Protein AF-A0A0Q0GCC7-F1 (afdb_monomer)

Sequence (852 aa):
MLTAHDNTPETQAWPDVPVSLITPRKLDSEPFEAEHPNAGFIRANLPGWYSSAPAALRQALHASQQKARRSAQALEPIRNRLLSAKTFAAPVLSKAFFERFKLALDVEDFQLMTWRYDSTWKPAPLEQTLLQAALQNFAASNRSRFDPHSAILRTGGLRYWLIDSTQHRYTVEYHDRQDISLEQFADFCHELDLGSQYQSHLDSVFKPSTPDAAQAVAVAFIDSERDAVEVLAHIARMKGDVTDAAYQMLLSMVKSVDRPEWDGKGVRCCQLHMLDTYVFSGCLLHGALLIQQDIPDPDGGPCIVYMPSEPSHPIKQFASLQAFNASLVEALASDSYRRYFSRFVSLTRSPQFFATLKSRLHPAQDATLDVNADLVLQAQPFSKPPFQLLYDHLLAKTYGDSRAIAVPSAQVDQQARDALLESLESKGMNLLNVAGFFVPVLGEVMAMVALYQLASEAFVAYEDWTHGEVEEAMQHVYEIGENVAQMLLLGTVIGAVNGLKPSMFIESLVQKSVDGSIRLGKPTVDAFADTVRLPDGLSLNALGLYELDGKTWLPLDGKLYRVAADAHHANYRIKHPVDERSYSPRLEHNGAGAWRHEWENPMGWDEVTAFRRLNATCEAFSEAEIRRTLGITGVNEALLRQIHVENLPPPALLKDAVQRVEIERELQSCIDALKAEDLSPVSVSHLEPWMKLLVSSPRWHKTRGLLLIDAEGGLLDSWNAGAHMTLSSHVVGPTRHLTQVLGQLLDGLTPDEITRLTGSGSTDKVVQLRGLKSHLADYAQYHIEQLLDGVHALKARSSDPLVQLIQRDFSRLPDSVALELLDMTSEADKARMTSEKRIPLELAEHAREYQQ

Foldseek 3Di:
DDDDDDDDDDDDDDDDPDDDPDDPPDPDDDDPPDFFPLLVLLLVLFDPLLLPDDLVLLVLLVVLLVQLVVLVVLQVVLLVLFAFLCRVQQVLCQVLVCVPPVDRDRQQQKWWWAWDADPVRATDIDTDRLSQDLLLADAPVCLPDGDPLIFIATVVQWDKDAPDPVVRDMDIGGDRTDPDDSSNSRVSSLVSFSLVVSVVSVCCRCPNPDPVVNVSNLCSQLSLVLSLLSSLLSSCVSVVLDDPQRSVLSVCLSVPPVFRDRPNFTKFKWWKWWDCDPVDNTFTQQLKIKMFGPDPCGQQAKIWIADFPPPPRNIGIDRGVQRVQLVVLVQCVDPVSVVVSCNRGALLCVLVLVVSVCCQQAVDPVDDGPSNRDRVIDTHTDDDSPSSSSSVSLVVRLSRNSCLLRPGSVRNDPVSNVSSQVSQVVVVHGSVNVSNPDRRPPSPSSSVSSLCVRQVSAAAPCVLPDPVLSVLVVVSSSVSSSVSVVCVVPVDPDDDDPRPRRDPSSSQWDWDQDPNHTYTYRLDCVQQFDPDDDDPPFDADQQQWTDDPNWIWHDDPNTIFTKDADPVNQWIWTAHPPDNPGDTWTWDALSRAAIDTPSDDLVPDDQQVLQCRLHVLSVPDDPVLSVVLCVVQVDDSVVSSCCVVVSHRDALSSVLSSVLVSLLVQLLVLLVVLLDLDLPFRFAPFCVLLVQLLCVDPLHDLQEKEFEAEQVRHTPDIDSDDPSHPYYAYFYHRPSGPLVRLLSRVVRDDLVSLCSQQVDSDPDSSSSSSSNSNSSSVSCVVVVVSSSCVVQVVVQDDPDVQLVLLCVVLVPDGNSQSVVLVVVDDPVQVVVCVVVSDHDPVSVVVSVVVVD

Structure (mmCIF, N/CA/C/O backbone):
data_AF-A0A0Q0GCC7-F1
#
_entry.id   AF-A0A0Q0GCC7-F1
#
loop_
_atom_site.group_PDB
_atom_site.id
_atom_site.type_symbol
_atom_site.label_atom_id
_atom_site.label_alt_id
_atom_site.label_comp_id
_atom_site.label_asym_id
_atom_site.label_entity_id
_atom_site.label_seq_id
_atom_site.pdbx_PDB_ins_code
_atom_site.Cartn_x
_atom_site.Cartn_y
_atom_site.Cartn_z
_atom_site.occupancy
_atom_site.B_iso_or_equiv
_atom_site.auth_seq_id
_atom_site.auth_comp_id
_atom_site.auth_asym_id
_atom_site.auth_atom_id
_atom_site.pdbx_PDB_model_num
ATOM 1 N N . MET A 1 1 ? -67.532 -28.963 -43.757 1.00 33.94 1 MET A N 1
ATOM 2 C CA . MET A 1 1 ? -68.050 -30.211 -44.351 1.00 33.94 1 MET A CA 1
ATOM 3 C C . MET A 1 1 ? -67.333 -31.360 -43.659 1.00 33.94 1 MET A C 1
ATOM 5 O O . MET A 1 1 ? -66.115 -31.359 -43.719 1.00 33.94 1 MET A O 1
ATOM 9 N N . LEU A 1 2 ? -68.107 -32.248 -43.015 1.00 30.75 2 LEU A N 1
ATOM 10 C CA . LEU A 1 2 ? -67.771 -33.593 -42.492 1.00 30.75 2 LEU A CA 1
ATOM 11 C C . LEU A 1 2 ? -66.770 -33.643 -41.307 1.00 30.75 2 LEU A C 1
ATOM 13 O O . LEU A 1 2 ? -65.611 -33.297 -41.481 1.00 30.75 2 LEU A O 1
ATOM 17 N N . THR A 1 3 ? -67.161 -33.861 -40.035 1.00 25.31 3 THR A N 1
ATOM 18 C CA . THR A 1 3 ? -67.628 -35.108 -39.345 1.00 25.31 3 THR A CA 1
ATOM 19 C C . THR A 1 3 ? -66.781 -36.339 -39.698 1.00 25.31 3 THR A C 1
ATOM 21 O O . THR A 1 3 ? -66.801 -36.745 -40.851 1.00 25.31 3 THR A O 1
ATOM 24 N N . ALA A 1 4 ? -65.894 -36.833 -38.822 1.00 29.12 4 ALA A N 1
ATOM 25 C CA . ALA A 1 4 ? -66.107 -37.616 -37.582 1.00 29.12 4 ALA A CA 1
ATOM 26 C C . ALA A 1 4 ? -66.330 -39.129 -37.820 1.00 29.12 4 ALA A C 1
ATOM 28 O O . ALA A 1 4 ? -66.997 -39.489 -38.784 1.00 29.12 4 ALA A O 1
ATOM 29 N N . HIS A 1 5 ? -65.827 -39.930 -36.858 1.00 30.61 5 HIS A N 1
ATOM 30 C CA . HIS A 1 5 ? -65.964 -41.392 -36.617 1.00 30.61 5 HIS A CA 1
ATOM 31 C C . HIS A 1 5 ? -64.829 -42.277 -37.156 1.00 30.61 5 HIS A C 1
ATOM 33 O O . HIS A 1 5 ? -64.335 -42.036 -38.249 1.00 30.61 5 HIS A O 1
ATOM 39 N N . ASP A 1 6 ? -64.343 -43.318 -36.470 1.00 28.52 6 ASP A N 1
ATOM 40 C CA . ASP A 1 6 ? -64.647 -43.985 -35.182 1.00 28.52 6 ASP A CA 1
ATOM 41 C C . ASP A 1 6 ? -63.408 -44.874 -34.854 1.00 28.52 6 ASP A C 1
ATOM 43 O O . ASP A 1 6 ? -62.732 -45.314 -35.782 1.00 28.52 6 ASP A O 1
ATOM 47 N N . ASN A 1 7 ? -62.926 -44.969 -33.601 1.00 26.70 7 ASN A N 1
ATOM 48 C CA . ASN A 1 7 ? -63.046 -46.127 -32.674 1.00 26.70 7 ASN A CA 1
ATOM 49 C C . ASN A 1 7 ? -62.892 -47.518 -33.343 1.00 26.70 7 ASN A C 1
ATOM 51 O O . ASN A 1 7 ? -63.640 -47.804 -34.267 1.00 26.70 7 ASN A O 1
ATOM 55 N N . THR A 1 8 ? -62.027 -48.479 -32.969 1.00 27.14 8 THR A N 1
ATOM 56 C CA . THR A 1 8 ? -61.393 -48.971 -31.705 1.00 27.14 8 THR A CA 1
ATOM 57 C C . THR A 1 8 ? -60.520 -50.226 -32.092 1.00 27.14 8 THR A C 1
ATOM 59 O O . THR A 1 8 ? -60.475 -50.537 -33.281 1.00 27.14 8 THR A O 1
ATOM 62 N N . PRO A 1 9 ? -59.976 -51.094 -31.197 1.00 45.28 9 PRO A N 1
ATOM 63 C CA . PRO A 1 9 ? -58.943 -50.942 -30.150 1.00 45.28 9 PRO A CA 1
ATOM 64 C C . PRO A 1 9 ? -57.836 -52.061 -30.198 1.00 45.28 9 PRO A C 1
ATOM 66 O O . PRO A 1 9 ? -57.790 -52.846 -31.136 1.00 45.28 9 PRO A O 1
ATOM 69 N N . GLU A 1 10 ? -57.030 -52.167 -29.120 1.00 26.81 10 GLU A N 1
ATOM 70 C CA . GLU A 1 10 ? -56.025 -53.211 -28.750 1.00 26.81 10 GLU A CA 1
ATOM 71 C C . GLU A 1 10 ? -54.616 -53.041 -29.373 1.00 26.81 10 GLU A C 1
ATOM 73 O O . GLU A 1 10 ? -54.491 -52.754 -30.551 1.00 26.81 10 GLU A O 1
ATOM 78 N N . THR A 1 11 ? -53.475 -53.161 -28.677 1.00 29.52 11 THR A N 1
ATOM 79 C CA . THR A 1 11 ? -53.112 -53.824 -27.408 1.00 29.52 11 THR A CA 1
ATOM 80 C C . THR A 1 11 ? -51.807 -53.201 -26.848 1.00 29.52 11 THR A C 1
ATOM 82 O O . THR A 1 11 ? -51.039 -52.576 -27.573 1.00 29.52 11 THR A O 1
ATOM 85 N N . GLN A 1 12 ? -51.574 -53.352 -25.540 1.00 27.61 12 GLN A N 1
ATOM 86 C CA . GLN A 1 12 ? -50.478 -52.781 -24.734 1.00 27.61 12 GLN A CA 1
ATOM 87 C C . GLN A 1 12 ? -49.041 -53.238 -25.089 1.00 27.61 12 GLN A C 1
ATOM 89 O O . GLN A 1 12 ? -48.851 -54.385 -25.480 1.00 27.61 12 GLN A O 1
ATOM 94 N N . ALA A 1 13 ? -48.079 -52.369 -24.698 1.00 27.75 13 ALA A N 1
ATOM 95 C CA . ALA A 1 13 ? -46.769 -52.622 -24.042 1.00 27.75 13 ALA A CA 1
ATOM 96 C C . ALA A 1 13 ? -45.474 -52.547 -24.898 1.00 27.75 13 ALA A C 1
ATOM 98 O O . ALA A 1 13 ? -45.378 -53.285 -25.865 1.00 27.75 13 ALA A O 1
ATOM 99 N N . TRP A 1 14 ? -44.396 -51.772 -24.627 1.00 26.58 14 TRP A N 1
ATOM 100 C CA . TRP A 1 14 ? -43.856 -50.911 -23.530 1.00 26.58 14 TRP A CA 1
ATOM 101 C C . TRP A 1 14 ? -42.873 -49.846 -24.143 1.00 26.58 14 TRP A C 1
ATOM 103 O O . TRP A 1 14 ? -42.606 -49.912 -25.338 1.00 26.58 14 TRP A O 1
ATOM 113 N N . PRO A 1 15 ? -42.200 -48.983 -23.346 1.00 31.45 15 PRO A N 1
ATOM 114 C CA . PRO A 1 15 ? -42.553 -47.615 -22.966 1.00 31.45 15 PRO A CA 1
ATOM 115 C C . PRO A 1 15 ? -41.877 -46.525 -23.835 1.00 31.45 15 PRO A C 1
ATOM 117 O O . PRO A 1 15 ? -40.658 -46.513 -24.006 1.00 31.45 15 PRO A O 1
ATOM 120 N N . ASP A 1 16 ? -42.652 -45.536 -24.282 1.00 27.19 16 ASP A N 1
ATOM 121 C CA . ASP A 1 16 ? -42.110 -44.271 -24.788 1.00 27.19 16 ASP A CA 1
ATOM 122 C C . ASP A 1 16 ? -41.550 -43.435 -23.630 1.00 27.19 16 ASP A C 1
ATOM 124 O O . ASP A 1 16 ? -42.241 -43.161 -22.647 1.00 27.19 16 ASP A O 1
ATOM 128 N N . VAL A 1 17 ? -40.304 -42.989 -23.773 1.00 31.27 17 VAL A N 1
ATOM 129 C CA . VAL A 1 17 ? -39.782 -41.805 -23.082 1.00 31.27 17 VAL A CA 1
ATOM 130 C C . VAL A 1 17 ? -40.356 -40.589 -23.817 1.00 31.27 17 VAL A C 1
ATOM 132 O O . VAL A 1 17 ? -39.968 -40.364 -24.965 1.00 31.27 17 VAL A O 1
ATOM 135 N N . PRO A 1 18 ? -41.256 -39.777 -23.228 1.00 29.98 18 PRO A N 1
ATOM 136 C CA . PRO A 1 18 ? -41.711 -38.574 -23.895 1.00 29.98 18 PRO A CA 1
ATOM 137 C C . PRO A 1 18 ? -40.680 -37.473 -23.673 1.00 29.98 18 PRO A C 1
ATOM 139 O O . PRO A 1 18 ? -40.386 -37.068 -22.548 1.00 29.98 18 PRO A O 1
ATOM 142 N N . VAL A 1 19 ? -40.167 -36.979 -24.793 1.00 36.94 19 VAL A N 1
ATOM 143 C CA . VAL A 1 19 ? -39.561 -35.661 -24.947 1.00 36.94 19 VAL A CA 1
ATOM 144 C C . VAL A 1 19 ? -40.473 -34.625 -24.283 1.00 36.94 19 VAL A C 1
ATOM 146 O O . VAL A 1 19 ? -41.527 -34.271 -24.814 1.00 36.94 19 VAL A O 1
ATOM 149 N N . SER A 1 20 ? -40.075 -34.131 -23.112 1.00 28.67 20 SER A N 1
ATOM 150 C CA . SER A 1 20 ? -40.673 -32.935 -22.526 1.00 28.67 20 SER A CA 1
ATOM 151 C C . SER A 1 20 ? -40.226 -31.739 -23.356 1.00 28.67 20 SER A C 1
ATOM 153 O O . SER A 1 20 ? -39.095 -31.267 -23.243 1.00 28.67 20 SER A O 1
ATOM 155 N N . LEU A 1 21 ? -41.131 -31.280 -24.218 1.00 30.03 21 LEU A N 1
ATOM 156 C CA . LEU A 1 21 ? -41.087 -29.984 -24.880 1.00 30.03 21 LEU A CA 1
ATOM 157 C C . LEU A 1 21 ? -40.759 -28.902 -23.845 1.00 30.03 21 LEU A C 1
ATOM 159 O O . LEU A 1 21 ? -41.562 -28.600 -22.962 1.00 30.03 21 LEU A O 1
ATOM 163 N N . ILE A 1 22 ? -39.565 -28.326 -23.965 1.00 30.80 22 ILE A N 1
ATOM 164 C CA . ILE A 1 22 ? -39.173 -27.120 -23.247 1.00 30.80 22 ILE A CA 1
ATOM 165 C C . ILE A 1 22 ? -40.079 -26.002 -23.763 1.00 30.80 22 ILE A C 1
ATOM 167 O O . ILE A 1 22 ? -39.886 -25.470 -24.855 1.00 30.80 22 ILE A O 1
ATOM 171 N N . THR A 1 23 ? -41.106 -25.663 -22.989 1.00 27.84 23 THR A N 1
ATOM 172 C CA . THR A 1 23 ? -41.850 -24.416 -23.167 1.00 27.84 23 THR A CA 1
ATOM 173 C C . THR A 1 23 ? -40.875 -23.243 -23.053 1.00 27.84 23 THR A C 1
ATOM 175 O O . THR A 1 23 ? -40.148 -23.174 -22.056 1.00 27.84 23 THR A O 1
ATOM 178 N N . PRO A 1 24 ? -40.846 -22.308 -24.020 1.00 31.64 24 PRO A N 1
ATOM 179 C CA . PRO A 1 24 ? -40.004 -21.128 -23.921 1.00 31.64 24 PRO A CA 1
ATOM 180 C C . PRO A 1 24 ? -40.441 -20.314 -22.702 1.00 31.64 24 PRO A C 1
ATOM 182 O O . PRO A 1 24 ? -41.612 -19.954 -22.550 1.00 31.64 24 PRO A O 1
ATOM 185 N N . ARG A 1 25 ? -39.488 -20.066 -21.802 1.00 31.42 25 ARG A N 1
ATOM 186 C CA . ARG A 1 25 ? -39.658 -19.209 -20.630 1.00 31.42 25 ARG A CA 1
ATOM 187 C C . ARG A 1 25 ? -39.992 -17.808 -21.151 1.00 31.42 25 ARG A C 1
ATOM 189 O O . ARG A 1 25 ? -39.140 -17.160 -21.749 1.00 31.42 25 ARG A O 1
ATOM 196 N N . LYS A 1 26 ? -41.238 -17.368 -20.959 1.00 30.39 26 LYS A N 1
ATOM 197 C CA . LYS A 1 26 ? -41.651 -15.969 -21.119 1.00 30.39 26 LYS A CA 1
ATOM 198 C C . LYS A 1 26 ? -40.785 -15.111 -20.188 1.00 30.39 26 LYS A C 1
ATOM 200 O O . LYS A 1 26 ? -41.072 -15.024 -18.999 1.00 30.39 26 LYS A O 1
ATOM 205 N N . LEU A 1 27 ? -39.713 -14.524 -20.713 1.00 39.59 27 LEU A N 1
ATOM 206 C CA . LEU A 1 27 ? -39.225 -13.242 -20.223 1.00 39.59 27 LEU A CA 1
ATOM 207 C C . LEU A 1 27 ? -40.093 -12.200 -20.917 1.00 39.59 27 LEU A C 1
ATOM 209 O O . LEU A 1 27 ? -39.814 -11.862 -22.055 1.00 39.59 27 LEU A O 1
ATOM 213 N N . ASP A 1 28 ? -41.167 -11.760 -20.272 1.00 36.03 28 ASP A N 1
ATOM 214 C CA . ASP A 1 28 ? -41.826 -10.512 -20.648 1.00 36.03 28 ASP A CA 1
ATOM 215 C C . ASP A 1 28 ? -42.509 -9.910 -19.419 1.00 36.03 28 ASP A C 1
ATOM 217 O O . ASP A 1 28 ? -43.471 -10.459 -18.877 1.00 36.03 28 ASP A O 1
ATOM 221 N N . SER A 1 29 ? -41.960 -8.759 -19.021 1.00 41.28 29 SER A N 1
ATOM 222 C CA . SER A 1 29 ? -42.531 -7.718 -18.161 1.00 41.28 29 SER A CA 1
ATOM 223 C C . SER A 1 29 ? -43.063 -8.152 -16.790 1.00 41.28 29 SER A C 1
ATOM 225 O O . SER A 1 29 ? -44.272 -8.286 -16.595 1.00 41.28 29 SER A O 1
ATOM 227 N N . GLU A 1 30 ? -42.171 -8.246 -15.800 1.00 31.84 30 GLU A N 1
ATOM 228 C CA . GLU A 1 30 ? -42.563 -7.858 -14.441 1.00 31.84 30 GLU A CA 1
ATOM 229 C C . GLU A 1 30 ? -42.780 -6.331 -14.396 1.00 31.84 30 GLU A C 1
ATOM 231 O O . GLU A 1 30 ? -42.112 -5.594 -15.132 1.00 31.84 30 GLU A O 1
ATOM 236 N N . PRO A 1 31 ? -43.741 -5.829 -13.603 1.00 35.31 31 PRO A N 1
ATOM 237 C CA . PRO A 1 31 ? -43.999 -4.397 -13.505 1.00 35.31 31 PRO A CA 1
ATOM 238 C C . PRO A 1 31 ? -42.760 -3.652 -12.983 1.00 35.31 31 PRO A C 1
ATOM 240 O O . PRO A 1 31 ? -41.998 -4.179 -12.177 1.00 35.31 31 PRO A O 1
ATOM 243 N N . PHE A 1 32 ? -42.609 -2.389 -13.394 1.00 39.03 32 PHE A N 1
ATOM 244 C CA . PHE A 1 32 ? -41.586 -1.408 -12.975 1.00 39.03 32 PHE A CA 1
ATOM 245 C C . PHE A 1 32 ? -41.545 -1.101 -11.449 1.00 39.03 32 PHE A C 1
ATOM 247 O O . PHE A 1 32 ? -40.992 -0.084 -11.036 1.00 39.03 32 PHE A O 1
ATOM 254 N N . GLU A 1 33 ? -42.133 -1.956 -10.608 1.00 45.69 33 GLU A N 1
ATOM 255 C CA . GLU A 1 33 ? -42.143 -1.875 -9.142 1.00 45.69 33 GLU A CA 1
ATOM 256 C C . GLU A 1 33 ? -41.185 -2.877 -8.467 1.00 45.69 33 GLU A C 1
ATOM 258 O O . GLU A 1 33 ? -41.073 -2.881 -7.242 1.00 45.69 33 GLU A O 1
ATOM 263 N N . ALA A 1 34 ? -40.476 -3.718 -9.231 1.00 54.50 34 ALA A N 1
ATOM 264 C CA . ALA A 1 34 ? -39.451 -4.601 -8.680 1.00 54.50 34 ALA A CA 1
ATOM 265 C C . ALA A 1 34 ? -38.207 -3.797 -8.262 1.00 54.50 34 ALA A C 1
ATOM 267 O O . ALA A 1 34 ? -37.652 -3.016 -9.035 1.00 54.50 34 ALA A O 1
ATOM 268 N N . GLU A 1 35 ? -37.768 -3.984 -7.020 1.00 65.69 35 GLU A N 1
ATOM 269 C CA . GLU A 1 35 ? -36.515 -3.424 -6.525 1.00 65.69 35 GLU A CA 1
ATOM 270 C C . GLU A 1 35 ? -35.325 -3.910 -7.364 1.00 65.69 35 GLU A C 1
ATOM 272 O O . GLU A 1 35 ? -35.251 -5.081 -7.738 1.00 65.69 35 GLU A O 1
ATOM 277 N N . HIS A 1 36 ? -34.370 -3.016 -7.633 1.00 76.12 36 HIS A N 1
ATOM 278 C CA . HIS A 1 36 ? -33.167 -3.358 -8.383 1.00 76.12 36 HIS A CA 1
ATOM 279 C C . HIS A 1 36 ? -32.414 -4.540 -7.729 1.00 76.12 36 HIS A C 1
ATOM 281 O O . HIS A 1 36 ? -32.239 -4.533 -6.503 1.00 76.12 36 HIS A O 1
ATOM 287 N N . PRO A 1 37 ? -31.889 -5.514 -8.503 1.00 79.19 37 PRO A N 1
ATOM 288 C CA . PRO A 1 37 ? -31.241 -6.714 -7.967 1.00 79.19 37 PRO A CA 1
ATOM 289 C C . PRO A 1 37 ? -30.158 -6.435 -6.921 1.00 79.19 37 PRO A C 1
ATOM 291 O O . PRO A 1 37 ? -30.069 -7.149 -5.926 1.00 79.19 37 PRO A O 1
ATOM 294 N N . ASN A 1 38 ? -29.369 -5.371 -7.103 1.00 83.31 38 ASN A N 1
ATOM 295 C CA . ASN A 1 38 ? -28.310 -5.005 -6.157 1.00 83.31 38 ASN A CA 1
ATOM 296 C C . ASN A 1 38 ? -28.855 -4.448 -4.831 1.00 83.31 38 ASN A C 1
ATOM 298 O O . ASN A 1 38 ? -28.285 -4.736 -3.785 1.00 83.31 38 ASN A O 1
ATOM 302 N N . ALA A 1 39 ? -29.980 -3.725 -4.836 1.00 78.88 39 ALA A N 1
ATOM 303 C CA . ALA A 1 39 ? -30.610 -3.252 -3.601 1.00 78.88 39 ALA A CA 1
ATOM 304 C C . ALA A 1 39 ? -31.241 -4.421 -2.818 1.00 78.88 39 ALA A C 1
ATOM 306 O O . ALA A 1 39 ? -31.006 -4.565 -1.614 1.00 78.88 39 ALA A O 1
ATOM 307 N N . GLY A 1 40 ? -31.917 -5.340 -3.521 1.00 77.38 40 GLY A N 1
ATOM 308 C CA . GLY A 1 40 ? -32.401 -6.592 -2.932 1.00 77.38 40 GLY A CA 1
ATOM 309 C C . GLY A 1 40 ? -31.264 -7.462 -2.379 1.00 77.38 40 GLY A C 1
ATOM 310 O O . GLY A 1 40 ? -31.384 -8.024 -1.288 1.00 77.38 40 GLY A O 1
ATOM 311 N N . PHE A 1 41 ? -30.132 -7.516 -3.087 1.00 83.19 41 PHE A N 1
ATOM 312 C CA . PHE A 1 41 ? -28.926 -8.215 -2.649 1.00 83.19 41 PHE A CA 1
ATOM 313 C C . PHE A 1 41 ? -28.327 -7.604 -1.376 1.00 83.19 41 PHE A C 1
ATOM 315 O O . PHE A 1 41 ? -28.076 -8.337 -0.420 1.00 83.19 41 PHE A O 1
ATOM 322 N N . ILE A 1 42 ? -28.141 -6.278 -1.327 1.00 81.94 42 ILE A N 1
ATOM 323 C CA . ILE A 1 42 ? -27.634 -5.586 -0.132 1.00 81.94 42 ILE A CA 1
ATOM 324 C C . ILE A 1 42 ? -28.545 -5.883 1.059 1.00 81.94 42 ILE A C 1
ATOM 326 O O . ILE A 1 42 ? -28.053 -6.260 2.118 1.00 81.94 42 ILE A O 1
ATOM 330 N N . ARG A 1 43 ? -29.873 -5.805 0.882 1.00 80.81 43 ARG A N 1
ATOM 331 C CA . ARG A 1 43 ? -30.836 -6.110 1.950 1.00 80.81 43 ARG A CA 1
ATOM 332 C C . ARG A 1 43 ? -30.655 -7.512 2.526 1.00 80.81 43 ARG A C 1
ATOM 334 O O . ARG A 1 43 ? -30.679 -7.672 3.744 1.00 80.81 43 ARG A O 1
ATOM 341 N N . ALA A 1 44 ? -30.508 -8.514 1.661 1.00 79.62 44 ALA A N 1
ATOM 342 C CA . ALA A 1 44 ? -30.376 -9.909 2.070 1.00 79.62 44 ALA A CA 1
ATOM 343 C C . ALA A 1 44 ? -29.046 -10.210 2.784 1.00 79.62 44 ALA A C 1
ATOM 345 O O . ALA A 1 44 ? -28.984 -11.169 3.549 1.00 79.62 44 ALA A O 1
ATOM 346 N N . ASN A 1 45 ? -28.013 -9.391 2.560 1.00 78.88 45 ASN A N 1
ATOM 347 C CA . ASN A 1 45 ? -26.657 -9.602 3.074 1.00 78.88 45 ASN A CA 1
ATOM 348 C C . ASN A 1 45 ? -26.235 -8.565 4.132 1.00 78.88 45 ASN A C 1
ATOM 350 O O . ASN A 1 45 ? -25.059 -8.480 4.476 1.00 78.88 45 ASN A O 1
ATOM 354 N N . LEU A 1 46 ? -27.169 -7.776 4.684 1.00 80.19 46 LEU A N 1
ATOM 355 C CA . LEU A 1 46 ? -26.857 -6.920 5.832 1.00 80.19 46 LEU A CA 1
ATOM 356 C C . LEU A 1 46 ? -26.440 -7.776 7.041 1.00 80.19 46 LEU A C 1
ATOM 358 O O . LEU A 1 46 ? -27.145 -8.740 7.364 1.00 80.19 46 LEU A O 1
ATOM 362 N N . PRO A 1 47 ? -25.381 -7.400 7.786 1.00 79.81 47 PRO A N 1
ATOM 363 C CA . PRO A 1 47 ? -24.958 -8.165 8.950 1.00 79.81 47 PRO A CA 1
ATOM 364 C C . PRO A 1 47 ? -26.081 -8.338 9.976 1.00 79.81 47 PRO A C 1
ATOM 366 O O . PRO A 1 47 ? -26.826 -7.398 10.277 1.00 79.81 47 PRO A O 1
ATOM 369 N N . GLY A 1 48 ? -26.175 -9.533 10.566 1.00 81.69 48 GLY A N 1
ATOM 370 C CA . GLY A 1 48 ? -27.234 -9.875 11.522 1.00 81.69 48 GLY A CA 1
ATOM 371 C C . GLY A 1 48 ? -27.329 -8.893 12.693 1.00 81.69 48 GLY A C 1
ATOM 372 O O . GLY A 1 48 ? -28.423 -8.455 13.040 1.00 81.69 48 GLY A O 1
ATOM 373 N N . TRP A 1 49 ? -26.188 -8.479 13.254 1.00 85.81 49 TRP A N 1
ATOM 374 C CA . TRP A 1 49 ? -26.125 -7.514 14.360 1.00 85.81 49 TRP A CA 1
ATOM 375 C C . TRP A 1 49 ? -26.678 -6.130 13.987 1.00 85.81 49 TRP A C 1
ATOM 377 O O . TRP A 1 49 ? -27.207 -5.435 14.848 1.00 85.81 49 TRP A O 1
ATOM 387 N N . TYR A 1 50 ? -26.594 -5.728 12.714 1.00 86.44 50 TYR A N 1
ATOM 388 C CA . TYR A 1 50 ? -27.122 -4.450 12.240 1.00 86.44 50 TYR A CA 1
ATOM 389 C C . TYR A 1 50 ? -28.611 -4.549 11.907 1.00 86.44 50 TYR A C 1
ATOM 391 O O . TYR A 1 50 ? -29.398 -3.704 12.326 1.00 86.44 50 TYR A O 1
ATOM 399 N N . SER A 1 51 ? -29.023 -5.594 11.184 1.00 82.44 51 SER A N 1
ATOM 400 C CA . SER A 1 51 ? -30.421 -5.774 10.769 1.00 82.44 51 SER A CA 1
ATOM 401 C C . SER A 1 51 ? -31.369 -5.994 11.952 1.00 82.44 51 SER A C 1
ATOM 403 O O . SER A 1 51 ? -32.496 -5.500 11.924 1.00 82.44 51 SER A O 1
ATOM 405 N N . SER A 1 52 ? -30.900 -6.661 13.012 1.00 84.38 52 SER A N 1
ATOM 406 C CA . SER A 1 52 ? -31.670 -6.906 14.240 1.00 84.38 52 SER A CA 1
ATOM 407 C C . SER A 1 52 ? -31.571 -5.788 15.292 1.00 84.38 52 SER A C 1
ATOM 409 O O . SER A 1 52 ? -32.288 -5.826 16.294 1.00 84.38 52 SER A O 1
ATOM 411 N N . ALA A 1 53 ? -30.740 -4.762 15.074 1.00 88.12 53 ALA A N 1
ATOM 412 C CA . ALA A 1 53 ? -30.622 -3.636 15.997 1.00 88.12 53 ALA A CA 1
ATOM 413 C C . ALA A 1 53 ? -31.879 -2.736 15.995 1.00 88.12 53 ALA A C 1
ATOM 415 O O . ALA A 1 53 ? -32.492 -2.519 14.943 1.00 88.12 53 ALA A O 1
ATOM 416 N N . PRO A 1 54 ? -32.244 -2.119 17.141 1.00 89.69 54 PRO A N 1
ATOM 417 C CA . PRO A 1 54 ? -33.347 -1.162 17.201 1.00 89.69 54 PRO A CA 1
ATOM 418 C C . PRO A 1 54 ? -33.165 0.007 16.225 1.00 89.69 54 PRO A C 1
ATOM 420 O O . PRO A 1 54 ? -32.058 0.524 16.060 1.00 89.69 54 PRO A O 1
ATOM 423 N N . ALA A 1 55 ? -34.267 0.495 15.645 1.00 84.81 55 ALA A N 1
ATOM 424 C CA . ALA A 1 55 ? -34.241 1.594 14.674 1.00 84.81 55 ALA A CA 1
ATOM 425 C C . ALA A 1 55 ? -33.490 2.835 15.190 1.00 84.81 55 ALA A C 1
ATOM 427 O O . ALA A 1 55 ? -32.633 3.363 14.487 1.00 84.81 55 ALA A O 1
ATOM 428 N N . ALA A 1 56 ? -33.726 3.224 16.446 1.00 88.88 56 ALA A N 1
ATOM 429 C CA . ALA A 1 56 ? -33.042 4.352 17.076 1.00 88.88 56 ALA A CA 1
ATOM 430 C C . ALA A 1 56 ? -31.514 4.164 17.162 1.00 88.88 56 ALA A C 1
ATOM 432 O O . ALA A 1 56 ? -30.769 5.128 17.010 1.00 88.88 56 ALA A O 1
ATOM 433 N N . LEU A 1 57 ? -31.032 2.932 17.373 1.00 90.88 57 LEU A N 1
ATOM 434 C CA . LEU A 1 57 ? -29.597 2.643 17.448 1.00 90.88 57 LEU A CA 1
ATOM 435 C C . LEU A 1 57 ? -28.942 2.713 16.060 1.00 90.88 57 LEU A C 1
ATOM 437 O O . LEU A 1 57 ? -27.822 3.197 15.938 1.00 90.88 57 LEU A O 1
ATOM 441 N N . ARG A 1 58 ? -29.655 2.295 15.006 1.00 88.81 58 ARG A N 1
ATOM 442 C CA . ARG A 1 58 ? -29.191 2.404 13.609 1.00 88.81 58 ARG A CA 1
ATOM 443 C C . ARG A 1 58 ? -29.151 3.852 13.125 1.00 88.81 58 ARG A C 1
ATOM 445 O O . ARG A 1 58 ? -28.170 4.245 12.506 1.00 88.81 58 ARG A O 1
ATOM 452 N N . GLN A 1 59 ? -30.154 4.650 13.487 1.00 89.06 59 GLN A N 1
ATOM 453 C CA . GLN A 1 59 ? -30.171 6.095 13.232 1.00 89.06 59 GLN A CA 1
ATOM 454 C C . GLN A 1 59 ? -29.040 6.816 13.971 1.00 89.06 59 GLN A C 1
ATOM 456 O O . GLN A 1 59 ? -28.363 7.663 13.394 1.00 89.06 59 GLN A O 1
ATOM 461 N N . ALA A 1 60 ? -28.790 6.454 15.234 1.00 91.94 60 ALA A N 1
ATOM 462 C CA . ALA A 1 60 ? -27.671 7.002 15.996 1.00 91.94 60 ALA A CA 1
ATOM 463 C C . ALA A 1 60 ? -26.312 6.627 15.377 1.00 91.94 60 ALA A C 1
ATOM 465 O O . ALA A 1 60 ? -25.436 7.484 15.267 1.00 91.94 60 ALA A O 1
ATOM 466 N N . LEU A 1 61 ? -26.152 5.386 14.899 1.00 89.81 61 LEU A N 1
ATOM 467 C CA . LEU A 1 61 ? -24.961 4.965 14.157 1.00 89.81 61 LEU A CA 1
ATOM 468 C C . LEU A 1 61 ? -24.767 5.787 12.873 1.00 89.81 61 LEU A C 1
ATOM 470 O O . LEU A 1 61 ? -23.673 6.287 12.632 1.00 89.81 61 LEU A O 1
ATOM 474 N N . HIS A 1 62 ? -25.815 5.981 12.071 1.00 87.06 62 HIS A N 1
ATOM 475 C CA . HIS A 1 62 ? -25.724 6.788 10.847 1.00 87.06 62 HIS A CA 1
ATOM 476 C C . HIS A 1 62 ? -25.352 8.248 11.149 1.00 87.06 62 HIS A C 1
ATOM 478 O O . HIS A 1 62 ? -24.421 8.790 10.553 1.00 87.06 62 HIS A O 1
ATOM 484 N N . ALA A 1 63 ? -26.010 8.869 12.132 1.00 90.06 63 ALA A N 1
ATOM 485 C CA . ALA A 1 63 ? -25.743 10.253 12.521 1.00 90.06 63 ALA A CA 1
ATOM 486 C C . ALA A 1 63 ? -24.327 10.452 13.097 1.00 90.06 63 ALA A C 1
ATOM 488 O O . ALA A 1 63 ? -23.627 11.397 12.720 1.00 90.06 63 ALA A O 1
ATOM 489 N N . SER A 1 64 ? -23.887 9.561 13.991 1.00 90.69 64 SER A N 1
ATOM 490 C CA . SER A 1 64 ? -22.535 9.603 14.569 1.00 90.69 64 SER A CA 1
ATOM 491 C C . SER A 1 64 ? -21.458 9.381 13.508 1.00 90.69 64 SER A C 1
ATOM 493 O O . SER A 1 64 ? -20.422 10.040 13.549 1.00 90.69 64 SER A O 1
ATOM 495 N N . GLN A 1 65 ? -21.710 8.550 12.495 1.00 85.06 65 GLN A N 1
ATOM 496 C CA . GLN A 1 65 ? -20.781 8.395 11.380 1.00 85.06 65 GLN A CA 1
ATOM 497 C C . GLN A 1 65 ? -20.671 9.642 10.508 1.00 85.06 65 GLN A C 1
ATOM 499 O O . GLN A 1 65 ? -19.561 10.041 10.163 1.00 85.06 65 GLN A O 1
ATOM 504 N N . GLN A 1 66 ? -21.788 10.299 10.179 1.00 84.38 66 GLN A N 1
ATOM 505 C CA . GLN A 1 66 ? -21.738 11.574 9.453 1.00 84.38 66 GLN A CA 1
ATOM 506 C C . GLN A 1 66 ? -20.935 12.626 10.229 1.00 84.38 66 GLN A C 1
ATOM 508 O O . GLN A 1 66 ? -20.203 13.417 9.635 1.00 84.38 66 GLN A O 1
ATOM 513 N N . LYS A 1 67 ? -21.052 12.631 11.560 1.00 88.19 67 LYS A N 1
ATOM 514 C CA . LYS A 1 67 ? -20.264 13.495 12.443 1.00 88.19 67 LYS A CA 1
ATOM 515 C C . LYS A 1 67 ? -18.775 13.129 12.414 1.00 88.19 67 LYS A C 1
ATOM 517 O O . LYS A 1 67 ? -17.964 14.004 12.122 1.00 88.19 67 LYS A O 1
ATOM 522 N N . ALA A 1 68 ? -18.431 11.855 12.605 1.00 85.50 68 ALA A N 1
ATOM 523 C CA . ALA A 1 68 ? -17.050 11.370 12.569 1.00 85.50 68 ALA A CA 1
ATOM 524 C C . ALA A 1 68 ? -16.364 11.610 11.214 1.00 85.50 68 ALA A C 1
ATOM 526 O O . ALA A 1 68 ? -15.172 11.896 11.144 1.00 85.50 68 ALA A O 1
ATOM 527 N N . ARG A 1 69 ? -17.128 11.566 10.119 1.00 79.94 69 ARG A N 1
ATOM 528 C CA . ARG A 1 69 ? -16.645 11.946 8.789 1.00 79.94 69 ARG A CA 1
ATOM 529 C C . ARG A 1 69 ? -16.243 13.420 8.724 1.00 79.94 69 ARG A C 1
ATOM 531 O O . ARG A 1 69 ? -15.204 13.742 8.159 1.00 79.94 69 ARG A O 1
ATOM 538 N N . ARG A 1 70 ? -17.044 14.327 9.288 1.00 85.69 70 ARG A N 1
ATOM 539 C CA . ARG A 1 70 ? -16.729 15.767 9.279 1.00 85.69 70 ARG A CA 1
ATOM 540 C C . ARG A 1 70 ? -15.465 16.066 10.081 1.00 85.69 70 ARG A C 1
ATOM 542 O O . ARG A 1 70 ? -14.644 16.856 9.623 1.00 85.69 70 ARG A O 1
ATOM 549 N N . SER A 1 71 ? -15.286 15.432 11.241 1.00 87.62 71 SER A N 1
ATOM 550 C CA . SER A 1 71 ? -14.056 15.585 12.029 1.00 87.62 71 SER A CA 1
ATOM 551 C C . SER A 1 71 ? -12.842 14.971 11.324 1.00 87.62 71 SER A C 1
ATOM 553 O O . SER A 1 71 ? -11.780 15.590 11.302 1.00 87.62 71 SER A O 1
ATOM 555 N N . ALA A 1 72 ? -13.009 13.842 10.633 1.00 80.25 72 ALA A N 1
ATOM 556 C CA . ALA A 1 72 ? -11.976 13.268 9.772 1.00 80.25 72 ALA A CA 1
ATOM 557 C C . ALA A 1 72 ? -11.558 14.193 8.616 1.00 80.25 72 ALA A C 1
ATOM 559 O O . ALA A 1 72 ? -10.368 14.425 8.417 1.00 80.25 72 ALA A O 1
ATOM 560 N N . GLN A 1 73 ? -12.524 14.770 7.895 1.00 81.06 73 GLN A N 1
ATOM 561 C CA . GLN A 1 73 ? -12.275 15.733 6.814 1.00 81.06 73 GLN A CA 1
ATOM 562 C C . GLN A 1 73 ? -11.578 17.000 7.326 1.00 81.06 73 GLN A C 1
ATOM 564 O O . GLN A 1 73 ? -10.689 17.531 6.667 1.00 81.06 73 GLN A O 1
ATOM 569 N N . ALA A 1 74 ? -11.932 17.472 8.524 1.00 85.69 74 ALA A N 1
ATOM 570 C CA . ALA A 1 74 ? -11.241 18.594 9.158 1.00 85.69 74 ALA A CA 1
ATOM 571 C C . ALA A 1 74 ? -9.773 18.267 9.498 1.00 85.69 74 ALA A C 1
ATOM 573 O O . ALA A 1 74 ? -8.932 19.167 9.541 1.00 85.69 74 ALA A O 1
ATOM 574 N N . LEU A 1 75 ? -9.456 16.988 9.713 1.00 85.38 75 LEU A N 1
ATOM 575 C CA . LEU A 1 75 ? -8.117 16.509 10.034 1.00 85.38 75 LEU A CA 1
ATOM 576 C C . LEU A 1 75 ? -7.242 16.265 8.790 1.00 85.38 75 LEU A C 1
ATOM 578 O O . LEU A 1 75 ? -6.015 16.349 8.881 1.00 85.38 75 LEU A O 1
ATOM 582 N N . GLU A 1 76 ? -7.840 15.995 7.625 1.00 83.00 76 GLU A N 1
ATOM 583 C CA . GLU A 1 76 ? -7.117 15.687 6.380 1.00 83.00 76 GLU A CA 1
ATOM 584 C C . GLU A 1 76 ? -6.047 16.725 5.997 1.00 83.00 76 GLU A C 1
ATOM 586 O O . GLU A 1 76 ? -4.910 16.318 5.747 1.00 83.00 76 GLU A O 1
ATOM 591 N N . PRO A 1 77 ? -6.303 18.051 6.015 1.00 86.81 77 PRO A N 1
ATOM 592 C CA . PRO A 1 77 ? -5.277 19.038 5.672 1.00 86.81 77 PRO A CA 1
ATOM 593 C C . PRO A 1 77 ? -4.064 19.007 6.611 1.00 86.81 77 PRO A C 1
ATOM 595 O O . PRO A 1 77 ? -2.950 19.327 6.196 1.00 86.81 77 PRO A O 1
ATOM 598 N N . ILE A 1 78 ? -4.267 18.626 7.877 1.00 87.50 78 ILE A N 1
ATOM 599 C CA . ILE A 1 78 ? -3.192 18.474 8.864 1.00 87.50 78 ILE A CA 1
ATOM 600 C C . ILE A 1 78 ? -2.400 17.199 8.552 1.00 87.50 78 ILE A C 1
ATOM 602 O O . ILE A 1 78 ? -1.171 17.242 8.496 1.00 87.50 78 ILE A O 1
ATOM 606 N N . ARG A 1 79 ? -3.090 16.083 8.274 1.00 83.00 79 ARG A N 1
ATOM 607 C CA . ARG A 1 79 ? -2.462 14.797 7.922 1.00 83.00 79 ARG A CA 1
ATOM 608 C C . ARG A 1 79 ? -1.667 14.866 6.623 1.00 83.00 79 ARG A C 1
ATOM 610 O O . ARG A 1 79 ? -0.553 14.361 6.585 1.00 83.00 79 ARG A O 1
ATOM 617 N N . ASN A 1 80 ? -2.161 15.573 5.609 1.00 84.31 80 ASN A N 1
ATOM 618 C CA . ASN A 1 80 ? -1.475 15.737 4.320 1.00 84.31 80 ASN A CA 1
ATOM 619 C C . ASN A 1 80 ? -0.129 16.472 4.435 1.00 84.31 80 ASN A C 1
ATOM 621 O O . ASN A 1 80 ? 0.701 16.393 3.533 1.00 84.31 80 ASN A O 1
ATOM 625 N N . ARG A 1 81 ? 0.109 17.183 5.544 1.00 89.75 81 ARG A N 1
ATOM 626 C CA . ARG A 1 81 ? 1.394 17.832 5.839 1.00 89.75 81 ARG A CA 1
ATOM 627 C C . ARG A 1 81 ? 2.377 16.910 6.570 1.00 89.75 81 ARG A C 1
ATOM 629 O O . ARG A 1 81 ? 3.555 17.247 6.665 1.00 89.75 81 ARG A O 1
ATOM 636 N N . LEU A 1 82 ? 1.934 15.766 7.094 1.00 87.00 82 LEU A N 1
ATOM 637 C CA . LEU A 1 82 ? 2.783 14.797 7.792 1.00 87.00 82 LEU A CA 1
ATOM 638 C C . LEU A 1 82 ? 3.496 13.898 6.777 1.00 87.00 82 LEU A C 1
ATOM 640 O O . LEU A 1 82 ? 3.001 12.852 6.376 1.00 87.00 82 LEU A O 1
ATOM 644 N N . LEU A 1 83 ? 4.687 14.319 6.360 1.00 88.94 83 LEU A N 1
ATOM 645 C CA . LEU A 1 83 ? 5.592 13.496 5.559 1.00 88.94 83 LEU A CA 1
ATOM 646 C C . LEU A 1 83 ? 6.217 12.374 6.396 1.00 88.94 83 LEU A C 1
ATOM 648 O O . LEU A 1 83 ? 6.524 12.581 7.570 1.00 88.94 83 LEU A O 1
ATOM 652 N N . SER A 1 84 ? 6.465 11.221 5.769 1.00 87.81 84 SER A N 1
ATOM 653 C CA . SER A 1 84 ? 7.326 10.185 6.349 1.00 87.81 84 SER A CA 1
ATOM 654 C C . SER A 1 84 ? 8.766 10.696 6.489 1.00 87.81 84 SER A C 1
ATOM 656 O O . SER A 1 84 ? 9.189 11.605 5.763 1.00 87.81 84 SER A O 1
ATOM 658 N N . ALA A 1 85 ? 9.550 10.084 7.381 1.00 90.00 85 ALA A N 1
ATOM 659 C CA . ALA A 1 85 ? 10.957 10.451 7.555 1.00 90.00 85 ALA A CA 1
ATOM 660 C C . ALA A 1 85 ? 11.745 10.271 6.249 1.00 90.00 85 ALA A C 1
ATOM 662 O O . ALA A 1 85 ? 12.571 11.115 5.910 1.00 90.00 85 ALA A O 1
ATOM 663 N N . LYS A 1 86 ? 11.434 9.217 5.482 1.00 88.88 86 LYS A N 1
ATOM 664 C CA . LYS A 1 86 ? 12.027 8.963 4.164 1.00 88.88 86 LYS A CA 1
ATOM 665 C C . LYS A 1 86 ? 11.693 10.082 3.170 1.00 88.88 86 LYS A C 1
ATOM 667 O O . LYS A 1 86 ? 12.603 10.691 2.615 1.00 88.88 86 LYS A O 1
ATOM 672 N N . THR A 1 87 ? 10.404 10.379 2.976 1.00 89.69 87 THR A N 1
ATOM 673 C CA . THR A 1 87 ? 9.924 11.383 2.005 1.00 89.69 87 THR A CA 1
ATOM 674 C C . THR A 1 87 ? 10.431 12.786 2.335 1.00 89.69 87 THR A C 1
ATOM 676 O O . THR A 1 87 ? 10.739 13.557 1.430 1.00 89.69 87 THR A O 1
ATOM 679 N N . PHE A 1 88 ? 10.545 13.115 3.624 1.00 94.88 88 PHE A N 1
ATOM 680 C CA . PHE A 1 88 ? 11.126 14.375 4.074 1.00 94.88 88 PHE A CA 1
ATOM 681 C C . PHE A 1 88 ? 12.641 14.433 3.826 1.00 94.88 88 PHE A C 1
ATOM 683 O O . PHE A 1 88 ? 13.143 15.407 3.266 1.00 94.88 88 PHE A O 1
ATOM 690 N N . ALA A 1 89 ? 13.381 13.402 4.241 1.00 95.62 89 ALA A N 1
ATOM 691 C CA . ALA A 1 89 ? 14.837 13.459 4.307 1.00 95.62 89 ALA A CA 1
ATOM 692 C C . ALA A 1 89 ? 15.541 13.210 2.967 1.00 95.62 89 ALA A C 1
ATOM 694 O O . ALA A 1 89 ? 16.589 13.808 2.736 1.00 95.62 89 ALA A O 1
ATOM 695 N N . ALA A 1 90 ? 14.988 12.380 2.076 1.00 93.12 90 ALA A N 1
ATOM 696 C CA . ALA A 1 90 ? 15.608 12.053 0.788 1.00 93.12 90 ALA A CA 1
ATOM 697 C C . ALA A 1 90 ? 15.975 13.292 -0.065 1.00 93.12 90 ALA A C 1
ATOM 699 O O . ALA A 1 90 ? 17.145 13.416 -0.452 1.00 93.12 90 ALA A O 1
ATOM 700 N N . PRO A 1 91 ? 15.062 14.257 -0.324 1.00 95.50 91 PRO A N 1
ATOM 701 C CA . PRO A 1 91 ? 15.403 15.450 -1.101 1.00 95.50 91 PRO A CA 1
ATOM 702 C C . PRO A 1 91 ? 16.358 16.395 -0.355 1.00 95.50 91 PRO A C 1
ATOM 704 O O . PRO A 1 91 ? 17.233 16.998 -0.980 1.00 95.50 91 PRO A O 1
ATOM 707 N N . VAL A 1 92 ? 16.225 16.509 0.974 1.00 97.06 92 VAL A N 1
ATOM 708 C CA . VAL A 1 92 ? 17.106 17.343 1.812 1.00 97.06 92 VAL A CA 1
ATOM 709 C C . VAL A 1 92 ? 18.539 16.816 1.765 1.00 97.06 92 VAL A C 1
ATOM 711 O O . VAL A 1 92 ? 19.472 17.579 1.507 1.00 97.06 92 VAL A O 1
ATOM 714 N N . LEU A 1 93 ? 18.705 15.505 1.948 1.00 97.19 93 LEU A N 1
ATOM 715 C CA . LEU A 1 93 ? 19.995 14.834 1.897 1.00 97.19 93 LEU A CA 1
ATOM 716 C C . LEU A 1 93 ? 20.621 14.938 0.509 1.00 97.19 93 LEU A C 1
ATOM 718 O O . LEU A 1 93 ? 21.771 15.345 0.411 1.00 97.19 93 LEU A O 1
ATOM 722 N N . SER A 1 94 ? 19.873 14.628 -0.552 1.00 95.56 94 SER A N 1
ATOM 723 C CA . SER A 1 94 ? 20.390 14.646 -1.929 1.00 95.56 94 SER A CA 1
ATOM 724 C C . SER A 1 94 ? 20.938 16.022 -2.312 1.00 95.56 94 SER A C 1
ATOM 726 O O . SER A 1 94 ? 22.043 16.138 -2.846 1.00 95.56 94 SER A O 1
ATOM 728 N N . LYS A 1 95 ? 20.203 17.089 -1.970 1.00 95.62 95 LYS A N 1
ATOM 729 C CA . LYS A 1 95 ? 20.640 18.467 -2.210 1.00 95.62 95 LYS A CA 1
ATOM 730 C C . LYS A 1 95 ? 21.905 18.806 -1.418 1.00 95.62 95 LYS A C 1
ATOM 732 O O . LYS A 1 95 ? 22.881 19.271 -2.004 1.00 95.62 95 LYS A O 1
ATOM 737 N N . ALA A 1 96 ? 21.903 18.556 -0.108 1.00 96.75 96 ALA A N 1
ATOM 738 C CA . ALA A 1 96 ? 23.043 18.862 0.755 1.00 96.75 96 ALA A CA 1
ATOM 739 C C . ALA A 1 96 ? 24.293 18.043 0.377 1.00 96.75 96 ALA A C 1
ATOM 741 O O . ALA A 1 96 ? 25.413 18.554 0.413 1.00 96.75 96 ALA A O 1
ATOM 742 N N . PHE A 1 97 ? 24.103 16.790 -0.041 1.00 95.69 97 PHE A N 1
ATOM 743 C CA . PHE A 1 97 ? 25.170 15.895 -0.474 1.00 95.69 97 PHE A CA 1
ATOM 744 C C . PHE A 1 97 ? 25.824 16.404 -1.760 1.00 95.69 97 PHE A C 1
ATOM 746 O O . PHE A 1 97 ? 27.049 16.526 -1.822 1.00 95.69 97 PHE A O 1
ATOM 753 N N . PHE A 1 98 ? 25.023 16.798 -2.756 1.00 95.06 98 PHE A N 1
ATOM 754 C CA . PHE A 1 98 ? 25.538 17.425 -3.972 1.00 95.06 98 PHE A CA 1
ATOM 755 C C . PHE A 1 98 ? 26.275 18.737 -3.668 1.00 95.06 98 PHE A C 1
ATOM 757 O O . PHE A 1 98 ? 27.360 18.983 -4.196 1.00 95.06 98 PHE A O 1
ATOM 764 N N . GLU A 1 99 ? 25.734 19.578 -2.784 1.00 95.88 99 GLU A N 1
ATOM 765 C CA . GLU A 1 99 ? 26.374 20.835 -2.390 1.00 95.88 99 GLU A CA 1
ATOM 766 C C . GLU A 1 99 ? 27.740 20.611 -1.724 1.00 95.88 99 GLU A C 1
ATOM 768 O O . GLU A 1 99 ? 28.685 21.344 -2.044 1.00 95.88 99 GLU A O 1
ATOM 773 N N . ARG A 1 100 ? 27.865 19.588 -0.866 1.00 95.06 100 ARG A N 1
ATOM 774 C CA . ARG A 1 100 ? 29.089 19.260 -0.119 1.00 95.06 100 ARG A CA 1
ATOM 775 C C . ARG A 1 100 ? 30.132 18.520 -0.955 1.00 95.06 100 ARG A C 1
ATOM 777 O O . ARG A 1 100 ? 31.291 18.925 -0.946 1.00 95.06 100 ARG A O 1
ATOM 784 N N . PHE A 1 101 ? 29.735 17.461 -1.660 1.00 94.31 101 PHE A N 1
ATOM 785 C CA . PHE A 1 101 ? 30.653 16.522 -2.319 1.00 94.31 101 PHE A CA 1
ATOM 786 C C . PHE A 1 101 ? 30.742 16.701 -3.839 1.00 94.31 101 PHE A C 1
ATOM 788 O O . PHE A 1 101 ? 31.609 16.104 -4.465 1.00 94.31 101 PHE A O 1
ATOM 795 N N . LYS A 1 102 ? 29.878 17.531 -4.445 1.00 93.81 102 LYS A N 1
ATOM 796 C CA . LYS A 1 102 ? 29.795 17.750 -5.906 1.00 93.81 102 LYS A CA 1
ATOM 797 C C . LYS A 1 102 ? 29.533 16.471 -6.712 1.00 93.81 102 LYS A C 1
ATOM 799 O O . LYS A 1 102 ? 29.860 16.404 -7.894 1.00 93.81 102 LYS A O 1
ATOM 804 N N . LEU A 1 103 ? 28.899 15.484 -6.079 1.00 89.44 103 LEU A N 1
ATOM 805 C CA . LEU A 1 103 ? 28.514 14.209 -6.674 1.00 89.44 103 LEU A CA 1
ATOM 806 C C . LEU A 1 103 ? 26.990 14.089 -6.677 1.00 89.44 103 LEU A C 1
ATOM 808 O O . LEU A 1 103 ? 26.345 14.248 -5.641 1.00 89.44 103 LEU A O 1
ATOM 812 N N . ALA A 1 104 ? 26.424 13.828 -7.853 1.00 86.81 104 ALA A N 1
ATOM 813 C CA . ALA A 1 104 ? 25.004 13.543 -8.018 1.00 86.81 104 ALA A CA 1
ATOM 814 C C . ALA A 1 104 ? 24.794 12.032 -7.875 1.00 86.81 104 ALA A C 1
ATOM 816 O O . ALA A 1 104 ? 24.860 11.295 -8.856 1.00 86.81 104 ALA A O 1
ATOM 817 N N . LEU A 1 105 ? 24.614 11.581 -6.634 1.00 84.31 105 LEU A N 1
ATOM 818 C CA . LEU A 1 105 ? 24.311 10.191 -6.307 1.00 84.31 105 LEU A CA 1
ATOM 819 C C . LEU A 1 105 ? 22.866 10.080 -5.833 1.00 84.31 105 LEU A C 1
ATOM 821 O O . LEU A 1 105 ? 22.376 10.962 -5.125 1.00 84.31 105 LEU A O 1
ATOM 825 N N . ASP A 1 106 ? 22.214 8.978 -6.188 1.00 87.12 106 ASP A N 1
ATOM 826 C CA . ASP A 1 106 ? 20.959 8.598 -5.554 1.00 87.12 106 ASP A CA 1
ATOM 827 C C . ASP A 1 106 ? 21.266 8.048 -4.151 1.00 87.12 106 ASP A C 1
ATOM 829 O O . ASP A 1 106 ? 22.026 7.092 -3.980 1.00 87.12 106 ASP A O 1
ATOM 833 N N . VAL A 1 107 ? 20.712 8.700 -3.130 1.00 90.19 107 VAL A N 1
ATOM 834 C CA . VAL A 1 107 ? 20.963 8.387 -1.716 1.00 90.19 107 VAL A CA 1
ATOM 835 C C . VAL A 1 107 ? 20.311 7.076 -1.258 1.00 90.19 107 VAL A C 1
ATOM 837 O O . VAL A 1 107 ? 20.578 6.628 -0.139 1.00 90.19 107 VAL A O 1
ATOM 840 N N . GLU A 1 108 ? 19.465 6.472 -2.095 1.00 87.88 108 GLU A N 1
ATOM 841 C CA . GLU A 1 108 ? 18.864 5.153 -1.896 1.00 87.88 108 GLU A CA 1
ATOM 842 C C . GLU A 1 108 ? 19.603 4.047 -2.671 1.00 87.88 108 GLU A C 1
ATOM 844 O O . GLU A 1 108 ? 19.718 2.935 -2.156 1.00 87.88 108 GLU A O 1
ATOM 849 N N . ASP A 1 109 ? 20.180 4.347 -3.842 1.00 86.12 109 ASP A N 1
ATOM 850 C CA . ASP A 1 109 ? 20.955 3.367 -4.632 1.00 86.12 109 ASP A CA 1
ATOM 851 C C . ASP A 1 109 ? 22.418 3.232 -4.188 1.00 86.12 109 ASP A C 1
ATOM 853 O O . ASP A 1 109 ? 23.112 2.290 -4.584 1.00 86.12 109 ASP A O 1
ATOM 857 N N . PHE A 1 110 ? 22.913 4.182 -3.396 1.00 90.56 110 PHE A N 1
ATOM 858 C CA . PHE A 1 110 ? 24.231 4.122 -2.773 1.00 90.56 110 PHE A CA 1
ATOM 859 C C . PHE A 1 110 ? 24.120 3.835 -1.282 1.00 90.56 110 PHE A C 1
ATOM 861 O O . PHE A 1 110 ? 23.187 4.272 -0.604 1.00 90.56 110 PHE A O 1
ATOM 868 N N . GLN A 1 111 ? 25.124 3.138 -0.758 1.00 93.50 111 GLN A N 1
ATOM 869 C CA . GLN A 1 111 ? 25.167 2.684 0.620 1.00 93.50 111 GLN A CA 1
ATOM 870 C C . GLN A 1 111 ? 26.484 3.001 1.316 1.00 93.50 111 GLN A C 1
ATOM 872 O O . GLN A 1 111 ? 27.555 3.001 0.706 1.00 93.50 111 GLN A O 1
ATOM 877 N N . LEU A 1 112 ? 26.387 3.225 2.623 1.00 94.31 112 LEU A N 1
ATOM 878 C CA . LEU A 1 112 ? 27.486 3.076 3.558 1.00 94.31 112 LEU A CA 1
ATOM 879 C C . LEU A 1 112 ? 27.563 1.600 3.961 1.00 94.31 112 LEU A C 1
ATOM 881 O O . LEU A 1 112 ? 26.689 1.092 4.663 1.00 94.31 112 LEU A O 1
ATOM 885 N N . MET A 1 113 ? 28.633 0.931 3.545 1.00 93.25 113 MET A N 1
ATOM 886 C CA . MET A 1 113 ? 28.977 -0.403 4.013 1.00 93.25 113 MET A CA 1
ATOM 887 C C . MET A 1 113 ? 30.008 -0.283 5.135 1.00 93.25 113 MET A C 1
ATOM 889 O O . MET A 1 113 ? 31.124 0.201 4.924 1.00 93.25 113 MET A O 1
ATOM 893 N N . THR A 1 114 ? 29.622 -0.705 6.339 1.00 90.88 114 THR A N 1
ATOM 894 C CA . THR A 1 114 ? 30.512 -0.760 7.504 1.00 90.88 114 THR A CA 1
ATOM 895 C C . THR A 1 114 ? 30.936 -2.198 7.748 1.00 90.88 114 THR A C 1
ATOM 897 O O . THR A 1 114 ? 30.097 -3.055 8.027 1.00 90.88 114 THR A O 1
ATOM 900 N N . TRP A 1 115 ? 32.237 -2.468 7.700 1.00 90.44 115 TRP A N 1
ATOM 901 C CA . TRP A 1 115 ? 32.755 -3.804 7.973 1.00 90.44 115 TRP A CA 1
ATOM 902 C C . TRP A 1 115 ? 32.684 -4.108 9.475 1.00 90.44 115 TRP A C 1
ATOM 904 O O . TRP A 1 115 ? 33.179 -3.339 10.304 1.00 90.44 115 TRP A O 1
ATOM 914 N N . ARG A 1 116 ? 32.029 -5.216 9.837 1.00 87.81 116 ARG A N 1
ATOM 915 C CA . ARG A 1 116 ? 31.848 -5.669 11.225 1.00 87.81 116 ARG A CA 1
ATOM 916 C C . ARG A 1 116 ? 32.055 -7.176 11.318 1.00 87.81 116 ARG A C 1
ATOM 918 O O . ARG A 1 116 ? 32.045 -7.874 10.306 1.00 87.81 116 ARG A O 1
ATOM 925 N N . TYR A 1 117 ? 32.195 -7.662 12.546 1.00 84.31 117 TYR A N 1
ATOM 926 C CA . TYR A 1 117 ? 32.262 -9.084 12.861 1.00 84.31 117 TYR A CA 1
ATOM 927 C C . TYR A 1 117 ? 31.115 -9.468 13.795 1.00 84.31 117 TYR A C 1
ATOM 929 O O . TYR A 1 117 ? 30.753 -8.689 14.680 1.00 84.31 117 TYR A O 1
ATOM 937 N N . ASP A 1 118 ? 30.560 -10.661 13.601 1.00 81.31 118 ASP A N 1
ATOM 938 C CA . ASP A 1 118 ? 29.611 -11.260 14.535 1.00 81.31 118 ASP A CA 1
ATOM 939 C C . ASP A 1 118 ? 30.311 -11.785 15.807 1.00 81.31 118 ASP A C 1
ATOM 941 O O . ASP A 1 118 ? 31.536 -11.725 15.957 1.00 81.31 118 ASP A O 1
ATOM 945 N N . SER A 1 119 ? 29.532 -12.333 16.745 1.00 79.38 119 SER A N 1
ATOM 946 C CA . SER A 1 119 ? 30.053 -12.906 17.997 1.00 79.38 119 SER A CA 1
ATOM 947 C C . SER A 1 119 ? 30.973 -14.120 17.793 1.00 79.38 119 SER A C 1
ATOM 949 O O . SER A 1 119 ? 31.704 -14.497 18.709 1.00 79.38 119 SER A O 1
ATOM 951 N N . THR A 1 120 ? 30.973 -14.712 16.595 1.00 83.06 120 THR A N 1
ATOM 952 C CA . THR A 1 120 ? 31.835 -15.826 16.182 1.00 83.06 120 THR A CA 1
ATOM 953 C C . THR A 1 120 ? 33.032 -15.382 15.337 1.00 83.06 120 THR A C 1
ATOM 955 O O . THR A 1 120 ? 33.717 -16.231 14.769 1.00 83.06 120 THR A O 1
ATOM 958 N N . TRP A 1 121 ? 33.315 -14.073 15.280 1.00 79.62 121 TRP A N 1
ATOM 959 C CA . TRP A 1 121 ? 34.394 -13.471 14.486 1.00 79.62 121 TRP A CA 1
ATOM 960 C C . TRP A 1 121 ? 34.265 -13.679 12.967 1.00 79.62 121 TRP A C 1
ATOM 962 O O . TRP A 1 121 ? 35.253 -13.600 12.231 1.00 79.62 121 TRP A O 1
ATOM 972 N N . LYS A 1 122 ? 33.048 -13.900 12.460 1.00 81.56 122 LYS A N 1
ATOM 973 C CA . LYS A 1 122 ? 32.783 -13.919 11.015 1.00 81.56 122 LYS A CA 1
ATOM 974 C C . LYS A 1 122 ? 32.398 -12.527 10.520 1.00 81.56 122 LYS A C 1
ATOM 976 O O . LYS A 1 122 ? 31.680 -11.828 11.234 1.00 81.56 122 LYS A O 1
ATOM 981 N N . PRO A 1 123 ? 32.833 -12.114 9.314 1.00 83.38 123 PRO A N 1
ATOM 982 C CA . PRO A 1 123 ? 32.383 -10.869 8.715 1.00 83.38 123 PRO A CA 1
ATOM 983 C C . PRO A 1 123 ? 30.864 -10.838 8.579 1.00 83.38 123 PRO A C 1
ATOM 985 O O . PRO A 1 123 ? 30.269 -11.724 7.963 1.00 83.38 123 PRO A O 1
ATOM 988 N N . ALA A 1 124 ? 30.277 -9.794 9.143 1.00 84.38 124 ALA A N 1
ATOM 989 C CA . ALA A 1 124 ? 28.862 -9.473 9.092 1.00 84.38 124 ALA A CA 1
ATOM 990 C C . ALA A 1 124 ? 28.740 -7.982 8.728 1.00 84.38 124 ALA A C 1
ATOM 992 O O . ALA A 1 124 ? 28.472 -7.155 9.604 1.00 84.38 124 ALA A O 1
ATOM 993 N N . PRO A 1 125 ? 29.072 -7.605 7.478 1.00 87.94 125 PRO A N 1
ATOM 994 C CA . PRO A 1 125 ? 29.054 -6.210 7.054 1.00 87.94 125 PRO A CA 1
ATOM 995 C C . PRO A 1 125 ? 27.653 -5.619 7.235 1.00 87.94 125 PRO A C 1
ATOM 997 O O . PRO A 1 125 ? 26.652 -6.232 6.875 1.00 87.94 125 PRO A O 1
ATOM 1000 N N . LEU A 1 126 ? 27.591 -4.414 7.799 1.00 87.31 126 LEU A N 1
ATOM 1001 C CA . LEU A 1 126 ? 26.355 -3.652 7.916 1.00 87.31 126 LEU A CA 1
ATOM 1002 C C . LEU A 1 126 ? 26.213 -2.770 6.675 1.00 87.31 126 LEU A C 1
ATOM 1004 O O . LEU A 1 126 ? 26.979 -1.820 6.501 1.00 87.31 126 LEU A O 1
ATOM 1008 N N . GLU A 1 127 ? 25.226 -3.077 5.842 1.00 87.56 127 GLU A N 1
ATOM 1009 C CA . GLU A 1 127 ? 24.902 -2.334 4.625 1.00 87.56 127 GLU A CA 1
ATOM 1010 C C . GLU A 1 127 ? 23.673 -1.447 4.861 1.00 87.56 127 GLU A C 1
ATOM 1012 O O . GLU A 1 127 ? 22.597 -1.923 5.223 1.00 87.56 127 GLU A O 1
ATOM 1017 N N . GLN A 1 128 ? 23.841 -0.132 4.708 1.00 90.25 128 GLN A N 1
ATOM 1018 C CA . GLN A 1 128 ? 22.768 0.849 4.879 1.00 90.25 128 GLN A CA 1
ATOM 1019 C C . GLN A 1 128 ? 22.810 1.835 3.726 1.00 90.25 128 GLN A C 1
ATOM 1021 O O . GLN A 1 128 ? 23.878 2.373 3.439 1.00 90.25 128 GLN A O 1
ATOM 1026 N N . THR A 1 129 ? 21.666 2.159 3.123 1.00 93.19 129 THR A N 1
ATOM 1027 C CA . THR A 1 129 ? 21.628 3.250 2.138 1.00 93.19 129 THR A CA 1
ATOM 1028 C C . THR A 1 129 ? 22.164 4.545 2.757 1.00 93.19 129 THR A C 1
ATOM 1030 O O . THR A 1 129 ? 22.098 4.735 3.979 1.00 93.19 129 THR A O 1
ATOM 1033 N N . LEU A 1 130 ? 22.690 5.462 1.943 1.00 95.19 130 LEU A N 1
ATOM 1034 C CA . LEU A 1 130 ? 23.176 6.751 2.446 1.00 95.19 130 LEU A CA 1
ATOM 1035 C C . LEU A 1 130 ? 22.071 7.499 3.200 1.00 95.19 130 LEU A C 1
ATOM 1037 O O . LEU A 1 130 ? 22.337 8.099 4.242 1.00 95.19 130 LEU A O 1
ATOM 1041 N N . LEU A 1 131 ? 20.825 7.395 2.730 1.00 95.19 131 LEU A N 1
ATOM 1042 C CA . LEU A 1 131 ? 19.656 7.924 3.425 1.00 95.19 131 LEU A CA 1
ATOM 1043 C C . LEU A 1 131 ? 19.439 7.284 4.798 1.00 95.19 131 LEU A C 1
ATOM 1045 O O . LEU A 1 131 ? 19.238 7.997 5.781 1.00 95.19 131 LEU A O 1
ATOM 1049 N N . GLN A 1 132 ? 19.504 5.956 4.888 1.00 92.50 132 GLN A N 1
ATOM 1050 C CA . GLN A 1 132 ? 19.350 5.246 6.155 1.00 92.50 132 GLN A CA 1
ATOM 1051 C C . GLN A 1 132 ? 20.459 5.623 7.147 1.00 92.50 132 GLN A C 1
ATOM 1053 O O . GLN A 1 132 ? 20.171 5.900 8.312 1.00 92.50 132 GLN A O 1
ATOM 1058 N N . ALA A 1 133 ? 21.713 5.665 6.692 1.00 92.62 133 ALA A N 1
ATOM 1059 C CA . ALA A 1 133 ? 22.851 6.050 7.520 1.00 92.62 133 ALA A CA 1
ATOM 1060 C C . ALA A 1 133 ? 22.723 7.501 8.020 1.00 92.62 133 ALA A C 1
ATOM 1062 O O . ALA A 1 133 ? 22.911 7.766 9.207 1.00 92.62 133 ALA A O 1
ATOM 1063 N N . ALA A 1 134 ? 22.325 8.430 7.147 1.00 95.50 134 ALA A N 1
ATOM 1064 C CA . ALA A 1 134 ? 22.141 9.833 7.507 1.00 95.50 134 ALA A CA 1
ATOM 1065 C C . ALA A 1 134 ? 20.970 10.050 8.483 1.00 95.50 134 ALA A C 1
ATOM 1067 O O . ALA A 1 134 ? 21.093 10.842 9.416 1.00 95.50 134 ALA A O 1
ATOM 1068 N N . LEU A 1 135 ? 19.857 9.322 8.318 1.00 94.75 135 LEU A N 1
ATOM 1069 C CA . LEU A 1 135 ? 18.726 9.337 9.256 1.00 94.75 135 LEU A CA 1
ATOM 1070 C C . LEU A 1 135 ? 19.111 8.811 10.646 1.00 94.75 135 LEU A C 1
ATOM 1072 O O . LEU A 1 135 ? 18.594 9.295 11.649 1.00 94.75 135 LEU A O 1
ATOM 1076 N N . GLN A 1 136 ? 20.019 7.840 10.725 1.00 91.88 136 GLN A N 1
ATOM 1077 C CA . GLN A 1 136 ? 20.489 7.278 11.997 1.00 91.88 136 GLN A CA 1
ATOM 1078 C C . GLN A 1 136 ? 21.598 8.087 12.663 1.00 91.88 136 GLN A C 1
ATOM 1080 O O . GLN A 1 136 ? 21.833 7.920 13.862 1.00 91.88 136 GLN A O 1
ATOM 1085 N N . ASN A 1 137 ? 22.231 8.980 11.901 1.00 92.00 137 ASN A N 1
ATOM 1086 C CA . ASN A 1 137 ? 23.265 9.892 12.362 1.00 92.00 137 ASN A CA 1
ATOM 1087 C C . ASN A 1 137 ? 24.477 9.159 12.996 1.00 92.00 137 ASN A C 1
ATOM 1089 O O . ASN A 1 137 ? 24.555 7.927 13.063 1.00 92.00 137 ASN A O 1
ATOM 1093 N N . PHE A 1 138 ? 25.480 9.920 13.434 1.00 88.38 138 PHE A N 1
ATOM 1094 C CA . PHE A 1 138 ? 26.725 9.396 13.989 1.00 88.38 138 PHE A CA 1
ATOM 1095 C C . PHE A 1 138 ? 27.054 10.083 15.312 1.00 88.38 138 PHE A C 1
ATOM 1097 O O . PHE A 1 138 ? 27.034 11.310 15.423 1.00 88.38 138 PHE A O 1
ATOM 1104 N N . ALA A 1 139 ? 27.396 9.282 16.325 1.00 80.06 139 ALA A N 1
ATOM 1105 C CA . ALA A 1 139 ? 27.854 9.796 17.609 1.00 80.06 139 ALA A CA 1
ATOM 1106 C C . ALA A 1 139 ? 29.228 10.452 17.447 1.00 80.06 139 ALA A C 1
ATOM 1108 O O . ALA A 1 139 ? 30.095 9.907 16.761 1.00 80.06 139 ALA A O 1
ATOM 1109 N N . ALA A 1 140 ? 29.461 11.570 18.140 1.00 75.25 140 ALA A N 1
ATOM 1110 C CA . ALA A 1 140 ? 30.699 12.339 18.019 1.00 75.25 140 ALA A CA 1
ATOM 1111 C C . ALA A 1 140 ? 31.976 11.502 18.248 1.00 75.25 140 ALA A C 1
ATOM 1113 O O . ALA A 1 140 ? 32.989 11.757 17.602 1.00 75.25 140 ALA A O 1
ATOM 1114 N N . SER A 1 141 ? 31.911 10.484 19.114 1.00 69.50 141 SER A N 1
ATOM 1115 C CA . SER A 1 141 ? 33.000 9.553 19.449 1.00 69.50 141 SER A CA 1
ATOM 1116 C C . SER A 1 141 ? 33.322 8.508 18.371 1.00 69.50 141 SER A C 1
ATOM 1118 O O . SER A 1 141 ? 34.388 7.895 18.427 1.00 69.50 141 SER A O 1
ATOM 1120 N N . ASN A 1 142 ? 32.425 8.293 17.406 1.00 67.31 142 ASN A N 1
ATOM 1121 C CA . ASN A 1 142 ? 32.517 7.216 16.414 1.00 67.31 142 ASN A CA 1
ATOM 1122 C C . ASN A 1 142 ? 32.701 7.709 14.980 1.00 67.31 142 ASN A C 1
ATOM 1124 O O . ASN A 1 142 ? 32.840 6.895 14.074 1.00 67.31 142 ASN A O 1
ATOM 1128 N N . ARG A 1 143 ? 32.775 9.028 14.773 1.00 71.38 143 ARG A N 1
ATOM 1129 C CA . ARG A 1 143 ? 33.023 9.641 13.458 1.00 71.38 143 ARG A CA 1
ATOM 1130 C C . ARG A 1 143 ? 34.432 9.386 12.910 1.00 71.38 143 ARG A C 1
ATOM 1132 O O . ARG A 1 143 ? 34.731 9.844 11.822 1.00 71.38 143 ARG A O 1
ATOM 1139 N N . SER A 1 144 ? 35.295 8.674 13.642 1.00 64.75 144 SER A N 1
ATOM 1140 C CA . SER A 1 144 ? 36.692 8.390 13.262 1.00 64.75 144 SER A CA 1
ATOM 1141 C C . SER A 1 144 ? 37.100 6.928 13.498 1.00 64.75 144 SER A C 1
ATOM 1143 O O . SER A 1 144 ? 38.267 6.643 13.756 1.00 64.75 144 SER A O 1
ATOM 1145 N N . ARG A 1 145 ? 36.135 5.997 13.515 1.00 73.12 145 ARG A N 1
ATOM 1146 C CA . ARG A 1 145 ? 36.364 4.578 13.847 1.00 73.12 145 ARG A CA 1
ATOM 1147 C C . ARG A 1 145 ? 35.694 3.643 12.842 1.00 73.12 145 ARG A C 1
ATOM 1149 O O . ARG A 1 145 ? 34.823 2.860 13.212 1.00 73.12 145 ARG A O 1
ATOM 1156 N N . PHE A 1 146 ? 36.107 3.728 11.583 1.00 85.88 146 PHE A N 1
ATOM 1157 C CA . PHE A 1 146 ? 35.702 2.773 10.555 1.00 85.88 146 PHE A CA 1
ATOM 1158 C C . PHE A 1 146 ? 36.802 1.736 10.330 1.00 85.88 146 PHE A C 1
ATOM 1160 O O . PHE A 1 146 ? 37.990 2.059 10.345 1.00 85.88 146 PHE A O 1
ATOM 1167 N N . ASP A 1 147 ? 36.406 0.479 10.140 1.00 89.31 147 ASP A N 1
ATOM 1168 C CA . ASP A 1 147 ? 37.337 -0.560 9.701 1.00 89.31 147 ASP A CA 1
ATOM 1169 C C . ASP A 1 147 ? 37.839 -0.232 8.279 1.00 89.31 147 ASP A C 1
ATOM 1171 O O . ASP A 1 147 ? 37.035 0.251 7.473 1.00 89.31 147 ASP A O 1
ATOM 1175 N N . PRO A 1 148 ? 39.115 -0.501 7.937 1.00 86.44 148 PRO A N 1
ATOM 1176 C CA . PRO A 1 148 ? 39.680 -0.201 6.618 1.00 86.44 148 PRO A CA 1
ATOM 1177 C C . PRO A 1 148 ? 38.941 -0.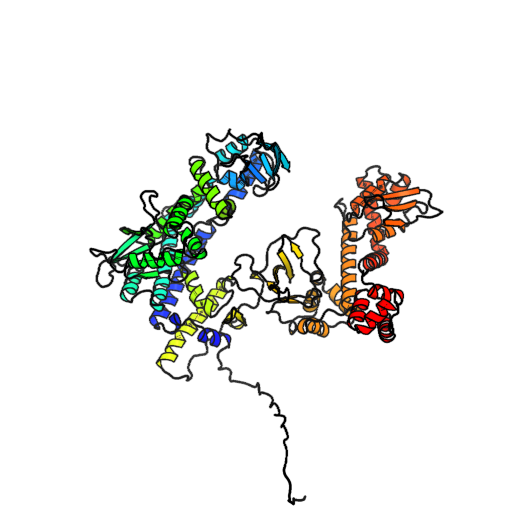813 5.418 1.00 86.44 148 PRO A C 1
ATOM 1179 O O . PRO A 1 148 ? 39.103 -0.317 4.302 1.00 86.44 148 PRO A O 1
ATOM 1182 N N . HIS A 1 149 ? 38.154 -1.875 5.622 1.00 88.69 149 HIS A N 1
ATOM 1183 C CA . HIS A 1 149 ? 37.326 -2.470 4.568 1.00 88.69 149 HIS A CA 1
ATOM 1184 C C . HIS A 1 149 ? 35.965 -1.785 4.397 1.00 88.69 149 HIS A C 1
ATOM 1186 O O . HIS A 1 149 ? 35.214 -2.137 3.497 1.00 88.69 149 HIS A O 1
ATOM 1192 N N . SER A 1 150 ? 35.622 -0.808 5.234 1.00 92.12 150 SER A N 1
ATOM 1193 C CA . SER A 1 150 ? 34.380 -0.044 5.094 1.00 92.12 150 SER A CA 1
ATOM 1194 C C . SER A 1 150 ? 34.466 0.906 3.894 1.00 92.12 150 SER A C 1
ATOM 1196 O O . SER A 1 150 ? 35.534 1.439 3.583 1.00 92.12 150 SER A O 1
ATOM 1198 N N . ALA A 1 151 ? 33.344 1.156 3.217 1.00 94.06 151 ALA A N 1
ATOM 1199 C CA . ALA A 1 151 ? 33.312 1.995 2.020 1.00 94.06 151 ALA A CA 1
ATOM 1200 C C . ALA A 1 151 ? 31.915 2.564 1.729 1.00 94.06 151 ALA A C 1
ATOM 1202 O O . ALA A 1 151 ? 30.904 2.022 2.173 1.00 94.06 151 ALA A O 1
ATOM 1203 N N . ILE A 1 152 ? 31.870 3.631 0.924 1.00 94.56 152 ILE A N 1
ATOM 1204 C CA . ILE A 1 152 ? 30.652 4.065 0.230 1.00 94.56 152 ILE A CA 1
ATOM 1205 C C . ILE A 1 152 ? 30.678 3.482 -1.181 1.00 94.56 152 ILE A C 1
ATOM 1207 O O . ILE A 1 152 ? 31.660 3.655 -1.905 1.00 94.56 152 ILE A O 1
ATOM 1211 N N . LEU A 1 153 ? 29.619 2.777 -1.565 1.00 92.50 153 LEU A N 1
ATOM 1212 C CA . LEU A 1 153 ? 29.517 2.054 -2.836 1.00 92.50 153 LEU A CA 1
ATOM 1213 C C . LEU A 1 153 ? 28.053 1.893 -3.260 1.00 92.50 153 LEU A C 1
ATOM 1215 O O . LEU A 1 153 ? 27.152 2.173 -2.471 1.00 92.50 153 LEU A O 1
ATOM 1219 N N . ARG A 1 154 ? 27.801 1.475 -4.503 1.00 86.75 154 ARG A N 1
ATOM 1220 C CA . ARG A 1 154 ? 26.437 1.164 -4.963 1.00 86.75 154 ARG A CA 1
ATOM 1221 C C . ARG A 1 154 ? 25.889 -0.045 -4.204 1.00 86.75 154 ARG A C 1
ATOM 1223 O O . ARG A 1 154 ? 26.631 -0.993 -3.957 1.00 86.75 154 ARG A O 1
ATOM 1230 N N . THR A 1 155 ? 24.603 -0.038 -3.867 1.00 79.25 155 THR A N 1
ATOM 1231 C CA . THR A 1 155 ? 23.913 -1.176 -3.243 1.00 79.25 155 THR A CA 1
ATOM 1232 C C . THR A 1 155 ? 24.209 -2.485 -3.986 1.00 79.25 155 THR A C 1
ATOM 1234 O O . THR A 1 155 ? 24.161 -2.535 -5.215 1.00 79.25 155 THR A O 1
ATOM 1237 N N . GLY A 1 156 ? 24.577 -3.537 -3.244 1.00 76.88 156 GLY A N 1
ATOM 1238 C CA . GLY A 1 156 ? 25.002 -4.829 -3.806 1.00 76.88 156 GLY A CA 1
ATOM 1239 C C . GLY A 1 156 ? 26.437 -4.864 -4.358 1.00 76.88 156 GLY A C 1
ATOM 1240 O O . GLY A 1 156 ? 26.862 -5.874 -4.916 1.00 76.88 156 GLY A O 1
ATOM 1241 N N . GLY A 1 157 ? 27.207 -3.783 -4.206 1.00 78.12 157 GLY A N 1
ATOM 1242 C CA . GLY A 1 157 ? 28.573 -3.670 -4.714 1.00 78.12 157 GLY A CA 1
ATOM 1243 C C . GLY A 1 157 ? 29.663 -4.282 -3.827 1.00 78.12 157 GLY A C 1
ATOM 1244 O O . GLY A 1 157 ? 30.837 -4.046 -4.102 1.00 78.12 157 GLY A O 1
ATOM 1245 N N . LEU A 1 158 ? 29.324 -5.030 -2.773 1.00 83.75 158 LEU A N 1
ATOM 1246 C CA . LEU A 1 158 ? 30.288 -5.741 -1.927 1.00 83.75 158 LEU A CA 1
ATOM 1247 C C . LEU A 1 158 ? 30.417 -7.206 -2.363 1.00 83.75 158 LEU A C 1
ATOM 1249 O O . LEU A 1 158 ? 29.427 -7.931 -2.444 1.00 83.75 158 LEU A O 1
ATOM 1253 N N . ARG A 1 159 ? 31.649 -7.682 -2.563 1.00 80.75 159 ARG A N 1
ATOM 1254 C CA . ARG A 1 159 ? 31.955 -9.117 -2.651 1.00 80.75 159 ARG A CA 1
ATOM 1255 C C . ARG A 1 159 ? 33.096 -9.455 -1.710 1.00 80.75 159 ARG A C 1
ATOM 1257 O O . ARG A 1 159 ? 34.089 -8.738 -1.661 1.00 80.75 159 ARG A O 1
ATOM 1264 N N . TYR A 1 160 ? 32.977 -10.559 -0.983 1.00 80.06 160 TYR A N 1
ATOM 1265 C CA . TYR A 1 160 ? 34.072 -11.063 -0.165 1.00 80.06 160 TYR A CA 1
ATOM 1266 C C . TYR A 1 160 ? 34.057 -12.583 -0.073 1.00 80.06 160 TYR A C 1
ATOM 1268 O O . TYR A 1 160 ? 33.005 -13.219 -0.135 1.00 80.06 160 TYR A O 1
ATOM 1276 N N . TRP A 1 161 ? 35.236 -13.177 0.072 1.00 77.06 161 TRP A N 1
ATOM 1277 C CA . TRP A 1 161 ? 35.382 -14.618 0.259 1.00 77.06 161 TRP A CA 1
ATOM 1278 C C . TRP A 1 161 ? 36.581 -14.933 1.142 1.00 77.06 161 TRP A C 1
ATOM 1280 O O . TRP A 1 161 ? 37.557 -14.183 1.215 1.00 77.06 161 TRP A O 1
ATOM 1290 N N . LEU A 1 162 ? 36.483 -16.059 1.844 1.00 73.00 162 LEU A N 1
ATOM 1291 C CA . LEU A 1 162 ? 37.520 -16.539 2.743 1.00 73.00 162 LEU A CA 1
ATOM 1292 C C . LEU A 1 162 ? 38.702 -17.080 1.933 1.00 73.00 162 LEU A C 1
ATOM 1294 O O . LEU A 1 162 ? 38.532 -17.959 1.090 1.00 73.00 162 LEU A O 1
ATOM 1298 N N . ILE A 1 163 ? 39.900 -16.576 2.217 1.00 72.25 163 ILE A N 1
ATOM 1299 C CA . ILE A 1 163 ? 41.154 -17.058 1.621 1.00 72.25 163 ILE A CA 1
ATOM 1300 C C . ILE A 1 163 ? 41.849 -18.037 2.572 1.00 72.25 163 ILE A C 1
ATOM 1302 O O . ILE A 1 163 ? 42.469 -19.003 2.135 1.00 72.25 163 ILE A O 1
ATOM 1306 N N . ASP A 1 164 ? 41.762 -17.785 3.882 1.00 71.62 164 ASP A N 1
ATOM 1307 C CA . ASP A 1 164 ? 42.434 -18.578 4.913 1.00 71.62 164 ASP A CA 1
ATOM 1308 C C . ASP A 1 164 ? 41.578 -18.654 6.182 1.00 71.62 164 ASP A C 1
ATOM 1310 O O . ASP A 1 164 ? 41.429 -17.669 6.912 1.00 71.62 164 ASP A O 1
ATOM 1314 N N . SER A 1 165 ? 41.030 -19.841 6.454 1.00 65.19 165 SER A N 1
ATOM 1315 C CA . SER A 1 165 ? 40.172 -20.106 7.612 1.00 65.19 165 SER A CA 1
ATOM 1316 C C . SER A 1 165 ? 40.921 -20.106 8.942 1.00 65.19 165 SER A C 1
ATOM 1318 O O . SER A 1 165 ? 40.309 -19.892 9.982 1.00 65.19 165 SER A O 1
ATOM 1320 N N . THR A 1 166 ? 42.235 -20.346 8.939 1.00 69.00 166 THR A N 1
ATOM 1321 C CA . THR A 1 166 ? 43.037 -20.395 10.171 1.00 69.00 166 THR A CA 1
ATOM 1322 C C . THR A 1 166 ? 43.410 -18.997 10.654 1.00 69.00 166 THR A C 1
ATOM 1324 O O . THR A 1 166 ? 43.442 -18.742 11.855 1.00 69.00 166 THR A O 1
ATOM 1327 N N . GLN A 1 167 ? 43.621 -18.070 9.715 1.00 70.94 167 GLN A N 1
ATOM 1328 C CA . GLN A 1 167 ? 43.967 -16.674 9.990 1.00 70.94 167 GLN A CA 1
ATOM 1329 C C . GLN A 1 167 ? 42.788 -15.704 9.832 1.00 70.94 167 GLN A C 1
ATOM 1331 O O . GLN A 1 167 ? 42.982 -14.502 9.986 1.00 70.94 167 GLN A O 1
ATOM 1336 N N . HIS A 1 168 ? 41.587 -16.204 9.514 1.00 67.56 168 HIS A N 1
ATOM 1337 C CA . HIS A 1 168 ? 40.388 -15.394 9.255 1.00 67.56 168 HIS A CA 1
ATOM 1338 C C . HIS A 1 168 ? 40.639 -14.290 8.206 1.00 67.56 168 HIS A C 1
ATOM 1340 O O . HIS A 1 168 ? 40.177 -13.160 8.356 1.00 67.56 168 HIS A O 1
ATOM 1346 N N . ARG A 1 169 ? 41.400 -14.600 7.142 1.00 71.12 169 ARG A N 1
ATOM 1347 C CA . ARG A 1 169 ? 41.704 -13.641 6.063 1.00 71.12 169 ARG A CA 1
ATOM 1348 C C . ARG A 1 169 ? 40.673 -13.730 4.944 1.00 71.12 169 ARG A C 1
ATOM 1350 O O . ARG A 1 169 ? 40.440 -14.813 4.405 1.00 71.12 169 ARG A O 1
ATOM 1357 N N . TYR A 1 170 ? 40.137 -12.577 4.555 1.00 74.00 170 TYR A N 1
ATOM 1358 C CA . TYR A 1 170 ? 39.147 -12.421 3.491 1.00 74.00 170 TYR A CA 1
ATOM 1359 C C . TYR A 1 170 ? 39.701 -11.529 2.373 1.00 74.00 170 TYR A C 1
ATOM 1361 O O . TYR A 1 170 ? 40.418 -10.569 2.656 1.00 74.00 170 TYR A O 1
ATOM 1369 N N . THR A 1 171 ? 39.368 -11.832 1.116 1.00 75.62 171 THR A N 1
ATOM 1370 C CA . THR A 1 171 ? 39.474 -10.847 0.026 1.00 75.62 171 THR A CA 1
ATOM 1371 C C . THR A 1 171 ? 38.197 -10.027 0.035 1.00 75.62 171 THR A C 1
ATOM 1373 O O . THR A 1 171 ? 37.125 -10.609 0.186 1.00 75.62 171 THR A O 1
ATOM 1376 N N . VAL A 1 172 ? 38.305 -8.713 -0.157 1.00 81.94 172 VAL A N 1
ATOM 1377 C CA . VAL A 1 172 ? 37.156 -7.815 -0.306 1.00 81.94 172 VAL A CA 1
ATOM 1378 C C . VAL A 1 172 ? 37.282 -7.059 -1.623 1.00 81.94 172 VAL A C 1
ATOM 1380 O O . VAL A 1 172 ? 38.306 -6.431 -1.889 1.00 81.94 172 VAL A O 1
ATOM 1383 N N . GLU A 1 173 ? 36.238 -7.123 -2.439 1.00 82.12 173 GLU A N 1
ATOM 1384 C CA . GLU A 1 173 ? 36.096 -6.395 -3.694 1.00 82.12 173 GLU A CA 1
ATOM 1385 C C . GLU A 1 173 ? 34.909 -5.436 -3.615 1.00 82.12 173 GLU A C 1
ATOM 1387 O O . GLU A 1 173 ? 33.862 -5.756 -3.044 1.00 82.12 173 GLU A O 1
ATOM 1392 N N . TYR A 1 174 ? 35.080 -4.264 -4.228 1.00 84.12 174 TYR A N 1
ATOM 1393 C CA . TYR A 1 174 ? 34.067 -3.217 -4.281 1.00 84.12 174 TYR A CA 1
ATOM 1394 C C . TYR A 1 174 ? 33.717 -2.892 -5.730 1.00 84.12 174 TYR A C 1
ATOM 1396 O O . TYR A 1 174 ? 34.607 -2.696 -6.558 1.00 84.12 174 TYR A O 1
ATOM 1404 N N . HIS A 1 175 ? 32.428 -2.751 -6.009 1.00 80.12 175 HIS A N 1
ATOM 1405 C CA . HIS A 1 175 ? 31.892 -2.225 -7.257 1.00 80.12 175 HIS A CA 1
ATOM 1406 C C . HIS A 1 175 ? 31.338 -0.812 -7.029 1.00 80.12 175 HIS A C 1
ATOM 1408 O O . HIS A 1 175 ? 30.686 -0.562 -6.017 1.00 80.12 175 HIS A O 1
ATOM 1414 N N . ASP A 1 176 ? 31.597 0.120 -7.953 1.00 82.62 176 ASP A N 1
ATOM 1415 C CA . ASP A 1 176 ? 31.156 1.526 -7.877 1.00 82.62 176 ASP A CA 1
ATOM 1416 C C . ASP A 1 176 ? 31.510 2.246 -6.560 1.00 82.62 176 ASP A C 1
ATOM 1418 O O . ASP A 1 176 ? 30.751 3.082 -6.053 1.00 82.62 176 ASP A O 1
ATOM 1422 N N . ARG A 1 177 ? 32.679 1.934 -5.989 1.00 90.62 177 ARG A N 1
ATOM 1423 C CA . ARG A 1 177 ? 33.192 2.608 -4.790 1.00 90.62 177 ARG A CA 1
ATOM 1424 C C . ARG A 1 177 ? 33.393 4.102 -5.049 1.00 90.62 177 ARG A C 1
ATOM 1426 O O . ARG A 1 177 ? 34.019 4.490 -6.031 1.00 90.62 177 ARG A O 1
ATOM 1433 N N . GLN A 1 178 ? 32.919 4.921 -4.118 1.00 92.81 178 GLN A N 1
ATOM 1434 C CA . GLN A 1 178 ? 33.079 6.370 -4.140 1.00 92.81 178 GLN A CA 1
ATOM 1435 C C . GLN A 1 178 ? 34.311 6.794 -3.340 1.00 92.81 178 GLN A C 1
ATOM 1437 O O . GLN A 1 178 ? 34.597 6.244 -2.273 1.00 92.81 178 GLN A O 1
ATOM 1442 N N . ASP A 1 179 ? 35.029 7.795 -3.846 1.00 90.81 179 ASP A N 1
ATOM 1443 C CA . ASP A 1 179 ? 36.210 8.364 -3.191 1.00 90.81 179 ASP A CA 1
ATOM 1444 C C . ASP A 1 179 ? 35.805 9.459 -2.188 1.00 90.81 179 ASP A C 1
ATOM 1446 O O . ASP A 1 179 ? 36.059 10.648 -2.371 1.00 90.81 179 ASP A O 1
ATOM 1450 N N . ILE A 1 180 ? 35.072 9.048 -1.150 1.00 90.62 180 ILE A N 1
ATOM 1451 C CA . ILE A 1 180 ? 34.612 9.905 -0.051 1.00 90.62 180 ILE A CA 1
ATOM 1452 C C . ILE A 1 180 ? 35.105 9.288 1.258 1.00 90.62 180 ILE A C 1
ATOM 1454 O O . ILE A 1 180 ? 34.874 8.104 1.513 1.00 90.62 180 ILE A O 1
ATOM 1458 N N . SER A 1 181 ? 35.765 10.081 2.108 1.00 91.12 181 SER A N 1
ATOM 1459 C CA . SER A 1 181 ? 36.140 9.620 3.451 1.00 91.12 181 SER A CA 1
ATOM 1460 C C . SER A 1 181 ? 34.883 9.372 4.287 1.00 91.12 181 SER A C 1
ATOM 1462 O O . SER A 1 181 ? 33.957 10.186 4.317 1.00 91.12 181 SER A O 1
ATOM 1464 N N . LEU A 1 182 ? 34.853 8.242 4.993 1.00 92.44 182 LEU A N 1
ATOM 1465 C CA . LEU A 1 182 ? 33.710 7.871 5.828 1.00 92.44 182 LEU A CA 1
ATOM 1466 C C . LEU A 1 182 ? 33.555 8.812 7.021 1.00 92.44 182 LEU A C 1
ATOM 1468 O O . LEU A 1 182 ? 32.439 9.108 7.435 1.00 92.44 182 LEU A O 1
ATOM 1472 N N . GLU A 1 183 ? 34.668 9.340 7.526 1.00 91.69 183 GLU A N 1
ATOM 1473 C CA . GLU A 1 183 ? 34.697 10.385 8.542 1.00 91.69 183 GLU A CA 1
ATOM 1474 C C . GLU A 1 183 ? 34.058 11.674 8.019 1.00 91.69 183 GLU A C 1
ATOM 1476 O O . GLU A 1 183 ? 33.199 12.246 8.686 1.00 91.69 183 GLU A O 1
ATOM 1481 N N . GLN A 1 184 ? 34.389 12.085 6.787 1.00 92.62 184 GLN A N 1
ATOM 1482 C CA . GLN A 1 184 ? 33.762 13.246 6.147 1.00 92.62 184 GLN A CA 1
ATOM 1483 C C . GLN A 1 184 ? 32.258 13.050 5.940 1.00 92.62 184 GLN A C 1
ATOM 1485 O O . GLN A 1 184 ? 31.488 13.992 6.130 1.00 92.62 184 GLN A O 1
ATOM 1490 N N . PHE A 1 185 ? 31.829 11.846 5.552 1.00 93.88 185 PHE A N 1
ATOM 1491 C CA . PHE A 1 185 ? 30.409 11.522 5.428 1.00 93.88 185 PHE A CA 1
ATOM 1492 C C . PHE A 1 185 ? 29.697 11.538 6.789 1.00 93.88 185 PHE A C 1
ATOM 1494 O O . PHE A 1 185 ? 28.601 12.090 6.904 1.00 93.88 185 PHE A O 1
ATOM 1501 N N . ALA A 1 186 ? 30.324 10.988 7.830 1.00 93.38 186 ALA A N 1
ATOM 1502 C CA . ALA A 1 186 ? 29.779 10.981 9.182 1.00 93.38 186 ALA A CA 1
ATOM 1503 C C . ALA A 1 186 ? 29.660 12.399 9.766 1.00 93.38 186 ALA A C 1
ATOM 1505 O O . ALA A 1 186 ? 28.624 12.737 10.341 1.00 93.38 186 ALA A O 1
ATOM 1506 N N . ASP A 1 187 ? 30.680 13.242 9.576 1.00 92.62 187 ASP A N 1
ATOM 1507 C CA . ASP A 1 187 ? 30.653 14.663 9.940 1.00 92.62 187 ASP A CA 1
ATOM 1508 C C . ASP A 1 187 ? 29.555 15.411 9.187 1.00 92.62 187 ASP A C 1
ATOM 1510 O O . ASP A 1 187 ? 28.780 16.139 9.800 1.00 92.62 187 ASP A O 1
ATOM 1514 N N . PHE A 1 188 ? 29.429 15.173 7.881 1.00 94.94 188 PHE A N 1
ATOM 1515 C CA . PHE A 1 188 ? 28.367 15.753 7.065 1.00 94.94 188 PHE A CA 1
ATOM 1516 C C . PHE A 1 188 ? 26.968 15.388 7.582 1.00 94.94 188 PHE A C 1
ATOM 1518 O O . PHE A 1 188 ? 26.122 16.268 7.721 1.00 94.94 188 PHE A O 1
ATOM 1525 N N . CYS A 1 189 ? 26.717 14.118 7.913 1.00 95.06 189 CYS A N 1
ATOM 1526 C CA . CYS A 1 189 ? 25.426 13.696 8.463 1.00 95.06 189 CYS A CA 1
ATOM 1527 C C . CYS A 1 189 ? 25.147 14.332 9.833 1.00 95.06 189 CYS A C 1
ATOM 1529 O O . CYS A 1 189 ? 24.014 14.725 10.114 1.00 95.06 189 CYS A O 1
ATOM 1531 N N . HIS A 1 190 ? 26.182 14.459 10.668 1.00 93.50 190 HIS A N 1
ATOM 1532 C CA . HIS A 1 190 ? 26.083 15.086 11.983 1.00 93.50 190 HIS A CA 1
ATOM 1533 C C . HIS A 1 190 ? 25.788 16.589 11.887 1.00 93.50 190 HIS A C 1
ATOM 1535 O O . HIS A 1 190 ? 24.931 17.080 12.614 1.00 93.50 190 HIS A O 1
ATOM 1541 N N . GLU A 1 191 ? 26.451 17.301 10.973 1.00 94.06 191 GLU A N 1
ATOM 1542 C CA . GLU A 1 191 ? 26.221 18.726 10.694 1.00 94.06 191 GLU A CA 1
ATOM 1543 C C . GLU A 1 191 ? 24.850 18.982 10.057 1.00 94.06 191 GLU A C 1
ATOM 1545 O O . GLU A 1 191 ? 24.184 19.958 10.403 1.00 94.06 191 GLU A O 1
ATOM 1550 N N . LEU A 1 192 ? 24.420 18.114 9.133 1.00 96.62 192 LEU A N 1
ATOM 1551 C CA . LEU A 1 192 ? 23.114 18.221 8.486 1.00 96.62 192 LEU A CA 1
ATOM 1552 C C . LEU A 1 192 ? 21.978 17.973 9.486 1.00 96.62 192 LEU A C 1
ATOM 1554 O O . LEU A 1 192 ? 20.954 18.642 9.415 1.00 96.62 192 LEU A O 1
ATOM 1558 N N . ASP A 1 193 ? 22.149 17.021 10.404 1.00 96.69 193 ASP A N 1
ATOM 1559 C CA . ASP A 1 193 ? 21.199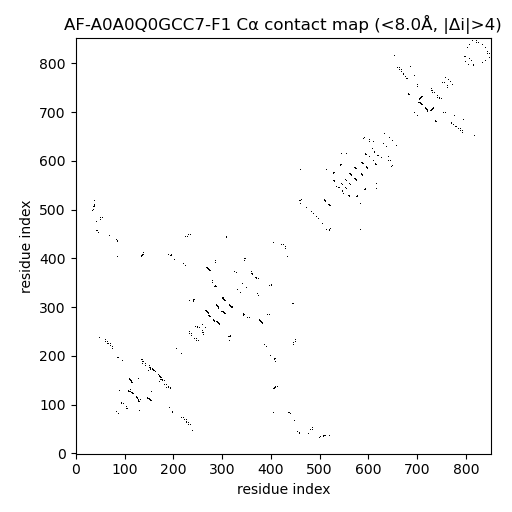 16.688 11.469 1.00 96.69 193 ASP A CA 1
ATOM 1560 C C . ASP A 1 193 ? 19.745 16.526 10.983 1.00 96.69 193 ASP A C 1
ATOM 1562 O O . ASP A 1 193 ? 18.813 17.219 11.411 1.00 96.69 193 ASP A O 1
ATOM 1566 N N . LEU A 1 194 ? 19.545 15.572 10.069 1.00 96.94 194 LEU A N 1
ATOM 1567 C CA . LEU A 1 194 ? 18.219 15.229 9.541 1.00 96.94 194 LEU A CA 1
ATOM 1568 C C . LEU A 1 194 ? 17.217 14.880 10.649 1.00 96.94 194 LEU A C 1
ATOM 1570 O O . LEU A 1 194 ? 16.026 15.143 10.493 1.00 96.94 194 LEU A O 1
ATOM 1574 N N . GLY A 1 195 ? 17.690 14.334 11.774 1.00 95.69 195 GLY A N 1
ATOM 1575 C CA . GLY A 1 195 ? 16.871 14.067 12.949 1.00 95.69 195 GLY A CA 1
ATOM 1576 C C . GLY A 1 195 ? 16.253 15.337 13.524 1.00 95.69 195 GLY A C 1
ATOM 1577 O O . GLY A 1 195 ? 15.029 15.440 13.591 1.00 95.69 195 GLY A O 1
ATOM 1578 N N . SER A 1 196 ? 17.063 16.340 13.874 1.00 97.12 196 SER A N 1
ATOM 1579 C CA . SER A 1 196 ? 16.553 17.626 14.382 1.00 97.12 196 SER A CA 1
ATOM 1580 C C . SER A 1 196 ? 15.688 18.371 13.357 1.00 97.12 196 SER A C 1
ATOM 1582 O O . SER A 1 196 ? 14.673 18.977 13.721 1.00 97.12 196 SER A O 1
ATOM 1584 N N . GLN A 1 197 ? 16.036 18.295 12.068 1.00 97.94 197 GLN A N 1
ATOM 1585 C CA . GLN A 1 197 ? 15.212 18.873 11.002 1.00 97.94 197 GLN A CA 1
ATOM 1586 C C . GLN A 1 197 ? 13.839 18.194 10.911 1.00 97.94 197 GLN A C 1
ATOM 1588 O O . GLN A 1 197 ? 12.821 18.879 10.815 1.00 97.94 197 GLN A O 1
ATOM 1593 N N . TYR A 1 198 ? 13.781 16.864 11.015 1.00 96.31 198 TYR A N 1
ATOM 1594 C CA . TYR A 1 198 ? 12.515 16.135 10.999 1.00 96.31 198 TYR A CA 1
ATOM 1595 C C . TYR A 1 198 ? 11.675 16.408 12.255 1.00 96.31 198 TYR A C 1
ATOM 1597 O O . TYR A 1 198 ? 10.462 16.575 12.159 1.00 96.31 198 TYR A O 1
ATOM 1605 N N . GLN A 1 199 ? 12.295 16.554 13.431 1.00 96.12 199 GLN A N 1
ATOM 1606 C CA . GLN A 1 199 ? 11.582 17.006 14.636 1.00 96.12 199 GLN A CA 1
ATOM 1607 C C . GLN A 1 199 ? 10.962 18.400 14.442 1.00 96.12 199 GLN A C 1
ATOM 1609 O O . GLN A 1 199 ? 9.812 18.617 14.820 1.00 96.12 199 GLN A O 1
ATOM 1614 N N . SER A 1 200 ? 11.689 19.314 13.793 1.00 95.88 200 SER A N 1
ATOM 1615 C CA . SER A 1 200 ? 11.192 20.656 13.461 1.00 95.88 200 SER A CA 1
ATOM 1616 C C . SER A 1 200 ? 10.030 20.609 12.462 1.00 95.88 200 SER A C 1
ATOM 1618 O O . SER A 1 200 ? 9.070 21.371 12.585 1.00 95.88 200 SER A O 1
ATOM 1620 N N . HIS A 1 201 ? 10.071 19.678 11.501 1.00 95.25 201 HIS A N 1
ATOM 1621 C CA . HIS A 1 201 ? 8.949 19.406 10.599 1.00 95.25 201 HIS A CA 1
ATOM 1622 C C . HIS A 1 201 ? 7.701 18.960 11.372 1.00 95.25 201 HIS A C 1
ATOM 1624 O O . HIS A 1 201 ? 6.633 19.542 11.177 1.00 95.25 201 HIS A O 1
ATOM 1630 N N . LEU A 1 202 ? 7.832 18.011 12.309 1.00 94.00 202 LEU A N 1
ATOM 1631 C CA . LEU A 1 202 ? 6.716 17.583 13.164 1.00 94.00 202 LEU A CA 1
ATOM 1632 C C . LEU A 1 202 ? 6.164 18.736 14.011 1.00 94.00 202 LEU A C 1
ATOM 1634 O O . LEU A 1 202 ? 4.948 18.910 14.081 1.00 94.00 202 LEU A O 1
ATOM 1638 N N . ASP A 1 203 ? 7.034 19.555 14.608 1.00 94.69 203 ASP A N 1
ATOM 1639 C CA . ASP A 1 203 ? 6.613 20.746 15.353 1.00 94.69 203 ASP A CA 1
ATOM 1640 C C . ASP A 1 203 ? 5.849 21.734 14.458 1.00 94.69 203 ASP A C 1
ATOM 1642 O O . ASP A 1 203 ? 4.827 22.264 14.883 1.00 94.69 203 ASP A O 1
ATOM 1646 N N . SER A 1 204 ? 6.239 21.916 13.193 1.00 93.94 204 SER A N 1
ATOM 1647 C CA . SER A 1 204 ? 5.505 22.788 12.260 1.00 93.94 204 SER A CA 1
ATOM 1648 C C . SER A 1 204 ? 4.053 22.345 12.008 1.00 93.94 204 SER A C 1
ATOM 1650 O O . SER A 1 204 ? 3.212 23.166 11.618 1.00 93.94 204 SER A O 1
ATOM 1652 N N . VAL A 1 205 ? 3.754 21.057 12.222 1.00 92.00 205 VAL A N 1
ATOM 1653 C CA . VAL A 1 205 ? 2.420 20.470 12.045 1.00 92.00 205 VAL A CA 1
ATOM 1654 C C . VAL A 1 205 ? 1.654 20.407 13.366 1.00 92.00 205 VAL A C 1
ATOM 1656 O O . VAL A 1 205 ? 0.534 20.906 13.427 1.00 92.00 205 VAL A O 1
ATOM 1659 N N . PHE A 1 206 ? 2.240 19.836 14.423 1.00 91.25 206 PHE A N 1
ATOM 1660 C CA . PHE A 1 206 ? 1.560 19.629 15.712 1.00 91.25 206 PHE A CA 1
ATOM 1661 C C . PHE A 1 206 ? 1.588 20.847 16.639 1.00 91.25 206 PHE A C 1
ATOM 1663 O O . PHE A 1 206 ? 0.730 20.980 17.510 1.00 91.25 206 PHE A O 1
ATOM 1670 N N . LYS A 1 207 ? 2.585 21.722 16.483 1.00 92.06 207 LYS A N 1
ATOM 1671 C CA . LYS A 1 207 ? 2.812 22.909 17.319 1.00 92.06 207 LYS A CA 1
ATOM 1672 C C . LYS A 1 207 ? 3.076 24.142 16.442 1.00 92.06 207 LYS A C 1
ATOM 1674 O O . LYS A 1 207 ? 4.140 24.758 16.548 1.00 92.06 207 LYS A O 1
ATOM 1679 N N . PRO A 1 208 ? 2.134 24.510 15.553 1.00 90.06 208 PRO A N 1
ATOM 1680 C CA . PRO A 1 208 ? 2.270 25.715 14.745 1.00 90.06 208 PRO A CA 1
ATOM 1681 C C . PRO A 1 208 ? 2.468 26.949 15.639 1.00 90.06 208 PRO A C 1
ATOM 1683 O O . PRO A 1 208 ? 2.043 26.983 16.791 1.00 90.06 208 PRO A O 1
ATOM 1686 N N . SER A 1 209 ? 3.120 27.979 15.100 1.00 86.56 209 SER A N 1
ATOM 1687 C CA . SER A 1 209 ? 3.667 29.089 15.893 1.00 86.56 209 SER A CA 1
ATOM 1688 C C . SER A 1 209 ? 2.634 29.929 16.656 1.00 86.56 209 SER A C 1
ATOM 1690 O O . SER A 1 209 ? 3.016 30.655 17.571 1.00 86.56 209 SER A O 1
ATOM 1692 N N . THR A 1 210 ? 1.348 29.869 16.295 1.00 89.81 210 THR A N 1
ATOM 1693 C CA . THR A 1 210 ? 0.279 30.581 17.008 1.00 89.81 210 THR A CA 1
ATOM 1694 C C . THR A 1 210 ? -0.458 29.637 17.971 1.00 89.81 210 THR A C 1
ATOM 1696 O O . THR A 1 210 ? -0.834 28.533 17.566 1.00 89.81 210 THR A O 1
ATOM 1699 N N . PRO A 1 211 ? -0.723 30.055 19.228 1.00 89.50 211 PRO A N 1
ATOM 1700 C CA . PRO A 1 211 ? -1.439 29.225 20.202 1.00 89.50 211 PRO A CA 1
ATOM 1701 C C . PRO A 1 211 ? -2.800 28.728 19.701 1.00 89.50 211 PRO A C 1
ATOM 1703 O O . PRO A 1 211 ? -3.128 27.559 19.883 1.00 89.50 211 PRO A O 1
ATOM 1706 N N . ASP A 1 212 ? -3.551 29.583 19.003 1.00 91.56 212 ASP A N 1
ATOM 1707 C CA . ASP A 1 212 ? -4.866 29.231 18.458 1.00 91.56 212 ASP A CA 1
ATOM 1708 C C . ASP A 1 212 ? -4.777 28.138 17.385 1.00 91.56 212 ASP A C 1
ATOM 1710 O O . ASP A 1 212 ? -5.604 27.229 17.359 1.00 91.56 212 ASP A O 1
ATOM 1714 N N . ALA A 1 213 ? -3.751 28.174 16.525 1.00 89.38 213 ALA A N 1
ATOM 1715 C CA . ALA A 1 213 ? -3.553 27.130 15.523 1.00 89.38 213 ALA A CA 1
ATOM 1716 C C . ALA A 1 213 ? -3.129 25.806 16.170 1.00 89.38 213 ALA A C 1
ATOM 1718 O O . ALA A 1 213 ? -3.595 24.749 15.751 1.00 89.38 213 ALA A O 1
ATOM 1719 N N . ALA A 1 214 ? -2.283 25.845 17.205 1.00 90.25 214 ALA A N 1
ATOM 1720 C CA . ALA A 1 214 ? -1.871 24.638 17.921 1.00 90.25 214 ALA A CA 1
ATOM 1721 C C . ALA A 1 214 ? -3.055 24.003 18.660 1.00 90.25 214 ALA A C 1
ATOM 1723 O O . ALA A 1 214 ? -3.235 22.784 18.625 1.00 90.25 214 ALA A O 1
ATOM 1724 N N . GLN A 1 215 ? -3.915 24.835 19.250 1.00 92.94 215 GLN A N 1
ATOM 1725 C CA . GLN A 1 215 ? -5.163 24.387 19.852 1.00 92.94 215 GLN A CA 1
ATOM 1726 C C . GLN A 1 215 ? -6.115 23.796 18.804 1.00 92.94 215 GLN A C 1
ATOM 1728 O O . GLN A 1 215 ? -6.694 22.743 19.054 1.00 92.94 215 GLN A O 1
ATOM 1733 N N . ALA A 1 216 ? -6.256 24.418 17.630 1.00 92.31 216 ALA A N 1
ATOM 1734 C CA . ALA A 1 216 ? -7.098 23.898 16.552 1.00 92.31 216 ALA A CA 1
ATOM 1735 C C . ALA A 1 216 ? -6.628 22.518 16.059 1.00 92.31 216 ALA A C 1
ATOM 1737 O O . ALA A 1 216 ? -7.454 21.634 15.847 1.00 92.31 216 ALA A O 1
ATOM 1738 N N . VAL A 1 217 ? -5.311 22.307 15.944 1.00 92.00 217 VAL A N 1
ATOM 1739 C CA . VAL A 1 217 ? -4.735 20.995 15.605 1.00 92.00 217 VAL A CA 1
ATOM 1740 C C . VAL A 1 217 ? -5.075 19.960 16.676 1.00 92.00 217 VAL A C 1
ATOM 1742 O O . VAL A 1 217 ? -5.580 18.888 16.347 1.00 92.00 217 VAL A O 1
ATOM 1745 N N . ALA A 1 218 ? -4.859 20.285 17.954 1.00 92.31 218 ALA A N 1
ATOM 1746 C CA . ALA A 1 218 ? -5.184 19.382 19.056 1.00 92.31 218 ALA A CA 1
ATOM 1747 C C . ALA A 1 218 ? -6.678 19.020 19.083 1.00 92.31 218 ALA A C 1
ATOM 1749 O O . ALA A 1 218 ? -7.023 17.845 19.190 1.00 92.31 218 ALA A O 1
ATOM 1750 N N . VAL A 1 219 ? -7.559 20.013 18.932 1.00 92.94 219 VAL A N 1
ATOM 1751 C CA . VAL A 1 219 ? -9.014 19.814 18.882 1.00 92.94 219 VAL A CA 1
ATOM 1752 C C . VAL A 1 219 ? -9.408 18.922 17.709 1.00 92.94 219 VAL A C 1
ATOM 1754 O O . VAL A 1 219 ? -10.199 18.011 17.913 1.00 92.94 219 VAL A O 1
ATOM 1757 N N . ALA A 1 220 ? -8.828 19.100 16.519 1.00 91.00 220 ALA A N 1
ATOM 1758 C CA . ALA A 1 220 ? -9.149 18.261 15.364 1.00 91.00 220 ALA A CA 1
ATOM 1759 C C . ALA A 1 220 ? -8.846 16.769 15.612 1.00 91.00 220 ALA A C 1
ATOM 1761 O O . ALA A 1 220 ? -9.675 15.914 15.300 1.00 91.00 220 ALA A O 1
ATOM 1762 N N . PHE A 1 221 ? -7.697 16.444 16.222 1.00 89.94 221 PHE A N 1
ATOM 1763 C CA . PHE A 1 221 ? -7.373 15.059 16.593 1.00 89.94 221 PHE A CA 1
ATOM 1764 C C . PHE A 1 221 ? -8.280 14.529 17.712 1.00 89.94 221 PHE A C 1
ATOM 1766 O O . PHE A 1 221 ? -8.780 13.411 17.614 1.00 89.94 221 PHE A O 1
ATOM 1773 N N . ILE A 1 222 ? -8.512 15.328 18.759 1.00 91.50 222 ILE A N 1
ATOM 1774 C CA . ILE A 1 222 ? -9.373 14.956 19.893 1.00 91.50 222 ILE A CA 1
ATOM 1775 C C . ILE A 1 222 ? -10.805 14.682 19.425 1.00 91.50 222 ILE A C 1
ATOM 1777 O O . ILE A 1 222 ? -11.399 13.679 19.817 1.00 91.50 222 ILE A O 1
ATOM 1781 N N . ASP A 1 223 ? -11.354 15.556 18.584 1.00 91.38 223 ASP A N 1
ATOM 1782 C CA . ASP A 1 223 ? -12.711 15.448 18.062 1.00 91.38 223 ASP A CA 1
ATOM 1783 C C . ASP A 1 223 ? -12.847 14.236 17.136 1.00 91.38 223 ASP A C 1
ATOM 1785 O O . ASP A 1 223 ? -13.803 13.477 17.279 1.00 91.38 223 ASP A O 1
ATOM 1789 N N . SER A 1 224 ? -11.864 14.002 16.258 1.00 88.38 224 SER A N 1
ATOM 1790 C CA . SER A 1 224 ? -11.835 12.819 15.391 1.00 88.38 224 SER A CA 1
ATOM 1791 C C . SER A 1 224 ? -11.835 11.517 16.198 1.00 88.38 224 SER A C 1
ATOM 1793 O O . SER A 1 224 ? -12.579 10.593 15.872 1.00 88.38 224 SER A O 1
ATOM 1795 N N . GLU A 1 225 ? -11.026 11.431 17.257 1.00 87.75 225 GLU A N 1
ATOM 1796 C CA . GLU A 1 225 ? -10.954 10.239 18.110 1.00 87.75 225 GLU A CA 1
ATOM 1797 C C . GLU A 1 225 ? -12.250 10.040 18.909 1.00 87.75 225 GLU A C 1
ATOM 1799 O O . GLU A 1 225 ? -12.798 8.940 18.990 1.00 87.75 225 GLU A O 1
ATOM 1804 N N . ARG A 1 226 ? -12.786 11.129 19.465 1.00 92.00 226 ARG A N 1
ATOM 1805 C CA . ARG A 1 226 ? -14.028 11.128 20.241 1.00 92.00 226 ARG A CA 1
ATOM 1806 C C . ARG A 1 226 ? -15.234 10.707 19.409 1.00 92.00 226 ARG A C 1
ATOM 1808 O O . ARG A 1 226 ? -16.035 9.895 19.871 1.00 92.00 226 ARG A O 1
ATOM 1815 N N . ASP A 1 227 ? -15.364 11.243 18.201 1.00 91.00 227 ASP A N 1
ATOM 1816 C CA . ASP A 1 227 ? -16.468 10.906 17.304 1.00 91.00 227 ASP A CA 1
ATOM 1817 C C . ASP A 1 227 ? -16.354 9.462 16.802 1.00 91.00 227 ASP A C 1
ATOM 1819 O O . ASP A 1 227 ? -17.365 8.778 16.643 1.00 91.00 227 ASP A O 1
ATOM 1823 N N . ALA A 1 228 ? -15.134 8.951 16.619 1.00 87.19 228 ALA A N 1
ATOM 1824 C CA . ALA A 1 228 ? -14.948 7.549 16.285 1.00 87.19 228 ALA A CA 1
ATOM 1825 C C . ALA A 1 228 ? -15.334 6.605 17.434 1.00 87.19 228 ALA A C 1
ATOM 1827 O O . ALA A 1 228 ? -15.980 5.585 17.191 1.00 87.19 228 ALA A O 1
ATOM 1828 N N . VAL A 1 229 ? -15.016 6.953 18.685 1.00 91.25 229 VAL A N 1
ATOM 1829 C CA . VAL A 1 229 ? -15.480 6.195 19.860 1.00 91.25 229 VAL A CA 1
ATOM 1830 C C . VAL A 1 229 ? -17.009 6.197 19.966 1.00 91.25 229 VAL A C 1
ATOM 1832 O O . VAL A 1 229 ? -17.580 5.182 20.358 1.00 91.25 229 VAL A O 1
ATOM 1835 N N . GLU A 1 230 ? -17.690 7.276 19.562 1.00 93.56 230 GLU A N 1
ATOM 1836 C CA . GLU A 1 230 ? -19.161 7.322 19.483 1.00 93.56 230 GLU A CA 1
ATOM 1837 C C . GLU A 1 230 ? -19.707 6.251 18.522 1.00 93.56 230 GLU A C 1
ATOM 1839 O O . GLU A 1 230 ? -20.540 5.428 18.908 1.00 93.56 230 GLU A O 1
ATOM 1844 N N . VAL A 1 231 ? -19.169 6.199 17.297 1.00 91.12 231 VAL A N 1
ATOM 1845 C CA . VAL A 1 231 ? -19.519 5.191 16.279 1.00 91.12 231 VAL A CA 1
ATOM 1846 C C . VAL A 1 231 ? -19.267 3.774 16.798 1.00 91.12 231 VAL A C 1
ATOM 1848 O O . VAL A 1 231 ? -20.138 2.904 16.710 1.00 91.12 231 VAL A O 1
ATOM 1851 N N . LEU A 1 232 ? -18.090 3.541 17.382 1.00 90.56 232 LEU A N 1
ATOM 1852 C CA . LEU A 1 232 ? -17.703 2.235 17.912 1.00 90.56 232 LEU A CA 1
ATOM 1853 C C . LEU A 1 232 ? -18.574 1.804 19.095 1.00 90.56 232 LEU A C 1
ATOM 1855 O O . LEU A 1 232 ? -18.886 0.621 19.209 1.00 90.56 232 LEU A O 1
ATOM 1859 N N . ALA A 1 233 ? -19.025 2.734 19.940 1.00 94.38 233 ALA A N 1
ATOM 1860 C CA . ALA A 1 233 ? -19.932 2.427 21.042 1.00 94.38 233 ALA A CA 1
ATOM 1861 C C . ALA A 1 233 ? -21.298 1.939 20.531 1.00 94.38 233 ALA A C 1
ATOM 1863 O O . ALA A 1 233 ? -21.857 0.993 21.093 1.00 94.38 233 ALA A O 1
ATOM 1864 N N . HIS A 1 234 ? -21.821 2.522 19.444 1.00 94.12 234 HIS A N 1
ATOM 1865 C CA . HIS A 1 234 ? -23.043 2.028 18.800 1.00 94.12 234 HIS A CA 1
ATOM 1866 C C . HIS A 1 234 ? -22.862 0.611 18.254 1.00 94.12 234 HIS A C 1
ATOM 1868 O O . HIS A 1 234 ? -23.695 -0.253 18.526 1.00 94.12 234 HIS A O 1
ATOM 1874 N N . ILE A 1 235 ? -21.767 0.350 17.533 1.00 91.25 235 ILE A N 1
ATOM 1875 C CA . ILE A 1 235 ? -21.479 -0.978 16.969 1.00 91.25 235 ILE A CA 1
ATOM 1876 C C . ILE A 1 235 ? -21.297 -2.010 18.082 1.00 91.25 235 ILE A C 1
ATOM 1878 O O . ILE A 1 235 ? -21.915 -3.072 18.030 1.00 91.25 235 ILE A O 1
ATOM 1882 N N . ALA A 1 236 ? -20.529 -1.688 19.125 1.00 93.44 236 ALA A N 1
ATOM 1883 C CA . ALA A 1 236 ? -20.343 -2.560 20.280 1.00 93.44 236 ALA A CA 1
ATOM 1884 C C . ALA A 1 236 ? -21.685 -2.885 20.957 1.00 93.44 236 ALA A C 1
ATOM 1886 O O . ALA A 1 236 ? -21.935 -4.030 21.335 1.00 93.44 236 ALA A O 1
ATOM 1887 N N . ARG A 1 237 ? -22.600 -1.908 21.056 1.00 96.25 237 ARG A N 1
ATOM 1888 C CA . ARG A 1 237 ? -23.949 -2.139 21.587 1.00 96.25 237 ARG A CA 1
ATOM 1889 C C . ARG A 1 237 ? -24.779 -3.054 20.686 1.00 96.25 237 ARG A C 1
ATOM 1891 O O . ARG A 1 237 ? -25.465 -3.927 21.212 1.00 96.25 237 ARG A O 1
ATOM 1898 N N . MET A 1 238 ? -24.715 -2.874 19.364 1.00 92.75 238 MET A N 1
ATOM 1899 C CA . MET A 1 238 ? -25.419 -3.724 18.391 1.00 92.75 238 MET A CA 1
ATOM 1900 C C . MET A 1 238 ? -24.898 -5.166 18.388 1.00 92.75 238 MET A C 1
ATOM 1902 O O . MET A 1 238 ? -25.685 -6.101 18.285 1.00 92.75 238 MET A O 1
ATOM 1906 N N . LYS A 1 239 ? -23.583 -5.353 18.542 1.00 91.25 239 LYS A N 1
ATOM 1907 C CA . LYS A 1 239 ? -22.941 -6.673 18.627 1.00 91.25 239 LYS A CA 1
ATOM 1908 C C . LYS A 1 239 ? -23.111 -7.361 19.983 1.00 91.25 239 LYS A C 1
ATOM 1910 O O . LYS A 1 239 ? -22.841 -8.551 20.097 1.00 91.25 239 LYS A O 1
ATOM 1915 N N . GLY A 1 240 ? -23.544 -6.624 21.006 1.00 94.81 240 GLY A N 1
ATOM 1916 C CA . GLY A 1 240 ? -23.620 -7.122 22.380 1.00 94.81 240 GLY A CA 1
ATOM 1917 C C . GLY A 1 240 ? -22.272 -7.156 23.109 1.00 94.81 240 GLY A C 1
ATOM 1918 O O . GLY A 1 240 ? -22.186 -7.750 24.179 1.00 94.81 240 GLY A O 1
ATOM 1919 N N . ASP A 1 241 ? -21.241 -6.495 22.574 1.00 96.25 241 ASP A N 1
ATOM 1920 C CA . ASP A 1 241 ? -19.921 -6.362 23.206 1.00 96.25 241 ASP A CA 1
ATOM 1921 C C . ASP A 1 241 ? -19.954 -5.473 24.457 1.00 96.25 241 ASP A C 1
ATOM 1923 O O . ASP A 1 241 ? -19.054 -5.541 25.295 1.00 96.25 241 ASP A O 1
ATOM 1927 N N . VAL A 1 242 ? -20.989 -4.638 24.596 1.00 97.81 242 VAL A N 1
ATOM 1928 C CA . VAL A 1 242 ? -21.252 -3.825 25.788 1.00 97.81 242 VAL A CA 1
ATOM 1929 C C . VAL A 1 242 ? -22.718 -3.916 26.213 1.00 97.81 242 VAL A C 1
ATOM 1931 O O . VAL A 1 242 ? -23.640 -4.004 25.395 1.00 97.81 242 VAL A O 1
ATOM 1934 N N . THR A 1 243 ? -22.939 -3.859 27.526 1.00 97.44 243 THR A N 1
ATOM 1935 C CA . THR A 1 243 ? -24.280 -3.750 28.119 1.00 97.44 243 THR A CA 1
ATOM 1936 C C . THR A 1 243 ? -24.906 -2.374 27.865 1.00 97.44 243 THR A C 1
ATOM 1938 O O . THR A 1 243 ? -24.227 -1.431 27.460 1.00 97.44 243 THR A O 1
ATOM 1941 N N . ASP A 1 244 ? -26.211 -2.230 28.118 1.00 96.19 244 ASP A N 1
ATOM 1942 C CA . ASP A 1 244 ? -26.895 -0.939 27.958 1.00 96.19 244 ASP A CA 1
ATOM 1943 C C . ASP A 1 244 ? -26.317 0.149 28.873 1.00 96.19 244 ASP A C 1
ATOM 1945 O O . ASP A 1 244 ? -26.025 1.250 28.417 1.00 96.19 244 ASP A O 1
ATOM 1949 N N . ALA A 1 245 ? -26.064 -0.186 30.142 1.00 96.69 245 ALA A N 1
ATOM 1950 C CA . ALA A 1 245 ? -25.484 0.742 31.108 1.00 96.69 245 ALA A CA 1
ATOM 1951 C C . ALA A 1 245 ? -24.062 1.173 30.718 1.00 96.69 245 ALA A C 1
ATOM 1953 O O . ALA A 1 245 ? -23.742 2.361 30.762 1.00 96.69 245 ALA A O 1
ATOM 1954 N N . ALA A 1 246 ? -23.231 0.227 30.267 1.00 97.19 246 ALA A N 1
ATOM 1955 C CA . ALA A 1 246 ? -21.905 0.515 29.723 1.00 97.19 246 ALA A CA 1
ATOM 1956 C C . ALA A 1 246 ? -21.979 1.431 28.488 1.00 97.19 246 ALA A C 1
ATOM 1958 O O . ALA A 1 246 ? -21.222 2.392 28.373 1.00 97.19 246 ALA A O 1
ATOM 1959 N N . TYR A 1 247 ? -22.926 1.175 27.585 1.00 97.38 247 TYR A N 1
ATOM 1960 C CA . TYR A 1 247 ? -23.153 1.993 26.398 1.00 97.38 247 TYR A CA 1
ATOM 1961 C C . TYR A 1 247 ? -23.583 3.430 26.740 1.00 97.38 247 TYR A C 1
ATOM 1963 O O . TYR A 1 247 ? -23.011 4.379 26.205 1.00 97.38 247 TYR A O 1
ATOM 1971 N N . GLN A 1 248 ? -24.525 3.623 27.670 1.00 96.00 248 GLN A N 1
ATOM 1972 C CA . GLN A 1 248 ? -24.929 4.968 28.108 1.00 96.00 248 GLN A CA 1
ATOM 1973 C C . GLN A 1 248 ? -23.783 5.724 28.792 1.00 96.00 248 GLN A C 1
ATOM 1975 O O . GLN A 1 248 ? -23.633 6.935 28.596 1.00 96.00 248 GLN A O 1
ATOM 1980 N N . MET A 1 249 ? -22.942 5.017 29.551 1.00 96.31 249 MET A N 1
ATOM 1981 C CA . MET A 1 249 ? -21.730 5.590 30.132 1.00 96.31 249 MET A CA 1
ATOM 1982 C C . MET A 1 249 ? -20.768 6.077 29.041 1.00 96.31 249 MET A C 1
ATOM 1984 O O . MET A 1 249 ? -20.339 7.232 29.087 1.00 96.31 249 MET A O 1
ATOM 1988 N N . LEU A 1 250 ? -20.491 5.255 28.020 1.00 96.25 250 LEU A N 1
ATOM 1989 C CA . LEU A 1 250 ? -19.625 5.634 26.896 1.00 96.25 250 LEU A CA 1
ATOM 1990 C C . LEU A 1 250 ? -20.156 6.875 26.163 1.00 96.25 250 LEU A C 1
ATOM 1992 O O . LEU A 1 250 ? -19.394 7.805 25.899 1.00 96.25 250 LEU A O 1
ATOM 1996 N N . LEU A 1 251 ? -21.467 6.943 25.902 1.00 95.50 251 LEU A N 1
ATOM 1997 C CA . LEU A 1 251 ? -22.085 8.130 25.300 1.00 95.50 251 LEU A CA 1
ATOM 1998 C C . LEU A 1 251 ? -21.982 9.371 26.196 1.00 95.50 251 LEU A C 1
ATOM 2000 O O . LEU A 1 251 ? -21.797 10.479 25.692 1.00 95.50 251 LEU A O 1
ATOM 2004 N N . SER A 1 252 ? -22.092 9.206 27.515 1.00 93.56 252 SER A N 1
ATOM 2005 C CA . SER A 1 252 ? -21.933 10.303 28.479 1.00 93.56 252 SER A CA 1
ATOM 2006 C C . SER A 1 252 ? -20.493 10.824 28.503 1.00 93.56 252 SER A C 1
ATOM 2008 O O . SER A 1 252 ? -20.275 12.036 28.548 1.00 93.56 252 SER A O 1
ATOM 2010 N N . MET A 1 253 ? -19.514 9.923 28.393 1.00 91.94 253 MET A N 1
ATOM 2011 C CA . MET A 1 253 ? -18.093 10.259 28.285 1.00 91.94 253 MET A CA 1
ATOM 2012 C C . MET A 1 253 ? -17.785 11.008 26.980 1.00 91.94 253 MET A C 1
ATOM 2014 O O . MET A 1 253 ? -17.112 12.037 27.008 1.00 91.94 253 MET A O 1
ATOM 2018 N N . VAL A 1 254 ? -18.329 10.555 25.844 1.00 92.12 254 VAL A N 1
ATOM 2019 C CA . VAL A 1 254 ? -18.218 11.247 24.545 1.00 92.12 254 VAL A CA 1
ATOM 2020 C C . VAL A 1 254 ? -18.848 12.643 24.600 1.00 92.12 254 VAL A C 1
ATOM 2022 O O . VAL A 1 254 ? -18.265 13.609 24.114 1.00 92.12 254 VAL A O 1
ATOM 2025 N N . LYS A 1 255 ? -20.007 12.795 25.247 1.00 89.25 255 LYS A N 1
ATOM 2026 C CA . LYS A 1 255 ? -20.686 14.095 25.408 1.00 89.25 255 LYS A CA 1
ATOM 2027 C C . LYS A 1 255 ? -20.049 15.005 26.464 1.00 89.25 255 LYS A C 1
ATOM 2029 O O . LYS A 1 255 ? -20.517 16.126 26.635 1.00 89.25 255 LYS A O 1
ATOM 2034 N N . SER A 1 256 ? -18.980 14.555 27.129 1.00 82.38 256 SER A N 1
ATOM 2035 C CA . SER A 1 256 ? -18.259 15.303 28.168 1.00 82.38 256 SER A CA 1
ATOM 2036 C C . SER A 1 256 ? -19.149 15.715 29.352 1.00 82.38 256 SER A C 1
ATOM 2038 O O . SER A 1 256 ? -19.104 16.852 29.808 1.00 82.38 256 SER A O 1
ATOM 2040 N N . VAL A 1 257 ? -19.974 14.789 29.852 1.00 78.62 257 VAL A N 1
ATOM 2041 C CA . VAL A 1 257 ? -20.720 14.981 31.109 1.00 78.62 257 VAL A CA 1
ATOM 2042 C C . VAL A 1 257 ? -19.739 14.966 32.291 1.00 78.62 257 VAL A C 1
ATOM 2044 O O . VAL A 1 257 ? -18.926 14.051 32.385 1.00 78.62 257 VAL A O 1
ATOM 2047 N N . ASP A 1 258 ? -19.836 15.935 33.213 1.00 73.44 258 ASP A N 1
A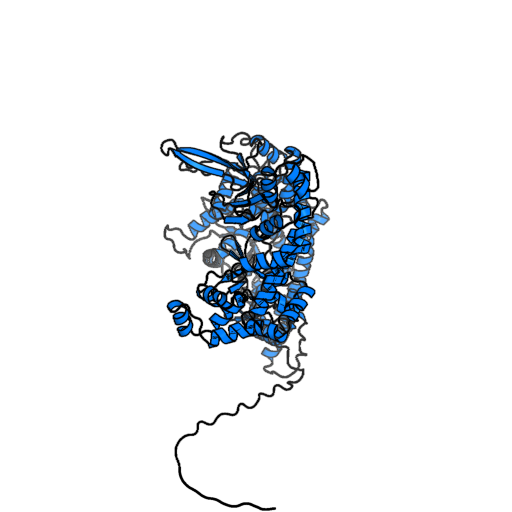TOM 2048 C CA . ASP A 1 258 ? -18.863 16.157 34.306 1.00 73.44 258 ASP A CA 1
ATOM 2049 C C . ASP A 1 258 ? -18.614 14.937 35.217 1.00 73.44 258 ASP A C 1
ATOM 2051 O O . ASP A 1 258 ? -17.557 14.836 35.843 1.00 73.44 258 ASP A O 1
ATOM 2055 N N . ARG A 1 259 ? -19.586 14.018 35.335 1.00 80.81 259 ARG A N 1
ATOM 2056 C CA . ARG A 1 259 ? -19.503 12.800 36.161 1.00 80.81 259 ARG A CA 1
ATOM 2057 C C . ARG A 1 259 ? -20.256 11.643 35.499 1.00 80.81 259 ARG A C 1
ATOM 2059 O O . ARG A 1 259 ? -21.434 11.451 35.796 1.00 80.81 259 ARG A O 1
ATOM 2066 N N . PRO A 1 260 ? -19.626 10.896 34.577 1.00 87.06 260 PRO A N 1
ATOM 2067 C CA . PRO A 1 260 ? -20.255 9.714 34.013 1.00 87.06 260 PRO A CA 1
ATOM 2068 C C . PRO A 1 260 ? -20.415 8.645 35.098 1.00 87.06 260 PRO A C 1
ATOM 2070 O O . PRO A 1 260 ? -19.505 8.408 35.896 1.00 87.06 260 PRO A O 1
ATOM 2073 N N . GLU A 1 261 ? -21.574 7.996 35.106 1.00 92.75 261 GLU A N 1
ATOM 2074 C CA . GLU A 1 261 ? -21.868 6.871 35.989 1.00 92.75 261 GLU A CA 1
ATOM 2075 C C . GLU A 1 261 ? -22.017 5.585 35.176 1.00 92.75 261 GLU A C 1
ATOM 2077 O O . GLU A 1 261 ? -22.549 5.588 34.065 1.00 92.75 261 GLU A O 1
ATOM 2082 N N . TRP A 1 262 ? -21.573 4.473 35.754 1.00 95.38 262 TRP A N 1
ATOM 2083 C CA . TRP A 1 262 ? -21.764 3.128 35.229 1.00 95.38 262 TRP A CA 1
ATOM 2084 C C . TRP A 1 262 ? -22.426 2.271 36.305 1.00 95.38 262 TRP A C 1
ATOM 2086 O O . TRP A 1 262 ? -21.850 2.064 37.371 1.00 95.38 262 TRP A O 1
ATOM 2096 N N . ASP A 1 263 ? -23.655 1.813 36.049 1.00 93.19 263 ASP A N 1
ATOM 2097 C CA . ASP A 1 263 ? -24.488 1.092 37.027 1.00 93.19 263 ASP A CA 1
ATOM 2098 C C . ASP A 1 263 ? -24.658 1.861 38.355 1.00 93.19 263 ASP A C 1
ATOM 2100 O O . ASP A 1 263 ? -24.618 1.287 39.444 1.00 93.19 263 ASP A O 1
ATOM 2104 N N . GLY A 1 264 ? -24.809 3.189 38.268 1.00 91.31 264 GLY A N 1
ATOM 2105 C CA . GLY A 1 264 ? -24.945 4.081 39.427 1.00 91.31 264 GLY A CA 1
ATOM 2106 C C . GLY A 1 264 ? -23.661 4.263 40.241 1.00 91.31 264 GLY A C 1
ATOM 2107 O O . GLY A 1 264 ? -23.705 4.773 41.360 1.00 91.31 264 GLY A O 1
ATOM 2108 N N . LYS A 1 265 ? -22.513 3.822 39.716 1.00 94.06 265 LYS A N 1
ATOM 2109 C CA . LYS A 1 265 ? -21.197 4.024 40.327 1.00 94.06 265 LYS A CA 1
ATOM 2110 C C . LYS A 1 265 ? -20.389 5.031 39.529 1.00 94.06 265 LYS A C 1
ATOM 2112 O O . LYS A 1 265 ? -20.534 5.118 38.313 1.00 94.06 265 LYS A O 1
ATOM 2117 N N . GLY A 1 266 ? -19.502 5.750 40.213 1.00 93.81 266 GLY A N 1
ATOM 2118 C CA . GLY A 1 266 ? -18.512 6.590 39.547 1.00 93.81 266 GLY A CA 1
ATOM 2119 C C . GLY A 1 266 ? -17.632 5.773 38.602 1.00 93.81 266 GLY A C 1
ATOM 2120 O O . GLY A 1 266 ? -17.501 4.555 38.742 1.00 93.81 266 GLY A O 1
ATOM 2121 N N . VAL A 1 267 ? -17.033 6.451 37.631 1.00 94.56 267 VAL A N 1
ATOM 2122 C CA . VAL A 1 267 ? -16.174 5.837 36.619 1.00 94.56 267 VAL A CA 1
ATOM 2123 C C . VAL A 1 267 ? -14.777 6.418 36.728 1.00 94.56 267 VAL A C 1
ATOM 2125 O O . VAL A 1 267 ? -14.605 7.625 36.900 1.00 94.56 267 VAL A O 1
ATOM 2128 N N . ARG A 1 268 ? -13.774 5.559 36.562 1.00 93.31 268 ARG A N 1
ATOM 2129 C CA . ARG A 1 268 ? -12.377 5.964 36.431 1.00 93.31 268 ARG A CA 1
ATOM 2130 C C . ARG A 1 268 ? -11.816 5.488 35.098 1.00 93.31 268 ARG A C 1
ATOM 2132 O O . ARG A 1 268 ? -12.057 4.359 34.671 1.00 93.31 268 ARG A O 1
ATOM 2139 N N . CYS A 1 269 ? -11.067 6.370 34.449 1.00 95.12 269 CYS A N 1
ATOM 2140 C CA . CYS A 1 269 ? -10.324 6.058 33.239 1.00 95.12 269 CYS A CA 1
ATOM 2141 C C . CYS A 1 269 ? -8.870 5.752 33.606 1.00 95.12 269 CYS A C 1
ATOM 2143 O O . CYS A 1 269 ? -8.267 6.438 34.436 1.00 95.12 269 CYS A O 1
ATOM 2145 N N . CYS A 1 270 ? -8.311 4.726 32.976 1.00 96.62 270 CYS A N 1
ATOM 2146 C CA . CYS A 1 270 ? -6.987 4.202 33.257 1.00 96.62 270 CYS A CA 1
ATOM 2147 C C . CYS A 1 270 ? -6.176 4.043 31.968 1.00 96.62 270 CYS A C 1
ATOM 2149 O O . CYS A 1 270 ? -6.681 3.608 30.932 1.00 96.62 270 CYS A O 1
ATOM 2151 N N . GLN A 1 271 ? -4.890 4.361 32.062 1.00 95.75 271 GLN A N 1
ATOM 2152 C CA . GLN A 1 271 ? -3.877 3.903 31.121 1.00 95.75 271 GLN A CA 1
ATOM 2153 C C . GLN A 1 271 ? -3.574 2.428 31.384 1.00 95.75 271 GLN A C 1
ATOM 2155 O O . GLN A 1 271 ? -3.640 1.974 32.529 1.00 95.75 271 GLN A O 1
ATOM 2160 N N . LEU A 1 272 ? -3.223 1.690 30.332 1.00 95.56 272 LEU A N 1
ATOM 2161 C CA . LEU A 1 272 ? -2.800 0.297 30.439 1.00 95.56 272 LEU A CA 1
ATOM 2162 C C . LEU A 1 272 ? -1.283 0.199 30.344 1.00 95.56 272 LEU A C 1
ATOM 2164 O O . LEU A 1 272 ? -0.689 0.610 29.346 1.00 95.56 272 LEU A O 1
ATOM 2168 N N . HIS A 1 273 ? -0.669 -0.366 31.376 1.00 95.56 273 HIS A N 1
ATOM 2169 C CA . HIS A 1 273 ? 0.722 -0.798 31.362 1.00 95.56 273 HIS A CA 1
ATOM 2170 C C . HIS A 1 273 ? 0.779 -2.320 31.292 1.00 95.56 273 HIS A C 1
ATOM 2172 O O . HIS A 1 273 ? -0.091 -3.007 31.824 1.00 95.56 273 HIS A O 1
ATOM 2178 N N . MET A 1 274 ? 1.791 -2.848 30.614 1.00 95.75 274 MET A N 1
ATOM 2179 C CA . MET A 1 274 ? 1.910 -4.277 30.346 1.00 95.75 274 MET A CA 1
ATOM 2180 C C . MET A 1 274 ? 3.357 -4.747 30.504 1.00 95.75 274 MET A C 1
ATOM 2182 O O . MET A 1 274 ? 4.286 -4.026 30.132 1.00 95.75 274 MET A O 1
ATOM 2186 N N . LEU A 1 275 ? 3.532 -5.975 31.006 1.00 95.12 275 LEU A N 1
ATOM 2187 C CA . LEU A 1 275 ? 4.821 -6.649 31.204 1.00 95.12 275 LEU A CA 1
ATOM 2188 C C . LEU A 1 275 ? 5.785 -5.915 32.148 1.00 95.12 275 LEU A C 1
ATOM 2190 O O . LEU A 1 275 ? 7.002 -6.013 31.980 1.00 95.12 275 LEU A O 1
ATOM 2194 N N . ASP A 1 276 ? 5.266 -5.201 33.148 1.00 89.38 276 ASP A N 1
ATOM 2195 C CA . ASP A 1 276 ? 6.106 -4.617 34.196 1.00 89.38 276 ASP A CA 1
ATOM 2196 C C . ASP A 1 276 ? 6.610 -5.712 35.146 1.00 89.38 276 ASP A C 1
ATOM 2198 O O . ASP A 1 276 ? 5.896 -6.235 35.999 1.00 89.38 276 ASP A O 1
ATOM 2202 N N . THR A 1 277 ? 7.850 -6.133 34.927 1.00 85.31 277 THR A N 1
ATOM 2203 C CA . THR A 1 277 ? 8.505 -7.261 35.588 1.00 85.31 277 THR A CA 1
ATOM 2204 C C . THR A 1 277 ? 9.853 -6.831 36.158 1.00 85.31 277 THR A C 1
ATOM 2206 O O . THR A 1 277 ? 10.420 -5.810 35.782 1.00 85.31 277 THR A O 1
ATOM 2209 N N . TYR A 1 278 ? 10.448 -7.658 37.018 1.00 82.94 278 TYR A N 1
ATOM 2210 C CA . TYR A 1 278 ? 11.757 -7.355 37.607 1.00 82.94 278 TYR A CA 1
ATOM 2211 C C . TYR A 1 278 ? 12.900 -7.198 36.577 1.00 82.94 278 TYR A C 1
ATOM 2213 O O . TYR A 1 278 ? 13.900 -6.555 36.883 1.00 82.94 278 TYR A O 1
ATOM 2221 N N . VAL A 1 279 ? 12.773 -7.773 35.370 1.00 81.12 279 VAL A N 1
ATOM 2222 C CA . VAL A 1 279 ? 13.768 -7.668 34.277 1.00 81.12 279 VAL A CA 1
ATOM 2223 C C . VAL A 1 279 ? 13.442 -6.594 33.241 1.00 81.12 279 VAL A C 1
ATOM 2225 O O . VAL A 1 279 ? 14.285 -6.263 32.408 1.00 81.12 279 VAL A O 1
ATOM 2228 N N . PHE A 1 280 ? 12.217 -6.073 33.249 1.00 85.06 280 PHE A N 1
ATOM 2229 C CA . PHE A 1 280 ? 11.727 -5.139 32.247 1.00 85.06 280 PHE A CA 1
ATOM 2230 C C . PHE A 1 280 ? 10.647 -4.259 32.858 1.00 85.06 280 PHE A C 1
ATOM 2232 O O . PHE A 1 280 ? 9.606 -4.778 33.236 1.00 85.06 280 PHE A O 1
ATOM 2239 N N . SER A 1 281 ? 10.862 -2.942 32.893 1.00 83.62 281 SER A N 1
ATOM 2240 C CA . SER A 1 281 ? 9.952 -1.956 33.509 1.00 83.62 281 SER A CA 1
ATOM 2241 C C . SER A 1 281 ? 8.631 -1.724 32.751 1.00 83.62 281 SER A C 1
ATOM 2243 O O . SER A 1 281 ? 8.079 -0.625 32.785 1.00 83.62 281 SER A O 1
ATOM 2245 N N . GLY A 1 282 ? 8.157 -2.729 32.011 1.00 86.25 282 GLY A N 1
ATOM 2246 C CA . GLY A 1 282 ? 6.915 -2.707 31.254 1.00 86.25 282 GLY A CA 1
ATOM 2247 C C . GLY A 1 282 ? 6.861 -1.661 30.145 1.00 86.25 282 GLY A C 1
ATOM 2248 O O . GLY A 1 282 ? 7.835 -0.980 29.812 1.00 86.25 282 GLY A O 1
ATOM 2249 N N . CYS A 1 283 ? 5.689 -1.555 29.525 1.00 90.75 283 CYS A N 1
ATOM 2250 C CA . CYS A 1 283 ? 5.362 -0.520 28.549 1.00 90.75 283 CYS A CA 1
ATOM 2251 C C . CYS A 1 283 ? 3.954 0.013 28.773 1.00 90.75 283 CYS A C 1
ATOM 2253 O O . CYS A 1 283 ? 3.014 -0.763 28.943 1.00 90.75 283 CYS A O 1
ATOM 2255 N N . LEU A 1 284 ? 3.816 1.335 28.677 1.00 93.94 284 LEU A N 1
ATOM 2256 C CA . LEU A 1 284 ? 2.537 1.978 28.410 1.00 93.94 284 LEU A CA 1
ATOM 2257 C C . LEU A 1 284 ? 2.040 1.549 27.024 1.00 93.94 284 LEU A C 1
ATOM 2259 O O . LEU A 1 284 ? 2.781 1.635 26.043 1.00 93.94 284 LEU A O 1
ATOM 2263 N N . LEU A 1 285 ? 0.783 1.122 26.944 1.00 94.31 285 LEU A N 1
ATOM 2264 C CA . LEU A 1 285 ? 0.100 0.834 25.689 1.00 94.31 285 LEU A CA 1
ATOM 2265 C C . LEU A 1 285 ? -0.496 2.134 25.125 1.00 94.31 285 LEU A C 1
ATOM 2267 O O . LEU A 1 285 ? -1.597 2.557 25.482 1.00 94.31 285 LEU A O 1
ATOM 2271 N N . HIS A 1 286 ? 0.259 2.799 24.252 1.00 92.25 286 HIS A N 1
ATOM 2272 C CA . HIS A 1 286 ? -0.091 4.099 23.679 1.00 92.25 286 HIS A CA 1
ATOM 2273 C C . HIS A 1 286 ? -1.350 4.034 22.813 1.00 92.25 286 HIS A C 1
ATOM 2275 O O . HIS A 1 286 ? -1.341 3.427 21.749 1.00 92.25 286 HIS A O 1
ATOM 2281 N N . GLY A 1 287 ? -2.402 4.734 23.233 1.00 89.50 287 GLY A N 1
ATOM 2282 C CA . GLY A 1 287 ? -3.678 4.812 22.510 1.00 89.50 287 GLY A CA 1
ATOM 2283 C C . GLY A 1 287 ? -4.727 3.799 22.975 1.00 89.50 287 GLY A C 1
ATOM 2284 O O . GLY A 1 287 ? -5.868 3.887 22.541 1.00 89.50 287 GLY A O 1
ATOM 2285 N N . ALA A 1 288 ? -4.378 2.885 23.885 1.00 93.06 288 ALA A N 1
ATOM 2286 C CA . ALA A 1 288 ? -5.356 2.045 24.568 1.00 93.06 288 ALA A CA 1
ATOM 2287 C C . ALA A 1 288 ? -5.925 2.769 25.800 1.00 93.06 288 ALA A C 1
ATOM 2289 O O . ALA A 1 288 ? -5.215 3.524 26.476 1.00 93.06 288 ALA A O 1
ATOM 2290 N N . LEU A 1 289 ? -7.197 2.518 26.108 1.00 95.12 289 LEU A N 1
ATOM 2291 C CA . LEU A 1 289 ? -7.882 3.075 27.274 1.00 95.12 289 LEU A CA 1
ATOM 2292 C C . LEU A 1 289 ? -8.655 1.974 28.003 1.00 95.12 289 LEU A C 1
ATOM 2294 O O . LEU A 1 289 ? -9.394 1.212 27.383 1.00 95.12 289 LEU A O 1
ATOM 2298 N N . LEU A 1 290 ? -8.507 1.917 29.324 1.00 97.38 290 LEU A N 1
ATOM 2299 C CA . LEU A 1 290 ? -9.306 1.067 30.201 1.00 97.38 290 LEU A CA 1
ATOM 2300 C C . LEU A 1 290 ? -10.275 1.943 30.995 1.00 97.38 290 LEU A C 1
ATOM 2302 O O . LEU A 1 290 ? -9.884 2.968 31.549 1.00 97.38 290 LEU A O 1
ATOM 2306 N N . ILE A 1 291 ? -11.532 1.531 31.079 1.00 97.06 291 ILE A N 1
ATOM 2307 C CA . ILE A 1 291 ? -12.567 2.218 31.849 1.00 97.06 291 ILE A CA 1
ATOM 2308 C C . ILE A 1 291 ? -13.106 1.237 32.884 1.00 97.06 291 ILE A C 1
ATOM 2310 O O . ILE A 1 291 ? -13.514 0.129 32.538 1.00 97.06 291 ILE A O 1
ATOM 2314 N N . GLN A 1 292 ? -13.098 1.631 34.152 1.00 96.50 292 GLN A N 1
ATOM 2315 C CA . GLN A 1 292 ? -13.532 0.800 35.275 1.00 96.50 292 GLN A CA 1
ATOM 2316 C C . GLN A 1 292 ? -14.565 1.540 36.119 1.00 96.50 292 GLN A C 1
ATOM 2318 O O . GLN A 1 292 ? -14.590 2.773 36.167 1.00 96.50 292 GLN A O 1
ATOM 2323 N N . GLN A 1 293 ? -15.384 0.776 36.838 1.00 95.25 293 GLN A N 1
ATOM 2324 C CA . GLN A 1 293 ? -16.148 1.325 37.954 1.00 95.25 293 GLN A CA 1
ATOM 2325 C C . GLN A 1 293 ? -15.186 1.758 39.071 1.00 95.25 293 GLN A C 1
ATOM 2327 O O . GLN A 1 293 ? -14.212 1.066 39.372 1.00 95.25 293 GLN A O 1
ATOM 2332 N N . ASP A 1 294 ? -15.463 2.895 39.702 1.00 93.19 294 ASP A N 1
ATOM 2333 C CA . ASP A 1 294 ? -14.699 3.398 40.842 1.00 93.19 294 ASP A CA 1
ATOM 2334 C C . ASP A 1 294 ? -15.188 2.725 42.134 1.00 93.19 294 ASP A C 1
ATOM 2336 O O . ASP A 1 294 ? -16.085 3.204 42.832 1.00 93.19 294 ASP A O 1
ATOM 2340 N N . ILE A 1 295 ? -14.662 1.524 42.386 1.00 93.25 295 ILE A N 1
ATOM 2341 C CA . ILE A 1 295 ? -15.025 0.634 43.499 1.00 93.25 295 ILE A CA 1
ATOM 2342 C C . ILE A 1 295 ? -13.772 0.167 44.261 1.00 93.25 295 ILE A C 1
ATOM 2344 O O . ILE A 1 295 ? -12.672 0.298 43.730 1.00 93.25 295 ILE A O 1
ATOM 2348 N N . PRO A 1 296 ? -13.904 -0.400 45.482 1.00 92.50 296 PRO A N 1
ATOM 2349 C CA . PRO A 1 296 ? -12.748 -0.810 46.289 1.00 92.50 296 PRO A CA 1
ATOM 2350 C C . PRO A 1 296 ? -11.833 -1.862 45.642 1.00 92.50 296 PRO A C 1
ATOM 2352 O O . PRO A 1 296 ? -10.622 -1.780 45.820 1.00 92.50 296 PRO A O 1
ATOM 2355 N N . ASP A 1 297 ? -12.400 -2.819 44.897 1.00 93.25 297 ASP A N 1
ATOM 2356 C CA . ASP A 1 297 ? -11.661 -3.791 44.072 1.00 93.25 297 ASP A CA 1
ATOM 2357 C C . ASP A 1 297 ? -12.057 -3.632 42.591 1.00 93.25 297 ASP A C 1
ATOM 2359 O O . ASP A 1 297 ? -12.953 -4.314 42.088 1.00 93.25 297 ASP A O 1
ATOM 2363 N N . PRO A 1 298 ? -11.463 -2.652 41.905 1.00 89.12 298 PRO A N 1
ATOM 2364 C CA . PRO A 1 298 ? -11.832 -2.279 40.544 1.00 89.12 298 PRO A CA 1
ATOM 2365 C C . PRO A 1 298 ? -11.298 -3.256 39.491 1.00 89.12 298 PRO A C 1
ATOM 2367 O O . PRO A 1 298 ? -11.898 -3.375 38.425 1.00 89.12 298 PRO A O 1
ATOM 2370 N N . ASP A 1 299 ? -10.213 -3.978 39.781 1.00 92.12 299 ASP A N 1
ATOM 2371 C CA . ASP A 1 299 ? -9.633 -4.961 38.858 1.00 92.12 299 ASP A CA 1
ATOM 2372 C C . ASP A 1 299 ? -10.425 -6.276 38.865 1.00 92.12 299 ASP A C 1
ATOM 2374 O O . ASP A 1 299 ? -10.514 -6.944 37.829 1.00 92.12 299 ASP A O 1
ATOM 2378 N N . GLY A 1 300 ? -11.063 -6.609 39.996 1.00 93.38 300 GLY A N 1
ATOM 2379 C CA . GLY A 1 300 ? -12.063 -7.674 40.099 1.00 93.38 300 GLY A CA 1
ATOM 2380 C C . GLY A 1 300 ? -13.452 -7.307 39.553 1.00 93.38 300 GLY A C 1
ATOM 2381 O O . GLY A 1 300 ? -14.277 -8.198 39.353 1.00 93.38 300 GLY A O 1
ATOM 2382 N N . GLY A 1 301 ? -13.722 -6.021 39.307 1.00 94.38 301 GLY A N 1
ATOM 2383 C CA . GLY A 1 301 ? -14.984 -5.518 38.757 1.00 94.38 301 GLY A CA 1
ATOM 2384 C C . GLY A 1 301 ? -14.998 -5.394 37.228 1.00 94.38 301 GLY A C 1
ATOM 2385 O O . GLY A 1 301 ? -13.953 -5.498 36.587 1.00 94.38 301 GLY A O 1
ATOM 2386 N N . PRO A 1 302 ? -16.171 -5.126 36.622 1.00 96.38 302 PRO A N 1
ATOM 2387 C CA . PRO A 1 302 ? -16.288 -5.021 35.175 1.00 96.38 302 PRO A CA 1
ATOM 2388 C C . PRO A 1 302 ? -15.448 -3.863 34.631 1.00 96.38 302 PRO A C 1
ATOM 2390 O O . PRO A 1 302 ? -15.359 -2.787 35.231 1.00 96.38 302 PRO A O 1
ATOM 2393 N N . CYS A 1 303 ? -14.870 -4.075 33.453 1.00 97.44 303 CYS A N 1
ATOM 2394 C CA . CYS A 1 303 ? -14.084 -3.068 32.758 1.00 97.44 303 CYS A CA 1
ATOM 2395 C C . CYS A 1 303 ? -14.442 -3.008 31.272 1.00 97.44 303 CYS A C 1
ATOM 2397 O O . CYS A 1 303 ? -14.935 -3.976 30.696 1.00 97.44 303 CYS A O 1
ATOM 2399 N N . ILE A 1 304 ? -14.223 -1.854 30.651 1.00 98.31 304 ILE A N 1
ATOM 2400 C CA . ILE A 1 304 ? -14.326 -1.672 29.203 1.00 98.31 304 ILE A CA 1
ATOM 2401 C C . ILE A 1 304 ? -12.941 -1.341 28.685 1.00 98.31 304 ILE A C 1
ATOM 2403 O O . ILE A 1 304 ? -12.266 -0.468 29.232 1.00 98.31 304 ILE A O 1
ATOM 2407 N N . VAL A 1 305 ? -12.533 -2.022 27.624 1.00 97.62 305 VAL A N 1
ATOM 2408 C CA . VAL A 1 305 ? -11.274 -1.745 26.943 1.00 97.62 305 VAL A CA 1
ATOM 2409 C C . VAL A 1 305 ? -11.584 -1.120 25.596 1.00 97.62 305 VAL A C 1
ATOM 2411 O O . VAL A 1 305 ? -12.357 -1.674 24.815 1.00 97.62 305 VAL A O 1
ATOM 2414 N N . TYR A 1 306 ? -10.964 0.026 25.340 1.00 94.94 306 TYR A N 1
ATOM 2415 C CA . TYR A 1 306 ? -10.875 0.632 24.025 1.00 94.94 306 TYR A CA 1
ATOM 2416 C C . TYR A 1 306 ? -9.478 0.381 23.448 1.00 94.94 306 TYR A C 1
ATOM 2418 O O . TYR A 1 306 ? -8.476 0.838 24.007 1.00 94.94 306 TYR A O 1
ATOM 2426 N N . MET A 1 307 ? -9.423 -0.348 22.334 1.00 91.44 307 MET A N 1
ATOM 2427 C CA . MET A 1 307 ? -8.226 -0.533 21.517 1.00 91.44 307 MET A CA 1
ATOM 2428 C C . MET A 1 307 ? -8.540 -0.110 20.075 1.00 91.44 307 MET A C 1
ATOM 2430 O O . MET A 1 307 ? -9.237 -0.834 19.359 1.00 91.44 307 MET A O 1
ATOM 2434 N N . PRO A 1 308 ? -8.038 1.054 19.627 1.00 84.94 308 PRO A N 1
ATOM 2435 C CA . PRO A 1 308 ? -8.216 1.516 18.258 1.00 84.94 308 PRO A CA 1
ATOM 2436 C C . PRO A 1 308 ? -7.849 0.439 17.224 1.00 84.94 308 PRO A C 1
ATOM 2438 O O . PRO A 1 308 ? -6.792 -0.195 17.302 1.00 84.94 308 PRO A O 1
ATOM 2441 N N . SER A 1 309 ? -8.738 0.250 16.250 1.00 76.62 309 SER A N 1
ATOM 2442 C CA . SER A 1 309 ? -8.627 -0.656 15.092 1.00 76.62 309 SER A CA 1
ATOM 2443 C C . SER A 1 309 ? -8.445 -2.127 15.447 1.00 76.62 309 SER A C 1
ATOM 2445 O O . SER A 1 309 ? -7.910 -2.896 14.647 1.00 76.62 309 SER A O 1
ATOM 2447 N N . GLU A 1 310 ? -8.864 -2.538 16.646 1.00 84.81 310 GLU A N 1
ATOM 2448 C CA . GLU A 1 310 ? -8.920 -3.963 16.961 1.00 84.81 310 GLU A CA 1
ATOM 2449 C C . GLU A 1 310 ? -9.848 -4.655 15.938 1.00 84.81 310 GLU A C 1
ATOM 2451 O O . GLU A 1 310 ? -10.951 -4.158 15.690 1.00 84.81 310 GLU A O 1
ATOM 2456 N N . PRO A 1 311 ? -9.410 -5.745 15.279 1.00 73.88 311 PRO A N 1
ATOM 2457 C CA . PRO A 1 311 ? -10.128 -6.302 14.130 1.00 73.88 311 PRO A CA 1
ATOM 2458 C C . PRO A 1 311 ? -11.599 -6.683 14.373 1.00 73.88 311 PRO A C 1
ATOM 2460 O O . PRO A 1 311 ? -12.404 -6.644 13.441 1.00 73.88 311 PRO A O 1
ATOM 2463 N N . SER A 1 312 ? -11.963 -7.061 15.599 1.00 79.06 312 SER A N 1
ATOM 2464 C CA . SER A 1 312 ? -13.253 -7.684 15.927 1.00 79.06 312 SER A CA 1
ATOM 2465 C C . SER A 1 312 ? -14.120 -6.819 16.853 1.00 79.06 312 SER A C 1
ATOM 2467 O O . SER A 1 312 ? -15.305 -6.591 16.580 1.00 79.06 312 SER A O 1
ATOM 2469 N N . HIS A 1 313 ? -13.511 -6.316 17.922 1.00 89.12 313 HIS A N 1
ATOM 2470 C CA . HIS A 1 313 ? -14.066 -5.648 19.088 1.00 89.12 313 HIS A CA 1
ATOM 2471 C C . HIS A 1 313 ? -13.199 -4.446 19.552 1.00 89.12 313 HIS A C 1
ATOM 2473 O O . HIS A 1 313 ? -12.611 -4.489 20.638 1.00 89.12 313 HIS A O 1
ATOM 2479 N N . PRO A 1 314 ? -13.152 -3.327 18.797 1.00 90.06 314 PRO A N 1
ATOM 2480 C CA . PRO A 1 314 ? -12.448 -2.104 19.215 1.00 90.06 314 PRO A CA 1
ATOM 2481 C C . PRO A 1 314 ? -12.860 -1.563 20.589 1.00 90.06 314 PRO A C 1
ATOM 2483 O O . PRO A 1 314 ? -12.054 -0.945 21.280 1.00 90.06 314 PRO A O 1
ATOM 2486 N N . ILE A 1 315 ? -14.121 -1.782 20.977 1.00 94.81 315 ILE A N 1
ATOM 2487 C CA . ILE A 1 315 ? -14.650 -1.517 22.316 1.00 94.81 315 ILE A CA 1
ATOM 2488 C C . ILE A 1 315 ? -15.318 -2.795 22.807 1.00 94.81 315 ILE A C 1
ATOM 2490 O O . ILE A 1 315 ? -16.254 -3.279 22.171 1.00 94.81 315 ILE A O 1
ATOM 2494 N N . LYS A 1 316 ? -14.873 -3.313 23.954 1.00 97.12 316 LYS A N 1
ATOM 2495 C CA . LYS A 1 316 ? -15.469 -4.504 24.571 1.00 97.12 316 LYS A CA 1
ATOM 2496 C C . LYS A 1 316 ? -15.522 -4.398 26.083 1.00 97.12 316 LYS A C 1
ATOM 2498 O O . LYS A 1 316 ? -14.571 -3.939 26.715 1.00 97.12 316 LYS A O 1
ATOM 2503 N N . GLN A 1 317 ? -16.634 -4.848 26.653 1.00 98.38 317 GLN A N 1
ATOM 2504 C CA . GLN A 1 317 ? -16.802 -5.027 28.087 1.00 98.38 317 GLN A CA 1
ATOM 2505 C C . GLN A 1 317 ? -16.316 -6.420 28.505 1.00 98.38 317 GLN A C 1
ATOM 2507 O O . GLN A 1 317 ? -16.685 -7.433 27.913 1.00 98.38 317 GLN A O 1
ATOM 2512 N N . PHE A 1 318 ? -15.540 -6.469 29.581 1.00 98.12 318 PHE A N 1
ATOM 2513 C CA . PHE A 1 318 ? -15.094 -7.687 30.243 1.00 98.12 318 PHE A CA 1
ATOM 2514 C C . PHE A 1 318 ? -15.609 -7.723 31.682 1.00 98.12 318 PHE A C 1
ATOM 2516 O O . PHE A 1 318 ? -15.876 -6.689 32.298 1.00 98.12 318 PHE A O 1
ATOM 2523 N N . ALA A 1 319 ? -15.745 -8.932 32.228 1.00 97.06 319 ALA A N 1
ATOM 2524 C CA . ALA A 1 319 ? -16.186 -9.126 33.608 1.00 97.06 319 ALA A CA 1
ATOM 2525 C C . ALA A 1 319 ? -15.152 -8.643 34.643 1.00 97.06 319 ALA A C 1
ATOM 2527 O O . ALA A 1 319 ? -15.541 -8.288 35.750 1.00 97.06 319 ALA A O 1
ATOM 2528 N N . SER A 1 320 ? -13.864 -8.644 34.281 1.00 97.25 320 SER A N 1
ATOM 2529 C CA . SER A 1 320 ? -12.739 -8.211 35.117 1.00 97.25 320 SER A CA 1
ATOM 2530 C C . SER A 1 320 ? -11.492 -7.928 34.278 1.00 97.25 320 SER A C 1
ATOM 2532 O O . SER A 1 320 ? -11.417 -8.327 33.109 1.00 97.25 320 SER A O 1
ATOM 2534 N N . LEU A 1 321 ? -10.473 -7.301 34.880 1.00 96.56 321 LEU A N 1
ATOM 2535 C CA . LEU A 1 321 ? -9.165 -7.122 34.237 1.00 96.56 321 LEU A CA 1
ATOM 2536 C C . LEU A 1 321 ? -8.507 -8.474 33.902 1.00 96.56 321 LEU A C 1
ATOM 2538 O O . LEU A 1 321 ? -7.860 -8.620 32.865 1.00 96.56 321 LEU A O 1
ATOM 2542 N N . GLN A 1 322 ? -8.743 -9.494 34.731 1.00 96.69 322 GLN A N 1
ATOM 2543 C CA . GLN A 1 322 ? -8.284 -10.863 34.486 1.00 96.69 322 GLN A CA 1
ATOM 2544 C C . GLN A 1 322 ? -8.955 -11.492 33.254 1.00 96.69 322 GLN A C 1
ATOM 2546 O O . GLN A 1 322 ? -8.290 -12.170 32.470 1.00 96.69 322 GLN A O 1
ATOM 2551 N N . ALA A 1 323 ? -10.255 -11.252 33.049 1.00 97.56 323 ALA A N 1
ATOM 2552 C CA . ALA A 1 323 ? -10.958 -11.727 31.858 1.00 97.56 323 ALA A CA 1
ATOM 2553 C C . ALA A 1 323 ? -10.415 -11.065 30.579 1.00 97.56 323 ALA A C 1
ATOM 2555 O O . ALA A 1 323 ? -10.267 -11.733 29.554 1.00 97.56 323 ALA A O 1
ATOM 2556 N N . PHE A 1 324 ? -10.054 -9.779 30.650 1.00 97.44 324 PHE A N 1
ATOM 2557 C CA . PHE A 1 324 ? -9.359 -9.106 29.554 1.00 97.44 324 PHE A CA 1
ATOM 2558 C C . PHE A 1 324 ? -7.971 -9.712 29.290 1.00 97.44 324 PHE A C 1
ATOM 2560 O O . PHE A 1 324 ? -7.653 -9.991 28.136 1.00 97.44 324 PHE A O 1
ATOM 2567 N N . ASN A 1 325 ? -7.175 -9.992 30.332 1.00 97.62 325 ASN A N 1
ATOM 2568 C CA . ASN A 1 325 ? -5.873 -10.656 30.182 1.00 97.62 325 ASN A CA 1
ATOM 2569 C C . ASN A 1 325 ? -5.997 -11.978 29.410 1.00 97.62 325 ASN A C 1
ATOM 2571 O O . ASN A 1 325 ? -5.281 -12.180 28.434 1.00 97.62 325 ASN A O 1
ATOM 2575 N N . ALA A 1 326 ? -6.929 -12.850 29.811 1.00 96.81 326 ALA A N 1
ATOM 2576 C CA . ALA A 1 326 ? -7.147 -14.138 29.150 1.00 96.81 326 ALA A CA 1
ATOM 2577 C C . ALA A 1 326 ? -7.504 -13.975 27.661 1.00 96.81 326 ALA A C 1
ATOM 2579 O O . ALA A 1 326 ? -6.911 -14.630 26.805 1.00 96.81 326 ALA A O 1
ATOM 2580 N N . SER A 1 327 ? -8.405 -13.039 27.340 1.00 95.94 327 SER A N 1
ATOM 2581 C CA . SER A 1 327 ? -8.760 -12.732 25.948 1.00 95.94 327 SER A CA 1
ATOM 2582 C C . SER A 1 327 ? -7.570 -12.199 25.143 1.00 95.94 327 SER A C 1
ATOM 2584 O O . SER A 1 327 ? -7.442 -12.507 23.959 1.00 95.94 327 SER A O 1
ATOM 2586 N N . LEU A 1 328 ? -6.701 -11.395 25.762 1.00 95.88 328 LEU A N 1
ATOM 2587 C CA . LEU A 1 328 ? -5.535 -10.822 25.098 1.00 95.88 328 LEU A CA 1
ATOM 2588 C C . LEU A 1 328 ? -4.440 -11.872 24.840 1.00 95.88 328 LEU A C 1
ATOM 2590 O O . LEU A 1 328 ? -3.797 -11.821 23.793 1.00 95.88 328 LEU A O 1
ATOM 2594 N N . VAL A 1 329 ? -4.252 -12.839 25.745 1.00 96.69 329 VAL A N 1
ATOM 2595 C CA . VAL A 1 329 ? -3.341 -13.986 25.553 1.00 96.69 329 VAL A CA 1
ATOM 2596 C C . VAL A 1 329 ? -3.734 -14.795 24.320 1.00 96.69 329 VAL A C 1
ATOM 2598 O O . VAL A 1 329 ? -2.885 -15.071 23.472 1.00 96.69 329 VAL A O 1
ATOM 2601 N N . GLU A 1 330 ? -5.020 -15.129 24.191 1.00 93.88 330 GLU A N 1
ATOM 2602 C CA . GLU A 1 330 ? -5.540 -15.876 23.043 1.00 93.88 330 GLU A CA 1
ATOM 2603 C C . GLU A 1 330 ? -5.311 -15.113 21.731 1.00 93.88 330 GLU A C 1
ATOM 2605 O O . GLU A 1 330 ? -4.781 -15.668 20.767 1.00 93.88 330 GLU A O 1
ATOM 2610 N N . ALA A 1 331 ? -5.612 -13.811 21.712 1.00 92.81 331 ALA A N 1
ATOM 2611 C CA . ALA A 1 331 ? -5.404 -12.977 20.533 1.00 92.81 331 ALA A CA 1
ATOM 2612 C C . ALA A 1 331 ? -3.915 -12.874 20.143 1.00 92.81 331 ALA A C 1
ATOM 2614 O O . ALA A 1 331 ? -3.561 -13.015 18.969 1.00 92.81 331 ALA A O 1
ATOM 2615 N N . LEU A 1 332 ? -3.016 -12.687 21.118 1.00 93.00 332 LEU A N 1
ATOM 2616 C CA . LEU A 1 332 ? -1.570 -12.547 20.893 1.00 93.00 332 LEU A CA 1
ATOM 2617 C C . LEU A 1 332 ? -0.879 -13.835 20.419 1.00 93.00 332 LEU A C 1
ATOM 2619 O O . LEU A 1 332 ? 0.265 -13.766 19.959 1.00 93.00 332 LEU A O 1
ATOM 2623 N N . ALA A 1 333 ? -1.556 -14.984 20.437 1.00 88.75 333 ALA A N 1
ATOM 2624 C CA . ALA A 1 333 ? -1.059 -16.197 19.792 1.00 88.75 333 ALA A CA 1
ATOM 2625 C C . ALA A 1 333 ? -0.850 -15.997 18.276 1.00 88.75 333 ALA A C 1
ATOM 2627 O O . ALA A 1 333 ? 0.112 -16.504 17.693 1.00 88.75 333 ALA A O 1
ATOM 2628 N N . SER A 1 334 ? -1.696 -15.185 17.635 1.00 86.56 334 SER A N 1
ATOM 2629 C CA . SER A 1 334 ? -1.629 -14.906 16.198 1.00 86.56 334 SER A CA 1
ATOM 2630 C C . SER A 1 334 ? -0.497 -13.938 15.828 1.00 86.56 334 SER A C 1
ATOM 2632 O O . SER A 1 334 ? -0.373 -12.848 16.392 1.00 86.56 334 SER A O 1
ATOM 2634 N N . ASP A 1 335 ? 0.295 -14.285 14.804 1.00 81.56 335 ASP A N 1
ATOM 2635 C CA . ASP A 1 335 ? 1.304 -13.379 14.232 1.00 81.56 335 ASP A CA 1
ATOM 2636 C C . ASP A 1 335 ? 0.671 -12.093 13.678 1.00 81.56 335 ASP A C 1
ATOM 2638 O O . ASP A 1 335 ? 1.235 -11.009 13.834 1.00 81.56 335 ASP A O 1
ATOM 2642 N N . SER A 1 336 ? -0.508 -12.179 13.047 1.00 78.44 336 SER A N 1
ATOM 2643 C CA . SER A 1 336 ? -1.177 -10.989 12.503 1.00 78.44 336 SER A CA 1
ATOM 2644 C C . SER A 1 336 ? -1.661 -10.063 13.612 1.00 78.44 336 SER A C 1
ATOM 2646 O O . SER A 1 336 ? -1.523 -8.847 13.493 1.00 78.44 336 SER A O 1
ATOM 2648 N N . TYR A 1 337 ? -2.160 -10.627 14.713 1.00 85.12 337 TYR A N 1
ATOM 2649 C CA . TYR A 1 337 ? -2.578 -9.831 15.860 1.00 85.12 337 TYR A CA 1
ATOM 2650 C C . TYR A 1 337 ? -1.380 -9.187 16.567 1.00 85.12 337 TYR A C 1
ATOM 2652 O O . TYR A 1 337 ? -1.440 -8.017 16.926 1.00 85.12 337 TYR A O 1
ATOM 2660 N N . ARG A 1 338 ? -0.238 -9.881 16.682 1.00 87.19 338 ARG A N 1
ATOM 2661 C CA . ARG A 1 338 ? 1.006 -9.281 17.202 1.00 87.19 338 ARG A CA 1
ATOM 2662 C C . ARG A 1 338 ? 1.497 -8.104 16.352 1.00 87.19 338 ARG A C 1
ATOM 2664 O O . ARG A 1 338 ? 1.954 -7.105 16.911 1.00 87.19 338 ARG A O 1
ATOM 2671 N N . ARG A 1 339 ? 1.368 -8.176 15.019 1.00 81.56 339 ARG A N 1
ATOM 2672 C CA . ARG A 1 339 ? 1.663 -7.038 14.123 1.00 81.56 339 ARG A CA 1
ATOM 2673 C C . ARG A 1 339 ? 0.718 -5.868 14.379 1.00 81.56 339 ARG A C 1
ATOM 2675 O O . ARG A 1 339 ? 1.206 -4.754 14.560 1.00 81.56 339 ARG A O 1
ATOM 2682 N N . TYR A 1 340 ? -0.591 -6.123 14.476 1.00 84.25 340 TYR A N 1
ATOM 2683 C CA . TYR A 1 340 ? -1.577 -5.120 14.894 1.00 84.25 340 TYR A CA 1
ATOM 2684 C C . TYR A 1 340 ? -1.154 -4.477 16.223 1.00 84.25 340 TYR A C 1
ATOM 2686 O O . TYR A 1 340 ? -0.974 -3.262 16.287 1.00 84.25 340 TYR A O 1
ATOM 2694 N N . PHE A 1 341 ? -0.887 -5.299 17.237 1.00 88.75 341 PHE A N 1
ATOM 2695 C CA . PHE A 1 341 ? -0.607 -4.880 18.606 1.00 88.75 341 PHE A CA 1
ATOM 2696 C C . PHE A 1 341 ? 0.677 -4.053 18.751 1.00 88.75 341 PHE A C 1
ATOM 2698 O O . PHE A 1 341 ? 0.761 -3.184 19.618 1.00 88.75 341 PHE A O 1
ATOM 2705 N N . SER A 1 342 ? 1.675 -4.243 17.880 1.00 86.25 342 SER A N 1
ATOM 2706 C CA . SER A 1 342 ? 2.912 -3.447 17.927 1.00 86.25 342 SER A CA 1
ATOM 2707 C C . SER A 1 342 ? 2.689 -1.933 17.801 1.00 86.25 342 SER A C 1
ATOM 2709 O O . SER A 1 342 ? 3.541 -1.160 18.235 1.00 86.25 342 SER A O 1
ATOM 2711 N N . ARG A 1 343 ? 1.528 -1.490 17.292 1.00 84.62 343 ARG A N 1
ATOM 2712 C CA . ARG A 1 343 ? 1.161 -0.068 17.209 1.00 84.62 343 ARG A CA 1
ATOM 2713 C C . ARG A 1 343 ? 1.023 0.615 18.566 1.00 84.62 343 ARG A C 1
ATOM 2715 O O . ARG A 1 343 ? 1.162 1.830 18.619 1.00 84.62 343 ARG A O 1
ATOM 2722 N N . PHE A 1 344 ? 0.768 -0.141 19.635 1.00 89.31 344 PHE A N 1
ATOM 2723 C CA . PHE A 1 344 ? 0.628 0.383 20.998 1.00 89.31 344 PHE A CA 1
ATOM 2724 C C . PHE A 1 344 ? 1.977 0.520 21.713 1.00 89.31 344 PHE A C 1
ATOM 2726 O O . PHE A 1 344 ? 2.066 1.172 22.750 1.00 89.31 344 PHE A O 1
ATOM 2733 N N . VAL A 1 345 ? 3.037 -0.073 21.160 1.00 91.00 345 VAL A N 1
ATOM 2734 C CA . VAL A 1 345 ? 4.362 -0.145 21.781 1.00 91.00 345 VAL A CA 1
ATOM 2735 C C . VAL A 1 345 ? 5.308 0.818 21.066 1.00 91.00 345 VAL A C 1
ATOM 2737 O O . VAL A 1 345 ? 5.360 0.856 19.835 1.00 91.00 345 VAL A O 1
ATOM 2740 N N . SER A 1 346 ? 6.059 1.618 21.821 1.00 89.44 346 SER A N 1
ATOM 2741 C CA . SER A 1 346 ? 7.072 2.514 21.249 1.00 89.44 346 SER A CA 1
ATOM 2742 C C . SER A 1 346 ? 8.169 1.716 20.543 1.00 89.44 346 SER A C 1
ATOM 2744 O O . SER A 1 346 ? 8.616 0.677 21.039 1.00 89.44 346 SER A O 1
ATOM 2746 N N . LEU A 1 347 ? 8.651 2.218 19.409 1.00 87.50 347 LEU A N 1
ATOM 2747 C CA . LEU A 1 347 ? 9.616 1.538 18.545 1.00 87.50 347 LEU A CA 1
ATOM 2748 C C . LEU A 1 347 ? 10.906 1.173 19.294 1.00 87.50 347 LEU A C 1
ATOM 2750 O O . LEU A 1 347 ? 11.397 0.056 19.163 1.00 87.50 347 LEU A O 1
ATOM 2754 N N . THR A 1 348 ? 11.395 2.067 20.155 1.00 85.75 348 THR A N 1
ATOM 2755 C CA . THR A 1 348 ? 12.592 1.845 20.988 1.00 85.75 348 THR A CA 1
ATOM 2756 C C . THR A 1 348 ? 12.423 0.736 22.027 1.00 85.75 348 THR A C 1
ATOM 2758 O O . THR A 1 348 ? 13.400 0.103 22.418 1.00 85.75 348 THR A O 1
ATOM 2761 N N . ARG A 1 349 ? 11.193 0.482 22.488 1.00 87.75 349 ARG A N 1
ATOM 2762 C CA . ARG A 1 349 ? 10.877 -0.561 23.480 1.00 87.75 349 ARG A CA 1
ATOM 2763 C C . ARG A 1 349 ? 10.493 -1.891 22.834 1.00 87.75 349 ARG A C 1
ATOM 2765 O O . ARG A 1 349 ? 10.576 -2.928 23.489 1.00 87.75 349 ARG A O 1
ATOM 2772 N N . SER A 1 350 ? 10.090 -1.865 21.563 1.00 86.44 350 SER A N 1
ATOM 2773 C CA . SER A 1 350 ? 9.580 -3.017 20.813 1.00 86.44 350 SER A CA 1
ATOM 2774 C C . SER A 1 350 ? 10.474 -4.269 20.895 1.00 86.44 350 SER A C 1
ATOM 2776 O O . SER A 1 350 ? 9.924 -5.340 21.170 1.00 86.44 350 SER A O 1
ATOM 2778 N N . PRO A 1 351 ? 11.819 -4.199 20.757 1.00 85.62 351 PRO A N 1
ATOM 2779 C CA . PRO A 1 351 ? 12.668 -5.392 20.837 1.00 85.62 351 PRO A CA 1
ATOM 2780 C C . PRO A 1 351 ? 12.521 -6.140 22.169 1.00 85.62 351 PRO A C 1
ATOM 2782 O O . PRO A 1 351 ? 12.190 -7.327 22.193 1.00 85.62 351 PRO A O 1
ATOM 2785 N N . GLN A 1 352 ? 12.688 -5.428 23.288 1.00 88.12 352 GLN A N 1
ATOM 2786 C CA . GLN A 1 352 ? 12.610 -6.012 24.627 1.00 88.12 352 GLN A CA 1
ATOM 2787 C C . GLN A 1 352 ? 11.174 -6.405 25.000 1.00 88.12 352 GLN A C 1
ATOM 2789 O O . GLN A 1 352 ? 10.971 -7.456 25.611 1.00 88.12 352 GLN A O 1
ATOM 2794 N N . PHE A 1 353 ? 10.179 -5.609 24.592 1.00 91.19 353 PHE A N 1
ATOM 2795 C CA . PHE A 1 353 ? 8.765 -5.910 24.817 1.00 91.19 353 PHE A CA 1
ATOM 2796 C C . PHE A 1 353 ? 8.373 -7.248 24.183 1.00 91.19 353 PHE A C 1
ATOM 2798 O O . PHE A 1 353 ? 7.859 -8.123 24.872 1.00 91.19 353 PHE A O 1
ATOM 2805 N N . PHE A 1 354 ? 8.659 -7.449 22.891 1.00 89.12 354 PHE A N 1
ATOM 2806 C CA . PHE A 1 354 ? 8.262 -8.676 22.193 1.00 89.12 354 PHE A CA 1
ATOM 2807 C C . PHE A 1 354 ? 9.100 -9.895 22.589 1.00 89.12 354 PHE A C 1
ATOM 2809 O O . PHE A 1 354 ? 8.574 -11.007 22.582 1.00 89.12 354 PHE A O 1
ATOM 2816 N N . ALA A 1 355 ? 10.361 -9.708 22.991 1.00 87.81 355 ALA A N 1
ATOM 2817 C CA . ALA A 1 355 ? 11.152 -10.780 23.594 1.00 87.81 355 ALA A CA 1
ATOM 2818 C C . ALA A 1 355 ? 10.540 -11.246 24.929 1.00 87.81 355 ALA A C 1
ATOM 2820 O O . ALA A 1 355 ? 10.362 -12.445 25.143 1.00 87.81 355 ALA A O 1
ATOM 2821 N N . THR A 1 356 ? 10.150 -10.296 25.788 1.00 91.62 356 THR A N 1
ATOM 2822 C CA . THR A 1 356 ? 9.495 -10.571 27.080 1.00 91.62 356 THR A CA 1
ATOM 2823 C C . THR A 1 356 ? 8.098 -11.162 26.890 1.00 91.62 356 THR A C 1
ATOM 2825 O O . THR A 1 356 ? 7.709 -12.087 27.596 1.00 91.62 356 THR A O 1
ATOM 2828 N N . LEU A 1 357 ? 7.342 -10.677 25.902 1.00 92.31 357 LEU A N 1
ATOM 2829 C CA . LEU A 1 357 ? 6.039 -11.234 25.554 1.00 92.31 357 LEU A CA 1
ATOM 2830 C C . LEU A 1 357 ? 6.172 -12.688 25.095 1.00 92.31 357 LEU A C 1
ATOM 2832 O O . LEU A 1 357 ? 5.433 -13.549 25.560 1.00 92.31 357 LEU A O 1
ATOM 2836 N N . LYS A 1 358 ? 7.134 -12.977 24.210 1.00 90.00 358 LYS A N 1
ATOM 2837 C CA . LYS A 1 358 ? 7.361 -14.333 23.705 1.00 90.00 358 LYS A CA 1
ATOM 2838 C C . LYS A 1 358 ? 7.701 -15.301 24.837 1.00 90.00 358 LYS A C 1
ATOM 2840 O O . LYS A 1 358 ? 7.125 -16.381 24.876 1.00 90.00 358 LYS A O 1
ATOM 2845 N N . SER A 1 359 ? 8.585 -14.920 25.762 1.00 89.06 359 SER A N 1
ATOM 2846 C CA . SER A 1 359 ? 8.948 -15.783 26.894 1.00 89.06 359 SER A CA 1
ATOM 2847 C C . SER A 1 359 ? 7.794 -16.011 27.874 1.00 89.06 359 SER A C 1
ATOM 2849 O O . SER A 1 359 ? 7.740 -17.059 28.509 1.00 89.06 359 SER A O 1
ATOM 2851 N N . ARG A 1 360 ? 6.854 -15.063 27.976 1.00 90.38 360 ARG A N 1
ATOM 2852 C CA . ARG A 1 360 ? 5.627 -15.206 28.774 1.00 90.38 360 ARG A CA 1
ATOM 2853 C C . ARG A 1 360 ? 4.588 -16.106 28.113 1.00 90.38 360 ARG A C 1
ATOM 2855 O O . ARG A 1 360 ? 4.020 -16.948 28.791 1.00 90.38 360 ARG A O 1
ATOM 2862 N N . LEU A 1 361 ? 4.356 -15.943 26.810 1.00 91.62 361 LEU A N 1
ATOM 2863 C CA . LEU A 1 361 ? 3.398 -16.762 26.057 1.00 91.62 361 LEU A CA 1
ATOM 2864 C C . LEU A 1 361 ? 3.896 -18.201 25.842 1.00 91.62 361 LEU A C 1
ATOM 2866 O O . LEU A 1 361 ? 3.087 -19.116 25.717 1.00 91.62 361 LEU A O 1
ATOM 2870 N N . HIS A 1 362 ? 5.218 -18.393 25.785 1.00 90.81 362 HIS A N 1
ATOM 2871 C CA . HIS A 1 362 ? 5.877 -19.663 25.470 1.00 90.81 362 HIS A CA 1
ATOM 2872 C C . HIS A 1 362 ? 7.064 -19.917 26.425 1.00 90.81 362 HIS A C 1
ATOM 2874 O O . HIS A 1 362 ? 8.222 -19.757 26.028 1.00 90.81 362 HIS A O 1
ATOM 2880 N N . PRO A 1 363 ? 6.813 -20.289 27.696 1.00 84.00 363 PRO A N 1
ATOM 2881 C CA . PRO A 1 363 ? 7.863 -20.396 28.717 1.00 84.00 363 PRO A CA 1
ATOM 2882 C C . PRO A 1 363 ? 8.800 -21.610 28.562 1.00 84.00 363 PRO A C 1
ATOM 2884 O O . PRO A 1 363 ? 9.897 -21.599 29.119 1.00 84.00 363 PRO A O 1
ATOM 2887 N N . ALA A 1 364 ? 8.405 -22.653 27.820 1.00 81.88 364 ALA A N 1
ATOM 2888 C CA . ALA A 1 364 ? 9.235 -23.837 27.558 1.00 81.88 364 ALA A CA 1
ATOM 2889 C C . ALA A 1 364 ? 9.830 -23.832 26.133 1.00 81.88 364 ALA A C 1
ATOM 2891 O O . ALA A 1 364 ? 9.293 -23.207 25.223 1.00 81.88 364 ALA A O 1
ATOM 2892 N N . GLN A 1 365 ? 10.944 -24.542 25.919 1.00 62.78 365 GLN A N 1
ATOM 2893 C CA . GLN A 1 365 ? 11.664 -24.539 24.632 1.00 62.78 365 GLN A CA 1
ATOM 2894 C C . GLN A 1 365 ? 10.876 -25.170 23.465 1.00 62.78 365 GLN A C 1
ATOM 2896 O O . GLN A 1 365 ? 11.082 -24.758 22.327 1.00 62.78 365 GLN A O 1
ATOM 2901 N N . ASP A 1 366 ? 9.921 -26.064 23.747 1.00 63.53 366 ASP A N 1
ATOM 2902 C CA . ASP A 1 366 ? 9.059 -26.728 22.748 1.00 63.53 366 ASP A CA 1
ATOM 2903 C C . ASP A 1 366 ? 7.630 -26.124 22.676 1.00 63.53 366 ASP A C 1
ATOM 2905 O O . ASP A 1 366 ? 6.693 -26.764 22.200 1.00 63.53 366 ASP A O 1
ATOM 2909 N N . ALA A 1 367 ? 7.410 -24.926 23.236 1.00 68.38 367 ALA A N 1
ATOM 2910 C CA . ALA A 1 367 ? 6.123 -24.571 23.842 1.00 68.38 367 ALA A CA 1
ATOM 2911 C C . ALA A 1 367 ? 4.960 -24.218 22.898 1.00 68.38 367 ALA A C 1
ATOM 2913 O O . ALA A 1 367 ? 4.947 -23.199 22.202 1.00 68.38 367 ALA A O 1
ATOM 2914 N N . THR A 1 368 ? 3.881 -24.981 23.073 1.00 82.88 368 THR A N 1
ATOM 2915 C CA . THR A 1 368 ? 2.493 -24.539 22.900 1.00 82.88 368 THR A CA 1
ATOM 2916 C C . THR A 1 368 ? 2.204 -23.268 23.708 1.00 82.88 368 THR A C 1
ATOM 2918 O O . THR A 1 368 ? 2.841 -23.025 24.731 1.00 82.88 368 THR A O 1
ATOM 2921 N N . LEU A 1 369 ? 1.225 -22.473 23.273 1.00 88.50 369 LEU A N 1
ATOM 2922 C CA . LEU A 1 369 ? 0.751 -21.284 23.990 1.00 88.50 369 LEU A CA 1
ATOM 2923 C C . LEU A 1 369 ? 0.370 -21.611 25.448 1.00 88.50 369 LEU A C 1
ATOM 2925 O O . LEU A 1 369 ? -0.431 -22.518 25.681 1.00 88.50 369 LEU A O 1
ATOM 2929 N N . ASP A 1 370 ? 0.885 -20.847 26.414 1.00 91.69 370 ASP A N 1
ATOM 2930 C CA . ASP A 1 370 ? 0.366 -20.844 27.784 1.00 91.69 370 ASP A CA 1
ATOM 2931 C C . ASP A 1 370 ? -0.912 -19.998 27.849 1.00 91.69 370 ASP A C 1
ATOM 2933 O O . ASP A 1 370 ? -0.875 -18.771 27.929 1.00 91.69 370 ASP A O 1
ATOM 2937 N N . VAL A 1 371 ? -2.063 -20.669 27.818 1.00 88.81 371 VAL A N 1
ATOM 2938 C CA . VAL A 1 371 ? -3.386 -20.028 27.888 1.00 88.81 371 VAL A CA 1
ATOM 2939 C C . VAL A 1 371 ? -3.640 -19.292 29.210 1.00 88.81 371 VAL A C 1
ATOM 2941 O O . VAL A 1 371 ? -4.547 -18.468 29.276 1.00 88.81 371 VAL A O 1
ATOM 2944 N N . ASN A 1 372 ? -2.847 -19.561 30.254 1.00 90.56 372 ASN A N 1
ATOM 2945 C CA . ASN A 1 372 ? -2.938 -18.895 31.554 1.00 90.56 372 ASN A CA 1
ATOM 2946 C C . ASN A 1 372 ? -1.834 -17.847 31.757 1.00 90.56 372 ASN A C 1
ATOM 2948 O O . ASN A 1 372 ? -1.634 -17.394 32.886 1.00 90.56 372 ASN A O 1
ATOM 2952 N N . ALA A 1 373 ? -1.113 -17.468 30.695 1.00 93.38 373 ALA A N 1
ATOM 2953 C CA . ALA A 1 373 ? -0.030 -16.503 30.785 1.00 93.38 373 ALA A CA 1
ATOM 2954 C C . ALA A 1 373 ? -0.499 -15.190 31.436 1.00 93.38 373 ALA A C 1
ATOM 2956 O O . ALA A 1 373 ? -1.439 -14.531 30.986 1.00 93.38 373 ALA A O 1
ATOM 2957 N N . ASP A 1 374 ? 0.197 -14.779 32.493 1.00 94.00 374 ASP A N 1
ATOM 2958 C CA . ASP A 1 374 ? 0.001 -13.466 33.098 1.00 94.00 374 ASP A CA 1
ATOM 2959 C C . ASP A 1 374 ? 0.834 -12.424 32.341 1.00 94.00 374 ASP A C 1
ATOM 2961 O O . ASP A 1 374 ? 2.075 -12.433 32.396 1.00 94.00 374 ASP A O 1
ATOM 2965 N N . LEU A 1 375 ? 0.139 -11.532 31.628 1.00 95.38 375 LEU A N 1
ATOM 2966 C CA . LEU A 1 375 ? 0.731 -10.429 30.871 1.00 95.38 375 LEU A CA 1
ATOM 2967 C C . LEU A 1 375 ? 1.122 -9.249 31.772 1.00 95.38 375 LEU A C 1
ATOM 2969 O O . LEU A 1 375 ? 1.694 -8.270 31.283 1.00 95.38 375 LEU A O 1
ATOM 2973 N N . VAL A 1 376 ? 0.845 -9.345 33.076 1.00 95.19 376 VAL A N 1
ATOM 2974 C CA . VAL A 1 376 ? 1.123 -8.321 34.085 1.00 95.19 376 VAL A CA 1
ATOM 2975 C C . VAL A 1 376 ? 0.507 -6.987 33.666 1.00 95.19 376 VAL A C 1
ATOM 2977 O O . VAL A 1 376 ? 1.186 -5.965 33.536 1.00 95.19 376 VAL A O 1
ATOM 2980 N N . LEU A 1 377 ? -0.794 -7.030 33.365 1.00 95.50 377 LEU A N 1
ATOM 2981 C CA . LEU A 1 377 ? -1.572 -5.845 33.025 1.00 95.50 377 LEU A CA 1
ATOM 2982 C C . LEU A 1 377 ? -1.810 -5.008 34.279 1.00 95.50 377 LEU A C 1
ATOM 2984 O O . LEU A 1 377 ? -2.303 -5.507 35.288 1.00 95.50 377 LEU A O 1
ATOM 2988 N N . GLN A 1 378 ? -1.490 -3.723 34.197 1.00 94.50 378 GLN A N 1
ATOM 2989 C CA . GLN A 1 378 ? -1.679 -2.769 35.281 1.00 94.50 378 GLN A CA 1
ATOM 2990 C C . GLN A 1 378 ? -2.529 -1.593 34.803 1.00 94.50 378 GLN A C 1
ATOM 2992 O O . GLN A 1 378 ? -2.204 -0.931 33.814 1.00 94.50 378 GLN A O 1
ATOM 2997 N N . ALA A 1 379 ? -3.607 -1.322 35.537 1.00 95.56 379 ALA A N 1
ATOM 2998 C CA . ALA A 1 379 ? -4.459 -0.160 35.340 1.00 95.56 379 ALA A CA 1
ATOM 2999 C C . ALA A 1 379 ? -3.903 1.042 36.120 1.00 95.56 379 ALA A C 1
ATOM 3001 O O . ALA A 1 379 ? -3.832 1.015 37.349 1.00 95.56 379 ALA A O 1
ATOM 3002 N N . GLN A 1 380 ? -3.533 2.116 35.421 1.00 94.88 380 GLN A N 1
ATOM 3003 C CA . GLN A 1 380 ? -3.038 3.348 36.044 1.00 94.88 380 GLN A CA 1
ATOM 3004 C C . GLN A 1 380 ? -4.056 4.485 35.862 1.00 94.88 380 GLN A C 1
ATOM 3006 O O . GLN A 1 380 ? -4.216 4.979 34.743 1.00 94.88 380 GLN A O 1
ATOM 3011 N N . PRO A 1 381 ? -4.802 4.885 36.913 1.00 94.81 381 PRO A N 1
ATOM 3012 C CA . PRO A 1 381 ? -5.843 5.902 36.794 1.00 94.81 381 PRO A CA 1
ATOM 3013 C C . PRO A 1 381 ? -5.264 7.292 36.509 1.00 94.81 381 PRO A C 1
ATOM 3015 O O . PRO A 1 381 ? -4.198 7.653 37.006 1.00 94.81 381 PRO A O 1
ATOM 3018 N N . PHE A 1 382 ? -6.011 8.098 35.756 1.00 93.50 382 PHE A N 1
ATOM 3019 C CA . PHE A 1 382 ? -5.669 9.488 35.454 1.00 93.50 382 PHE A CA 1
ATOM 3020 C C . PHE A 1 382 ? -6.895 10.403 35.583 1.00 93.50 382 PHE A C 1
ATOM 3022 O O . PHE A 1 382 ? -8.034 9.946 35.548 1.00 93.50 382 PHE A O 1
ATOM 3029 N N . SER A 1 383 ? -6.665 11.713 35.733 1.00 87.75 383 SER A N 1
ATOM 3030 C CA . SER A 1 383 ? -7.739 12.698 35.982 1.00 87.75 383 SER A CA 1
ATOM 3031 C C . SER A 1 383 ? -8.012 13.660 34.820 1.00 87.75 383 SER A C 1
ATOM 3033 O O . SER A 1 383 ? -8.921 14.479 34.906 1.00 87.75 383 SER A O 1
ATOM 3035 N N . LYS A 1 384 ? -7.218 13.610 33.745 1.00 87.25 384 LYS A N 1
ATOM 3036 C CA . LYS A 1 384 ? -7.453 14.413 32.533 1.00 87.25 384 LYS A CA 1
ATOM 3037 C C . LYS A 1 384 ? -8.683 13.900 31.761 1.00 87.25 384 LYS A C 1
ATOM 3039 O O . LYS A 1 384 ? -9.021 12.727 31.899 1.00 87.25 384 LYS A O 1
ATOM 3044 N N . PRO A 1 385 ? -9.303 14.713 30.885 1.00 91.31 385 PRO A N 1
ATOM 3045 C CA . PRO A 1 385 ? -10.266 14.202 29.913 1.00 91.31 385 PRO A CA 1
ATOM 3046 C C . PRO A 1 385 ? -9.655 13.067 29.062 1.00 91.31 385 PRO A C 1
ATOM 3048 O O . PRO A 1 385 ? -8.530 13.217 28.573 1.00 91.31 385 PRO A O 1
ATOM 3051 N N . PRO A 1 386 ? -10.362 11.942 28.848 1.00 91.94 386 PRO A N 1
ATOM 3052 C CA . PRO A 1 386 ? -9.790 10.738 28.234 1.00 91.94 386 PRO A CA 1
ATOM 3053 C C . PRO A 1 386 ? -9.277 10.966 26.809 1.00 91.94 386 PRO A C 1
ATOM 3055 O O . PRO A 1 386 ? -8.174 10.542 26.479 1.00 91.94 386 PRO A O 1
ATOM 3058 N N . PHE A 1 387 ? -10.011 11.708 25.981 1.00 92.44 387 PHE A N 1
ATOM 3059 C CA . PHE A 1 387 ? -9.597 11.984 24.599 1.00 92.44 387 PHE A CA 1
ATOM 3060 C C . PHE A 1 387 ? -8.391 12.930 24.511 1.00 92.44 387 PHE A C 1
ATOM 3062 O O . PHE A 1 387 ? -7.573 12.806 23.604 1.00 92.44 387 PHE A O 1
ATOM 3069 N N . GLN A 1 388 ? -8.219 13.822 25.493 1.00 93.50 388 GLN A N 1
ATOM 3070 C CA . GLN A 1 388 ? -7.005 14.631 25.598 1.00 93.50 388 GLN A CA 1
ATOM 3071 C C . GLN A 1 388 ? -5.792 13.760 25.949 1.00 93.50 388 GLN A C 1
ATOM 3073 O O . GLN A 1 388 ? -4.711 13.968 25.406 1.00 93.50 388 GLN A O 1
ATOM 3078 N N . LEU A 1 389 ? -5.968 12.749 26.805 1.00 92.12 389 LEU A N 1
ATOM 3079 C CA . LEU A 1 389 ? -4.908 11.787 27.094 1.00 92.12 389 LEU A CA 1
ATOM 3080 C C . LEU A 1 389 ? -4.538 10.945 25.861 1.00 92.12 389 LEU A C 1
ATOM 3082 O O . LEU A 1 389 ? -3.357 10.704 25.620 1.00 92.12 389 LEU A O 1
ATOM 3086 N N . LEU A 1 390 ? -5.519 10.507 25.068 1.00 91.69 390 LEU A N 1
ATOM 3087 C CA . LEU A 1 390 ? -5.250 9.779 23.822 1.00 91.69 390 LEU A CA 1
ATOM 3088 C C . LEU A 1 390 ? -4.446 10.633 22.830 1.00 91.69 390 LEU A C 1
ATOM 3090 O O . LEU A 1 390 ? -3.507 10.132 22.211 1.00 91.69 390 LEU A O 1
ATOM 3094 N N . TYR A 1 391 ? -4.732 11.935 22.747 1.00 91.88 391 TYR A N 1
ATOM 3095 C CA . TYR A 1 391 ? -3.909 12.869 21.977 1.00 91.88 391 TYR A CA 1
ATOM 3096 C C . TYR A 1 391 ? -2.489 13.019 22.555 1.00 91.88 391 TYR A C 1
ATOM 3098 O O . TYR A 1 391 ? -1.510 12.969 21.808 1.00 91.88 391 TYR A O 1
ATOM 3106 N N . ASP A 1 392 ? -2.340 13.105 23.881 1.00 93.19 392 ASP A N 1
ATOM 3107 C CA . ASP A 1 392 ? -1.022 13.109 24.534 1.00 93.19 392 ASP A CA 1
ATOM 3108 C C . ASP A 1 392 ? -0.230 11.822 24.206 1.00 93.19 392 ASP A C 1
ATOM 3110 O O . ASP A 1 392 ? 0.965 11.885 23.907 1.00 93.19 392 ASP A O 1
ATOM 3114 N N . HIS A 1 393 ? -0.885 10.651 24.207 1.00 92.25 393 HIS A N 1
ATOM 3115 C CA . HIS A 1 393 ? -0.279 9.376 23.806 1.00 92.25 393 HIS A CA 1
ATOM 3116 C C . HIS A 1 393 ? 0.188 9.386 22.355 1.00 92.25 393 HIS A C 1
ATOM 3118 O O . HIS A 1 393 ? 1.303 8.932 22.082 1.00 92.25 393 HIS A O 1
ATOM 3124 N N . LEU A 1 394 ? -0.652 9.890 21.447 1.00 89.56 394 LEU A N 1
ATOM 3125 C CA . LEU A 1 394 ? -0.351 10.010 20.026 1.00 89.56 394 LEU A CA 1
ATOM 3126 C C . LEU A 1 394 ? 0.915 10.840 19.809 1.00 89.56 394 LEU A C 1
ATOM 3128 O O . LEU A 1 394 ? 1.828 10.397 19.108 1.00 89.56 394 LEU A O 1
ATOM 3132 N N . LEU A 1 395 ? 0.994 12.013 20.443 1.00 92.06 395 LEU A N 1
ATOM 3133 C CA . LEU A 1 395 ? 2.170 12.875 20.368 1.00 92.06 395 LEU A CA 1
ATOM 3134 C C . LEU A 1 395 ? 3.392 12.185 20.978 1.00 92.06 395 LEU A C 1
ATOM 3136 O O . LEU A 1 395 ? 4.430 12.096 20.324 1.00 92.06 395 LEU A O 1
ATOM 3140 N N . ALA A 1 396 ? 3.278 11.655 22.198 1.00 92.56 396 ALA A N 1
ATOM 3141 C CA . ALA A 1 396 ? 4.390 11.003 22.885 1.00 92.56 396 ALA A CA 1
ATOM 3142 C C . ALA A 1 396 ? 4.986 9.862 22.050 1.00 92.56 396 ALA A C 1
ATOM 3144 O O . ALA A 1 396 ? 6.206 9.793 21.886 1.00 92.56 396 ALA A O 1
ATOM 3145 N N . LYS A 1 397 ? 4.131 9.016 21.463 1.00 89.88 397 LYS A N 1
ATOM 3146 C CA . LYS A 1 397 ? 4.565 7.928 20.588 1.00 89.88 397 LYS A CA 1
ATOM 3147 C C . LYS A 1 397 ? 5.177 8.448 19.293 1.00 89.88 397 LYS A C 1
ATOM 3149 O O . LYS A 1 397 ? 6.272 8.035 18.936 1.00 89.88 397 LYS A O 1
ATOM 3154 N N . THR A 1 398 ? 4.520 9.391 18.622 1.00 89.81 398 THR A N 1
ATOM 3155 C CA . THR A 1 398 ? 4.995 9.973 17.357 1.00 89.81 398 THR A CA 1
ATOM 3156 C C . THR A 1 398 ? 6.385 10.592 17.502 1.00 89.81 398 THR A C 1
ATOM 3158 O O . THR A 1 398 ? 7.297 10.300 16.726 1.00 89.81 398 THR A O 1
ATOM 3161 N N . TYR A 1 399 ? 6.580 11.433 18.518 1.00 92.88 399 TYR A N 1
ATOM 3162 C CA . TYR A 1 399 ? 7.872 12.056 18.789 1.00 92.88 399 TYR A CA 1
ATOM 3163 C C . TYR A 1 399 ? 8.909 11.043 19.295 1.00 92.88 399 TYR A C 1
ATOM 3165 O O . TYR A 1 399 ? 10.085 11.163 18.967 1.00 92.88 399 TYR A O 1
ATOM 3173 N N . GLY A 1 400 ? 8.503 10.043 20.082 1.00 91.56 400 GLY A N 1
ATOM 3174 C CA . GLY A 1 400 ? 9.397 8.980 20.544 1.00 91.56 400 GLY A CA 1
ATOM 3175 C C . GLY A 1 400 ? 9.921 8.112 19.398 1.00 91.56 400 GLY A C 1
ATOM 3176 O O . GLY A 1 400 ? 11.129 7.946 19.250 1.00 91.56 400 GLY A O 1
ATOM 3177 N N . ASP A 1 401 ? 9.020 7.610 18.557 1.00 91.06 401 ASP A N 1
ATOM 3178 C CA . ASP A 1 401 ? 9.348 6.724 17.440 1.00 91.06 401 ASP A CA 1
ATOM 3179 C C . ASP A 1 401 ? 10.119 7.465 16.344 1.00 91.06 401 ASP A C 1
ATOM 3181 O O . ASP A 1 401 ? 11.103 6.946 15.819 1.00 91.06 401 ASP A O 1
ATOM 3185 N N . SER A 1 402 ? 9.744 8.714 16.044 1.00 92.06 402 SER A N 1
ATOM 3186 C CA . SER A 1 402 ? 10.476 9.522 15.061 1.00 92.06 402 SER A CA 1
ATOM 3187 C C . SER A 1 402 ? 11.925 9.779 15.465 1.00 92.06 402 SER A C 1
ATOM 3189 O O . SER A 1 402 ? 12.771 9.813 14.583 1.00 92.06 402 SER A O 1
ATOM 3191 N N . ARG A 1 403 ? 12.241 9.892 16.763 1.00 92.62 403 ARG A N 1
ATOM 3192 C CA . ARG A 1 403 ? 13.630 10.026 17.247 1.00 92.62 403 ARG A CA 1
ATOM 3193 C C . ARG A 1 403 ? 14.436 8.737 17.152 1.00 92.62 403 ARG A C 1
ATOM 3195 O O . ARG A 1 403 ? 15.656 8.802 17.182 1.00 92.62 403 ARG A O 1
ATOM 3202 N N . ALA A 1 404 ? 13.779 7.585 17.038 1.00 89.75 404 ALA A N 1
ATOM 3203 C CA . ALA A 1 404 ? 14.446 6.315 16.762 1.00 89.75 404 ALA A CA 1
ATOM 3204 C C . ALA A 1 404 ? 14.713 6.120 15.261 1.00 89.75 404 ALA A C 1
ATOM 3206 O O . ALA A 1 404 ? 15.679 5.463 14.881 1.00 89.75 404 ALA A O 1
ATOM 3207 N N . ILE A 1 405 ? 13.862 6.699 14.408 1.00 90.94 405 ILE A N 1
ATOM 3208 C CA . ILE A 1 405 ? 13.965 6.614 12.945 1.00 90.94 405 ILE A CA 1
ATOM 3209 C C . ILE A 1 405 ? 14.916 7.684 12.393 1.00 90.94 405 ILE A C 1
ATOM 3211 O O . ILE A 1 405 ? 15.841 7.360 11.651 1.00 90.94 405 ILE A O 1
ATOM 3215 N N . ALA A 1 406 ? 14.685 8.944 12.764 1.00 93.94 406 ALA A N 1
ATOM 3216 C CA . ALA A 1 406 ? 15.460 10.122 12.399 1.00 93.94 406 ALA A CA 1
ATOM 3217 C C . ALA A 1 406 ? 16.117 10.683 13.672 1.00 93.94 406 ALA A C 1
ATOM 3219 O O . ALA A 1 406 ? 15.535 11.504 14.385 1.00 93.94 406 ALA A O 1
ATOM 3220 N N . VAL A 1 407 ? 17.309 10.181 13.987 1.00 94.69 407 VAL A N 1
ATOM 3221 C CA . VAL A 1 407 ? 18.002 10.410 15.258 1.00 94.69 407 VAL A CA 1
ATOM 3222 C C . VAL A 1 407 ? 18.644 11.801 15.257 1.00 94.69 407 VAL A C 1
ATOM 3224 O O . VAL A 1 407 ? 19.517 12.070 14.423 1.00 94.69 407 VAL A O 1
ATOM 3227 N N . PRO A 1 408 ? 18.254 12.705 16.177 1.00 95.31 408 PRO A N 1
ATOM 3228 C CA . PRO A 1 408 ? 18.937 13.983 16.333 1.00 95.31 408 PRO A CA 1
ATOM 3229 C C . PRO A 1 408 ? 20.415 13.776 16.669 1.00 95.31 408 PRO A C 1
ATOM 3231 O O . PRO A 1 408 ? 20.747 12.953 17.523 1.00 95.31 408 PRO A O 1
ATOM 3234 N N . SER A 1 409 ? 21.300 14.558 16.055 1.00 92.81 409 SER A N 1
ATOM 3235 C CA . SER A 1 409 ? 22.762 14.463 16.229 1.00 92.81 409 SER A CA 1
ATOM 3236 C C . SER A 1 409 ? 23.210 14.489 17.700 1.00 92.81 409 SER A C 1
ATOM 3238 O O . SER A 1 409 ? 24.126 13.770 18.101 1.00 92.81 409 SER A O 1
ATOM 3240 N N . ALA A 1 410 ? 22.511 15.267 18.532 1.00 89.75 410 ALA A N 1
ATOM 3241 C CA . ALA A 1 410 ? 22.763 15.408 19.964 1.00 89.75 410 ALA A CA 1
ATOM 3242 C C . ALA A 1 410 ? 22.257 14.229 20.821 1.00 89.75 410 ALA A C 1
ATOM 3244 O O . ALA A 1 410 ? 22.557 14.172 22.012 1.00 89.75 410 ALA A O 1
ATOM 3245 N N . GLN A 1 411 ? 21.466 13.315 20.252 1.00 90.25 411 GLN A N 1
ATOM 3246 C CA . GLN A 1 411 ? 20.793 12.215 20.960 1.00 90.25 411 GLN A CA 1
ATOM 3247 C C . GLN A 1 411 ? 21.243 10.832 20.472 1.00 90.25 411 GLN A C 1
ATOM 3249 O O . GLN A 1 411 ? 20.584 9.835 20.760 1.00 90.25 411 GLN A O 1
ATOM 3254 N N . VAL A 1 412 ? 22.347 10.752 19.724 1.00 87.12 412 VAL A N 1
ATOM 3255 C CA . VAL A 1 412 ? 22.817 9.478 19.176 1.00 87.12 412 VAL A CA 1
ATOM 3256 C C . VAL A 1 412 ? 23.286 8.550 20.296 1.00 87.12 412 VAL A C 1
ATOM 3258 O O . VAL A 1 412 ? 24.311 8.789 20.933 1.00 87.12 412 VAL A O 1
ATOM 3261 N N . ASP A 1 413 ? 22.562 7.448 20.470 1.00 84.94 413 ASP A N 1
ATOM 3262 C CA . ASP A 1 413 ? 22.941 6.311 21.304 1.00 84.94 413 ASP A CA 1
ATOM 3263 C C . ASP A 1 413 ? 23.225 5.108 20.398 1.00 84.94 413 ASP A C 1
ATOM 3265 O O . ASP A 1 413 ? 22.324 4.530 19.786 1.00 84.94 413 ASP A O 1
ATOM 3269 N N . GLN A 1 414 ? 24.500 4.735 20.294 1.00 80.06 414 GLN A N 1
ATOM 3270 C CA . GLN A 1 414 ? 24.932 3.673 19.391 1.00 80.06 414 GLN A CA 1
ATOM 3271 C C . GLN A 1 414 ? 24.453 2.285 19.838 1.00 80.06 414 GLN A C 1
ATOM 3273 O O . GLN A 1 414 ? 24.162 1.444 18.991 1.00 80.06 414 GLN A O 1
ATOM 3278 N N . GLN A 1 415 ? 24.342 2.046 21.147 1.00 80.12 415 GLN A N 1
ATOM 3279 C CA . GLN A 1 415 ? 23.906 0.753 21.668 1.00 80.12 415 GLN A CA 1
ATOM 3280 C C . GLN A 1 415 ? 22.407 0.560 21.429 1.00 80.12 415 GLN A C 1
ATOM 3282 O O . GLN A 1 415 ? 21.988 -0.500 20.965 1.00 80.12 415 GLN A O 1
ATOM 3287 N N . ALA A 1 416 ? 21.604 1.594 21.697 1.00 79.81 416 ALA A N 1
ATOM 3288 C CA . ALA A 1 416 ? 20.169 1.563 21.426 1.00 79.81 416 ALA A CA 1
ATOM 3289 C C . ALA A 1 416 ? 19.878 1.408 19.924 1.00 79.81 416 ALA A C 1
ATOM 3291 O O . ALA A 1 416 ? 18.978 0.661 19.534 1.00 79.81 416 ALA A O 1
ATOM 3292 N N . ARG A 1 417 ? 20.671 2.078 19.082 1.00 83.12 417 ARG A N 1
ATOM 3293 C CA . ARG A 1 417 ? 20.588 1.992 17.622 1.00 83.12 417 ARG A CA 1
ATOM 3294 C C . ARG A 1 417 ? 20.860 0.581 17.106 1.00 83.12 417 ARG A C 1
ATOM 3296 O O . ARG A 1 417 ? 20.059 0.041 16.349 1.00 83.12 417 ARG A O 1
ATOM 3303 N N . ASP A 1 418 ? 21.977 -0.014 17.512 1.00 81.25 418 ASP A N 1
ATOM 3304 C CA . ASP A 1 418 ? 22.383 -1.334 17.031 1.00 81.25 418 ASP A CA 1
ATOM 3305 C C . ASP A 1 418 ? 21.371 -2.415 17.460 1.00 81.25 418 ASP A C 1
ATOM 3307 O O . ASP A 1 418 ? 20.974 -3.237 16.636 1.00 81.25 418 ASP A O 1
ATOM 3311 N N . ALA A 1 419 ? 20.853 -2.341 18.693 1.00 81.19 419 ALA A N 1
ATOM 3312 C CA . ALA A 1 419 ? 19.803 -3.242 19.177 1.00 81.19 419 ALA A CA 1
ATOM 3313 C C . ALA A 1 419 ? 18.482 -3.111 18.392 1.00 81.19 419 ALA A C 1
ATOM 3315 O O . ALA A 1 419 ? 17.776 -4.100 18.174 1.00 81.19 419 ALA A O 1
ATOM 3316 N N . LEU A 1 420 ? 18.127 -1.895 17.960 1.00 83.12 420 LEU A N 1
ATOM 3317 C CA . LEU A 1 420 ? 16.954 -1.675 17.115 1.00 83.12 420 LEU A CA 1
ATOM 3318 C C . LEU A 1 420 ? 17.149 -2.288 15.723 1.00 83.12 420 LEU A C 1
ATOM 3320 O O . LEU A 1 420 ? 16.254 -2.986 15.248 1.00 83.12 420 LEU A O 1
ATOM 3324 N N . LEU A 1 421 ? 18.299 -2.051 15.083 1.00 83.19 421 LEU A N 1
ATOM 3325 C CA . LEU A 1 421 ? 18.593 -2.571 13.743 1.00 83.19 421 LEU A CA 1
ATOM 3326 C C . LEU A 1 421 ? 18.573 -4.104 13.712 1.00 83.19 421 LEU A C 1
ATOM 3328 O O . LEU A 1 421 ? 17.884 -4.673 12.870 1.00 83.19 421 LEU A O 1
ATOM 3332 N N . GLU A 1 422 ? 19.220 -4.759 14.677 1.00 81.81 422 GLU A N 1
ATOM 3333 C CA . GLU A 1 422 ? 19.222 -6.224 14.801 1.00 81.81 422 GLU A CA 1
ATOM 3334 C C . GLU A 1 422 ? 17.799 -6.780 15.003 1.00 81.81 422 GLU A C 1
ATOM 3336 O O . GLU A 1 422 ? 17.399 -7.780 14.400 1.00 81.81 422 GLU A O 1
ATOM 3341 N N . SER A 1 423 ? 16.974 -6.093 15.803 1.00 78.69 423 SER A N 1
ATOM 3342 C CA . SER A 1 423 ? 15.582 -6.500 16.008 1.00 78.69 423 SER A CA 1
ATOM 3343 C C . SER A 1 423 ? 14.735 -6.389 14.741 1.00 78.69 423 SER A C 1
ATOM 3345 O O . SER A 1 423 ? 13.880 -7.248 14.509 1.00 78.69 423 SER A O 1
ATOM 3347 N N . LEU A 1 424 ? 14.943 -5.351 13.927 1.00 78.31 424 LEU A N 1
ATOM 3348 C CA . LEU A 1 424 ? 14.250 -5.198 12.648 1.00 78.31 424 LEU A CA 1
ATOM 3349 C C . LEU A 1 424 ? 14.699 -6.271 11.651 1.00 78.31 424 LEU A C 1
ATOM 3351 O O . LEU A 1 424 ? 13.848 -6.926 11.045 1.00 78.31 424 LEU A O 1
ATOM 3355 N N . GLU A 1 425 ? 16.007 -6.512 11.555 1.00 73.56 425 GLU A N 1
ATOM 3356 C CA . GLU A 1 425 ? 16.592 -7.509 10.658 1.00 73.56 425 GLU A CA 1
ATOM 3357 C C . GLU A 1 425 ? 16.083 -8.922 10.972 1.00 73.56 425 GLU A C 1
ATOM 3359 O O . GLU A 1 425 ? 15.641 -9.634 10.071 1.00 73.56 425 GLU A O 1
ATOM 3364 N N . SER A 1 426 ? 15.995 -9.289 12.257 1.00 67.56 426 SER A N 1
ATOM 3365 C CA . SER A 1 426 ? 15.420 -10.575 12.693 1.00 67.56 426 SER A CA 1
ATOM 3366 C C . SER A 1 426 ? 13.960 -10.793 12.260 1.00 67.56 426 SER A C 1
ATOM 3368 O O . SER A 1 426 ? 13.469 -11.922 12.256 1.00 67.56 426 SER A O 1
ATOM 3370 N N . LYS A 1 427 ? 13.253 -9.716 11.890 1.00 63.31 427 LYS A N 1
ATOM 3371 C CA . LYS A 1 427 ? 11.868 -9.720 11.398 1.00 63.31 427 LYS A CA 1
ATOM 3372 C C . LYS A 1 427 ? 11.787 -9.543 9.874 1.00 63.31 427 LYS A C 1
ATOM 3374 O O . LYS A 1 427 ? 10.690 -9.342 9.357 1.00 63.31 427 LYS A O 1
ATOM 3379 N N . GLY A 1 428 ? 12.918 -9.590 9.165 1.00 57.34 428 GLY A N 1
ATOM 3380 C CA . GLY A 1 428 ? 12.999 -9.369 7.719 1.00 57.34 428 GLY A CA 1
ATOM 3381 C C . GLY A 1 428 ? 12.722 -7.923 7.299 1.00 57.34 428 GLY A C 1
ATOM 3382 O O . GLY A 1 428 ? 12.325 -7.677 6.163 1.00 57.34 428 GLY A O 1
ATOM 3383 N N . MET A 1 429 ? 12.877 -6.960 8.211 1.00 65.25 429 MET A N 1
ATOM 3384 C CA . MET A 1 429 ? 12.664 -5.538 7.947 1.00 65.25 429 MET A CA 1
ATOM 3385 C C . MET A 1 429 ? 13.986 -4.776 8.027 1.00 65.25 429 MET A C 1
ATOM 3387 O O . MET A 1 429 ? 14.815 -5.049 8.887 1.00 65.25 429 MET A O 1
ATOM 3391 N N . ASN A 1 430 ? 14.153 -3.753 7.191 1.00 72.06 430 ASN A N 1
ATOM 3392 C CA . ASN A 1 430 ? 15.196 -2.750 7.387 1.00 72.06 430 ASN A CA 1
ATOM 3393 C C . ASN A 1 430 ? 14.578 -1.435 7.891 1.00 72.06 430 ASN A C 1
ATOM 3395 O O . ASN A 1 430 ? 13.362 -1.221 7.841 1.00 72.06 430 ASN A O 1
ATOM 3399 N N . LEU A 1 431 ? 15.424 -0.536 8.391 1.00 79.75 431 LEU A N 1
ATOM 3400 C CA . LEU A 1 431 ? 14.966 0.746 8.916 1.00 79.75 431 LEU A CA 1
ATOM 3401 C C . LEU A 1 431 ? 14.350 1.643 7.835 1.00 79.75 431 LEU A C 1
ATOM 3403 O O . LEU A 1 431 ? 13.454 2.416 8.150 1.00 79.75 431 LEU A O 1
ATOM 3407 N N . LEU A 1 432 ? 14.792 1.556 6.578 1.00 74.38 432 LEU A N 1
ATOM 3408 C CA . LEU A 1 432 ? 14.239 2.381 5.505 1.00 74.38 432 LEU A CA 1
ATOM 3409 C C . LEU A 1 432 ? 12.782 2.002 5.194 1.00 74.38 432 LEU A C 1
ATOM 3411 O O . LEU A 1 432 ? 11.965 2.893 4.975 1.00 74.38 432 LEU A O 1
ATOM 3415 N N . ASN A 1 433 ? 12.432 0.713 5.280 1.00 68.88 433 ASN A N 1
ATOM 3416 C CA . ASN A 1 433 ? 11.049 0.240 5.226 1.00 68.88 433 ASN A CA 1
ATOM 3417 C C . ASN A 1 433 ? 10.246 0.876 6.368 1.00 68.88 433 ASN A C 1
ATOM 3419 O O . ASN A 1 433 ? 9.193 1.460 6.131 1.00 68.88 433 ASN A O 1
ATOM 3423 N N . VAL A 1 434 ? 10.772 0.852 7.599 1.00 73.19 434 VAL A N 1
ATOM 3424 C CA . VAL A 1 434 ? 10.127 1.517 8.744 1.00 73.19 434 VAL A CA 1
ATOM 3425 C C . VAL A 1 434 ? 9.986 3.023 8.502 1.00 73.19 434 VAL A C 1
ATOM 3427 O O . VAL A 1 434 ? 8.910 3.560 8.710 1.00 73.19 434 VAL A O 1
ATOM 3430 N N . ALA A 1 435 ? 11.022 3.707 8.017 1.00 70.12 435 ALA A N 1
ATOM 3431 C CA . ALA A 1 435 ? 11.024 5.148 7.767 1.00 70.12 435 ALA A CA 1
ATOM 3432 C C . ALA A 1 435 ? 10.079 5.575 6.634 1.00 70.12 435 ALA A C 1
ATOM 3434 O O . ALA A 1 435 ? 9.555 6.686 6.678 1.00 70.12 435 ALA A O 1
ATOM 3435 N N . GLY A 1 436 ? 9.884 4.715 5.630 1.00 49.06 436 GLY A N 1
ATOM 3436 C CA . GLY A 1 436 ? 8.950 4.924 4.525 1.00 49.06 436 GLY A CA 1
ATOM 3437 C C . GLY A 1 436 ? 7.494 4.676 4.919 1.00 49.06 436 GLY A C 1
ATOM 3438 O O . GLY A 1 436 ? 6.623 5.434 4.503 1.00 49.06 436 GLY A O 1
ATOM 3439 N N . PHE A 1 437 ? 7.232 3.670 5.761 1.00 62.28 437 PHE A N 1
ATOM 3440 C CA . PHE A 1 437 ? 5.883 3.360 6.255 1.00 62.28 437 PHE A CA 1
ATOM 3441 C C . PHE A 1 437 ? 5.488 4.150 7.510 1.00 62.28 437 PHE A C 1
ATOM 3443 O O . PHE A 1 437 ? 4.305 4.241 7.839 1.00 62.28 437 PHE A O 1
ATOM 3450 N N . PHE A 1 438 ? 6.450 4.743 8.220 1.00 66.31 438 PHE A N 1
ATOM 3451 C CA . PHE A 1 438 ? 6.188 5.595 9.373 1.00 66.31 438 PHE A CA 1
ATOM 3452 C C . PHE A 1 438 ? 5.676 6.959 8.913 1.00 66.31 438 PHE A C 1
ATOM 3454 O O . PHE A 1 438 ? 6.433 7.914 8.734 1.00 66.31 438 PHE A O 1
ATOM 3461 N N . VAL A 1 439 ? 4.362 7.050 8.754 1.00 58.09 439 VAL A N 1
ATOM 3462 C CA . VAL A 1 439 ? 3.653 8.324 8.685 1.00 58.09 439 VAL A CA 1
ATOM 3463 C C . VAL A 1 439 ? 3.012 8.562 10.050 1.00 58.09 439 VAL A C 1
ATOM 3465 O O . VAL A 1 439 ? 2.141 7.784 10.462 1.00 58.09 439 VAL A O 1
ATOM 3468 N N . PRO A 1 440 ? 3.427 9.612 10.779 1.00 54.59 440 PRO A N 1
ATOM 3469 C CA . PRO A 1 440 ? 2.731 10.057 11.973 1.00 54.59 440 PRO A CA 1
ATOM 3470 C C . PRO A 1 440 ? 1.224 10.144 11.719 1.00 54.59 440 PRO A C 1
ATOM 3472 O O . PRO A 1 440 ? 0.778 10.849 10.821 1.00 54.59 440 PRO A O 1
ATOM 3475 N N . VAL A 1 441 ? 0.431 9.430 12.515 1.00 57.06 441 VAL A N 1
ATOM 3476 C CA . VAL A 1 441 ? -1.037 9.461 12.434 1.00 57.06 441 VAL A CA 1
ATOM 3477 C C . VAL A 1 441 ? -1.630 8.998 11.087 1.00 57.06 441 VAL A C 1
ATOM 3479 O O . VAL A 1 441 ? -2.612 9.547 10.581 1.00 57.06 441 VAL A O 1
ATOM 3482 N N . LEU A 1 442 ? -1.097 7.904 10.532 1.00 48.22 442 LEU A N 1
ATOM 3483 C CA . LEU A 1 442 ? -1.877 6.976 9.692 1.00 48.22 442 LEU A CA 1
ATOM 3484 C C . LEU A 1 442 ? -2.670 5.959 10.539 1.00 48.22 442 LEU A C 1
ATOM 3486 O O . LEU A 1 442 ? -2.949 4.851 10.096 1.00 48.22 442 LEU A O 1
ATOM 3490 N N . GLY A 1 443 ? -3.056 6.333 11.764 1.00 44.41 443 GLY A N 1
ATOM 3491 C CA . GLY A 1 443 ? -4.145 5.647 12.449 1.00 44.41 443 GLY A CA 1
ATOM 3492 C C . GLY A 1 443 ? -5.406 5.963 11.665 1.00 44.41 443 GLY A C 1
ATOM 3493 O O . GLY A 1 443 ? -5.796 7.127 11.597 1.00 44.41 443 GLY A O 1
ATOM 3494 N N . GLU A 1 444 ? -5.949 4.963 10.977 1.00 50.97 444 GLU A N 1
ATOM 3495 C CA . GLU A 1 444 ? -7.182 5.069 10.207 1.00 50.97 444 GLU A CA 1
ATOM 3496 C C . GLU A 1 444 ? -8.208 5.871 11.018 1.00 50.97 444 GLU A C 1
ATOM 3498 O O . GLU A 1 444 ? -8.311 5.724 12.238 1.00 50.97 444 GLU A O 1
ATOM 3503 N N . VAL A 1 445 ? -8.962 6.747 10.365 1.00 51.88 445 VAL A N 1
ATOM 3504 C CA . VAL A 1 445 ? -10.130 7.350 11.005 1.00 51.88 445 VAL A CA 1
ATOM 3505 C C . VAL A 1 445 ? -10.995 6.173 11.455 1.00 51.88 445 VAL A C 1
ATOM 3507 O O . VAL A 1 445 ? -11.547 5.465 10.621 1.00 51.88 445 VAL A O 1
ATOM 3510 N N . MET A 1 446 ? -11.064 5.902 12.757 1.00 50.62 446 MET A N 1
ATOM 3511 C CA . MET A 1 446 ? -11.664 4.672 13.290 1.00 50.62 446 MET A CA 1
ATOM 3512 C C . MET A 1 446 ? -13.127 4.486 12.892 1.00 50.62 446 MET A C 1
ATOM 3514 O O . MET A 1 446 ? -13.576 3.360 12.679 1.00 50.62 446 MET A O 1
ATOM 3518 N N . ALA A 1 447 ? -13.844 5.586 12.661 1.00 51.50 447 ALA A N 1
ATOM 3519 C CA . ALA A 1 447 ? -15.179 5.546 12.081 1.00 51.50 447 ALA A CA 1
ATOM 3520 C C . ALA A 1 447 ? -15.210 5.026 10.630 1.00 51.50 447 ALA A C 1
ATOM 3522 O O . ALA A 1 447 ? -16.173 4.363 10.260 1.00 51.50 447 ALA A O 1
ATOM 3523 N N . MET A 1 448 ? -14.169 5.274 9.825 1.00 51.44 448 MET A N 1
ATOM 3524 C CA . MET A 1 448 ? -14.054 4.691 8.485 1.00 51.44 448 MET A CA 1
ATOM 3525 C C . MET A 1 448 ? -13.825 3.181 8.571 1.00 51.44 448 MET A C 1
ATOM 3527 O O . MET A 1 448 ? -14.488 2.454 7.851 1.00 51.44 448 MET A O 1
ATOM 3531 N N . VAL A 1 449 ? -12.992 2.689 9.501 1.00 52.28 449 VAL A N 1
ATOM 3532 C CA . VAL A 1 449 ? -12.761 1.239 9.725 1.00 52.28 449 VAL A CA 1
ATOM 3533 C C . VAL A 1 449 ? -14.022 0.515 10.194 1.00 52.28 449 VAL A C 1
ATOM 3535 O O . VAL A 1 449 ? -14.298 -0.610 9.792 1.00 52.28 449 VAL A O 1
ATOM 3538 N N . ALA A 1 450 ? -14.857 1.184 10.983 1.00 52.66 450 ALA A N 1
ATOM 3539 C CA . ALA A 1 450 ? -16.177 0.685 11.347 1.00 52.66 450 ALA A CA 1
ATOM 3540 C C . ALA A 1 450 ? -17.115 0.455 10.136 1.00 52.66 450 ALA A C 1
ATOM 3542 O O . ALA A 1 450 ? -17.971 -0.429 10.209 1.00 52.66 450 ALA A O 1
ATOM 3543 N N . LEU A 1 451 ? -16.941 1.177 9.014 1.00 56.16 451 LEU A N 1
ATOM 3544 C CA . LEU A 1 451 ? -17.672 0.911 7.762 1.00 56.16 451 LEU A CA 1
ATOM 3545 C C . LEU A 1 451 ? -17.288 -0.450 7.164 1.00 56.16 451 LEU A C 1
ATOM 3547 O O . LEU A 1 451 ? -18.158 -1.119 6.616 1.00 56.16 451 LEU A O 1
ATOM 3551 N N . TYR A 1 452 ? -16.031 -0.891 7.320 1.00 59.34 452 TYR A N 1
ATOM 3552 C CA . TYR A 1 452 ? -15.503 -2.131 6.726 1.00 59.34 452 TYR A CA 1
ATOM 3553 C C . TYR A 1 452 ? -16.312 -3.347 7.182 1.00 59.34 452 TYR A C 1
ATOM 3555 O O . TYR A 1 452 ? -16.606 -4.242 6.397 1.00 59.34 452 TYR A O 1
ATOM 3563 N N . GLN A 1 453 ? -16.754 -3.372 8.441 1.00 62.66 453 GLN A N 1
ATOM 3564 C CA . GLN A 1 453 ? -17.556 -4.480 8.968 1.00 62.66 453 GLN A CA 1
ATOM 3565 C C . GLN A 1 453 ? -19.009 -4.476 8.476 1.00 62.66 453 GLN A C 1
ATOM 3567 O O . GLN A 1 453 ? -19.638 -5.530 8.459 1.00 62.66 453 GLN A O 1
ATOM 3572 N N . LEU A 1 454 ? -19.557 -3.317 8.094 1.00 68.56 454 LEU A N 1
ATOM 3573 C CA . LEU A 1 454 ? -20.903 -3.237 7.518 1.00 68.56 454 LEU A CA 1
ATOM 3574 C C . LEU A 1 454 ? -20.874 -3.481 5.999 1.00 68.56 454 LEU A C 1
ATOM 3576 O O . LEU A 1 454 ? -21.776 -4.118 5.465 1.00 68.56 454 LEU A O 1
ATOM 3580 N N . ALA A 1 455 ? -19.821 -3.010 5.326 1.00 68.69 455 ALA A N 1
ATOM 3581 C CA . ALA A 1 455 ? -19.624 -3.120 3.886 1.00 68.69 455 ALA A CA 1
ATOM 3582 C C . ALA A 1 455 ? -19.152 -4.514 3.440 1.00 68.69 455 ALA A C 1
ATOM 3584 O O . ALA A 1 455 ? -19.605 -4.997 2.408 1.00 68.69 455 ALA A O 1
ATOM 3585 N N . SER A 1 456 ? -18.278 -5.176 4.206 1.00 67.62 456 SER A N 1
ATOM 3586 C CA . SER A 1 456 ? -17.597 -6.418 3.781 1.00 67.62 456 SER A CA 1
ATOM 3587 C C . SER A 1 456 ? -18.498 -7.634 3.536 1.00 67.62 456 SER A C 1
ATOM 3589 O O . SER A 1 456 ? -18.072 -8.564 2.850 1.00 67.62 456 SER A O 1
ATOM 3591 N N . GLU A 1 457 ? -19.730 -7.649 4.053 1.00 71.44 457 GLU A N 1
ATOM 3592 C CA . GLU A 1 457 ? -20.701 -8.710 3.739 1.00 71.44 457 GLU A CA 1
ATOM 3593 C C . GLU A 1 457 ? -21.388 -8.478 2.386 1.00 71.44 457 GLU A C 1
ATOM 3595 O O . GLU A 1 457 ? -21.675 -9.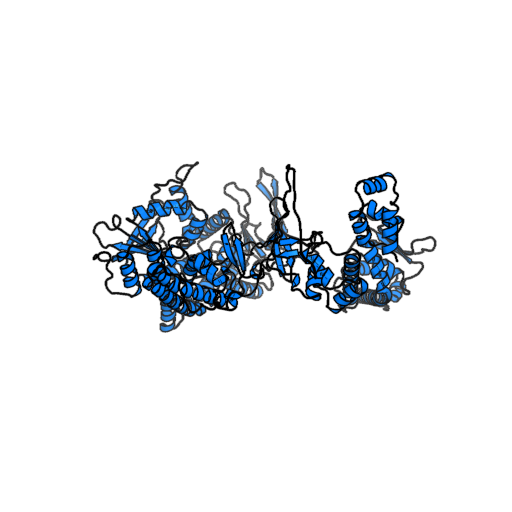426 1.657 1.00 71.44 457 GLU A O 1
ATOM 3600 N N . ALA A 1 458 ? -21.619 -7.216 2.016 1.00 73.25 458 ALA A N 1
ATOM 3601 C CA . ALA A 1 458 ? -22.314 -6.855 0.783 1.00 73.25 458 ALA A CA 1
ATOM 3602 C C . ALA A 1 458 ? -21.357 -6.581 -0.386 1.00 73.25 458 ALA A C 1
ATOM 3604 O O . ALA A 1 458 ? -21.735 -6.798 -1.537 1.00 73.25 458 ALA A O 1
ATOM 3605 N N . PHE A 1 459 ? -20.132 -6.129 -0.115 1.00 80.25 459 PHE A N 1
ATOM 3606 C CA . PHE A 1 459 ? -19.195 -5.623 -1.115 1.00 80.25 459 PHE A CA 1
ATOM 3607 C C . PHE A 1 459 ? -17.842 -6.345 -1.074 1.00 80.25 459 PHE A C 1
ATOM 3609 O O . PHE A 1 459 ? -17.396 -6.816 -0.029 1.00 80.25 459 PHE A O 1
ATOM 3616 N N . VAL A 1 460 ? -17.167 -6.424 -2.222 1.00 76.81 460 VAL A N 1
ATOM 3617 C CA . VAL A 1 460 ? -15.792 -6.932 -2.361 1.00 76.81 460 VAL A CA 1
ATOM 3618 C C . VAL A 1 460 ? -14.889 -5.861 -2.966 1.00 76.81 460 VAL A C 1
ATOM 3620 O O . VAL A 1 460 ? -15.331 -5.125 -3.849 1.00 76.81 460 VAL A O 1
ATOM 3623 N N . ALA A 1 461 ? -13.628 -5.811 -2.514 1.00 68.50 461 ALA A N 1
ATOM 3624 C CA . ALA A 1 461 ? -12.607 -4.880 -3.003 1.00 68.50 461 ALA A CA 1
ATOM 3625 C C . ALA A 1 461 ? -13.099 -3.420 -2.992 1.00 68.50 461 ALA A C 1
ATOM 3627 O O . ALA A 1 461 ? -12.851 -2.653 -3.921 1.00 68.50 461 ALA A O 1
ATOM 3628 N N . TYR A 1 462 ? -13.866 -3.048 -1.961 1.00 69.31 462 TYR A N 1
ATOM 3629 C CA . TYR A 1 462 ? -14.342 -1.672 -1.786 1.00 69.31 462 TYR A CA 1
ATOM 3630 C C . TYR A 1 462 ? -13.232 -0.764 -1.254 1.00 69.31 462 TYR A C 1
ATOM 3632 O O . TYR A 1 462 ? -13.344 0.456 -1.329 1.00 69.31 462 TYR A O 1
ATOM 3640 N N . GLU A 1 463 ? -12.148 -1.351 -0.745 1.00 66.44 463 GLU A N 1
ATOM 3641 C CA . GLU A 1 463 ? -10.914 -0.662 -0.380 1.00 66.44 463 GLU A CA 1
ATOM 3642 C C . GLU A 1 463 ? -10.293 0.076 -1.577 1.00 66.44 463 GLU A C 1
ATOM 3644 O O . GLU A 1 463 ? -9.632 1.096 -1.395 1.00 66.44 463 GLU A O 1
ATOM 3649 N N . ASP A 1 464 ? -10.574 -0.404 -2.790 1.00 69.75 464 ASP A N 1
ATOM 3650 C CA . ASP A 1 464 ? -10.104 0.156 -4.057 1.00 69.75 464 ASP A CA 1
ATOM 3651 C C . ASP A 1 464 ? -11.066 1.203 -4.650 1.00 69.75 464 ASP A C 1
ATOM 3653 O O . ASP A 1 464 ? -10.825 1.755 -5.729 1.00 69.75 464 ASP A O 1
ATOM 3657 N N . TRP A 1 465 ? -12.192 1.468 -3.982 1.00 77.88 465 TRP A N 1
ATOM 3658 C CA . TRP A 1 465 ? -13.174 2.447 -4.438 1.00 77.88 465 TRP A CA 1
ATOM 3659 C C . TRP A 1 465 ? -12.761 3.860 -4.042 1.00 77.88 465 TRP A C 1
ATOM 3661 O O . TRP A 1 465 ? -12.076 4.104 -3.048 1.00 77.88 465 TRP A O 1
ATOM 3671 N N . THR A 1 466 ? -13.221 4.839 -4.812 1.00 74.25 466 THR A N 1
ATOM 3672 C CA . THR A 1 466 ? -13.047 6.240 -4.434 1.00 74.25 466 THR A CA 1
ATOM 3673 C C . THR A 1 466 ? -13.848 6.560 -3.168 1.00 74.25 466 THR A C 1
ATOM 3675 O O . THR A 1 466 ? -14.893 5.970 -2.895 1.00 74.25 466 THR A O 1
ATOM 3678 N N . HIS A 1 467 ? -13.406 7.564 -2.407 1.00 65.75 467 HIS A N 1
ATOM 3679 C CA . HIS A 1 467 ? -14.106 8.005 -1.193 1.00 65.75 467 HIS A CA 1
ATOM 3680 C C . HIS A 1 467 ? -15.590 8.355 -1.432 1.00 65.75 467 HIS A C 1
ATOM 3682 O O . HIS A 1 467 ? -16.410 8.176 -0.531 1.00 65.75 467 HIS A O 1
ATOM 3688 N N . GLY A 1 468 ? -15.938 8.856 -2.626 1.00 69.06 468 GLY A N 1
ATOM 3689 C CA . GLY A 1 468 ? -17.323 9.145 -3.012 1.00 69.06 468 GLY A CA 1
ATOM 3690 C C . GLY A 1 468 ? -18.146 7.882 -3.272 1.00 69.06 468 GLY A C 1
ATOM 3691 O O . GLY A 1 468 ? -19.264 7.777 -2.785 1.00 69.06 468 GLY A O 1
ATOM 3692 N N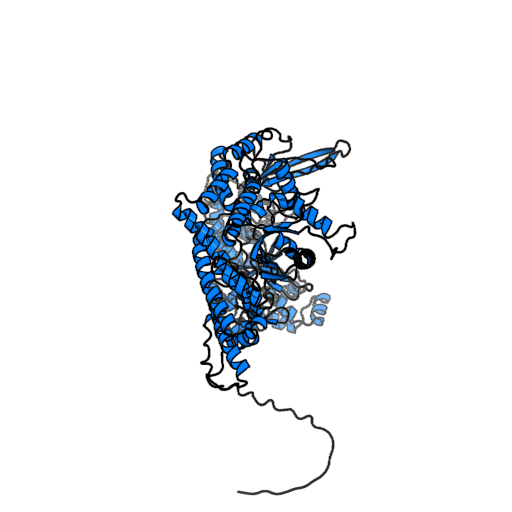 . GLU A 1 469 ? -17.571 6.890 -3.953 1.00 80.88 469 GLU A N 1
ATOM 3693 C CA . GLU A 1 469 ? -18.219 5.596 -4.218 1.00 80.88 469 GLU A CA 1
ATOM 3694 C C . GLU A 1 469 ? -18.502 4.817 -2.921 1.00 80.88 469 GLU A C 1
ATOM 3696 O O . GLU A 1 469 ? -19.591 4.269 -2.745 1.00 80.88 469 GLU A O 1
ATOM 3701 N N . VAL A 1 470 ? -17.559 4.820 -1.968 1.00 75.56 470 VAL A N 1
ATOM 3702 C CA . VAL A 1 470 ? -17.777 4.227 -0.635 1.00 75.56 470 VAL A CA 1
ATOM 3703 C C . VAL A 1 470 ? -18.901 4.954 0.108 1.00 75.56 470 VAL A C 1
ATOM 3705 O O . VAL A 1 470 ? -19.749 4.308 0.719 1.00 75.56 470 VAL A O 1
ATOM 3708 N N . GLU A 1 471 ? -18.945 6.289 0.052 1.00 71.69 471 GLU A N 1
ATOM 3709 C CA . GLU A 1 471 ? -20.021 7.073 0.675 1.00 71.69 471 GLU A CA 1
ATOM 3710 C C . GLU A 1 471 ? -21.390 6.722 0.099 1.00 71.69 471 GLU A C 1
ATOM 3712 O O . GLU A 1 471 ? -22.334 6.479 0.848 1.00 71.69 471 GLU A O 1
ATOM 3717 N N . GLU A 1 472 ? -21.478 6.680 -1.224 1.00 79.12 472 GLU A N 1
ATOM 3718 C CA . GLU A 1 472 ? -22.695 6.385 -1.964 1.00 79.12 472 GLU A CA 1
ATOM 3719 C C . GLU A 1 472 ? -23.215 4.979 -1.643 1.00 79.12 472 GLU A C 1
ATOM 3721 O O . GLU A 1 472 ? -24.390 4.805 -1.311 1.00 79.12 472 GLU A O 1
ATOM 3726 N N . ALA A 1 473 ? -22.329 3.980 -1.626 1.00 81.44 473 ALA A N 1
ATOM 3727 C CA . ALA A 1 473 ? -22.700 2.619 -1.259 1.00 81.44 473 ALA A CA 1
ATOM 3728 C C . ALA A 1 473 ? -23.172 2.498 0.192 1.00 81.44 473 ALA A C 1
ATOM 3730 O O . ALA A 1 473 ? -24.174 1.839 0.479 1.00 81.44 473 ALA A O 1
ATOM 3731 N N . MET A 1 474 ? -22.481 3.165 1.113 1.00 79.69 474 MET A N 1
ATOM 3732 C CA . MET A 1 474 ? -22.825 3.138 2.531 1.00 79.69 474 MET A CA 1
ATOM 3733 C C . MET A 1 474 ? -24.131 3.872 2.825 1.00 79.69 474 MET A C 1
ATOM 3735 O O . MET A 1 474 ? -24.914 3.415 3.657 1.00 79.69 474 MET A O 1
ATOM 3739 N N . GLN A 1 475 ? -24.416 4.963 2.115 1.00 79.38 475 GLN A N 1
ATOM 3740 C CA . GLN A 1 475 ? -25.694 5.658 2.214 1.00 79.38 475 GLN A CA 1
ATOM 3741 C C . GLN A 1 475 ? -26.859 4.730 1.832 1.00 79.38 475 GLN A C 1
ATOM 3743 O O . GLN A 1 475 ? -27.841 4.652 2.572 1.00 79.38 475 GLN A O 1
ATOM 3748 N N . HIS A 1 476 ? -26.708 3.933 0.770 1.00 79.19 476 HIS A N 1
ATOM 3749 C CA . HIS A 1 476 ? -27.696 2.913 0.412 1.00 79.19 476 HIS A CA 1
ATOM 3750 C C . HIS A 1 476 ? -27.830 1.802 1.460 1.00 79.19 476 HIS A C 1
ATOM 3752 O O . HIS A 1 476 ? -28.946 1.374 1.758 1.00 79.19 476 HIS A O 1
ATOM 3758 N N . VAL A 1 477 ? -26.725 1.356 2.067 1.00 81.94 477 VAL A N 1
ATOM 3759 C CA . VAL A 1 477 ? -26.761 0.395 3.183 1.00 81.94 477 VAL A CA 1
ATOM 3760 C C . VAL A 1 477 ? -27.588 0.937 4.356 1.00 81.94 477 VAL A C 1
ATOM 3762 O O . VAL A 1 477 ? -28.415 0.200 4.901 1.00 81.94 477 VAL A O 1
ATOM 3765 N N . TYR A 1 478 ? -27.426 2.216 4.718 1.00 79.56 478 TYR A N 1
ATOM 3766 C CA . TYR A 1 478 ? -28.216 2.850 5.781 1.00 79.56 478 TYR A CA 1
ATOM 3767 C C . TYR A 1 478 ? -29.699 2.935 5.436 1.00 79.56 478 TYR A C 1
ATOM 3769 O O . TYR A 1 478 ? -30.535 2.518 6.237 1.00 79.56 478 TYR A O 1
ATOM 3777 N N . GLU A 1 479 ? -30.030 3.400 4.234 1.00 76.56 479 GLU A N 1
ATOM 3778 C CA . GLU A 1 479 ? -31.413 3.524 3.765 1.00 76.56 479 GLU A CA 1
ATOM 3779 C C . GLU A 1 479 ? -32.139 2.171 3.714 1.00 76.56 479 GLU A C 1
ATOM 3781 O O . GLU A 1 479 ? -33.286 2.043 4.155 1.00 76.56 479 GLU A O 1
ATOM 3786 N N . ILE A 1 480 ? -31.468 1.130 3.211 1.00 78.00 480 ILE A N 1
ATOM 3787 C CA . ILE A 1 480 ? -32.007 -0.235 3.189 1.00 78.00 480 ILE A CA 1
ATOM 3788 C C . ILE A 1 480 ? -32.173 -0.746 4.622 1.00 78.00 480 ILE A C 1
ATOM 3790 O O . ILE A 1 480 ? -33.230 -1.280 4.970 1.00 78.00 480 ILE A O 1
ATOM 3794 N N . GLY A 1 481 ? -31.157 -0.537 5.464 1.00 74.06 481 GLY A N 1
ATOM 3795 C CA . GLY A 1 481 ? -31.179 -0.860 6.883 1.00 74.06 481 GLY A CA 1
ATOM 3796 C C . GLY A 1 481 ? -32.415 -0.310 7.578 1.00 74.06 481 GLY A C 1
ATOM 3797 O O . GLY A 1 481 ? -33.189 -1.079 8.150 1.00 74.06 481 GLY A O 1
ATOM 3798 N N . GLU A 1 482 ? -32.653 0.999 7.497 1.00 69.44 482 GLU A N 1
ATOM 3799 C CA . GLU A 1 482 ? -33.792 1.664 8.138 1.00 69.44 482 GLU A CA 1
ATOM 3800 C C . GLU A 1 482 ? -35.133 0.980 7.831 1.00 69.44 482 GLU A C 1
ATOM 3802 O O . GLU A 1 482 ? -35.916 0.726 8.756 1.00 69.44 482 GLU A O 1
ATOM 3807 N N . ASN A 1 483 ? -35.339 0.561 6.581 1.00 63.03 483 ASN A N 1
ATOM 3808 C CA . ASN A 1 483 ? -36.577 -0.064 6.117 1.00 63.03 483 ASN A CA 1
ATOM 3809 C C . ASN A 1 483 ? -36.750 -1.535 6.551 1.00 63.03 483 ASN A C 1
ATOM 3811 O O . ASN A 1 483 ? -37.876 -1.969 6.797 1.00 63.03 483 ASN A O 1
ATOM 3815 N N . VAL A 1 484 ? -35.667 -2.304 6.736 1.00 63.25 484 VAL A N 1
ATOM 3816 C CA . VAL A 1 484 ? -35.741 -3.733 7.129 1.00 63.25 484 VAL A CA 1
ATOM 3817 C C . VAL A 1 484 ? -36.416 -3.950 8.491 1.00 63.25 484 VAL A C 1
ATOM 3819 O O . VAL A 1 484 ? -37.180 -4.902 8.656 1.00 63.25 484 VAL A O 1
ATOM 3822 N N . ALA A 1 485 ? -36.221 -3.052 9.465 1.00 52.81 485 ALA A N 1
ATOM 3823 C CA . ALA A 1 485 ? -36.862 -3.202 10.781 1.00 52.81 485 ALA A CA 1
ATOM 3824 C C . ALA A 1 485 ? -38.385 -3.013 10.735 1.00 52.81 485 ALA A C 1
ATOM 3826 O O . ALA A 1 485 ? -39.097 -3.585 11.560 1.00 52.81 485 ALA A O 1
ATOM 3827 N N . GLN A 1 486 ? -38.896 -2.240 9.772 1.00 51.91 486 GLN A N 1
ATOM 3828 C CA . GLN A 1 486 ? -40.338 -2.046 9.606 1.00 51.91 486 GLN A CA 1
ATOM 3829 C C . GLN A 1 486 ? -41.007 -3.322 9.064 1.00 51.91 486 GLN A C 1
ATOM 3831 O O . GLN A 1 486 ? -42.126 -3.641 9.461 1.00 51.91 486 GLN A O 1
ATOM 3836 N N . MET A 1 487 ? -40.296 -4.105 8.241 1.00 53.75 487 MET A N 1
ATOM 3837 C CA . MET A 1 487 ? -40.778 -5.393 7.722 1.00 53.75 487 MET A CA 1
ATOM 3838 C C . MET A 1 487 ? -40.826 -6.496 8.793 1.00 53.75 487 MET A C 1
ATOM 3840 O O . MET A 1 487 ? -41.782 -7.271 8.828 1.00 53.75 487 MET A O 1
ATOM 3844 N N . LEU A 1 488 ? -39.836 -6.555 9.694 1.00 49.66 488 LEU A N 1
ATOM 3845 C CA . LEU A 1 488 ? -39.757 -7.592 10.738 1.00 49.66 488 LEU A CA 1
ATOM 3846 C C . LEU A 1 488 ? -40.831 -7.451 11.832 1.00 49.66 488 LEU A C 1
ATOM 3848 O O . LEU A 1 488 ? -41.245 -8.454 12.408 1.00 49.66 488 LEU A O 1
ATOM 3852 N N . LEU A 1 489 ? -41.306 -6.232 12.111 1.00 45.81 489 LEU A N 1
ATOM 3853 C CA . LEU A 1 489 ? -42.321 -5.978 13.145 1.00 45.81 489 LEU A CA 1
ATOM 3854 C C . LEU A 1 489 ? -43.766 -6.197 12.667 1.00 45.81 489 LEU A C 1
ATOM 3856 O O . LEU A 1 489 ? -44.639 -6.450 13.494 1.00 45.81 489 LEU A O 1
ATOM 3860 N N . LEU A 1 490 ? -44.034 -6.093 11.360 1.00 46.38 490 LEU A N 1
ATOM 3861 C CA . LEU A 1 490 ? -45.400 -6.102 10.814 1.00 46.38 490 LEU A CA 1
ATOM 3862 C C . LEU A 1 490 ? -45.797 -7.416 10.127 1.00 46.38 490 LEU A C 1
ATOM 3864 O O . LEU A 1 490 ? -46.982 -7.631 9.887 1.00 46.38 490 LEU A O 1
ATOM 3868 N N . GLY A 1 491 ? -44.851 -8.311 9.818 1.00 39.38 491 GLY A N 1
ATOM 3869 C CA . GLY A 1 491 ? -45.147 -9.631 9.237 1.00 39.38 491 GLY A CA 1
ATOM 3870 C C . GLY A 1 491 ? -45.811 -9.604 7.849 1.00 39.38 491 GLY A C 1
ATOM 3871 O O . GLY A 1 491 ? -46.220 -10.648 7.346 1.00 39.38 491 GLY A O 1
ATOM 3872 N N . THR A 1 492 ? -45.923 -8.434 7.213 1.00 43.03 492 THR A N 1
ATOM 3873 C CA . THR A 1 492 ? -46.574 -8.240 5.911 1.00 43.03 492 THR A CA 1
ATOM 3874 C C . THR A 1 492 ? -45.573 -7.794 4.850 1.00 43.03 492 THR A C 1
ATOM 3876 O O . THR A 1 492 ? -44.890 -6.791 5.028 1.00 43.03 492 THR A O 1
ATOM 3879 N N . VAL A 1 493 ? -45.567 -8.476 3.699 1.00 43.12 493 VAL A N 1
ATOM 3880 C CA . VAL A 1 493 ? -44.801 -8.111 2.484 1.00 43.12 493 VAL A CA 1
ATOM 3881 C C . VAL A 1 493 ? -45.505 -7.003 1.665 1.00 43.12 493 VAL A C 1
ATOM 3883 O O . VAL A 1 493 ? -45.103 -6.673 0.556 1.00 43.12 493 VAL A O 1
ATOM 3886 N N . ILE A 1 494 ? -46.583 -6.394 2.167 1.00 35.28 494 ILE A N 1
ATOM 3887 C CA . ILE A 1 494 ? -47.467 -5.578 1.324 1.00 35.28 494 ILE A CA 1
ATOM 3888 C C . ILE A 1 494 ? -47.029 -4.106 1.301 1.00 35.28 494 ILE A C 1
ATOM 3890 O O . ILE A 1 494 ? -47.383 -3.323 2.174 1.00 35.28 494 ILE A O 1
ATOM 3894 N N . GLY A 1 495 ? -46.283 -3.762 0.247 1.00 40.38 495 GLY A N 1
ATOM 3895 C CA . GLY A 1 495 ? -46.564 -2.612 -0.619 1.00 40.38 495 GLY A CA 1
ATOM 3896 C C . GLY A 1 495 ? -46.643 -1.229 0.027 1.00 40.38 495 GLY A C 1
ATOM 3897 O O . GLY A 1 495 ? -47.713 -0.633 0.022 1.00 40.38 495 GLY A O 1
ATOM 3898 N N . ALA A 1 496 ? -45.519 -0.705 0.521 1.00 36.09 496 ALA A N 1
ATOM 3899 C CA . ALA A 1 496 ? -45.245 0.740 0.595 1.00 36.09 496 ALA A CA 1
ATOM 3900 C C . ALA A 1 496 ? -43.780 1.017 0.989 1.00 36.09 496 ALA A C 1
ATOM 3902 O O . ALA A 1 496 ? -43.507 1.844 1.853 1.00 36.09 496 ALA A O 1
ATOM 3903 N N . VAL A 1 497 ? -42.811 0.334 0.374 1.00 43.75 497 VAL A N 1
ATOM 3904 C CA . VAL A 1 497 ? -41.459 0.901 0.302 1.00 43.75 497 VAL A CA 1
ATOM 3905 C C . VAL A 1 497 ? -41.430 1.596 -1.044 1.00 43.75 497 VAL A C 1
ATOM 3907 O O . VAL A 1 497 ? -41.410 0.917 -2.065 1.00 43.75 497 VAL A O 1
ATOM 3910 N N . ASN A 1 498 ? -41.522 2.929 -1.073 1.00 45.47 498 ASN A N 1
ATOM 3911 C CA . ASN A 1 498 ? -41.148 3.671 -2.278 1.00 45.47 498 ASN A CA 1
ATOM 3912 C C . ASN A 1 498 ? -39.765 3.151 -2.661 1.00 45.47 498 ASN A C 1
ATOM 3914 O O . ASN A 1 498 ? -38.833 3.340 -1.880 1.00 45.47 498 ASN A O 1
ATOM 3918 N N . GLY A 1 499 ? -39.685 2.405 -3.769 1.00 49.34 499 GLY A N 1
ATOM 3919 C CA . GLY A 1 499 ? -38.497 1.649 -4.138 1.00 49.34 499 GLY A CA 1
ATOM 3920 C C . GLY A 1 499 ? -37.286 2.555 -4.029 1.00 49.34 499 GLY A C 1
ATOM 3921 O O . GLY A 1 499 ? -37.209 3.557 -4.744 1.00 49.34 499 GLY A O 1
ATOM 3922 N N . LEU A 1 500 ? -36.402 2.251 -3.078 1.00 56.94 500 LEU A N 1
ATOM 3923 C CA . LEU A 1 500 ? -35.119 2.922 -2.968 1.00 56.94 500 LEU A CA 1
ATOM 3924 C C . LEU A 1 500 ? -34.448 2.737 -4.321 1.00 56.94 500 LEU A C 1
ATOM 3926 O O . LEU A 1 500 ? -34.086 1.618 -4.686 1.00 56.94 500 LEU A O 1
ATOM 3930 N N . LYS A 1 501 ? -34.389 3.811 -5.108 1.00 62.00 501 LYS A N 1
ATOM 3931 C CA . LYS A 1 501 ? -33.713 3.773 -6.395 1.00 62.00 501 LYS A CA 1
ATOM 3932 C C . LYS A 1 501 ? -32.226 3.725 -6.076 1.00 62.00 501 LYS A C 1
ATOM 3934 O O . LYS A 1 501 ? -31.739 4.701 -5.500 1.00 62.00 501 LYS A O 1
ATOM 3939 N N . PRO A 1 502 ? -31.528 2.613 -6.361 1.00 68.12 502 PRO A N 1
ATOM 3940 C CA . PRO A 1 502 ? -30.084 2.616 -6.242 1.00 68.12 502 PRO A CA 1
ATOM 3941 C C . PRO A 1 502 ? -29.516 3.720 -7.127 1.00 68.12 502 PRO A C 1
ATOM 3943 O O . PRO A 1 502 ? -30.097 4.109 -8.142 1.00 68.12 502 PRO A O 1
ATOM 3946 N N . SER A 1 503 ? -28.379 4.246 -6.722 1.00 80.12 503 SER A N 1
ATOM 3947 C CA . SER A 1 503 ? -27.623 5.160 -7.546 1.00 80.12 503 SER A CA 1
ATOM 3948 C C . SER A 1 503 ? -27.008 4.449 -8.757 1.00 80.12 503 SER A C 1
ATOM 3950 O O . SER A 1 503 ? -26.858 3.226 -8.760 1.00 80.12 503 SER A O 1
ATOM 3952 N N . MET A 1 504 ? -26.577 5.214 -9.769 1.00 82.06 504 MET A N 1
ATOM 3953 C CA . MET A 1 504 ? -25.906 4.648 -10.951 1.00 82.06 504 MET A CA 1
ATOM 3954 C C . MET A 1 504 ? -24.663 3.827 -10.577 1.00 82.06 504 MET A C 1
ATOM 3956 O O . MET A 1 504 ? -24.364 2.831 -11.233 1.00 82.06 504 MET A O 1
ATOM 3960 N N . PHE A 1 505 ? -23.951 4.213 -9.512 1.00 84.75 505 PHE A N 1
ATOM 3961 C CA . PHE A 1 505 ? -22.827 3.432 -9.008 1.00 84.75 505 PHE A CA 1
ATOM 3962 C C . PHE A 1 505 ? -23.278 2.065 -8.485 1.00 84.75 505 PHE A C 1
ATOM 3964 O O . PHE A 1 505 ? -22.754 1.051 -8.944 1.00 84.75 505 PHE A O 1
ATOM 3971 N N . ILE A 1 506 ? -24.281 2.010 -7.597 1.00 84.31 506 ILE A N 1
ATOM 3972 C CA . ILE A 1 506 ? -24.812 0.735 -7.090 1.00 84.31 506 ILE A CA 1
ATOM 3973 C C . ILE A 1 506 ? -25.377 -0.118 -8.227 1.00 84.31 506 ILE A C 1
ATOM 3975 O O . ILE A 1 506 ? -25.195 -1.334 -8.207 1.00 84.31 506 ILE A O 1
ATOM 3979 N N . GLU A 1 507 ? -26.025 0.481 -9.227 1.00 84.38 507 GLU A N 1
ATOM 3980 C CA . GLU A 1 507 ? -26.508 -0.234 -10.417 1.00 84.38 507 GLU A CA 1
ATOM 3981 C C . GLU A 1 507 ? -25.366 -0.843 -11.244 1.00 84.38 507 GLU A C 1
ATOM 3983 O O . GLU A 1 507 ? -25.519 -1.938 -11.779 1.00 84.38 507 GLU A O 1
ATOM 3988 N N . SER A 1 508 ? -24.204 -0.184 -11.297 1.00 83.44 508 SER A N 1
ATOM 3989 C CA . SER A 1 508 ? -23.030 -0.658 -12.046 1.00 83.44 508 SER A CA 1
ATOM 3990 C C . SER A 1 508 ? -22.292 -1.844 -11.405 1.00 83.44 508 SER A C 1
ATOM 3992 O O . SER A 1 508 ? -21.478 -2.491 -12.069 1.00 83.44 508 SER A O 1
ATOM 3994 N N . LEU A 1 509 ? -22.549 -2.139 -10.125 1.00 87.19 509 LEU A N 1
ATOM 3995 C CA . LEU A 1 509 ? -21.883 -3.232 -9.414 1.00 87.19 509 LEU A CA 1
ATOM 3996 C C . LEU A 1 509 ? -22.373 -4.600 -9.894 1.00 87.19 509 LEU A C 1
ATOM 3998 O O . LEU A 1 509 ? -23.554 -4.802 -10.180 1.00 87.19 509 LEU A O 1
ATOM 4002 N N . VAL A 1 510 ? -21.466 -5.577 -9.907 1.00 83.25 510 VAL A N 1
ATOM 4003 C CA . VAL A 1 510 ? -21.767 -6.951 -10.327 1.00 83.25 510 VAL A CA 1
ATOM 4004 C C . VAL A 1 510 ? -21.634 -7.929 -9.165 1.00 83.25 510 VAL A C 1
ATOM 4006 O O . VAL A 1 510 ? -20.710 -7.836 -8.359 1.00 83.25 510 VAL A O 1
ATOM 4009 N N . GLN A 1 511 ? -22.553 -8.893 -9.082 1.00 83.00 511 GLN A N 1
ATOM 4010 C CA . GLN A 1 511 ? -22.500 -9.970 -8.090 1.00 83.00 511 GLN A CA 1
ATOM 4011 C C . GLN A 1 511 ? -21.445 -11.011 -8.482 1.00 83.00 511 GLN A C 1
ATOM 4013 O O . GLN A 1 511 ? -21.443 -11.506 -9.612 1.00 83.00 511 GLN A O 1
ATOM 4018 N N . LYS A 1 512 ? -20.562 -11.377 -7.549 1.00 73.44 512 LYS A N 1
ATOM 4019 C CA . LYS A 1 512 ? -19.503 -12.373 -7.756 1.00 73.44 512 LYS A CA 1
ATOM 4020 C C . LYS A 1 512 ? -19.317 -13.269 -6.546 1.00 73.44 512 LYS A C 1
ATOM 4022 O O . LYS A 1 512 ? -19.474 -12.831 -5.414 1.00 73.44 512 LYS A O 1
ATOM 4027 N N . SER A 1 513 ? -18.961 -14.526 -6.804 1.00 70.38 513 SER A N 1
ATOM 4028 C CA . SER A 1 513 ? -18.616 -15.482 -5.753 1.00 70.38 513 SER A CA 1
ATOM 4029 C C . SER A 1 513 ? -17.152 -15.313 -5.341 1.00 70.38 513 SER A C 1
ATOM 4031 O O . SER A 1 513 ? -16.244 -15.478 -6.156 1.00 70.38 513 SER A O 1
ATOM 4033 N N . VAL A 1 514 ? -16.939 -15.002 -4.067 1.00 65.56 514 VAL A N 1
ATOM 4034 C CA . VAL A 1 514 ? -15.658 -14.773 -3.403 1.00 65.56 514 VAL A CA 1
ATOM 4035 C C . VAL A 1 514 ? -15.612 -15.690 -2.188 1.00 65.56 514 VAL A C 1
ATOM 4037 O O . VAL A 1 514 ? -16.470 -15.595 -1.317 1.00 65.56 514 VAL A O 1
ATOM 4040 N N . ASP A 1 515 ? -14.665 -16.628 -2.162 1.00 64.81 515 ASP A N 1
ATOM 4041 C CA . ASP A 1 515 ? -14.489 -17.605 -1.072 1.00 64.81 515 ASP A CA 1
ATOM 4042 C C . ASP A 1 515 ? -15.770 -18.368 -0.671 1.00 64.81 515 ASP A C 1
ATOM 4044 O O . ASP A 1 515 ? -15.954 -18.765 0.475 1.00 64.81 515 ASP A O 1
ATOM 4048 N N . GLY A 1 516 ? -16.671 -18.592 -1.636 1.00 66.12 516 GLY A N 1
ATOM 4049 C CA . GLY A 1 516 ? -17.951 -19.278 -1.427 1.00 66.12 516 GLY A CA 1
ATOM 4050 C C . GLY A 1 516 ? -19.136 -18.361 -1.101 1.00 66.12 516 GLY A C 1
ATOM 4051 O O . GLY A 1 516 ? -20.272 -18.825 -1.169 1.00 66.12 516 GLY A O 1
ATOM 4052 N N . SER A 1 517 ? -18.908 -17.070 -0.849 1.00 68.50 517 SER A N 1
ATOM 4053 C CA . SER A 1 517 ? -19.954 -16.061 -0.616 1.00 68.50 517 SER A CA 1
ATOM 4054 C C . SER A 1 517 ? -20.171 -15.188 -1.849 1.00 68.50 517 SER A C 1
ATOM 4056 O O . SER A 1 517 ? -19.223 -14.873 -2.557 1.00 68.50 517 SER A O 1
ATOM 4058 N N . ILE A 1 518 ? -21.406 -14.776 -2.137 1.00 79.00 518 ILE A N 1
ATOM 4059 C CA . ILE A 1 518 ? -21.664 -13.782 -3.193 1.00 79.00 518 ILE A CA 1
ATOM 4060 C C . ILE A 1 518 ? -21.438 -12.387 -2.596 1.00 79.00 518 ILE A C 1
ATOM 4062 O O . ILE A 1 518 ? -21.824 -12.163 -1.455 1.00 79.00 518 ILE A O 1
ATOM 4066 N N . ARG A 1 519 ? -20.808 -11.468 -3.336 1.00 83.88 519 ARG A N 1
ATOM 4067 C CA . ARG A 1 519 ? -20.591 -10.052 -2.975 1.00 83.88 519 ARG A CA 1
ATOM 4068 C C . ARG A 1 519 ? -20.710 -9.159 -4.212 1.00 83.88 519 ARG A C 1
ATOM 4070 O O . ARG A 1 519 ? -20.535 -9.640 -5.331 1.00 83.88 519 ARG A O 1
ATOM 4077 N N . LEU A 1 520 ? -20.986 -7.870 -4.025 1.00 86.25 520 LEU A N 1
ATOM 4078 C CA . LEU A 1 520 ? -20.999 -6.859 -5.086 1.00 86.25 520 LEU A CA 1
ATOM 4079 C C . LEU A 1 520 ? -19.604 -6.251 -5.274 1.00 86.25 520 LEU A C 1
ATOM 4081 O O . LEU A 1 520 ? -19.014 -5.743 -4.325 1.00 86.25 520 LEU A O 1
ATOM 4085 N N . GLY A 1 521 ? -19.078 -6.286 -6.495 1.00 85.06 521 GLY A N 1
ATOM 4086 C CA . GLY A 1 521 ? -17.774 -5.715 -6.837 1.00 85.06 521 GLY A CA 1
ATOM 4087 C C . GLY A 1 521 ? -17.858 -4.757 -8.018 1.00 85.06 521 GLY A C 1
ATOM 4088 O O . GLY A 1 521 ? -18.748 -4.873 -8.866 1.00 85.06 521 GLY A O 1
ATOM 4089 N N . LYS A 1 522 ? -16.909 -3.820 -8.085 1.00 86.56 522 LYS A N 1
ATOM 4090 C CA . LYS A 1 522 ? -16.721 -2.963 -9.259 1.00 86.56 522 LYS A CA 1
ATOM 4091 C C . LYS A 1 522 ? -16.101 -3.808 -10.384 1.00 86.56 522 LYS A C 1
ATOM 4093 O O . LYS A 1 522 ? -15.078 -4.444 -10.139 1.00 86.56 522 LYS A O 1
ATOM 4098 N N . PRO A 1 523 ? -16.679 -3.846 -11.598 1.00 85.88 523 PRO A N 1
ATOM 4099 C CA . PRO A 1 523 ? -16.209 -4.710 -12.684 1.00 85.88 523 PRO A CA 1
ATOM 4100 C C . PRO A 1 523 ? -14.956 -4.148 -13.390 1.00 85.88 523 PRO A C 1
ATOM 4102 O O . PRO A 1 523 ? -14.957 -3.950 -14.600 1.00 85.88 523 PRO A O 1
ATOM 4105 N N . THR A 1 524 ? -13.885 -3.856 -12.647 1.00 86.75 524 THR A N 1
ATOM 4106 C CA . THR A 1 524 ? -12.614 -3.342 -13.187 1.00 86.75 524 THR A CA 1
ATOM 4107 C C . THR A 1 524 ? -11.420 -3.924 -12.446 1.00 86.75 524 THR A C 1
ATOM 4109 O O . THR A 1 524 ? -11.478 -4.161 -11.241 1.00 86.75 524 THR A O 1
ATOM 4112 N N . VAL A 1 525 ? -10.313 -4.106 -13.165 1.00 90.62 525 VAL A N 1
ATOM 4113 C CA . VAL A 1 525 ? -9.024 -4.523 -12.602 1.00 90.62 525 VAL A CA 1
ATOM 4114 C C . VAL A 1 525 ? -8.067 -3.348 -12.388 1.00 90.62 525 VAL A C 1
ATOM 4116 O O . VAL A 1 525 ? -6.931 -3.563 -11.997 1.00 90.62 525 VAL A O 1
ATOM 4119 N N . ASP A 1 526 ? -8.481 -2.099 -12.613 1.00 89.62 526 ASP A N 1
ATOM 4120 C CA . ASP A 1 526 ? -7.578 -0.937 -12.601 1.00 89.62 526 ASP A CA 1
ATOM 4121 C C . ASP A 1 526 ? -6.742 -0.782 -11.324 1.00 89.62 526 ASP A C 1
ATOM 4123 O O . ASP A 1 526 ? -5.569 -0.421 -11.411 1.00 89.62 526 ASP A O 1
ATOM 4127 N N . ALA A 1 527 ? -7.321 -1.084 -10.160 1.00 85.06 527 ALA A N 1
ATOM 4128 C CA . ALA A 1 527 ? -6.643 -1.002 -8.864 1.00 85.06 527 ALA A CA 1
ATOM 4129 C C . ALA A 1 527 ? -5.523 -2.043 -8.683 1.00 85.06 527 ALA A C 1
ATOM 4131 O O . ALA A 1 527 ? -4.651 -1.895 -7.833 1.00 85.06 527 ALA A O 1
ATOM 4132 N N . PHE A 1 528 ? -5.510 -3.079 -9.522 1.00 89.81 528 PHE A N 1
ATOM 4133 C CA . PHE A 1 528 ? -4.512 -4.141 -9.496 1.00 89.81 528 PHE A CA 1
ATOM 4134 C C . PHE A 1 528 ? -3.283 -3.844 -10.361 1.00 89.81 528 PHE A C 1
ATOM 4136 O O . PHE A 1 528 ? -2.367 -4.667 -10.417 1.00 89.81 528 PHE A O 1
ATOM 4143 N N . ALA A 1 529 ? -3.276 -2.713 -11.069 1.00 91.81 529 ALA A N 1
ATOM 4144 C CA . ALA A 1 529 ? -2.161 -2.332 -11.917 1.00 91.81 529 ALA A CA 1
ATOM 4145 C C . ALA A 1 529 ? -0.932 -2.003 -11.065 1.00 91.81 529 ALA A C 1
ATOM 4147 O O . ALA A 1 529 ? -1.014 -1.302 -10.056 1.00 91.81 529 ALA A O 1
ATOM 4148 N N . ASP A 1 530 ? 0.217 -2.502 -11.494 1.00 90.81 530 ASP A N 1
ATOM 4149 C CA . ASP A 1 530 ? 1.497 -2.267 -10.850 1.00 90.81 530 ASP A CA 1
ATOM 4150 C C . ASP A 1 530 ? 2.275 -1.163 -11.583 1.00 90.81 530 ASP A C 1
ATOM 4152 O O . ASP A 1 530 ? 2.080 -0.898 -12.770 1.00 90.81 530 ASP A O 1
ATOM 4156 N N . THR A 1 531 ? 3.176 -0.513 -10.854 1.00 88.44 531 THR A N 1
ATOM 4157 C CA . THR A 1 531 ? 4.055 0.551 -11.362 1.00 88.44 531 THR A CA 1
ATOM 4158 C C . THR A 1 531 ? 5.477 0.061 -11.644 1.00 88.44 531 THR A C 1
ATOM 4160 O O . THR A 1 531 ? 6.350 0.869 -11.974 1.00 88.44 531 THR A O 1
ATOM 4163 N N . VAL A 1 532 ? 5.723 -1.251 -11.524 1.00 86.69 532 VAL A N 1
ATOM 4164 C CA . VAL A 1 532 ? 6.992 -1.883 -11.901 1.00 86.69 532 VAL A CA 1
ATOM 4165 C C . VAL A 1 532 ? 7.390 -1.494 -13.323 1.00 86.69 532 VAL A C 1
ATOM 4167 O O . VAL A 1 532 ? 6.616 -1.602 -14.274 1.00 86.69 532 VAL A O 1
ATOM 4170 N N . ARG A 1 533 ? 8.645 -1.063 -13.464 1.00 84.94 533 ARG A N 1
ATOM 4171 C CA . ARG A 1 533 ? 9.274 -0.810 -14.759 1.00 84.94 533 ARG A CA 1
ATOM 4172 C C . ARG A 1 533 ? 10.005 -2.065 -15.206 1.00 84.94 533 ARG A C 1
ATOM 4174 O O . ARG A 1 533 ? 10.903 -2.534 -14.511 1.00 84.94 533 ARG A O 1
ATOM 4181 N N . LEU A 1 534 ? 9.617 -2.594 -16.360 1.00 84.19 534 LEU A N 1
ATOM 4182 C CA . LEU A 1 534 ? 10.302 -3.727 -16.970 1.00 84.19 534 LEU A CA 1
ATOM 4183 C C . LEU A 1 534 ? 11.648 -3.264 -17.559 1.00 84.19 534 LEU A C 1
ATOM 4185 O O . LEU A 1 534 ? 11.684 -2.204 -18.186 1.00 84.19 534 LEU A O 1
ATOM 4189 N N . PRO A 1 535 ? 12.744 -4.023 -17.370 1.00 82.56 535 PRO A N 1
ATOM 4190 C CA . PRO A 1 535 ? 14.016 -3.758 -18.035 1.00 82.56 535 PRO A CA 1
ATOM 4191 C C . PRO A 1 535 ? 13.892 -3.759 -19.562 1.00 82.56 535 PRO A C 1
ATOM 4193 O O . PRO A 1 535 ? 13.139 -4.552 -20.135 1.00 82.56 535 PRO A O 1
ATOM 4196 N N . ASP A 1 536 ? 14.696 -2.929 -20.225 1.00 70.69 536 ASP A N 1
ATOM 4197 C CA . ASP A 1 536 ? 14.768 -2.914 -21.684 1.00 70.69 536 ASP A CA 1
ATOM 4198 C C . ASP A 1 536 ? 15.251 -4.272 -22.225 1.00 70.69 536 ASP A C 1
ATOM 4200 O O . ASP A 1 536 ? 16.217 -4.858 -21.732 1.00 70.69 536 ASP A O 1
ATOM 4204 N N . GLY A 1 537 ? 14.589 -4.773 -23.271 1.00 69.56 537 GLY A N 1
ATOM 4205 C CA . GLY A 1 537 ? 14.972 -6.013 -23.955 1.00 69.56 537 GLY A CA 1
ATOM 4206 C C . GLY A 1 537 ? 14.397 -7.306 -23.365 1.00 69.56 537 GLY A C 1
ATOM 4207 O O . GLY A 1 537 ? 14.708 -8.379 -23.890 1.00 69.56 537 GLY A O 1
ATOM 4208 N N . LEU A 1 538 ? 13.549 -7.233 -22.332 1.00 81.38 538 LEU A N 1
ATOM 4209 C CA . LEU A 1 538 ? 12.783 -8.389 -21.857 1.00 81.38 538 LEU A CA 1
ATOM 4210 C C . LEU A 1 538 ? 11.803 -8.849 -22.950 1.00 81.38 538 LEU A C 1
ATOM 4212 O O . LEU A 1 538 ? 11.049 -8.042 -23.492 1.00 81.38 538 LEU A O 1
ATOM 4216 N N . SER A 1 539 ? 11.794 -10.142 -23.275 1.00 80.19 539 SER A N 1
ATOM 4217 C CA . SER A 1 539 ? 10.868 -10.707 -24.261 1.00 80.19 539 SER A CA 1
ATOM 4218 C C . SER A 1 539 ? 9.663 -11.356 -23.594 1.00 80.19 539 SER A C 1
ATOM 4220 O O . SER A 1 539 ? 9.805 -12.044 -22.583 1.00 80.19 539 SER A O 1
ATOM 4222 N N . LEU A 1 540 ? 8.494 -11.203 -24.210 1.00 85.44 540 LEU A N 1
ATOM 4223 C CA . LEU A 1 540 ? 7.305 -11.964 -23.846 1.00 85.44 540 LEU A CA 1
ATOM 4224 C C . LEU A 1 540 ? 7.521 -13.456 -24.125 1.00 85.44 540 LEU A C 1
ATOM 4226 O O . LEU A 1 540 ? 8.132 -13.830 -25.128 1.00 85.44 540 LEU A O 1
ATOM 4230 N N . ASN A 1 541 ? 6.992 -14.311 -23.255 1.00 86.88 541 ASN A N 1
ATOM 4231 C CA . ASN A 1 541 ? 6.898 -15.741 -23.524 1.00 86.88 541 ASN A CA 1
ATOM 4232 C C . ASN A 1 541 ? 5.744 -16.050 -24.504 1.00 86.88 541 ASN A C 1
ATOM 4234 O O . ASN A 1 541 ? 5.011 -15.158 -24.931 1.00 86.88 541 ASN A O 1
ATOM 4238 N N . ALA A 1 542 ? 5.550 -17.329 -24.842 1.00 81.38 542 ALA A N 1
ATOM 4239 C CA . ALA A 1 542 ? 4.514 -17.763 -25.789 1.00 81.38 542 ALA A CA 1
ATOM 4240 C C . ALA A 1 542 ? 3.074 -17.403 -25.365 1.00 81.38 542 ALA A C 1
ATOM 4242 O O . ALA A 1 542 ? 2.190 -17.310 -26.213 1.00 81.38 542 ALA A O 1
ATOM 4243 N N . LEU A 1 543 ? 2.836 -17.174 -24.069 1.00 87.62 543 LEU A N 1
ATOM 4244 C CA . LEU A 1 543 ? 1.546 -16.728 -23.549 1.00 87.62 543 LEU A CA 1
ATOM 4245 C C . LEU A 1 543 ? 1.399 -15.203 -23.547 1.00 87.62 543 LEU A C 1
ATOM 4247 O O . LEU A 1 543 ? 0.355 -14.716 -23.138 1.00 87.62 543 LEU A O 1
ATOM 4251 N N . GLY A 1 544 ? 2.401 -14.430 -23.965 1.00 88.88 544 GLY A N 1
ATOM 4252 C CA . GLY A 1 544 ? 2.352 -12.975 -23.846 1.00 88.88 544 GLY A CA 1
ATOM 4253 C C . GLY A 1 544 ? 2.567 -12.487 -22.410 1.00 88.88 544 GLY A C 1
ATOM 4254 O O . GLY A 1 544 ? 1.994 -11.472 -22.026 1.00 88.88 544 GLY A O 1
ATOM 4255 N N . LEU A 1 545 ? 3.390 -13.185 -21.619 1.00 92.19 545 LEU A N 1
ATOM 4256 C CA . LEU A 1 545 ? 3.764 -12.781 -20.260 1.00 92.19 545 LEU A CA 1
ATOM 4257 C C . LEU A 1 545 ? 5.261 -12.465 -20.160 1.00 92.19 545 LEU A C 1
ATOM 4259 O O . LEU A 1 545 ? 6.082 -13.116 -20.806 1.00 92.19 545 LEU A O 1
ATOM 4263 N N . TYR A 1 546 ? 5.617 -11.509 -19.304 1.00 92.56 546 TYR A N 1
ATOM 4264 C CA . TYR A 1 546 ? 7.002 -11.231 -18.920 1.00 92.56 546 TYR A CA 1
ATOM 4265 C C . TYR A 1 546 ? 7.381 -11.984 -17.640 1.00 92.56 546 TYR A C 1
ATOM 4267 O O . TYR A 1 546 ? 6.561 -12.113 -16.728 1.00 92.56 546 TYR A O 1
ATOM 4275 N N . GLU A 1 547 ? 8.638 -12.417 -17.536 1.00 91.69 547 GLU A N 1
ATOM 4276 C CA . GLU A 1 547 ? 9.206 -12.997 -16.314 1.00 91.69 547 GLU A CA 1
ATOM 4277 C C . GLU A 1 547 ? 10.295 -12.089 -15.743 1.00 91.69 547 GLU A C 1
ATOM 4279 O O . GLU A 1 547 ? 11.291 -11.806 -16.404 1.00 91.69 547 GLU A O 1
ATOM 4284 N N . LEU A 1 548 ? 10.105 -11.637 -14.503 1.00 87.44 548 LEU A N 1
ATOM 4285 C CA . LEU A 1 548 ? 11.044 -10.762 -13.803 1.00 87.44 548 LEU A CA 1
ATOM 4286 C C . LEU A 1 548 ? 11.068 -11.126 -12.317 1.00 87.44 548 LEU A C 1
ATOM 4288 O O . LEU A 1 548 ? 10.018 -11.165 -11.675 1.00 87.44 548 LEU A O 1
ATOM 4292 N N . ASP A 1 549 ? 12.257 -11.398 -11.776 1.00 85.00 549 ASP A N 1
ATOM 4293 C CA . ASP A 1 549 ? 12.491 -11.731 -10.360 1.00 85.00 549 ASP A CA 1
ATOM 4294 C C . ASP A 1 549 ? 11.594 -12.858 -9.815 1.00 85.00 549 ASP A C 1
ATOM 4296 O O . ASP A 1 549 ? 11.059 -12.787 -8.707 1.00 85.00 549 ASP A O 1
ATOM 4300 N N . GLY A 1 550 ? 11.383 -13.904 -10.622 1.00 83.69 550 GLY A N 1
ATOM 4301 C CA . GLY A 1 550 ? 10.526 -15.040 -10.263 1.00 83.69 550 GLY A CA 1
ATOM 4302 C C . GLY A 1 550 ? 9.028 -14.712 -10.213 1.00 83.69 550 GLY A C 1
ATOM 4303 O O . GLY A 1 550 ? 8.243 -15.521 -9.720 1.00 83.69 550 GLY A O 1
ATOM 4304 N N . LYS A 1 551 ? 8.621 -13.537 -10.708 1.00 90.56 551 LYS A N 1
ATOM 4305 C CA . LYS A 1 551 ? 7.224 -13.117 -10.856 1.00 90.56 551 LYS A CA 1
ATOM 4306 C C . LYS A 1 551 ? 6.849 -13.032 -12.328 1.00 90.56 551 LYS A C 1
ATOM 4308 O O . LYS A 1 551 ? 7.685 -12.751 -13.188 1.00 90.56 551 LYS A O 1
ATOM 4313 N N . THR A 1 552 ? 5.564 -13.226 -12.590 1.00 93.44 552 THR A N 1
ATOM 4314 C CA . THR A 1 552 ? 4.995 -13.173 -13.932 1.00 93.44 552 THR A CA 1
ATOM 4315 C C . THR A 1 552 ? 4.130 -11.929 -14.089 1.00 93.44 552 THR A C 1
ATOM 4317 O O . THR A 1 552 ? 3.338 -11.597 -13.201 1.00 93.44 552 THR A O 1
ATOM 4320 N N . TRP A 1 553 ? 4.280 -11.249 -15.222 1.00 94.75 553 TRP A N 1
ATOM 4321 C CA . TRP A 1 553 ? 3.629 -9.972 -15.492 1.00 94.75 553 TRP A CA 1
ATOM 4322 C C . TRP A 1 553 ? 2.850 -10.012 -16.803 1.00 94.75 553 TRP A C 1
ATOM 4324 O O . TRP A 1 553 ? 3.391 -10.387 -17.843 1.00 94.75 553 TRP A O 1
ATOM 4334 N N . LEU A 1 554 ? 1.585 -9.604 -16.737 1.00 94.75 554 LEU A N 1
ATOM 4335 C CA . LEU A 1 554 ? 0.673 -9.510 -17.869 1.00 94.75 554 LEU A CA 1
ATOM 4336 C C . LEU A 1 554 ? 0.522 -8.039 -18.288 1.00 94.75 554 LEU A C 1
ATOM 4338 O O . LEU A 1 554 ? -0.008 -7.253 -17.496 1.00 94.75 554 LEU A O 1
ATOM 4342 N N . PRO A 1 555 ? 0.959 -7.646 -19.496 1.00 93.12 555 PRO A N 1
ATOM 4343 C CA . PRO A 1 555 ? 0.528 -6.390 -20.100 1.00 93.12 555 PRO A CA 1
ATOM 4344 C C . PRO A 1 555 ? -0.942 -6.495 -20.539 1.00 93.12 555 PRO A C 1
ATOM 4346 O O . PRO A 1 555 ? -1.319 -7.445 -21.226 1.00 93.12 555 PRO A O 1
ATOM 4349 N N . LEU A 1 556 ? -1.770 -5.538 -20.125 1.00 91.31 556 LEU A N 1
ATOM 4350 C CA . LEU A 1 556 ? -3.195 -5.488 -20.450 1.00 91.31 556 LEU A CA 1
ATOM 4351 C C . LEU A 1 556 ? -3.686 -4.034 -20.443 1.00 91.31 556 LEU A C 1
ATOM 4353 O O . LEU A 1 556 ? -3.514 -3.347 -19.437 1.00 91.31 556 LEU A O 1
ATOM 4357 N N . ASP A 1 557 ? -4.288 -3.568 -21.539 1.00 85.81 557 ASP A N 1
ATOM 4358 C CA . ASP A 1 557 ? -4.833 -2.206 -21.701 1.00 85.81 557 ASP A CA 1
ATOM 4359 C C . ASP A 1 557 ? -3.852 -1.093 -21.271 1.00 85.81 557 ASP A C 1
ATOM 4361 O O . ASP A 1 557 ? -4.181 -0.171 -20.515 1.00 85.81 557 ASP A O 1
ATOM 4365 N N . GLY A 1 558 ? -2.592 -1.219 -21.698 1.00 85.31 558 GLY A N 1
ATOM 4366 C CA . GLY A 1 558 ? -1.533 -0.245 -21.429 1.00 85.31 558 GLY A CA 1
ATOM 4367 C C . GLY A 1 558 ? -1.045 -0.228 -19.978 1.00 85.31 558 GLY A C 1
ATOM 4368 O O . GLY A 1 558 ? -0.244 0.633 -19.606 1.00 85.31 558 GLY A O 1
ATOM 4369 N N . LYS A 1 559 ? -1.509 -1.169 -19.154 1.00 92.25 559 LYS A N 1
ATOM 4370 C CA . LYS A 1 559 ? -1.102 -1.359 -17.761 1.00 92.25 559 LYS A CA 1
ATOM 4371 C C . LYS A 1 559 ? -0.409 -2.703 -17.588 1.00 92.25 559 LYS A C 1
ATOM 4373 O O . LYS A 1 559 ? -0.494 -3.587 -18.437 1.00 92.25 559 LYS A O 1
ATOM 4378 N N . LEU A 1 560 ? 0.305 -2.849 -16.476 1.00 93.94 560 LEU A N 1
ATOM 4379 C CA . LEU A 1 560 ? 1.020 -4.072 -16.142 1.00 93.94 560 LEU A CA 1
ATOM 4380 C C . LEU A 1 560 ? 0.431 -4.686 -14.876 1.00 93.94 560 LEU A C 1
ATOM 4382 O O . LEU A 1 560 ? 0.283 -4.007 -13.865 1.00 93.94 560 LEU A O 1
ATOM 4386 N N . TYR A 1 561 ? 0.122 -5.977 -14.923 1.00 94.94 561 TYR A N 1
ATOM 4387 C CA . TYR A 1 561 ? -0.509 -6.699 -13.824 1.00 94.94 561 TYR A CA 1
ATOM 4388 C C . TYR A 1 561 ? 0.373 -7.846 -13.355 1.00 94.94 561 TYR A C 1
ATOM 4390 O O . TYR A 1 561 ? 0.821 -8.663 -14.163 1.00 94.94 561 TYR A O 1
ATOM 4398 N N . ARG A 1 562 ? 0.588 -7.959 -12.040 1.00 95.50 562 ARG A N 1
ATOM 4399 C CA . ARG A 1 562 ? 1.198 -9.163 -11.462 1.00 95.50 562 ARG A CA 1
ATOM 4400 C C . ARG A 1 562 ? 0.187 -10.299 -11.550 1.00 95.50 562 ARG A C 1
ATOM 4402 O O . ARG A 1 562 ? -0.917 -10.183 -11.018 1.00 95.50 562 ARG A O 1
ATOM 4409 N N . VAL A 1 563 ? 0.568 -11.412 -12.165 1.00 94.62 563 VAL A N 1
ATOM 4410 C CA . VAL A 1 563 ? -0.295 -12.592 -12.284 1.00 94.62 563 VAL A CA 1
ATOM 4411 C C . VAL A 1 563 ? 0.354 -13.800 -11.631 1.00 94.62 563 VAL A C 1
ATOM 4413 O O . VAL A 1 563 ? 1.575 -13.937 -11.607 1.00 94.62 563 VAL A O 1
ATOM 4416 N N . ALA A 1 564 ? -0.471 -14.683 -11.079 1.00 90.69 564 ALA A N 1
ATOM 4417 C CA . ALA A 1 564 ? -0.017 -15.975 -10.586 1.00 90.69 564 ALA A CA 1
ATOM 4418 C C . ALA A 1 564 ? -0.963 -17.069 -11.062 1.00 90.69 564 ALA A C 1
ATOM 4420 O O . ALA A 1 564 ? -2.185 -16.896 -11.033 1.00 90.69 564 ALA A O 1
ATOM 4421 N N . ALA A 1 565 ? -0.383 -18.189 -11.473 1.00 86.50 565 ALA A N 1
ATOM 4422 C CA . ALA A 1 565 ? -1.135 -19.380 -11.813 1.00 86.50 565 ALA A CA 1
ATOM 4423 C C . ALA A 1 565 ? -1.454 -20.194 -10.548 1.00 86.50 565 ALA A C 1
ATOM 4425 O O . ALA A 1 565 ? -0.752 -20.103 -9.537 1.00 86.50 565 ALA A O 1
ATOM 4426 N N . ASP A 1 566 ? -2.521 -20.984 -10.594 1.00 77.06 566 ASP A N 1
ATOM 4427 C CA . ASP A 1 566 ? -2.772 -22.022 -9.601 1.00 77.06 566 ASP A CA 1
ATOM 4428 C C . ASP A 1 566 ? -1.705 -23.132 -9.659 1.00 77.06 566 ASP A C 1
ATOM 4430 O O . ASP A 1 566 ? -0.857 -23.170 -10.551 1.00 77.06 566 ASP A O 1
ATOM 4434 N N . ALA A 1 567 ? -1.732 -24.057 -8.693 1.00 70.38 567 ALA A N 1
ATOM 4435 C CA . ALA A 1 567 ? -0.732 -25.125 -8.576 1.00 70.38 567 ALA A CA 1
ATOM 4436 C C . ALA A 1 567 ? -0.639 -26.046 -9.814 1.00 70.38 567 ALA A C 1
ATOM 4438 O O . ALA A 1 567 ? 0.331 -26.789 -9.948 1.00 70.38 567 ALA A O 1
ATOM 4439 N N . HIS A 1 568 ? -1.634 -26.009 -10.706 1.00 65.38 568 HIS A N 1
ATOM 4440 C CA . HIS A 1 568 ? -1.676 -26.784 -11.945 1.00 65.38 568 HIS A CA 1
ATOM 4441 C C . HIS A 1 568 ? -1.421 -25.933 -13.198 1.00 65.38 568 HIS A C 1
ATOM 4443 O O . HIS A 1 568 ? -1.530 -26.455 -14.304 1.00 65.38 568 HIS A O 1
ATOM 4449 N N . HIS A 1 569 ? -1.079 -24.651 -13.036 1.00 68.06 569 HIS A N 1
ATOM 4450 C CA . HIS A 1 569 ? -0.921 -23.668 -14.110 1.00 68.06 569 HIS A CA 1
ATOM 4451 C C . HIS A 1 569 ? -2.128 -23.560 -15.060 1.00 68.06 569 HIS A C 1
ATOM 4453 O O . HIS A 1 569 ? -1.990 -23.115 -16.197 1.00 68.06 569 HIS A O 1
ATOM 4459 N N . ALA A 1 570 ? -3.313 -23.960 -14.600 1.00 67.12 570 ALA A N 1
ATOM 4460 C CA . ALA A 1 570 ? -4.521 -24.017 -15.415 1.00 67.12 570 ALA A CA 1
ATOM 4461 C C . ALA A 1 570 ? -5.365 -22.746 -15.277 1.00 67.12 570 ALA A C 1
ATOM 4463 O O . ALA A 1 570 ? -6.028 -22.340 -16.225 1.00 67.12 570 ALA A O 1
ATOM 4464 N N . ASN A 1 571 ? -5.335 -22.109 -14.104 1.00 81.25 571 ASN A N 1
ATOM 4465 C CA . ASN A 1 571 ? -6.077 -20.879 -13.847 1.00 81.25 571 ASN A CA 1
ATOM 4466 C C . ASN A 1 571 ? -5.136 -19.785 -13.367 1.00 81.25 571 ASN A C 1
ATOM 4468 O O . ASN A 1 571 ? -4.432 -19.949 -12.371 1.00 81.25 571 ASN A O 1
ATOM 4472 N N . TYR A 1 572 ? -5.174 -18.640 -14.036 1.00 91.25 572 TYR A N 1
ATOM 4473 C CA . TYR A 1 572 ? -4.411 -17.464 -13.646 1.00 91.25 572 TYR A CA 1
ATOM 4474 C C . TYR A 1 572 ? -5.293 -16.491 -12.879 1.00 91.25 572 TYR A C 1
ATOM 4476 O O . TYR A 1 572 ? -6.505 -16.396 -13.094 1.00 91.25 572 TYR A O 1
ATOM 4484 N N . ARG A 1 573 ? -4.676 -15.745 -11.967 1.00 91.81 573 ARG A N 1
ATOM 4485 C CA . ARG A 1 573 ? -5.333 -14.645 -11.270 1.00 91.81 573 ARG A CA 1
ATOM 4486 C C . ARG A 1 573 ? -4.435 -13.429 -11.176 1.00 91.81 573 ARG A C 1
ATOM 4488 O O . ARG A 1 573 ? -3.223 -13.562 -10.993 1.00 91.81 573 ARG A O 1
ATOM 4495 N N . ILE A 1 574 ? -5.055 -12.257 -11.233 1.00 92.81 574 ILE A N 1
ATOM 4496 C CA . ILE A 1 574 ? -4.391 -10.981 -10.983 1.00 92.81 574 ILE A CA 1
ATOM 4497 C C . ILE A 1 574 ? -4.153 -10.837 -9.478 1.00 92.81 574 ILE A C 1
ATOM 4499 O O . ILE A 1 574 ? -5.030 -11.128 -8.660 1.00 92.81 574 ILE A O 1
ATOM 4503 N N . LYS A 1 575 ? -2.948 -10.415 -9.102 1.00 91.25 575 LYS A N 1
ATOM 4504 C CA . LYS A 1 575 ? -2.543 -10.174 -7.720 1.00 91.25 575 LYS A CA 1
ATOM 4505 C C . LYS A 1 575 ? -2.535 -8.687 -7.433 1.00 91.25 575 LYS A C 1
ATOM 4507 O O . LYS A 1 575 ? -1.960 -7.916 -8.190 1.00 91.25 575 LYS A O 1
ATOM 4512 N N . HIS A 1 576 ? -3.109 -8.313 -6.298 1.00 86.81 576 HIS A N 1
ATOM 4513 C CA . HIS A 1 576 ? -3.058 -6.941 -5.823 1.00 86.81 576 HIS A CA 1
ATOM 4514 C C . HIS A 1 576 ? -1.600 -6.540 -5.487 1.00 86.81 576 HIS A C 1
ATOM 4516 O O . HIS A 1 576 ? -0.835 -7.388 -4.996 1.00 86.81 576 HIS A O 1
ATOM 4522 N N . PRO A 1 577 ? -1.185 -5.288 -5.765 1.00 81.50 577 PRO A N 1
ATOM 4523 C CA . PRO A 1 577 ? 0.195 -4.836 -5.561 1.00 81.50 577 PRO A CA 1
ATOM 4524 C C . PRO A 1 577 ? 0.580 -4.697 -4.079 1.00 81.50 577 PRO A C 1
ATOM 4526 O O . PRO A 1 577 ? 1.733 -4.930 -3.725 1.00 81.50 577 PRO A O 1
ATOM 4529 N N . VAL A 1 578 ? -0.379 -4.349 -3.207 1.00 73.62 578 VAL A N 1
ATOM 4530 C CA . VAL A 1 578 ? -0.137 -4.082 -1.770 1.00 73.62 578 VAL A CA 1
ATOM 4531 C C . VAL A 1 578 ? -0.688 -5.178 -0.847 1.00 73.62 578 VAL A C 1
ATOM 4533 O O . VAL A 1 578 ? 0.072 -5.773 -0.088 1.00 73.62 578 VAL A O 1
ATOM 4536 N N . ASP A 1 579 ? -1.994 -5.457 -0.895 1.00 70.00 579 ASP A N 1
ATOM 4537 C CA . ASP A 1 579 ? -2.636 -6.475 -0.057 1.00 70.00 579 ASP A CA 1
ATOM 4538 C C . ASP A 1 579 ? -2.792 -7.838 -0.751 1.00 70.00 579 ASP A C 1
ATOM 4540 O O . ASP A 1 579 ? -3.695 -8.054 -1.554 1.00 70.00 579 ASP A O 1
ATOM 4544 N N . GLU A 1 580 ? -1.955 -8.810 -0.389 1.00 65.06 580 GLU A N 1
ATOM 4545 C CA . GLU A 1 580 ? -2.048 -10.175 -0.926 1.00 65.06 580 GLU A CA 1
ATOM 4546 C C . GLU A 1 580 ? -3.328 -10.928 -0.523 1.00 65.06 580 GLU A C 1
ATOM 4548 O O . GLU A 1 580 ? -3.617 -11.977 -1.103 1.00 65.06 580 GLU A O 1
ATOM 4553 N N . ARG A 1 581 ? -4.083 -10.417 0.459 1.00 62.31 581 ARG A N 1
ATOM 4554 C CA . ARG A 1 581 ? -5.376 -10.968 0.889 1.00 62.31 581 ARG A CA 1
ATOM 4555 C C . ARG A 1 581 ? -6.565 -10.329 0.176 1.00 62.31 581 ARG A C 1
ATOM 4557 O O . ARG A 1 581 ? -7.682 -10.807 0.368 1.00 62.31 581 ARG A O 1
ATOM 4564 N N . SER A 1 582 ? -6.334 -9.292 -0.631 1.00 68.81 582 SER A N 1
ATOM 4565 C CA . SER A 1 582 ? -7.383 -8.682 -1.442 1.00 68.81 582 SER A CA 1
ATOM 4566 C C . SER A 1 582 ? -7.925 -9.681 -2.468 1.00 68.81 582 SER A C 1
ATOM 4568 O O . SER A 1 582 ? -7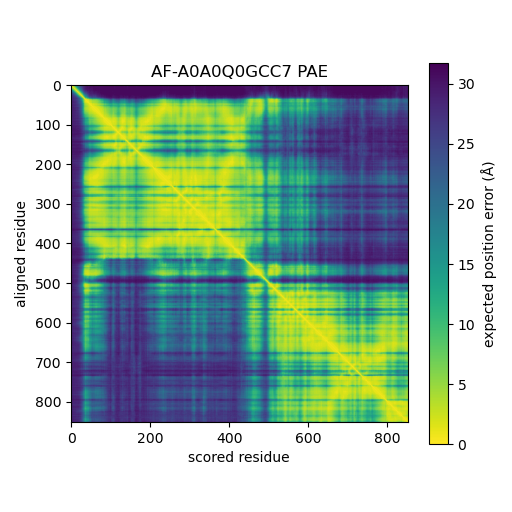.305 -10.703 -2.793 1.00 68.81 582 SER A O 1
ATOM 4570 N N . TYR A 1 583 ? -9.115 -9.376 -2.980 1.00 78.88 583 TYR A N 1
ATOM 4571 C CA . TYR A 1 583 ? -9.742 -10.122 -4.059 1.00 78.88 583 TYR A CA 1
ATOM 4572 C C . TYR A 1 583 ? -8.762 -10.338 -5.216 1.00 78.88 583 TYR A C 1
ATOM 4574 O O . TYR A 1 583 ? -8.004 -9.449 -5.564 1.00 78.88 583 TYR A O 1
ATOM 4582 N N . SER A 1 584 ? -8.766 -11.515 -5.839 1.00 84.75 584 SER A N 1
ATOM 4583 C CA . SER A 1 584 ? -7.810 -11.854 -6.900 1.00 84.75 584 SER A CA 1
ATOM 4584 C C . SER A 1 584 ? -8.585 -12.229 -8.168 1.00 84.75 584 SER A C 1
ATOM 4586 O O . SER A 1 584 ? -8.994 -13.395 -8.286 1.00 84.75 584 SER A O 1
ATOM 4588 N N . PRO A 1 585 ? -8.837 -11.264 -9.081 1.00 87.94 585 PRO A N 1
ATOM 4589 C CA . PRO A 1 585 ? -9.657 -11.473 -10.273 1.00 87.94 585 PRO A CA 1
ATOM 4590 C C . PRO A 1 585 ? -9.144 -12.626 -11.133 1.00 87.94 585 PRO A C 1
ATOM 4592 O O . PRO A 1 585 ? -7.932 -12.781 -11.312 1.00 87.94 585 PRO A O 1
ATOM 4595 N N . ARG A 1 586 ? -10.056 -13.443 -11.662 1.00 89.31 586 ARG A N 1
ATOM 4596 C CA . ARG A 1 586 ? -9.712 -14.562 -12.551 1.00 89.31 586 ARG A CA 1
ATOM 4597 C C . ARG A 1 586 ? -9.348 -14.070 -13.944 1.00 89.31 586 ARG A C 1
ATOM 4599 O O . ARG A 1 586 ? -9.962 -13.134 -14.458 1.00 89.31 586 ARG A O 1
ATOM 4606 N N . LEU A 1 587 ? -8.382 -14.761 -14.539 1.00 92.19 587 LEU A N 1
ATOM 4607 C CA . LEU A 1 587 ? -7.941 -14.577 -15.910 1.00 92.19 587 LEU A CA 1
ATOM 4608 C C . LEU A 1 587 ? -8.191 -15.838 -16.735 1.00 92.19 587 LEU A C 1
ATOM 4610 O O . LEU A 1 587 ? -7.924 -16.953 -16.284 1.00 92.19 587 LEU A O 1
ATOM 4614 N N . GLU A 1 588 ? -8.632 -15.624 -17.966 1.00 90.44 588 GLU A N 1
ATOM 4615 C CA . GLU A 1 588 ? -8.732 -16.616 -19.030 1.00 90.44 588 GLU A CA 1
ATOM 4616 C C . GLU A 1 588 ? -7.752 -16.257 -20.147 1.00 90.44 588 GLU A C 1
ATOM 4618 O O . GLU A 1 588 ? -7.524 -15.078 -20.427 1.00 90.44 588 GLU A O 1
ATOM 4623 N N . HIS A 1 589 ? -7.194 -17.268 -20.810 1.00 91.56 589 HIS A N 1
ATOM 4624 C CA . HIS A 1 589 ? -6.358 -17.076 -21.991 1.00 91.56 589 HIS A CA 1
ATOM 4625 C C . HIS A 1 589 ? -6.635 -18.138 -23.049 1.00 91.56 589 HIS A C 1
ATOM 4627 O O . HIS A 1 589 ? -6.999 -19.269 -22.725 1.00 91.56 589 HIS A O 1
ATOM 4633 N N . ASN A 1 590 ? -6.394 -17.808 -24.317 1.00 89.94 590 ASN A N 1
ATOM 4634 C CA . ASN A 1 590 ? -6.524 -18.752 -25.438 1.00 89.94 590 ASN A CA 1
ATOM 4635 C C . ASN A 1 590 ? -5.227 -19.529 -25.735 1.00 89.94 590 ASN A C 1
ATOM 4637 O O . ASN A 1 590 ? -5.155 -20.278 -26.703 1.00 89.94 590 ASN A O 1
ATOM 4641 N N . GLY A 1 591 ? -4.169 -19.304 -24.946 1.00 87.44 591 GLY A N 1
ATOM 4642 C CA . GLY A 1 591 ? -2.860 -19.938 -25.148 1.00 87.44 591 GLY A CA 1
ATOM 4643 C C . GLY A 1 591 ? -2.042 -19.340 -26.299 1.00 87.44 591 GLY A C 1
ATOM 4644 O O . GLY A 1 591 ? -0.933 -19.793 -26.551 1.00 87.44 591 GLY A O 1
ATOM 4645 N N . ALA A 1 592 ? -2.565 -18.309 -26.967 1.00 84.81 592 ALA A N 1
ATOM 4646 C CA . ALA A 1 592 ? -1.950 -17.623 -28.102 1.00 84.81 592 ALA A CA 1
ATOM 4647 C C . ALA A 1 592 ? -1.785 -16.111 -27.844 1.00 84.81 592 ALA A C 1
ATOM 4649 O O . ALA A 1 592 ? -1.817 -15.312 -28.779 1.00 84.81 592 ALA A O 1
ATOM 4650 N N . GLY A 1 593 ? -1.632 -15.718 -26.575 1.00 86.00 593 GLY A N 1
ATOM 4651 C CA . GLY A 1 593 ? -1.369 -14.336 -26.166 1.00 86.00 593 GLY A CA 1
ATOM 4652 C C . GLY A 1 593 ? -2.599 -13.476 -25.871 1.00 86.00 593 GLY A C 1
ATOM 4653 O O . GLY A 1 593 ? -2.423 -12.380 -25.342 1.00 86.00 593 GLY A O 1
ATOM 4654 N N . ALA A 1 594 ? -3.821 -13.946 -26.153 1.00 91.12 594 ALA A N 1
ATOM 4655 C CA . ALA A 1 594 ? -5.033 -13.221 -25.771 1.00 91.12 594 ALA A CA 1
ATOM 4656 C C . ALA A 1 594 ? -5.396 -13.539 -24.320 1.00 91.12 594 ALA A C 1
ATOM 4658 O O . ALA A 1 594 ? -5.539 -14.711 -23.957 1.00 91.12 594 ALA A O 1
ATOM 4659 N N . TRP A 1 595 ? -5.591 -12.490 -23.525 1.00 92.94 595 TRP A N 1
ATOM 4660 C CA . TRP A 1 595 ? -5.985 -12.567 -22.122 1.00 92.94 595 TRP A CA 1
ATOM 4661 C C . TRP A 1 595 ? -7.288 -11.822 -21.884 1.00 92.94 595 TRP A C 1
ATOM 4663 O O . TRP A 1 595 ? -7.531 -10.767 -22.481 1.00 92.94 595 TRP A O 1
ATOM 4673 N N . ARG A 1 596 ? -8.108 -12.356 -20.980 1.00 91.94 596 ARG A N 1
ATOM 4674 C CA . ARG A 1 596 ? -9.320 -11.702 -20.495 1.00 91.94 596 ARG A CA 1
ATOM 4675 C C . ARG A 1 596 ? -9.460 -11.841 -18.995 1.00 91.94 596 ARG A C 1
ATOM 4677 O O . ARG A 1 596 ? -9.198 -12.913 -18.455 1.00 91.94 596 ARG A O 1
ATOM 4684 N N . HIS A 1 597 ? -9.920 -10.794 -18.327 1.00 91.50 597 HIS A N 1
ATOM 4685 C CA . HIS A 1 597 ? -10.360 -10.890 -16.942 1.00 91.50 597 HIS A CA 1
ATOM 4686 C C . HIS A 1 597 ? -11.872 -11.127 -16.859 1.00 91.50 597 HIS A C 1
ATOM 4688 O O . HIS A 1 597 ? -12.645 -10.749 -17.735 1.00 91.50 597 HIS A O 1
ATOM 4694 N N . GLU A 1 598 ? -12.319 -11.735 -15.763 1.00 85.94 598 GLU A N 1
ATOM 4695 C CA . GLU A 1 598 ? -13.699 -12.219 -15.553 1.00 85.94 598 GLU A CA 1
ATOM 4696 C C . GLU A 1 598 ? -14.831 -11.166 -15.550 1.00 85.94 598 GLU A C 1
ATOM 4698 O O . GLU A 1 598 ? -15.995 -11.498 -15.280 1.00 85.94 598 GLU A O 1
ATOM 4703 N N . TRP A 1 599 ? -14.488 -9.894 -15.748 1.00 84.88 599 TRP A N 1
ATOM 4704 C CA . TRP A 1 599 ? -15.428 -8.770 -15.807 1.00 84.88 599 TRP A CA 1
ATOM 4705 C C . TRP A 1 599 ? -15.553 -8.171 -17.207 1.00 84.88 599 TRP A C 1
ATOM 4707 O O . TRP A 1 599 ? -16.379 -7.288 -17.414 1.00 84.88 599 TRP A O 1
ATOM 4717 N N . GLU A 1 600 ? -14.764 -8.642 -18.169 1.00 88.19 600 GLU A N 1
ATOM 4718 C CA . GLU A 1 600 ? -14.850 -8.164 -19.542 1.00 88.19 600 GLU A CA 1
ATOM 4719 C C . GLU A 1 600 ? -16.038 -8.785 -20.272 1.00 88.19 600 GLU A C 1
ATOM 4721 O O . GLU A 1 600 ? -16.410 -9.937 -20.046 1.00 88.19 600 GLU A O 1
ATOM 4726 N N . ASN A 1 601 ? -16.618 -8.014 -21.192 1.00 87.81 601 ASN A N 1
ATOM 4727 C CA . ASN A 1 601 ? -17.680 -8.471 -22.079 1.00 87.81 601 ASN A CA 1
ATOM 4728 C C . ASN A 1 601 ? -17.269 -8.260 -23.546 1.00 87.81 601 ASN A C 1
ATOM 4730 O O . ASN A 1 601 ? -17.584 -7.211 -24.118 1.00 87.81 601 ASN A O 1
ATOM 4734 N N . PRO A 1 602 ? -16.607 -9.249 -24.178 1.00 90.38 602 PRO A N 1
ATOM 4735 C CA . PRO A 1 602 ? -16.121 -9.111 -25.548 1.00 90.38 602 PRO A CA 1
ATOM 4736 C C . PRO A 1 602 ? -17.209 -8.862 -26.596 1.00 90.38 602 PRO A C 1
ATOM 4738 O O . PRO A 1 602 ? -16.932 -8.282 -27.640 1.00 90.38 602 PRO A O 1
ATOM 4741 N N . MET A 1 603 ? -18.465 -9.240 -26.325 1.00 87.81 603 MET A N 1
ATOM 4742 C CA . MET A 1 603 ? -19.585 -8.952 -27.234 1.00 87.81 603 MET A CA 1
ATOM 4743 C C . MET A 1 603 ? -19.878 -7.454 -27.364 1.00 87.81 603 MET A C 1
ATOM 4745 O O . MET A 1 603 ? -20.436 -7.033 -28.374 1.00 87.81 603 MET A O 1
ATOM 4749 N N . GLY A 1 604 ? -19.506 -6.656 -26.359 1.00 86.25 604 GLY A N 1
ATOM 4750 C CA . GLY A 1 604 ? -19.659 -5.202 -26.370 1.00 86.25 604 GLY A CA 1
ATOM 4751 C C . GLY A 1 604 ? -18.466 -4.441 -26.952 1.00 86.25 604 GLY A C 1
ATOM 4752 O O . GLY A 1 604 ? -18.546 -3.223 -27.073 1.00 86.25 604 GLY A O 1
ATOM 4753 N N . TRP A 1 605 ? -17.365 -5.118 -27.290 1.00 92.25 605 TRP A N 1
ATOM 4754 C CA . TRP A 1 605 ? -16.168 -4.467 -27.826 1.00 92.25 605 TRP A CA 1
ATOM 4755 C C . TRP A 1 605 ? -16.366 -4.032 -29.267 1.00 92.25 605 TRP A C 1
ATOM 4757 O O . TRP A 1 605 ? -16.955 -4.776 -30.050 1.00 92.25 605 TRP A O 1
ATOM 4767 N N . ASP A 1 606 ? -15.844 -2.863 -29.624 1.00 92.06 606 ASP A N 1
ATOM 4768 C CA . ASP A 1 606 ? -15.711 -2.475 -31.025 1.00 92.06 606 ASP A CA 1
ATOM 4769 C C . ASP A 1 606 ? -14.576 -3.255 -31.721 1.00 92.06 606 ASP A C 1
ATOM 4771 O O . ASP A 1 606 ? -13.787 -3.963 -31.085 1.00 92.06 606 ASP A O 1
ATOM 4775 N N . GLU A 1 607 ? -14.503 -3.136 -33.048 1.00 93.50 607 GLU A N 1
ATOM 4776 C CA . GLU A 1 607 ? -13.488 -3.787 -33.885 1.00 93.50 607 GLU A CA 1
ATOM 4777 C C . GLU A 1 607 ? -12.045 -3.475 -33.442 1.00 93.50 607 GLU A C 1
ATOM 4779 O O . GLU A 1 607 ? -11.183 -4.356 -33.469 1.00 93.50 607 GLU A O 1
ATOM 4784 N N . VAL A 1 608 ? -11.777 -2.241 -33.003 1.00 94.44 608 VAL A N 1
ATOM 4785 C CA . VAL A 1 608 ? -10.433 -1.784 -32.623 1.00 94.44 608 VAL A CA 1
ATOM 4786 C C . VAL A 1 608 ? -10.018 -2.410 -31.297 1.00 94.44 608 VAL A C 1
ATOM 4788 O O . VAL A 1 608 ? -8.916 -2.955 -31.201 1.00 94.44 608 VAL A O 1
ATOM 4791 N N . THR A 1 609 ? -10.892 -2.384 -30.290 1.00 93.19 609 THR A N 1
ATOM 4792 C CA . THR A 1 609 ? -10.671 -3.053 -29.006 1.00 93.19 609 THR A CA 1
ATOM 4793 C C . THR A 1 609 ? -10.506 -4.553 -29.216 1.00 93.19 609 THR A C 1
ATOM 4795 O O . THR A 1 609 ? -9.519 -5.125 -28.759 1.00 93.19 609 THR A O 1
ATOM 4798 N N . ALA A 1 610 ? -11.401 -5.197 -29.971 1.00 94.88 610 ALA A N 1
ATOM 4799 C CA . ALA A 1 610 ? -11.321 -6.635 -30.210 1.00 94.88 610 ALA A CA 1
ATOM 4800 C C . ALA A 1 610 ? -10.014 -7.041 -30.917 1.00 94.88 610 ALA A C 1
ATOM 4802 O O . ALA A 1 610 ? -9.434 -8.072 -30.573 1.00 94.88 610 ALA A O 1
ATOM 4803 N N . PHE A 1 611 ? -9.505 -6.225 -31.847 1.00 95.88 611 PHE A N 1
ATOM 4804 C CA . PHE A 1 611 ? -8.211 -6.466 -32.486 1.00 95.88 611 PHE A CA 1
ATOM 4805 C C . PHE A 1 611 ? -7.035 -6.263 -31.523 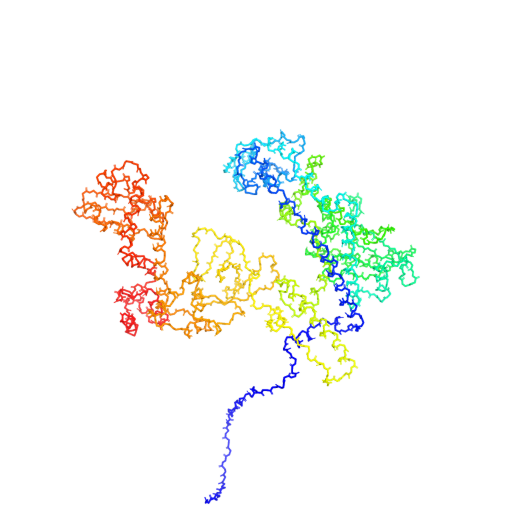1.00 95.88 611 PHE A C 1
ATOM 4807 O O . PHE A 1 611 ? -6.173 -7.133 -31.414 1.00 95.88 611 PHE A O 1
ATOM 4814 N N . ARG A 1 612 ? -6.987 -5.139 -30.793 1.00 94.00 612 ARG A N 1
ATOM 4815 C CA . ARG A 1 612 ? -5.892 -4.852 -29.846 1.00 94.00 612 ARG A CA 1
ATOM 4816 C C . ARG A 1 612 ? -5.760 -5.920 -28.767 1.00 94.00 612 ARG A C 1
ATOM 4818 O O . ARG A 1 612 ? -4.657 -6.192 -28.317 1.00 94.00 612 ARG A O 1
ATOM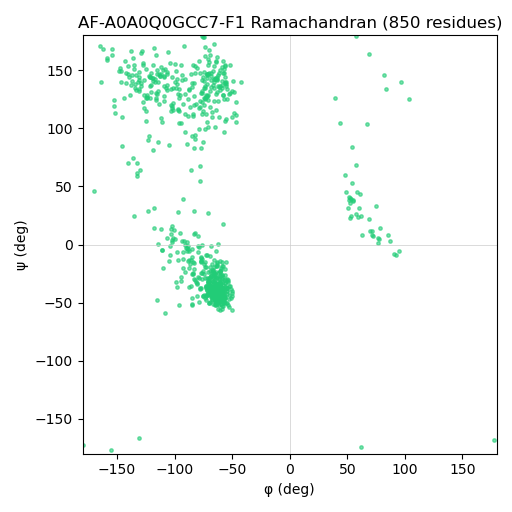 4825 N N . ARG A 1 613 ? -6.870 -6.563 -28.401 1.00 92.88 613 ARG A N 1
ATOM 4826 C CA . ARG A 1 613 ? -6.912 -7.634 -27.400 1.00 92.88 613 ARG A CA 1
ATOM 4827 C C . ARG A 1 613 ? -6.477 -9.012 -27.909 1.00 92.88 613 ARG A C 1
ATOM 4829 O O . ARG A 1 613 ? -6.457 -9.946 -27.113 1.00 92.88 613 ARG A O 1
ATOM 4836 N N . LEU A 1 614 ? -6.118 -9.171 -29.189 1.00 92.19 614 LEU A N 1
ATOM 4837 C CA . LEU A 1 614 ? -5.652 -10.455 -29.742 1.00 92.19 614 LEU A CA 1
ATOM 4838 C C . LEU A 1 614 ? -4.331 -10.929 -29.122 1.00 92.19 614 LEU A C 1
ATOM 4840 O O . LEU A 1 614 ? -4.148 -12.130 -28.937 1.00 92.19 614 LEU A O 1
ATOM 4844 N N . ASN A 1 615 ? -3.418 -10.004 -28.825 1.00 88.12 615 ASN A N 1
ATOM 4845 C CA . ASN A 1 615 ? -2.183 -10.241 -28.080 1.00 88.12 615 ASN A CA 1
ATOM 4846 C C . ASN A 1 615 ? -1.589 -8.899 -27.602 1.00 88.12 615 ASN A C 1
ATOM 4848 O O . ASN A 1 615 ? -2.019 -7.830 -28.031 1.00 88.12 615 ASN A O 1
ATOM 4852 N N . ALA A 1 616 ? -0.568 -8.952 -26.746 1.00 85.19 616 ALA A N 1
ATOM 4853 C CA . ALA A 1 616 ? 0.059 -7.758 -26.171 1.00 85.19 616 ALA A CA 1
ATOM 4854 C C . ALA A 1 616 ? 0.697 -6.802 -27.203 1.00 85.19 616 ALA A C 1
ATOM 4856 O O . ALA A 1 616 ? 0.777 -5.599 -26.967 1.00 85.19 616 ALA A O 1
ATOM 4857 N N . THR A 1 617 ? 1.171 -7.306 -28.344 1.00 84.19 617 THR A N 1
ATOM 4858 C CA . THR A 1 617 ? 1.840 -6.488 -29.370 1.00 84.19 617 THR A CA 1
ATOM 4859 C C . THR A 1 617 ? 0.846 -5.716 -30.242 1.00 84.19 617 THR A C 1
ATOM 4861 O O . THR A 1 617 ? 1.164 -4.613 -30.696 1.00 84.19 617 THR A O 1
ATOM 4864 N N . CYS A 1 618 ? -0.378 -6.229 -30.411 1.00 90.81 618 CYS A N 1
ATOM 4865 C CA . CYS A 1 618 ? -1.456 -5.564 -31.147 1.00 90.81 618 CYS A CA 1
ATOM 4866 C C . CYS A 1 618 ? -1.882 -4.234 -30.513 1.00 90.81 618 CYS A C 1
ATOM 4868 O O . CYS A 1 618 ? -2.391 -3.358 -31.210 1.00 90.81 618 CYS A O 1
ATOM 4870 N N . GLU A 1 619 ? -1.658 -4.039 -29.213 1.00 86.69 619 GLU A N 1
ATOM 4871 C CA . GLU A 1 619 ? -2.029 -2.806 -28.520 1.00 86.69 619 GLU A CA 1
ATOM 4872 C C . GLU A 1 619 ? -1.331 -1.561 -29.097 1.00 86.69 619 GLU A C 1
ATOM 4874 O O . GLU A 1 619 ? -1.929 -0.487 -29.190 1.00 86.69 619 GLU A O 1
ATOM 4879 N N . ALA A 1 620 ? -0.099 -1.717 -29.590 1.00 88.00 620 ALA A N 1
ATOM 4880 C CA . ALA A 1 620 ? 0.661 -0.631 -30.203 1.00 88.00 620 ALA A CA 1
ATOM 4881 C C . ALA A 1 620 ? 0.145 -0.220 -31.599 1.00 88.00 620 ALA A C 1
ATOM 4883 O O . ALA A 1 620 ? 0.609 0.788 -32.147 1.00 88.00 620 ALA A O 1
ATOM 4884 N N . PHE A 1 621 ? -0.782 -0.979 -32.196 1.00 92.88 621 PHE A N 1
ATOM 4885 C CA . PHE A 1 621 ? -1.263 -0.735 -33.553 1.00 92.88 621 PHE A CA 1
ATOM 4886 C C . PHE A 1 621 ? -2.193 0.485 -33.600 1.00 92.88 621 PHE A C 1
ATOM 4888 O O . PHE A 1 621 ? -3.121 0.669 -32.797 1.00 92.88 621 PHE A O 1
ATOM 4895 N N . SER A 1 622 ? -1.963 1.325 -34.604 1.00 93.94 622 SER A N 1
ATOM 4896 C CA . SER A 1 622 ? -2.869 2.398 -34.991 1.00 93.94 622 SER A CA 1
ATOM 4897 C C . SER A 1 622 ? -4.126 1.828 -35.648 1.00 93.94 622 SER A C 1
ATOM 4899 O O . SER A 1 622 ? -4.100 0.770 -36.276 1.00 93.94 622 SER A O 1
ATOM 4901 N N . GLU A 1 623 ? -5.236 2.565 -35.588 1.00 95.06 623 GLU A N 1
ATOM 4902 C CA . GLU A 1 623 ? -6.475 2.150 -36.262 1.00 95.06 623 GLU A CA 1
ATOM 4903 C C . GLU A 1 623 ? -6.294 1.926 -37.772 1.00 95.06 623 GLU A C 1
ATOM 4905 O O . GLU A 1 623 ? -6.975 1.090 -38.364 1.00 95.06 623 GLU A O 1
ATOM 4910 N N . ALA A 1 624 ? -5.375 2.658 -38.411 1.00 95.06 624 ALA A N 1
ATOM 4911 C CA . ALA A 1 624 ? -5.088 2.499 -39.833 1.00 95.06 624 ALA A CA 1
ATOM 4912 C C . ALA A 1 624 ? -4.411 1.152 -40.141 1.00 95.06 624 ALA A C 1
ATOM 4914 O O . ALA A 1 624 ? -4.757 0.506 -41.131 1.00 95.06 624 ALA A O 1
ATOM 4915 N N . GLU A 1 625 ? -3.480 0.713 -39.290 1.00 95.44 625 GLU A N 1
ATOM 4916 C CA . GLU A 1 625 ? -2.832 -0.600 -39.401 1.00 95.44 625 GLU A CA 1
ATOM 4917 C C . GLU A 1 625 ? -3.819 -1.733 -39.110 1.00 95.44 625 GLU A C 1
ATOM 4919 O O . GLU A 1 625 ? -3.832 -2.727 -39.835 1.00 95.44 625 GLU A O 1
ATOM 4924 N N . ILE A 1 626 ? -4.697 -1.556 -38.117 1.00 96.00 626 ILE A N 1
ATOM 4925 C CA . ILE A 1 626 ? -5.764 -2.514 -37.791 1.00 96.00 626 ILE A CA 1
ATOM 4926 C C . ILE A 1 626 ? -6.680 -2.714 -39.003 1.00 96.00 626 ILE A C 1
ATOM 4928 O O . ILE A 1 626 ? -6.801 -3.829 -39.508 1.00 96.00 626 ILE A O 1
ATOM 4932 N N . ARG A 1 627 ? -7.248 -1.629 -39.550 1.00 94.50 627 ARG A N 1
ATOM 4933 C CA . ARG A 1 627 ? -8.136 -1.703 -40.726 1.00 94.50 627 ARG A CA 1
ATOM 4934 C C . ARG A 1 627 ? -7.439 -2.304 -41.945 1.00 94.50 627 ARG A C 1
ATOM 4936 O O . ARG A 1 627 ? -8.058 -3.059 -42.689 1.00 94.50 627 ARG A O 1
ATOM 4943 N N . ARG A 1 628 ? -6.153 -1.996 -42.156 1.00 94.06 628 ARG A N 1
ATOM 4944 C CA . ARG A 1 628 ? -5.359 -2.599 -43.237 1.00 94.06 628 ARG A CA 1
ATOM 4945 C C . ARG A 1 628 ? -5.209 -4.109 -43.038 1.00 94.06 628 ARG A C 1
ATOM 4947 O O . ARG A 1 628 ? -5.432 -4.858 -43.982 1.00 94.06 628 ARG A O 1
ATOM 4954 N N . THR A 1 629 ? -4.866 -4.545 -41.829 1.00 95.75 629 THR A N 1
ATOM 4955 C CA . THR A 1 629 ? -4.677 -5.965 -41.491 1.00 95.75 629 THR A CA 1
ATOM 4956 C C . THR A 1 629 ? -5.970 -6.756 -41.686 1.00 95.75 629 THR A C 1
ATOM 4958 O O . THR A 1 629 ? -5.972 -7.810 -42.324 1.00 95.75 629 THR A O 1
ATOM 4961 N N . LEU A 1 630 ? -7.092 -6.213 -41.212 1.00 94.69 630 LEU A N 1
ATOM 4962 C CA . LEU A 1 630 ? -8.418 -6.802 -41.404 1.00 94.69 630 LEU A CA 1
ATOM 4963 C C . LEU A 1 630 ? -8.813 -6.853 -42.884 1.00 94.69 630 LEU A C 1
ATOM 4965 O O . LEU A 1 630 ? -9.263 -7.888 -43.366 1.00 94.69 630 LEU A O 1
ATOM 4969 N N . GLY A 1 631 ? -8.547 -5.783 -43.639 1.00 93.75 631 GLY A N 1
ATOM 4970 C CA . GLY A 1 631 ? -8.799 -5.740 -45.080 1.00 93.75 631 GLY A CA 1
ATOM 4971 C C . GLY A 1 631 ? -7.988 -6.761 -45.887 1.00 93.75 631 GLY A C 1
ATOM 4972 O O . GLY A 1 631 ? -8.527 -7.354 -46.816 1.00 93.75 631 GLY A O 1
ATOM 4973 N N . ILE A 1 632 ? -6.719 -6.993 -45.528 1.00 91.12 632 ILE A N 1
ATOM 4974 C CA . ILE A 1 632 ? -5.851 -7.986 -46.189 1.00 91.12 632 ILE A CA 1
ATOM 4975 C C . ILE A 1 632 ? -6.315 -9.413 -45.885 1.00 91.12 632 ILE A C 1
ATOM 4977 O O . ILE A 1 632 ? -6.295 -10.270 -46.763 1.00 91.12 632 ILE A O 1
ATOM 4981 N N . THR A 1 633 ? -6.723 -9.673 -44.644 1.00 92.69 633 THR A N 1
ATOM 4982 C CA . THR A 1 633 ? -7.072 -11.026 -44.179 1.00 92.69 633 THR A CA 1
ATOM 4983 C C . THR A 1 633 ? -8.536 -11.399 -44.403 1.00 92.69 633 THR A C 1
ATOM 4985 O O . THR A 1 633 ? -8.892 -12.567 -44.281 1.00 92.69 633 THR A O 1
ATOM 4988 N N . GLY A 1 634 ? -9.399 -10.424 -44.705 1.00 91.06 634 GLY A N 1
ATOM 4989 C CA . GLY A 1 634 ? -10.848 -10.618 -44.803 1.00 91.06 634 GLY A CA 1
ATOM 4990 C C . GLY A 1 634 ? -11.537 -10.852 -43.452 1.00 91.06 634 GLY A C 1
ATOM 4991 O O . GLY A 1 634 ? -12.724 -11.179 -43.422 1.00 91.06 634 GLY A O 1
ATOM 4992 N N . VAL A 1 635 ? -10.817 -10.693 -42.336 1.00 94.31 635 VAL A N 1
ATOM 4993 C CA . VAL A 1 635 ? -11.369 -10.823 -40.984 1.00 94.31 635 VAL A CA 1
ATOM 4994 C C . VAL A 1 635 ? -12.267 -9.627 -40.682 1.00 94.31 635 VAL A C 1
ATOM 4996 O O . VAL A 1 635 ? -11.929 -8.487 -40.988 1.00 94.31 635 VAL A O 1
ATOM 4999 N N . ASN A 1 636 ? -13.411 -9.890 -40.055 1.00 90.75 636 ASN A N 1
ATOM 5000 C CA . ASN A 1 636 ? -14.364 -8.869 -39.636 1.00 90.75 636 ASN A CA 1
ATOM 5001 C C . ASN A 1 636 ? -14.547 -8.863 -38.110 1.00 90.75 636 ASN A C 1
ATOM 5003 O O . ASN A 1 636 ? -14.133 -9.783 -37.402 1.00 90.75 636 ASN A O 1
ATOM 5007 N N . GLU A 1 637 ? -15.220 -7.829 -37.613 1.00 91.69 637 GLU A N 1
ATOM 5008 C CA . GLU A 1 637 ? -15.538 -7.647 -36.194 1.00 91.69 637 GLU A CA 1
ATOM 5009 C C . GLU A 1 637 ? -16.245 -8.861 -35.557 1.00 91.69 637 GLU A C 1
ATOM 5011 O O . GLU A 1 637 ? -15.971 -9.200 -34.406 1.00 91.69 637 GLU A O 1
ATOM 5016 N N . ALA A 1 638 ? -17.119 -9.557 -36.295 1.00 89.81 638 ALA A N 1
ATOM 5017 C CA . ALA A 1 638 ? -17.834 -10.725 -35.778 1.00 89.81 638 ALA A CA 1
ATOM 5018 C C . ALA A 1 638 ? -16.880 -11.883 -35.449 1.00 89.81 638 ALA A C 1
ATOM 5020 O O . ALA A 1 638 ? -16.991 -12.475 -34.375 1.00 89.81 638 ALA A O 1
ATOM 5021 N N . LEU A 1 639 ? -15.910 -12.161 -36.327 1.00 92.94 639 LEU A N 1
ATOM 5022 C CA . LEU A 1 639 ? -14.893 -13.180 -36.074 1.00 92.94 639 LEU A CA 1
ATOM 5023 C C . LEU A 1 639 ? -13.965 -12.777 -34.920 1.00 92.94 639 LEU A C 1
ATOM 5025 O O . LEU A 1 639 ? -13.646 -13.616 -34.084 1.00 92.94 639 LEU A O 1
ATOM 5029 N N . LEU A 1 640 ? -13.579 -11.498 -34.813 1.00 95.00 640 LEU A N 1
ATOM 5030 C CA . LEU A 1 640 ? -12.780 -11.014 -33.676 1.00 95.00 640 LEU A CA 1
ATOM 5031 C C . LEU A 1 640 ? -13.502 -11.225 -32.338 1.00 95.00 640 LEU A C 1
ATOM 5033 O O . LEU A 1 640 ? -12.906 -11.713 -31.380 1.00 95.00 640 LEU A O 1
ATOM 5037 N N . ARG A 1 641 ? -14.800 -10.907 -32.268 1.00 93.00 641 ARG A N 1
ATOM 5038 C CA . ARG A 1 641 ? -15.607 -11.163 -31.065 1.00 93.00 641 ARG A CA 1
ATOM 5039 C C . ARG A 1 641 ? -15.745 -12.656 -30.780 1.00 93.00 641 ARG A C 1
ATOM 5041 O O . ARG A 1 641 ? -15.669 -13.044 -29.617 1.00 93.00 641 ARG A O 1
ATOM 5048 N N . GLN A 1 642 ? -15.912 -13.488 -31.811 1.00 92.88 642 GLN A N 1
ATOM 5049 C CA . GLN A 1 642 ? -15.971 -14.943 -31.656 1.00 92.88 642 GLN A CA 1
ATOM 5050 C C . GLN A 1 642 ? -14.668 -15.501 -31.074 1.00 92.88 642 GLN A C 1
ATOM 5052 O O . GLN A 1 642 ? -14.727 -16.276 -30.125 1.00 92.88 642 GLN A O 1
ATOM 5057 N N . ILE A 1 643 ? -13.507 -15.054 -31.570 1.00 93.81 643 ILE A N 1
ATOM 5058 C CA . ILE A 1 643 ? -12.185 -15.433 -31.041 1.00 93.81 643 ILE A CA 1
ATOM 5059 C C . ILE A 1 643 ? -12.131 -15.216 -29.526 1.00 93.81 643 ILE A C 1
ATOM 5061 O O . ILE A 1 643 ? -11.706 -16.100 -28.782 1.00 93.81 643 ILE A O 1
ATOM 5065 N N . HIS A 1 644 ? -12.617 -14.067 -29.055 1.00 93.94 644 HIS A N 1
ATOM 5066 C CA . HIS A 1 644 ? -12.625 -13.748 -27.630 1.00 93.94 644 HIS A CA 1
ATOM 5067 C C . HIS A 1 644 ? -13.683 -14.512 -26.841 1.00 93.94 644 HIS A C 1
ATOM 5069 O O . HIS A 1 644 ? -13.386 -15.003 -25.761 1.00 93.94 644 HIS A O 1
ATOM 5075 N N . VAL A 1 645 ? -14.909 -14.639 -27.341 1.00 90.50 645 VAL A N 1
ATOM 5076 C CA . VAL A 1 645 ? -15.982 -15.311 -26.590 1.00 90.50 645 VAL A CA 1
ATOM 5077 C C . VAL A 1 645 ? -15.787 -16.820 -26.508 1.00 90.50 645 VAL A C 1
ATOM 5079 O O . VAL A 1 645 ? -16.037 -17.408 -25.461 1.00 90.50 645 VAL A O 1
ATOM 5082 N N . GLU A 1 646 ? -15.319 -17.445 -27.583 1.00 91.75 646 GLU A N 1
ATOM 5083 C CA . GLU A 1 646 ? -15.086 -18.893 -27.647 1.00 91.75 646 GLU A CA 1
ATOM 5084 C C . GLU A 1 646 ? -13.654 -19.275 -27.244 1.00 91.75 646 GLU A C 1
ATOM 5086 O O . GLU A 1 646 ? -13.294 -20.449 -27.265 1.00 91.75 646 GLU A O 1
ATOM 5091 N N . ASN A 1 647 ? -12.842 -18.291 -26.840 1.00 90.19 647 ASN A N 1
ATOM 5092 C CA . ASN A 1 647 ? -11.451 -18.466 -26.431 1.00 90.19 647 ASN A CA 1
ATOM 5093 C C . ASN A 1 647 ? -10.586 -19.180 -27.489 1.00 90.19 647 ASN A C 1
ATOM 5095 O O . ASN A 1 647 ? -9.718 -19.989 -27.157 1.00 90.19 647 ASN A O 1
ATOM 5099 N N . LEU A 1 648 ? -10.834 -18.884 -28.766 1.00 91.25 648 LEU A N 1
ATOM 5100 C CA . LEU A 1 648 ? -10.133 -19.491 -29.893 1.00 91.25 648 LEU A CA 1
ATOM 5101 C C . LEU A 1 648 ? -8.774 -18.812 -30.120 1.00 91.25 648 LEU A C 1
ATOM 5103 O O . LEU A 1 648 ? -8.603 -17.624 -29.825 1.00 91.25 648 LEU A O 1
ATOM 5107 N N . PRO A 1 649 ? -7.781 -19.522 -30.672 1.00 90.12 649 PRO A N 1
ATOM 5108 C CA . PRO A 1 649 ? -6.598 -18.875 -31.220 1.00 90.12 649 PRO A CA 1
ATOM 5109 C C . PRO A 1 649 ? -6.969 -18.040 -32.464 1.00 90.12 649 PRO A C 1
ATOM 5111 O O . PRO A 1 649 ? -7.874 -18.420 -33.209 1.00 90.12 649 PRO A O 1
ATOM 5114 N N . PRO A 1 650 ? -6.257 -16.934 -32.757 1.00 91.88 650 PRO A N 1
ATOM 5115 C CA . PRO A 1 650 ? -6.490 -16.192 -33.993 1.00 91.88 650 PRO A CA 1
ATOM 5116 C C . PRO A 1 650 ? -6.180 -17.052 -35.239 1.00 91.88 650 PRO A C 1
ATOM 5118 O O . PRO A 1 650 ? -5.224 -17.840 -35.189 1.00 91.88 650 PRO A O 1
ATOM 5121 N N . PRO A 1 651 ? -6.915 -16.889 -36.358 1.00 91.88 651 PRO A N 1
ATOM 5122 C CA . PRO A 1 651 ? -6.623 -17.579 -37.616 1.00 91.88 651 PRO A CA 1
ATOM 5123 C C . PRO A 1 651 ? -5.200 -17.308 -38.120 1.00 91.88 651 PRO A C 1
ATOM 5125 O O . PRO A 1 651 ? -4.663 -16.212 -37.941 1.00 91.88 651 PRO A O 1
ATOM 5128 N N . ALA A 1 652 ? -4.585 -18.276 -38.794 1.00 91.06 652 ALA A N 1
ATOM 5129 C CA . ALA A 1 652 ? -3.182 -18.239 -39.197 1.00 91.06 652 ALA A CA 1
ATOM 5130 C C . ALA A 1 652 ? -2.819 -17.055 -40.091 1.00 91.06 652 ALA A C 1
ATOM 5132 O O . ALA A 1 652 ? -1.755 -16.460 -39.903 1.00 91.06 652 ALA A O 1
ATOM 5133 N N . LEU A 1 653 ? -3.693 -16.692 -41.034 1.00 91.44 653 LEU A N 1
ATOM 5134 C CA . LEU A 1 653 ? -3.471 -15.534 -41.903 1.00 91.44 653 LEU A CA 1
ATOM 5135 C C . LEU A 1 653 ? -3.513 -14.223 -41.114 1.00 91.44 653 LEU A C 1
ATOM 5137 O O . LEU A 1 653 ? -2.718 -13.327 -41.383 1.00 91.44 653 LEU A O 1
ATOM 5141 N N . LEU A 1 654 ? -4.383 -14.123 -40.101 1.00 94.12 654 LEU A N 1
ATOM 5142 C CA . LEU A 1 654 ? -4.416 -12.969 -39.201 1.00 94.12 654 LEU A CA 1
ATOM 5143 C C . LEU A 1 654 ? -3.133 -12.892 -38.368 1.00 94.12 654 LEU A C 1
ATOM 5145 O O . LEU A 1 654 ? -2.546 -11.819 -38.265 1.00 94.12 654 LEU A O 1
ATOM 5149 N N . LYS A 1 655 ? -2.659 -14.027 -37.837 1.00 90.88 655 LYS A N 1
ATOM 5150 C CA . LYS A 1 655 ? -1.374 -14.107 -37.121 1.00 90.88 655 LYS A CA 1
ATOM 5151 C C . LYS A 1 655 ? -0.198 -13.668 -37.997 1.00 90.88 655 LYS A C 1
ATOM 5153 O O . LYS A 1 655 ? 0.616 -12.867 -37.548 1.00 90.88 655 LYS A O 1
ATOM 5158 N N . ASP A 1 656 ? -0.120 -14.161 -39.236 1.00 90.62 656 ASP A N 1
ATOM 5159 C CA . ASP A 1 656 ? 0.952 -13.797 -40.174 1.00 90.62 656 ASP A CA 1
ATOM 5160 C C . ASP A 1 656 ? 0.910 -12.305 -40.523 1.00 90.62 656 ASP A C 1
ATOM 5162 O O . ASP A 1 656 ? 1.933 -11.621 -40.482 1.00 90.62 656 ASP A O 1
ATOM 5166 N N . ALA A 1 657 ? -0.282 -11.771 -40.805 1.00 92.94 657 ALA A N 1
ATOM 5167 C CA . ALA A 1 657 ? -0.452 -10.364 -41.139 1.00 92.94 657 ALA A CA 1
ATOM 5168 C C . ALA A 1 657 ? -0.079 -9.440 -39.966 1.00 92.94 657 ALA A C 1
ATOM 5170 O O . ALA A 1 657 ? 0.633 -8.458 -40.174 1.00 92.94 657 ALA A O 1
ATOM 5171 N N . VAL A 1 658 ? -0.481 -9.781 -38.734 1.00 92.62 658 VAL A N 1
ATOM 5172 C CA . VAL A 1 658 ? -0.059 -9.069 -37.513 1.00 92.62 658 VAL A CA 1
ATOM 5173 C C . VAL A 1 658 ? 1.466 -9.081 -37.384 1.00 92.62 658 VAL A C 1
ATOM 5175 O O . VAL A 1 658 ? 2.072 -8.020 -37.245 1.00 92.62 658 VAL A O 1
ATOM 5178 N N . GLN A 1 659 ? 2.106 -10.246 -37.527 1.00 89.56 659 GLN A N 1
ATOM 5179 C CA . GLN A 1 659 ? 3.563 -10.367 -37.428 1.00 89.56 659 GLN A CA 1
ATOM 5180 C C . GLN A 1 659 ? 4.295 -9.529 -38.491 1.00 89.56 659 GLN A C 1
ATOM 5182 O O . GLN A 1 659 ? 5.324 -8.915 -38.205 1.00 89.56 659 GLN A O 1
ATOM 5187 N N . ARG A 1 660 ? 3.779 -9.468 -39.723 1.00 91.50 660 ARG A N 1
ATOM 5188 C CA . ARG A 1 660 ? 4.355 -8.631 -40.790 1.00 91.50 660 ARG A CA 1
ATOM 5189 C C . ARG A 1 660 ? 4.267 -7.144 -40.464 1.00 91.50 660 ARG A C 1
ATOM 5191 O O . ARG A 1 660 ? 5.255 -6.441 -40.655 1.00 91.50 660 ARG A O 1
ATOM 5198 N N . VAL A 1 661 ? 3.132 -6.681 -39.940 1.00 93.00 661 VAL A N 1
ATOM 5199 C CA . VAL A 1 661 ? 2.962 -5.280 -39.522 1.00 93.00 661 VAL A CA 1
ATOM 5200 C C . VAL A 1 661 ? 3.874 -4.945 -38.338 1.00 93.00 661 VAL A C 1
ATOM 5202 O O . VAL A 1 661 ? 4.488 -3.881 -38.323 1.00 93.00 661 VAL A O 1
ATOM 5205 N N . GLU A 1 662 ? 4.048 -5.857 -37.377 1.00 90.44 662 GLU A N 1
ATOM 5206 C CA . GLU A 1 662 ? 5.023 -5.687 -36.287 1.00 90.44 662 GLU A CA 1
ATOM 5207 C C . GLU A 1 662 ? 6.449 -5.504 -36.817 1.00 90.44 662 GLU A C 1
ATOM 5209 O O . GLU A 1 662 ? 7.158 -4.591 -36.393 1.00 90.44 662 GLU A O 1
ATOM 5214 N N . ILE A 1 663 ? 6.863 -6.348 -37.768 1.00 91.12 663 ILE A N 1
ATOM 5215 C CA . ILE A 1 663 ? 8.180 -6.255 -38.408 1.00 91.12 663 ILE A CA 1
ATOM 5216 C C . ILE A 1 663 ? 8.313 -4.940 -39.180 1.00 91.12 663 ILE A C 1
ATOM 5218 O O . ILE A 1 663 ? 9.345 -4.285 -39.077 1.00 91.12 663 ILE A O 1
ATOM 5222 N N . GLU A 1 664 ? 7.288 -4.527 -39.928 1.00 92.50 664 GLU A N 1
ATOM 5223 C CA . GLU A 1 664 ? 7.289 -3.259 -40.667 1.00 92.50 664 GLU A CA 1
ATOM 5224 C C . GLU A 1 664 ? 7.509 -2.066 -39.725 1.00 92.50 664 GLU A C 1
ATOM 5226 O O . GLU A 1 664 ? 8.355 -1.210 -39.993 1.00 92.50 664 GLU A O 1
ATOM 5231 N N . ARG A 1 665 ? 6.821 -2.047 -38.577 1.00 91.44 665 ARG A N 1
ATOM 5232 C CA . ARG A 1 665 ? 6.987 -1.011 -37.545 1.00 91.44 665 ARG A CA 1
ATOM 5233 C C . ARG A 1 665 ? 8.374 -1.028 -36.910 1.00 91.44 665 ARG A C 1
ATOM 5235 O O . ARG A 1 665 ? 8.967 0.038 -36.721 1.00 91.44 665 ARG A O 1
ATOM 5242 N N . GLU A 1 666 ? 8.891 -2.213 -36.579 1.00 89.94 666 GLU A N 1
ATOM 5243 C CA . GLU A 1 666 ? 10.252 -2.389 -36.053 1.00 89.94 666 GLU A CA 1
ATOM 5244 C C . GLU A 1 666 ? 11.273 -1.815 -37.046 1.00 89.94 666 GLU A C 1
ATOM 5246 O O . GLU A 1 666 ? 12.094 -0.970 -36.686 1.00 89.94 666 GLU A O 1
ATOM 5251 N N . LEU A 1 667 ? 11.160 -2.195 -38.321 1.00 93.81 667 LEU A N 1
ATOM 5252 C CA . LEU A 1 667 ? 12.036 -1.723 -39.388 1.00 93.81 667 LEU A CA 1
ATOM 5253 C C . LEU A 1 667 ? 11.944 -0.210 -39.584 1.00 93.81 667 LEU A C 1
ATOM 5255 O O . LEU A 1 667 ? 12.985 0.441 -39.654 1.00 93.81 667 LEU A O 1
ATOM 5259 N N . GLN A 1 668 ? 10.740 0.364 -39.633 1.00 94.12 668 GLN A N 1
ATOM 5260 C CA . GLN A 1 668 ? 10.572 1.807 -39.809 1.00 94.12 668 GLN A CA 1
ATOM 5261 C C . GLN A 1 668 ? 11.178 2.587 -38.633 1.00 94.12 668 GLN A C 1
ATOM 5263 O O . GLN A 1 668 ? 11.914 3.548 -38.853 1.00 94.12 668 GLN A O 1
ATOM 5268 N N . SER A 1 669 ? 10.977 2.112 -37.401 1.00 91.44 669 SER A N 1
ATOM 5269 C CA . SER A 1 669 ? 11.588 2.707 -36.203 1.00 91.44 669 SER A CA 1
ATOM 5270 C C . SER A 1 669 ? 13.120 2.674 -36.269 1.00 91.44 669 SER A C 1
ATOM 5272 O O . SER A 1 669 ? 13.784 3.664 -35.961 1.00 91.44 669 SER A O 1
ATOM 5274 N N . CYS A 1 670 ? 13.701 1.557 -36.723 1.00 93.06 670 CYS A N 1
ATOM 5275 C CA . CYS A 1 670 ? 15.145 1.438 -36.928 1.00 93.06 670 CYS A CA 1
ATOM 5276 C C . CYS A 1 670 ? 15.657 2.369 -38.038 1.00 93.06 670 CYS A C 1
ATOM 5278 O O . CYS A 1 670 ? 16.706 2.990 -37.869 1.00 93.06 670 CYS A O 1
ATOM 5280 N N . ILE A 1 671 ? 14.938 2.489 -39.161 1.00 94.75 671 ILE A N 1
ATOM 5281 C CA . ILE A 1 671 ? 15.290 3.403 -40.260 1.00 94.75 671 ILE A CA 1
ATOM 5282 C C . ILE A 1 671 ? 15.309 4.850 -39.760 1.00 94.75 671 ILE A C 1
ATOM 5284 O O . ILE A 1 671 ? 16.267 5.579 -40.029 1.00 94.75 671 ILE A O 1
ATOM 5288 N N . ASP A 1 672 ? 14.296 5.259 -38.999 1.00 94.25 672 ASP A N 1
ATOM 5289 C CA . ASP A 1 672 ? 14.205 6.615 -38.457 1.00 94.25 672 ASP A CA 1
ATOM 5290 C C . ASP A 1 672 ? 15.326 6.886 -37.437 1.00 94.25 672 ASP A C 1
ATOM 5292 O O . ASP A 1 672 ? 15.981 7.929 -37.495 1.00 94.25 672 ASP A O 1
ATOM 5296 N N . ALA A 1 673 ? 15.652 5.911 -36.580 1.00 92.19 673 ALA A N 1
ATOM 5297 C CA . ALA A 1 673 ? 16.778 6.001 -35.645 1.00 92.19 673 ALA A CA 1
ATOM 5298 C C . ALA A 1 673 ? 18.153 6.054 -36.347 1.00 92.19 673 ALA A C 1
ATOM 5300 O O . ALA A 1 673 ? 19.093 6.694 -35.864 1.00 92.19 673 ALA A O 1
ATOM 5301 N N . LEU A 1 674 ? 18.300 5.409 -37.509 1.00 93.38 674 LEU A N 1
ATOM 5302 C CA . LEU A 1 674 ? 19.508 5.528 -38.329 1.00 93.38 674 LEU A CA 1
ATOM 5303 C C . LEU A 1 674 ? 19.629 6.912 -38.990 1.00 93.38 674 LEU A C 1
ATOM 5305 O O . LEU A 1 674 ? 20.753 7.383 -39.167 1.00 93.38 674 LEU A O 1
ATOM 5309 N N . LYS A 1 675 ? 18.508 7.565 -39.326 1.00 91.38 675 LYS A N 1
ATOM 5310 C CA . LYS A 1 675 ? 18.476 8.929 -39.892 1.00 91.38 675 LYS A CA 1
ATOM 5311 C C . LYS A 1 675 ? 18.735 10.026 -38.862 1.00 91.38 675 LYS A C 1
ATOM 5313 O O . LYS A 1 675 ? 19.128 11.123 -39.255 1.00 91.38 675 LYS A O 1
ATOM 5318 N N . ALA A 1 676 ? 18.512 9.756 -37.575 1.00 88.56 676 ALA A N 1
ATOM 5319 C CA . ALA A 1 676 ? 18.744 10.726 -36.510 1.00 88.56 676 ALA A CA 1
ATOM 5320 C C . ALA A 1 676 ? 20.189 11.265 -36.533 1.00 88.56 676 ALA A C 1
ATOM 5322 O O . ALA A 1 676 ? 21.148 10.522 -36.762 1.00 88.56 676 ALA A O 1
ATOM 5323 N N . GLU A 1 677 ? 20.350 12.572 -36.290 1.00 79.44 677 GLU A N 1
ATOM 5324 C CA . GLU A 1 677 ? 21.665 13.237 -36.319 1.00 79.44 677 GLU A CA 1
ATOM 5325 C C . GLU A 1 677 ? 22.596 12.785 -35.182 1.00 79.44 677 GLU A C 1
ATOM 5327 O O . GLU A 1 677 ? 23.829 12.908 -35.286 1.00 79.44 677 GLU A O 1
ATOM 5332 N N . ASP A 1 678 ? 22.007 12.257 -34.106 1.00 80.25 678 ASP A N 1
ATOM 5333 C CA . ASP A 1 678 ? 22.725 11.704 -32.972 1.00 80.25 678 ASP A CA 1
ATOM 5334 C C . ASP A 1 678 ? 23.373 10.340 -33.295 1.00 80.25 678 ASP A C 1
ATOM 5336 O O . ASP A 1 678 ? 23.084 9.648 -34.280 1.00 80.25 678 ASP A O 1
ATOM 5340 N N . LEU A 1 679 ? 24.334 9.957 -32.458 1.00 77.12 679 LEU A N 1
ATOM 5341 C CA . LEU A 1 679 ? 25.012 8.666 -32.558 1.00 77.12 679 LEU A CA 1
ATOM 5342 C C . LEU A 1 679 ? 24.401 7.633 -31.610 1.00 77.12 679 LEU A C 1
ATOM 5344 O O . LEU A 1 679 ? 25.104 6.716 -31.183 1.00 77.12 679 LEU A O 1
ATOM 5348 N N . SER A 1 680 ? 23.113 7.769 -31.282 1.00 83.31 680 SER A N 1
ATOM 5349 C CA . SER A 1 680 ? 22.440 6.814 -30.408 1.00 83.31 680 SER A CA 1
ATOM 5350 C C . SER A 1 680 ? 22.581 5.392 -30.980 1.00 83.31 680 SER A C 1
ATOM 5352 O O . SER A 1 680 ? 22.498 5.194 -32.205 1.00 83.31 680 SER A O 1
ATOM 5354 N N . PRO A 1 681 ? 22.879 4.392 -30.130 1.00 85.25 681 PRO A N 1
ATOM 5355 C CA . PRO A 1 681 ? 23.033 3.017 -30.576 1.00 85.25 681 PRO A CA 1
ATOM 5356 C C . PRO A 1 681 ? 21.688 2.494 -31.089 1.00 85.25 681 PRO A C 1
ATOM 5358 O O . PRO A 1 681 ? 20.693 2.500 -30.373 1.00 85.25 681 PRO A O 1
ATOM 5361 N N . VAL A 1 682 ? 21.665 2.024 -32.336 1.00 89.62 682 VAL A N 1
ATOM 5362 C CA . VAL A 1 682 ? 20.493 1.397 -32.950 1.00 89.62 682 VAL A CA 1
ATOM 5363 C C . VAL A 1 682 ? 20.634 -0.104 -32.790 1.00 89.62 682 VAL A C 1
ATOM 5365 O O . VAL A 1 682 ? 21.676 -0.661 -33.149 1.00 89.62 682 VAL A O 1
ATOM 5368 N N . SER A 1 683 ? 19.587 -0.740 -32.266 1.00 88.31 683 SER A N 1
ATOM 5369 C CA . SER A 1 683 ? 19.521 -2.192 -32.134 1.00 88.31 683 SER A CA 1
ATOM 5370 C C . SER A 1 683 ? 18.459 -2.793 -33.059 1.00 88.31 683 SER A C 1
ATOM 5372 O O . SER A 1 683 ? 17.446 -2.152 -33.319 1.00 88.31 683 SER A O 1
ATOM 5374 N N . VAL A 1 684 ? 18.702 -4.004 -33.562 1.00 87.88 684 VAL A N 1
ATOM 5375 C CA . VAL A 1 684 ? 17.835 -4.754 -34.484 1.00 87.88 684 VAL A CA 1
ATOM 5376 C C . VAL A 1 684 ? 17.726 -6.215 -34.044 1.00 87.88 684 VAL A C 1
ATOM 5378 O O . VAL A 1 684 ? 18.667 -6.759 -33.461 1.00 87.88 684 VAL A O 1
ATOM 5381 N N . SER A 1 685 ? 16.603 -6.872 -34.349 1.00 81.44 685 SER A N 1
ATOM 5382 C CA . SER A 1 685 ? 16.410 -8.295 -34.020 1.00 81.44 685 SER A CA 1
ATOM 5383 C C . SER A 1 685 ? 17.366 -9.231 -34.773 1.00 81.44 685 SER A C 1
ATOM 5385 O O . SER A 1 685 ? 17.865 -10.190 -34.186 1.00 81.44 685 SER A O 1
ATOM 5387 N N . HIS A 1 686 ? 17.645 -8.933 -36.048 1.00 85.56 686 HIS A N 1
ATOM 5388 C CA . HIS A 1 686 ? 18.504 -9.724 -36.938 1.00 85.56 686 HIS A CA 1
ATOM 5389 C C . HIS A 1 686 ? 19.395 -8.800 -37.774 1.00 85.56 686 HIS A C 1
ATOM 5391 O O . HIS A 1 686 ? 18.894 -7.869 -38.405 1.00 85.56 686 HIS A O 1
ATOM 5397 N N . LEU A 1 687 ? 20.708 -9.044 -37.790 1.00 87.44 687 LEU A N 1
ATOM 5398 C CA . LEU A 1 687 ? 21.681 -8.232 -38.538 1.00 87.44 687 LEU A CA 1
ATOM 5399 C C . LEU A 1 687 ? 21.754 -8.625 -40.018 1.00 87.44 687 LEU A C 1
ATOM 5401 O O . LEU A 1 687 ? 22.057 -7.794 -40.874 1.00 87.44 687 LEU A O 1
ATOM 5405 N N . GLU A 1 688 ? 21.505 -9.894 -40.321 1.00 89.25 688 GLU A N 1
ATOM 5406 C CA . GLU A 1 688 ? 21.740 -10.526 -41.615 1.00 89.25 688 GLU A CA 1
ATOM 5407 C C . GLU A 1 688 ? 20.970 -9.832 -42.751 1.00 89.25 688 GLU A C 1
ATOM 5409 O O . GLU A 1 688 ? 21.594 -9.502 -43.766 1.00 89.25 688 GLU A O 1
ATOM 5414 N N . PRO A 1 689 ? 19.667 -9.498 -42.604 1.00 91.81 689 PRO A N 1
ATOM 5415 C CA . PRO A 1 689 ? 18.939 -8.763 -43.638 1.00 91.81 689 PRO A CA 1
ATOM 5416 C C . PRO A 1 689 ? 19.529 -7.370 -43.904 1.00 91.81 689 PRO A C 1
ATOM 5418 O O . PRO A 1 689 ? 19.633 -6.959 -45.061 1.00 91.81 689 PRO A O 1
ATOM 5421 N N . TRP A 1 690 ? 19.986 -6.671 -42.859 1.00 92.81 690 TRP A N 1
ATOM 5422 C CA . TRP A 1 690 ? 20.603 -5.345 -42.973 1.00 92.81 690 TRP A CA 1
ATOM 5423 C C . TRP A 1 690 ? 21.967 -5.395 -43.663 1.00 92.81 690 TRP A C 1
ATOM 5425 O O . TRP A 1 690 ? 22.254 -4.563 -44.525 1.00 92.81 690 TRP A O 1
ATOM 5435 N N . MET A 1 691 ? 22.802 -6.384 -43.332 1.00 91.50 691 MET A N 1
ATOM 5436 C CA . MET A 1 691 ? 24.114 -6.565 -43.965 1.00 91.50 691 MET A CA 1
ATOM 5437 C C . MET A 1 691 ? 23.978 -6.983 -45.428 1.00 91.50 691 MET A C 1
ATOM 5439 O O . MET A 1 691 ? 24.630 -6.403 -46.301 1.00 91.50 691 MET A O 1
ATOM 5443 N N . LYS A 1 692 ? 23.063 -7.913 -45.725 1.00 90.94 692 LYS A N 1
ATOM 5444 C CA . LYS A 1 692 ? 22.720 -8.294 -47.100 1.00 90.94 692 LYS A CA 1
ATOM 5445 C C . LYS A 1 692 ? 22.264 -7.086 -47.914 1.00 90.94 692 LYS A C 1
ATOM 5447 O O . LYS A 1 692 ? 22.673 -6.932 -49.068 1.00 90.94 692 LYS A O 1
ATOM 5452 N N . LEU A 1 693 ? 21.442 -6.219 -47.320 1.00 94.25 693 LEU A N 1
ATOM 5453 C CA . LEU A 1 693 ? 20.988 -5.001 -47.974 1.00 94.25 693 LEU A CA 1
ATOM 5454 C C . LEU A 1 693 ? 22.157 -4.035 -48.236 1.00 94.25 693 LEU A C 1
ATOM 5456 O O . LEU A 1 693 ? 22.322 -3.575 -49.364 1.00 94.25 693 LEU A O 1
ATOM 5460 N N . LEU A 1 694 ? 23.016 -3.778 -47.245 1.00 93.56 694 LEU A N 1
ATOM 5461 C CA . LEU A 1 694 ? 24.181 -2.899 -47.400 1.00 93.56 694 LEU A CA 1
ATOM 5462 C C . LEU A 1 694 ? 25.101 -3.351 -48.548 1.00 93.56 694 LEU A C 1
ATOM 5464 O O . LEU A 1 694 ? 25.493 -2.534 -49.386 1.00 93.56 694 LEU A O 1
ATOM 5468 N N . VAL A 1 695 ? 25.402 -4.652 -48.614 1.00 91.69 695 VAL A N 1
ATOM 5469 C CA . VAL A 1 695 ? 26.262 -5.256 -49.648 1.00 91.69 695 VAL A CA 1
ATOM 5470 C C . VAL A 1 695 ? 25.609 -5.230 -51.034 1.00 91.69 695 VAL A C 1
ATOM 5472 O O . VAL A 1 695 ? 26.306 -5.177 -52.049 1.00 91.69 695 VAL A O 1
ATOM 5475 N N . SER A 1 696 ? 24.275 -5.214 -51.086 1.00 91.75 696 SER A N 1
ATOM 5476 C CA . SER A 1 696 ? 23.507 -5.056 -52.327 1.00 91.75 696 SER A CA 1
ATOM 5477 C C . SER A 1 696 ? 23.467 -3.603 -52.822 1.00 91.75 696 SER A C 1
ATOM 5479 O O . SER A 1 696 ? 23.071 -3.356 -53.962 1.00 91.75 696 SER A O 1
ATOM 5481 N N . SER A 1 697 ? 23.894 -2.635 -52.000 1.00 93.25 697 SER A N 1
ATOM 5482 C CA . SER A 1 697 ? 23.792 -1.219 -52.343 1.00 93.25 697 SER A CA 1
ATOM 5483 C C . SER A 1 697 ? 24.761 -0.804 -53.463 1.00 93.25 697 SER A C 1
ATOM 5485 O O . SER A 1 697 ? 25.902 -1.271 -53.514 1.00 93.25 697 SER A O 1
ATOM 5487 N N . PRO A 1 698 ? 24.384 0.156 -54.333 1.00 91.88 698 PRO A N 1
ATOM 5488 C CA . PRO A 1 698 ? 25.246 0.628 -55.424 1.00 91.88 698 PRO A CA 1
ATOM 5489 C C . PRO A 1 698 ? 26.584 1.235 -54.976 1.00 91.88 698 PRO A C 1
ATOM 5491 O O . PRO A 1 698 ? 27.512 1.349 -55.778 1.00 91.88 698 PRO A O 1
ATOM 5494 N N . ARG A 1 699 ? 26.679 1.664 -53.710 1.00 93.25 699 ARG A N 1
ATOM 5495 C CA . ARG A 1 699 ? 27.897 2.244 -53.129 1.00 93.25 699 ARG A CA 1
ATOM 5496 C C . ARG A 1 699 ? 28.865 1.181 -52.599 1.00 93.25 699 ARG A C 1
ATOM 5498 O O . ARG A 1 699 ? 30.013 1.519 -52.321 1.00 93.25 699 ARG A O 1
ATOM 5505 N N . TRP A 1 700 ? 28.449 -0.084 -52.508 1.00 92.06 700 TRP A N 1
ATOM 5506 C CA . TRP A 1 700 ? 29.321 -1.194 -52.130 1.00 92.06 700 TRP A CA 1
ATOM 5507 C C . TRP A 1 700 ? 30.240 -1.618 -53.284 1.00 92.06 700 TRP A C 1
ATOM 5509 O O . TRP A 1 700 ? 29.843 -1.648 -54.451 1.00 92.06 700 TRP A O 1
ATOM 5519 N N . HIS A 1 701 ? 31.494 -1.962 -52.980 1.00 87.12 701 HIS A N 1
ATOM 5520 C CA . HIS A 1 701 ? 32.438 -2.407 -54.005 1.00 87.12 701 HIS A CA 1
ATOM 5521 C C . HIS A 1 701 ? 32.168 -3.868 -54.404 1.00 87.12 701 HIS A C 1
ATOM 5523 O O . HIS A 1 701 ? 32.227 -4.768 -53.572 1.00 87.12 701 HIS A O 1
ATOM 5529 N N . LYS A 1 702 ? 31.926 -4.137 -55.695 1.00 81.00 702 LYS A N 1
ATOM 5530 C CA . LYS A 1 702 ? 31.504 -5.471 -56.180 1.00 81.00 702 LYS A CA 1
ATOM 5531 C C . LYS A 1 702 ? 32.502 -6.605 -55.912 1.00 81.00 702 LYS A C 1
ATOM 5533 O O . LYS A 1 702 ? 32.091 -7.754 -55.839 1.00 81.00 702 LYS A O 1
ATOM 5538 N N . THR A 1 703 ? 33.797 -6.304 -55.784 1.00 80.25 703 THR A N 1
ATOM 5539 C CA . THR A 1 703 ? 34.838 -7.315 -55.494 1.00 80.25 703 THR A CA 1
ATOM 5540 C C . THR A 1 703 ? 35.150 -7.462 -53.998 1.00 80.25 703 THR A C 1
ATOM 5542 O O . THR A 1 703 ? 36.067 -8.204 -53.636 1.00 80.25 703 THR A O 1
ATOM 5545 N N . ARG A 1 704 ? 34.424 -6.738 -53.130 1.00 83.00 704 ARG A N 1
ATOM 5546 C CA . ARG A 1 704 ? 34.577 -6.776 -51.671 1.00 83.00 704 ARG A CA 1
ATOM 5547 C C . ARG A 1 704 ? 33.544 -7.726 -51.070 1.00 83.00 704 ARG A C 1
ATOM 5549 O O . ARG A 1 704 ? 32.341 -7.471 -51.170 1.00 83.00 704 ARG A O 1
ATOM 5556 N N . GLY A 1 705 ? 34.031 -8.790 -50.438 1.00 84.56 705 GLY A N 1
ATOM 5557 C CA . GLY A 1 705 ? 33.216 -9.694 -49.630 1.00 84.56 705 GLY A CA 1
ATOM 5558 C C . GLY A 1 705 ? 32.997 -9.148 -48.218 1.00 84.56 705 GLY A C 1
ATOM 5559 O O . GLY A 1 705 ? 33.873 -8.474 -47.669 1.00 84.56 705 GLY A O 1
ATOM 5560 N N . LEU A 1 706 ? 31.842 -9.453 -47.633 1.00 87.12 706 LEU A N 1
ATOM 5561 C CA . LEU A 1 706 ? 31.533 -9.205 -46.226 1.00 87.12 706 LEU A CA 1
ATOM 5562 C C . LEU A 1 706 ? 31.311 -10.547 -45.529 1.00 87.12 706 LEU A C 1
ATOM 5564 O O . LEU A 1 706 ? 30.476 -11.333 -45.974 1.00 87.12 706 LEU A O 1
ATOM 5568 N N . LEU A 1 707 ? 32.063 -10.794 -44.460 1.00 85.06 707 LEU A N 1
ATOM 5569 C CA . LEU A 1 707 ? 31.953 -11.990 -43.630 1.00 85.06 707 LEU A CA 1
ATOM 5570 C C . LEU A 1 707 ? 31.360 -11.600 -42.275 1.00 85.06 707 LEU A C 1
ATOM 5572 O O . LEU A 1 707 ? 31.916 -10.746 -41.581 1.00 85.06 707 LEU A O 1
ATOM 5576 N N . LEU A 1 708 ? 30.252 -12.229 -41.897 1.00 83.56 708 LEU A N 1
ATOM 5577 C CA . LEU A 1 708 ? 29.719 -12.164 -40.543 1.00 83.56 708 LEU A CA 1
ATOM 5578 C C . LEU A 1 708 ? 30.214 -13.402 -39.801 1.00 83.56 708 LEU A C 1
ATOM 5580 O O . LEU A 1 708 ? 29.873 -14.521 -40.178 1.00 83.56 708 LEU A O 1
ATOM 5584 N N . ILE A 1 709 ? 31.047 -13.204 -38.786 1.00 80.06 709 ILE A N 1
ATOM 5585 C CA . ILE A 1 709 ? 31.630 -14.282 -37.982 1.00 80.06 709 ILE A CA 1
ATOM 5586 C C . ILE A 1 709 ? 31.129 -14.177 -36.544 1.00 80.06 709 ILE A C 1
ATOM 5588 O O . ILE A 1 709 ? 30.825 -13.077 -36.110 1.00 80.06 709 ILE A O 1
ATOM 5592 N N . ASP A 1 710 ? 31.002 -15.273 -35.803 1.00 74.38 710 ASP A N 1
ATOM 5593 C CA . ASP A 1 710 ? 30.645 -15.259 -34.379 1.00 74.38 710 ASP A CA 1
ATOM 5594 C C . ASP A 1 710 ? 31.828 -14.816 -33.489 1.00 74.38 710 ASP A C 1
ATOM 5596 O O . ASP A 1 710 ? 32.911 -14.486 -33.984 1.00 74.38 710 ASP A O 1
ATOM 5600 N N . ALA A 1 711 ? 31.613 -14.745 -32.170 1.00 72.00 711 ALA A N 1
ATOM 5601 C CA . ALA A 1 711 ? 32.644 -14.327 -31.213 1.00 72.00 711 ALA A CA 1
ATOM 5602 C C . ALA A 1 711 ? 33.805 -15.337 -31.116 1.00 72.00 711 ALA A C 1
ATOM 5604 O O . ALA A 1 711 ? 34.920 -14.978 -30.734 1.00 72.00 711 ALA A O 1
ATOM 5605 N N . GLU A 1 712 ? 33.548 -16.583 -31.500 1.00 74.31 712 GLU A N 1
ATOM 5606 C CA . GLU A 1 712 ? 34.471 -17.709 -31.529 1.00 74.31 712 GLU A CA 1
ATOM 5607 C C . GLU A 1 712 ? 35.215 -17.830 -32.878 1.00 74.31 712 GLU A C 1
ATOM 5609 O O . GLU A 1 712 ? 36.107 -18.670 -33.023 1.00 74.31 712 GLU A O 1
ATOM 5614 N N . GLY A 1 713 ? 34.900 -16.968 -33.854 1.00 70.19 713 GLY A N 1
ATOM 5615 C CA . GLY A 1 713 ? 35.509 -16.921 -35.185 1.00 70.19 713 GLY A CA 1
ATOM 5616 C C . GLY A 1 713 ? 34.884 -17.863 -36.224 1.00 70.19 713 GLY A C 1
ATOM 5617 O O . GLY A 1 713 ? 35.433 -18.005 -37.320 1.00 70.19 713 GLY A O 1
ATOM 5618 N N . GLY A 1 714 ? 33.759 -18.508 -35.914 1.00 76.62 714 GLY A N 1
ATOM 5619 C CA . GLY A 1 714 ? 32.945 -19.288 -36.843 1.00 76.62 714 GLY A CA 1
ATOM 5620 C C . GLY A 1 714 ? 32.196 -18.400 -37.838 1.00 76.62 714 GLY A C 1
ATOM 5621 O O . GLY A 1 714 ? 31.763 -17.305 -37.505 1.00 76.62 714 GLY A O 1
ATOM 5622 N N . LEU A 1 715 ? 32.048 -18.839 -39.090 1.00 78.50 715 LEU A N 1
ATOM 5623 C CA . LEU A 1 715 ? 31.317 -18.081 -40.112 1.00 78.50 715 LEU A CA 1
ATOM 5624 C C . LEU A 1 715 ? 29.803 -18.253 -39.929 1.00 78.50 715 LEU A C 1
ATOM 5626 O O . LEU A 1 715 ? 29.297 -19.363 -40.085 1.00 78.50 715 LEU A O 1
ATOM 5630 N N . LEU A 1 716 ? 29.095 -17.155 -39.655 1.00 78.31 716 LEU A N 1
ATOM 5631 C CA . LEU A 1 716 ? 27.633 -17.112 -39.552 1.00 78.31 716 LEU A CA 1
ATOM 5632 C C . LEU A 1 716 ? 26.979 -16.924 -40.925 1.00 78.31 716 LEU A C 1
ATOM 5634 O O . LEU A 1 716 ? 26.098 -17.694 -41.298 1.00 78.31 716 LEU A O 1
ATOM 5638 N N . ASP A 1 717 ? 27.424 -15.923 -41.690 1.00 84.25 717 ASP A N 1
ATOM 5639 C CA . ASP A 1 717 ? 26.959 -15.676 -43.061 1.00 84.25 717 ASP A CA 1
ATOM 5640 C C . ASP A 1 717 ? 28.034 -14.936 -43.880 1.00 84.25 717 ASP A C 1
ATOM 5642 O O . ASP A 1 717 ? 28.989 -14.369 -43.337 1.00 84.25 717 ASP A O 1
ATOM 5646 N N . SER A 1 718 ? 27.908 -14.943 -45.206 1.00 86.06 718 SER A N 1
ATOM 5647 C CA . SER A 1 718 ? 28.819 -14.233 -46.102 1.00 86.06 718 SER A CA 1
ATOM 5648 C C . SER A 1 718 ? 28.123 -13.707 -47.353 1.00 86.06 718 SER A C 1
ATOM 5650 O O . SER A 1 718 ? 27.326 -14.395 -47.990 1.00 86.06 718 SER A O 1
ATOM 5652 N N . TRP A 1 719 ? 28.496 -12.496 -47.765 1.00 87.06 719 TRP A N 1
ATOM 5653 C CA . TRP A 1 719 ? 27.965 -11.848 -48.964 1.00 87.06 719 TRP A CA 1
ATOM 5654 C C . TRP A 1 719 ? 29.103 -11.403 -49.881 1.00 87.06 719 TRP A C 1
ATOM 5656 O O . TRP A 1 719 ? 30.154 -10.964 -49.416 1.00 87.06 719 TRP A O 1
ATOM 5666 N N . ASN A 1 720 ? 28.911 -11.537 -51.198 1.00 83.00 720 ASN A N 1
ATOM 5667 C CA . ASN A 1 720 ? 29.957 -11.358 -52.220 1.00 83.00 720 ASN A CA 1
ATOM 5668 C C . ASN A 1 720 ? 31.230 -12.211 -51.984 1.00 83.00 720 ASN A C 1
ATOM 5670 O O . ASN A 1 720 ? 32.308 -11.870 -52.473 1.00 83.00 720 ASN A O 1
ATOM 5674 N N . ALA A 1 721 ? 31.114 -13.332 -51.264 1.00 70.38 721 ALA A N 1
ATOM 5675 C CA . ALA A 1 721 ? 32.192 -14.293 -51.050 1.00 70.38 721 ALA A CA 1
ATOM 5676 C C . ALA A 1 721 ? 32.195 -15.344 -52.178 1.00 70.38 721 ALA A C 1
ATOM 5678 O O . ALA A 1 721 ? 31.274 -16.147 -52.304 1.00 70.38 721 ALA A O 1
ATOM 5679 N N . GLY A 1 722 ? 33.212 -15.317 -53.046 1.00 65.94 722 GLY A N 1
ATOM 5680 C CA . GLY A 1 722 ? 33.321 -16.223 -54.196 1.00 65.94 722 GLY A CA 1
ATOM 5681 C C . GLY A 1 722 ? 34.585 -15.991 -55.031 1.00 65.94 722 GLY A C 1
ATOM 5682 O O . GLY A 1 722 ? 35.439 -15.192 -54.659 1.00 65.94 722 GLY A O 1
ATOM 5683 N N . ALA A 1 723 ? 34.703 -16.654 -56.190 1.00 53.75 723 ALA A N 1
ATOM 5684 C CA . ALA A 1 723 ? 35.918 -16.661 -57.029 1.00 53.75 723 ALA A CA 1
ATOM 5685 C C . ALA A 1 723 ? 36.374 -15.279 -57.557 1.00 53.75 723 ALA A C 1
ATOM 5687 O O . ALA A 1 723 ? 37.498 -15.139 -58.033 1.00 53.75 723 ALA A O 1
ATOM 5688 N N . HIS A 1 724 ? 35.510 -14.264 -57.480 1.00 60.50 724 HIS A N 1
ATOM 5689 C CA . HIS A 1 724 ? 35.785 -12.887 -57.906 1.00 60.50 724 HIS A CA 1
ATOM 5690 C C . HIS A 1 724 ? 36.079 -11.927 -56.734 1.00 60.50 724 HIS A C 1
ATOM 5692 O O . HIS A 1 724 ? 36.247 -10.727 -56.957 1.00 60.50 724 HIS A O 1
ATOM 5698 N N . MET A 1 725 ? 36.127 -12.432 -55.495 1.00 69.69 725 MET A N 1
ATOM 5699 C CA . MET A 1 725 ? 36.464 -11.651 -54.305 1.00 69.69 725 MET A CA 1
ATOM 5700 C C . MET A 1 725 ? 37.967 -11.356 -54.274 1.00 69.69 725 MET A C 1
ATOM 5702 O O . MET A 1 725 ? 38.783 -12.273 -54.324 1.00 69.69 725 MET A O 1
ATOM 5706 N N . THR A 1 726 ? 38.338 -10.080 -54.156 1.00 59.72 726 THR A N 1
ATOM 5707 C CA . THR A 1 726 ? 39.749 -9.656 -54.063 1.00 59.72 726 THR A CA 1
ATOM 5708 C C . THR A 1 726 ? 40.124 -9.128 -52.680 1.00 59.72 726 THR A C 1
ATOM 5710 O O . THR A 1 726 ? 41.304 -9.093 -52.347 1.00 59.72 726 THR A O 1
ATOM 5713 N N . LEU A 1 727 ? 39.135 -8.712 -51.880 1.00 63.44 727 LEU A N 1
ATOM 5714 C CA . LEU A 1 727 ? 39.285 -8.154 -50.532 1.00 63.44 727 LEU A CA 1
ATOM 5715 C C . LEU A 1 727 ? 38.077 -8.565 -49.670 1.00 63.44 727 LEU A C 1
ATOM 5717 O O . LEU A 1 727 ? 36.968 -8.679 -50.196 1.00 63.44 727 LEU A O 1
ATOM 5721 N N . SER A 1 728 ? 38.261 -8.733 -48.357 1.00 73.50 728 SER A N 1
ATOM 5722 C CA . SER A 1 728 ? 37.186 -9.076 -47.410 1.00 73.50 728 SER A CA 1
ATOM 5723 C C . SER A 1 728 ? 37.198 -8.177 -46.175 1.00 73.50 728 SER A C 1
ATOM 5725 O O . SER A 1 728 ? 38.266 -7.911 -45.623 1.00 73.50 728 SER A O 1
ATOM 5727 N N . SER A 1 729 ? 36.017 -7.780 -45.704 1.00 75.94 729 SER A N 1
ATOM 5728 C CA . SER A 1 729 ? 35.816 -7.181 -44.377 1.00 75.94 729 SER A CA 1
ATOM 5729 C C . SER A 1 729 ? 35.077 -8.176 -43.479 1.00 75.94 729 SER A C 1
ATOM 5731 O O . SER A 1 729 ? 34.246 -8.938 -43.974 1.00 75.94 729 SER A O 1
ATOM 5733 N N . HIS A 1 730 ? 35.390 -8.191 -42.183 1.00 76.25 730 HIS A N 1
ATOM 5734 C CA . HIS A 1 730 ? 34.752 -9.076 -41.207 1.00 76.25 730 HIS A CA 1
ATOM 5735 C C . HIS A 1 730 ? 34.114 -8.269 -40.075 1.00 76.25 730 HIS A C 1
ATOM 5737 O O . HIS A 1 730 ? 34.641 -7.231 -39.680 1.00 76.25 730 HIS A O 1
ATOM 5743 N N . VAL A 1 731 ? 32.987 -8.762 -39.569 1.00 77.69 731 VAL A N 1
ATOM 5744 C CA . VAL A 1 731 ? 32.276 -8.228 -38.400 1.00 77.69 731 VAL A CA 1
ATOM 5745 C C . VAL A 1 731 ? 32.015 -9.390 -37.442 1.00 77.69 731 VAL A C 1
ATOM 5747 O O . VAL A 1 731 ? 31.690 -10.483 -37.901 1.00 77.69 731 VAL A O 1
ATOM 5750 N N . VAL A 1 732 ? 32.182 -9.159 -36.136 1.00 71.94 732 VAL A N 1
ATOM 5751 C CA . VAL A 1 732 ? 32.139 -10.195 -35.087 1.00 71.94 732 VAL A CA 1
ATOM 5752 C C . VAL A 1 732 ? 30.798 -10.211 -34.330 1.00 71.94 732 VAL A C 1
ATOM 5754 O O . VAL A 1 732 ? 30.345 -9.171 -33.855 1.00 71.94 732 VAL A O 1
ATOM 5757 N N . GLY A 1 733 ? 30.249 -11.412 -34.121 1.00 62.78 733 GLY A N 1
ATOM 5758 C CA . GLY A 1 733 ? 29.161 -11.798 -33.213 1.00 62.78 733 GLY A CA 1
ATOM 5759 C C . GLY A 1 733 ? 27.757 -11.278 -33.552 1.00 62.78 733 GLY A C 1
ATOM 5760 O O . GLY A 1 733 ? 27.617 -10.300 -34.291 1.00 62.78 733 GLY A O 1
ATOM 5761 N N . PRO A 1 734 ? 26.689 -11.859 -32.952 1.00 56.47 734 PRO A N 1
ATOM 5762 C CA . PRO A 1 734 ? 25.329 -11.343 -33.062 1.00 56.47 734 PRO A CA 1
ATOM 5763 C C . PRO A 1 734 ? 25.180 -10.140 -32.124 1.00 56.47 734 PRO A C 1
ATOM 5765 O O . PRO A 1 734 ? 24.483 -10.176 -31.110 1.00 56.47 734 PRO A O 1
ATOM 5768 N N . THR A 1 735 ? 25.879 -9.051 -32.430 1.00 60.84 735 THR A N 1
ATOM 5769 C CA . THR A 1 735 ? 25.610 -7.772 -31.782 1.00 60.84 735 THR A CA 1
ATOM 5770 C C . THR A 1 735 ? 24.281 -7.266 -32.336 1.00 60.84 735 THR A C 1
ATOM 5772 O O . THR A 1 735 ? 24.209 -6.772 -33.452 1.00 60.84 735 THR A O 1
ATOM 5775 N N . ARG A 1 736 ? 23.188 -7.341 -31.562 1.00 76.31 736 ARG A N 1
ATOM 5776 C CA . ARG A 1 736 ? 21.927 -6.677 -31.958 1.00 76.31 736 ARG A CA 1
ATOM 5777 C C . ARG A 1 736 ? 22.136 -5.180 -32.220 1.00 76.31 736 ARG A C 1
ATOM 5779 O O . ARG A 1 736 ? 21.304 -4.562 -32.857 1.00 76.31 736 ARG A O 1
ATOM 5786 N N . HIS A 1 737 ? 23.260 -4.607 -31.793 1.00 85.81 737 HIS A N 1
ATOM 5787 C CA . HIS A 1 737 ? 23.688 -3.227 -31.993 1.00 85.81 737 HIS A CA 1
ATOM 5788 C C . HIS A 1 737 ? 24.233 -2.952 -33.408 1.00 85.81 737 HIS A C 1
ATOM 5790 O O . HIS A 1 737 ? 25.444 -2.876 -33.631 1.00 85.81 737 HIS A O 1
ATOM 5796 N N . LEU A 1 738 ? 23.332 -2.704 -34.359 1.00 89.81 738 LEU A N 1
ATOM 5797 C CA . LEU A 1 738 ? 23.658 -2.330 -35.738 1.00 89.81 738 LEU A CA 1
ATOM 5798 C C . LEU A 1 738 ? 24.666 -1.165 -35.824 1.00 89.81 738 LEU A C 1
ATOM 5800 O O . LEU A 1 738 ? 25.594 -1.220 -36.627 1.00 89.81 738 LEU A O 1
ATOM 5804 N N . THR A 1 739 ? 24.554 -0.137 -34.973 1.00 90.12 739 THR A N 1
ATOM 5805 C CA . THR A 1 739 ? 25.510 0.994 -34.969 1.00 90.12 739 THR A CA 1
ATOM 5806 C C . THR A 1 739 ? 26.950 0.545 -34.697 1.00 90.12 739 THR A C 1
ATOM 5808 O O . THR A 1 739 ? 27.885 1.053 -35.317 1.00 90.12 739 THR A O 1
ATOM 5811 N N . GLN A 1 740 ? 27.144 -0.421 -33.796 1.00 88.56 740 GLN A N 1
ATOM 5812 C CA . GLN A 1 740 ? 28.468 -0.942 -33.458 1.00 88.56 740 GLN A CA 1
ATOM 5813 C C . GLN A 1 740 ? 29.065 -1.734 -34.627 1.00 88.56 740 GLN A C 1
ATOM 5815 O O . GLN A 1 740 ? 30.233 -1.537 -34.964 1.00 88.56 740 GLN A O 1
ATOM 5820 N N . VAL A 1 741 ? 28.248 -2.565 -35.283 1.00 88.69 741 VAL A N 1
ATOM 5821 C CA . VAL A 1 741 ? 28.622 -3.315 -36.493 1.00 88.69 741 VAL A CA 1
ATOM 5822 C C . VAL A 1 741 ? 29.087 -2.383 -37.606 1.00 88.69 741 VAL A C 1
ATOM 5824 O O . VAL A 1 741 ? 30.144 -2.597 -38.198 1.00 88.69 741 VAL A O 1
ATOM 5827 N N . LEU A 1 742 ? 28.332 -1.314 -37.865 1.00 91.31 742 LEU A N 1
ATOM 5828 C CA . LEU A 1 742 ? 28.702 -0.320 -38.873 1.00 91.31 742 LEU A CA 1
ATOM 5829 C C . LEU A 1 742 ? 30.028 0.375 -38.528 1.00 91.31 742 LEU A C 1
ATOM 5831 O O . LEU A 1 742 ? 30.821 0.653 -39.425 1.00 91.31 742 LEU A O 1
ATOM 5835 N N . GLY A 1 743 ? 30.299 0.613 -37.241 1.00 90.00 743 GLY A N 1
ATOM 5836 C CA . GLY A 1 743 ? 31.577 1.147 -36.768 1.00 90.00 743 GLY A CA 1
ATOM 5837 C C . GLY A 1 743 ? 32.754 0.198 -37.013 1.00 90.00 743 GLY A C 1
ATOM 5838 O O . GLY A 1 743 ? 33.760 0.619 -37.579 1.00 90.00 743 GLY A O 1
ATOM 5839 N N . GLN A 1 744 ? 32.612 -1.082 -36.653 1.00 88.56 744 GLN A N 1
ATOM 5840 C CA . GLN A 1 744 ? 33.632 -2.112 -36.911 1.00 88.56 744 GLN A CA 1
ATOM 5841 C C . GLN A 1 744 ? 33.915 -2.268 -38.406 1.00 88.56 744 GLN A C 1
ATOM 5843 O O . GLN A 1 744 ? 35.062 -2.438 -38.817 1.00 88.56 744 GLN A O 1
ATOM 5848 N N . LEU A 1 745 ? 32.872 -2.173 -39.233 1.00 89.50 745 LEU A N 1
ATOM 5849 C CA . LEU A 1 745 ? 33.011 -2.292 -40.675 1.00 89.50 745 LEU A CA 1
ATOM 5850 C C . LEU A 1 745 ? 33.944 -1.221 -41.252 1.00 89.50 745 LEU A C 1
ATOM 5852 O O . LEU A 1 745 ? 34.764 -1.539 -42.112 1.00 89.50 745 LEU A O 1
ATOM 5856 N N . LEU A 1 746 ? 33.852 0.022 -40.765 1.00 90.31 746 LEU A N 1
ATOM 5857 C CA . LEU A 1 746 ? 34.694 1.134 -41.219 1.00 90.31 746 LEU A CA 1
ATOM 5858 C C . LEU A 1 746 ? 36.190 0.887 -40.971 1.00 90.31 746 LEU A C 1
ATOM 5860 O O . LEU A 1 746 ? 37.002 1.278 -41.806 1.00 90.31 746 LEU A O 1
ATOM 5864 N N . ASP A 1 747 ? 36.557 0.193 -39.889 1.00 86.88 747 ASP A N 1
ATOM 5865 C CA . ASP A 1 747 ? 37.959 -0.123 -39.568 1.00 86.88 747 ASP A CA 1
ATOM 5866 C C . ASP A 1 747 ? 38.608 -1.051 -40.605 1.00 86.88 747 ASP A C 1
ATOM 5868 O O . ASP A 1 747 ? 39.824 -1.032 -40.803 1.00 86.88 747 ASP A O 1
ATOM 5872 N N . GLY A 1 748 ? 37.789 -1.847 -41.296 1.00 81.69 748 GLY A N 1
ATOM 5873 C CA . GLY A 1 748 ? 38.218 -2.764 -42.342 1.00 81.69 748 GLY A CA 1
ATOM 5874 C C . GLY A 1 748 ? 38.121 -2.207 -43.763 1.00 81.69 748 GLY A C 1
ATOM 5875 O O . GLY A 1 748 ? 38.230 -3.007 -44.693 1.00 81.69 748 GLY A O 1
ATOM 5876 N N . LEU A 1 749 ? 37.858 -0.907 -43.968 1.00 86.88 749 LEU A N 1
ATOM 5877 C CA . LEU A 1 749 ? 37.673 -0.270 -45.284 1.00 86.88 749 LEU A CA 1
ATOM 5878 C C . LEU A 1 749 ? 38.827 0.672 -45.668 1.00 86.88 749 LEU A C 1
ATOM 5880 O O . LEU A 1 749 ? 39.462 1.289 -44.819 1.00 86.88 749 LEU A O 1
ATOM 5884 N N . THR A 1 750 ? 39.105 0.806 -46.971 1.00 88.69 750 THR A N 1
ATOM 5885 C CA . THR A 1 750 ? 40.085 1.794 -47.467 1.00 88.69 750 THR A CA 1
ATOM 5886 C C . THR A 1 750 ? 39.477 3.208 -47.513 1.00 88.69 750 THR A C 1
ATOM 5888 O O . THR A 1 750 ? 38.256 3.335 -47.615 1.00 88.69 750 THR A O 1
ATOM 5891 N N . PRO A 1 751 ? 40.280 4.294 -47.497 1.00 89.94 751 PRO A N 1
ATOM 5892 C CA . PRO A 1 751 ? 39.758 5.668 -47.537 1.00 89.94 751 PRO A CA 1
ATOM 5893 C C . PRO A 1 751 ? 38.829 5.968 -48.728 1.00 89.94 751 PRO A C 1
ATOM 5895 O O . PRO A 1 751 ? 37.822 6.661 -48.568 1.00 89.94 751 PRO A O 1
ATOM 5898 N N . ASP A 1 752 ? 39.116 5.404 -49.904 1.00 89.69 752 ASP A N 1
ATOM 5899 C CA . ASP A 1 752 ? 38.271 5.554 -51.098 1.00 89.69 752 ASP A CA 1
ATOM 5900 C C . ASP A 1 752 ? 36.925 4.828 -50.944 1.00 89.69 752 ASP A C 1
ATOM 5902 O O . ASP A 1 752 ? 35.885 5.315 -51.393 1.00 89.69 752 ASP A O 1
ATOM 5906 N N . GLU A 1 753 ? 36.921 3.668 -50.281 1.00 89.81 753 GLU A N 1
ATOM 5907 C CA . GLU A 1 753 ? 35.704 2.907 -49.983 1.00 89.81 753 GLU A CA 1
ATOM 5908 C C . GLU A 1 753 ? 34.852 3.603 -48.923 1.00 89.81 753 GLU A C 1
ATOM 5910 O O . GLU A 1 753 ? 33.637 3.706 -49.092 1.00 89.81 753 GLU A O 1
ATOM 5915 N N . ILE A 1 754 ? 35.483 4.150 -47.879 1.00 92.38 754 ILE A N 1
ATOM 5916 C CA . ILE A 1 754 ? 34.811 4.966 -46.862 1.00 92.38 754 ILE A CA 1
ATOM 5917 C C . ILE A 1 754 ? 34.180 6.197 -47.517 1.00 92.38 754 ILE A C 1
ATOM 5919 O O . ILE A 1 754 ? 32.999 6.466 -47.299 1.00 92.38 754 ILE A O 1
ATOM 5923 N N . THR A 1 755 ? 34.917 6.911 -48.372 1.00 94.00 755 THR A N 1
ATOM 5924 C CA . THR A 1 755 ? 34.397 8.092 -49.081 1.00 94.00 755 THR A CA 1
ATOM 5925 C C . THR A 1 755 ? 33.208 7.728 -49.965 1.00 94.00 755 THR A C 1
ATOM 5927 O O . THR A 1 755 ? 32.195 8.427 -49.970 1.00 94.00 755 THR A O 1
ATOM 5930 N N . ARG A 1 756 ? 33.290 6.596 -50.677 1.00 92.62 756 ARG A N 1
ATOM 5931 C CA . ARG A 1 756 ? 32.200 6.092 -51.519 1.00 92.62 756 ARG A CA 1
ATOM 5932 C C . ARG A 1 756 ? 30.959 5.736 -50.706 1.00 92.62 756 ARG A C 1
ATOM 5934 O O . ARG A 1 756 ? 29.871 6.092 -51.136 1.00 92.62 756 ARG A O 1
ATOM 5941 N N . LEU A 1 757 ? 31.098 5.035 -49.580 1.00 91.94 757 LEU A N 1
ATOM 5942 C CA . LEU A 1 757 ? 29.964 4.566 -48.774 1.00 91.94 757 LEU A CA 1
ATOM 5943 C C . LEU A 1 757 ? 29.313 5.696 -47.971 1.00 91.94 757 LEU A C 1
ATOM 5945 O O . LEU A 1 757 ? 28.090 5.821 -47.965 1.00 91.94 757 LEU A O 1
ATOM 5949 N N . THR A 1 758 ? 30.129 6.542 -47.345 1.00 93.12 758 THR A N 1
ATOM 5950 C CA . THR A 1 758 ? 29.673 7.607 -46.437 1.00 93.12 758 THR A CA 1
ATOM 5951 C C . THR A 1 758 ? 29.334 8.915 -47.154 1.00 93.12 758 THR A C 1
ATOM 5953 O O . THR A 1 758 ? 28.622 9.747 -46.601 1.00 93.12 758 THR A O 1
ATOM 5956 N N . GLY A 1 759 ? 29.841 9.120 -48.376 1.00 90.06 759 GLY A N 1
ATOM 5957 C CA . GLY A 1 759 ? 29.721 10.379 -49.117 1.00 90.06 759 GLY A CA 1
ATOM 5958 C C . GLY A 1 759 ? 30.661 11.493 -48.635 1.00 90.06 759 GLY A C 1
ATOM 5959 O O . GLY A 1 759 ? 30.561 12.614 -49.130 1.00 90.06 759 GLY A O 1
ATOM 5960 N N . SER A 1 760 ? 31.569 11.213 -47.691 1.00 85.56 760 SER A N 1
ATOM 5961 C CA . SER A 1 760 ? 32.498 12.186 -47.106 1.00 85.56 760 SER A CA 1
ATOM 5962 C C . SER A 1 760 ? 33.933 11.665 -47.111 1.00 85.56 760 SER A C 1
ATOM 5964 O O . SER A 1 760 ? 34.192 10.545 -46.688 1.00 85.56 760 SER A O 1
ATOM 5966 N N . GLY A 1 761 ? 34.883 12.504 -47.535 1.00 85.62 761 GLY A N 1
ATOM 5967 C CA . GLY A 1 761 ? 36.322 12.224 -47.429 1.00 85.62 761 GLY A CA 1
ATOM 5968 C C . GLY A 1 761 ? 36.921 12.551 -46.055 1.00 85.62 761 GLY A C 1
ATOM 5969 O O . GLY A 1 761 ? 38.141 12.602 -45.918 1.00 85.62 761 GLY A O 1
ATOM 5970 N N . SER A 1 762 ? 36.083 12.846 -45.052 1.00 90.38 762 SER A N 1
ATOM 5971 C CA . SER A 1 762 ? 36.535 13.143 -43.690 1.00 90.38 762 SER A CA 1
ATOM 5972 C C . SER A 1 762 ? 37.239 11.939 -43.066 1.00 90.38 762 SER A C 1
ATOM 5974 O O . SER A 1 762 ? 36.801 10.803 -43.235 1.00 90.38 762 SER A O 1
ATOM 5976 N N . THR A 1 763 ? 38.294 12.187 -42.293 1.00 89.62 763 THR A N 1
ATOM 5977 C CA . THR A 1 763 ? 38.975 11.173 -41.471 1.00 89.62 763 THR A CA 1
ATOM 5978 C C . THR A 1 763 ? 38.363 11.025 -40.074 1.00 89.62 763 THR A C 1
ATOM 5980 O O . THR A 1 763 ? 38.777 10.154 -39.313 1.00 89.62 763 THR A O 1
ATOM 5983 N N . ASP A 1 764 ? 37.376 11.856 -39.728 1.00 92.75 764 ASP A N 1
ATOM 5984 C CA . ASP A 1 764 ? 36.647 11.769 -38.465 1.00 92.75 764 ASP A CA 1
ATOM 5985 C C . ASP A 1 764 ? 35.659 10.591 -38.488 1.00 92.75 764 ASP A C 1
ATOM 5987 O O . ASP A 1 764 ? 34.676 10.599 -39.238 1.00 92.75 764 ASP A O 1
ATOM 5991 N N . LYS A 1 765 ? 35.899 9.594 -37.626 1.00 89.88 765 LYS A N 1
ATOM 5992 C CA . LYS A 1 765 ? 35.057 8.397 -37.484 1.00 89.88 765 LYS A CA 1
ATOM 5993 C C . LYS A 1 765 ? 33.595 8.721 -37.173 1.00 89.88 765 LYS A C 1
ATOM 5995 O O . LYS A 1 765 ? 32.716 7.997 -37.631 1.00 89.88 765 LYS A O 1
ATOM 6000 N N . VAL A 1 766 ? 33.310 9.799 -36.440 1.00 91.31 766 VAL A N 1
ATOM 6001 C CA . VAL A 1 766 ? 31.932 10.216 -36.129 1.00 91.31 766 VAL A CA 1
ATOM 6002 C C . VAL A 1 766 ? 31.206 10.655 -37.400 1.00 91.31 766 VAL A C 1
ATOM 6004 O O . VAL A 1 766 ? 30.066 10.255 -37.639 1.00 91.31 766 VAL A O 1
ATOM 6007 N N . VAL A 1 767 ? 31.882 11.433 -38.248 1.00 92.12 767 VAL A N 1
ATOM 6008 C CA . VAL A 1 767 ? 31.343 11.889 -39.539 1.00 92.12 767 VAL A CA 1
ATOM 6009 C C . VAL A 1 767 ? 31.155 10.709 -40.494 1.00 92.12 767 VAL A C 1
ATOM 6011 O O . VAL A 1 767 ? 30.122 10.621 -41.157 1.00 92.12 767 VAL A O 1
ATOM 6014 N N . GLN A 1 768 ? 32.117 9.784 -40.532 1.00 93.62 768 GLN A N 1
ATOM 6015 C CA . GLN A 1 768 ? 32.041 8.573 -41.353 1.00 93.62 768 GLN A CA 1
ATOM 6016 C C . GLN A 1 768 ? 30.877 7.669 -40.928 1.00 93.62 768 GLN A C 1
ATOM 6018 O O . GLN A 1 768 ? 30.070 7.271 -41.767 1.00 93.62 768 GLN A O 1
ATOM 6023 N N . LEU A 1 769 ? 30.744 7.386 -39.628 1.00 93.31 769 LEU A N 1
ATOM 6024 C CA . LEU A 1 769 ? 29.668 6.549 -39.099 1.00 93.31 769 LEU A CA 1
ATOM 6025 C C . LEU A 1 769 ? 28.293 7.170 -39.357 1.00 93.31 769 LEU A C 1
ATOM 6027 O O . LEU A 1 769 ? 27.388 6.468 -39.802 1.00 93.31 769 LEU A O 1
ATOM 6031 N N . ARG A 1 770 ? 28.142 8.487 -39.161 1.00 93.50 770 ARG A N 1
ATOM 6032 C CA . ARG A 1 770 ? 26.898 9.200 -39.489 1.00 93.50 770 ARG A CA 1
ATOM 6033 C C . ARG A 1 770 ? 26.553 9.081 -40.977 1.00 93.50 770 ARG A C 1
ATOM 6035 O O . ARG A 1 770 ? 25.413 8.768 -41.312 1.00 93.50 770 ARG A O 1
ATOM 6042 N N . GLY A 1 771 ? 27.529 9.285 -41.864 1.00 93.50 771 GLY A N 1
ATOM 6043 C CA . GLY A 1 771 ? 27.329 9.144 -43.310 1.00 93.50 771 GLY A CA 1
ATOM 6044 C C . GLY A 1 771 ? 26.929 7.722 -43.717 1.00 93.50 771 GLY A C 1
ATOM 6045 O O . GLY A 1 771 ? 26.039 7.546 -44.548 1.00 93.50 771 GLY A O 1
ATOM 6046 N N . LEU A 1 772 ? 27.529 6.700 -43.093 1.00 94.75 772 LEU A N 1
ATOM 6047 C CA . LEU A 1 772 ? 27.173 5.299 -43.333 1.00 94.75 772 LEU A CA 1
ATOM 6048 C C . LEU A 1 772 ? 25.763 4.963 -42.823 1.00 94.75 772 LEU A C 1
ATOM 6050 O O . LEU A 1 772 ? 25.003 4.330 -43.556 1.00 94.75 772 LEU A O 1
ATOM 6054 N N . LYS A 1 773 ? 25.398 5.412 -41.609 1.00 94.94 773 LYS A N 1
ATOM 6055 C CA . LYS A 1 773 ? 24.039 5.264 -41.055 1.00 94.94 773 LYS A CA 1
ATOM 6056 C C . LYS A 1 773 ? 22.997 5.857 -42.010 1.00 94.94 773 LYS A C 1
ATOM 6058 O O . LYS A 1 773 ? 22.051 5.166 -42.375 1.00 94.94 773 LYS A O 1
ATOM 6063 N N . SER A 1 774 ? 23.207 7.097 -42.458 1.00 93.75 774 SER A N 1
ATOM 6064 C CA . SER A 1 774 ? 22.290 7.795 -43.368 1.00 93.75 774 SER A CA 1
ATOM 6065 C C . SER A 1 774 ? 22.154 7.082 -44.715 1.00 93.75 774 SER A C 1
ATOM 6067 O O . SER A 1 774 ? 21.033 6.858 -45.162 1.00 93.75 774 SER A O 1
ATOM 6069 N N . HIS A 1 775 ? 23.263 6.646 -45.330 1.00 95.19 775 HIS A N 1
ATOM 6070 C CA . HIS A 1 775 ? 23.209 5.882 -46.585 1.00 95.19 775 HIS A CA 1
ATOM 6071 C C . HIS A 1 775 ? 22.425 4.574 -46.431 1.00 95.19 775 HIS A C 1
ATOM 6073 O O . HIS A 1 775 ? 21.582 4.259 -47.273 1.00 95.19 775 HIS A O 1
ATOM 6079 N N . LEU A 1 776 ? 22.678 3.818 -45.357 1.00 96.00 776 LEU A N 1
ATOM 6080 C CA . LEU A 1 776 ? 21.952 2.576 -45.100 1.00 96.00 776 LEU A CA 1
ATOM 6081 C C . LEU A 1 776 ? 20.462 2.840 -44.861 1.00 96.00 776 LEU A C 1
ATOM 6083 O O . LEU A 1 776 ? 19.642 2.097 -45.386 1.00 96.00 776 LEU A O 1
ATOM 6087 N N . ALA A 1 777 ? 20.110 3.893 -44.123 1.00 95.75 777 ALA A N 1
ATOM 6088 C CA . ALA A 1 777 ? 18.720 4.240 -43.847 1.00 95.75 777 ALA A CA 1
ATOM 6089 C C . ALA A 1 777 ? 17.945 4.634 -45.113 1.00 95.75 777 ALA A C 1
ATOM 6091 O O . ALA A 1 777 ? 16.821 4.177 -45.313 1.00 95.75 777 ALA A O 1
ATOM 6092 N N . ASP A 1 778 ? 18.544 5.442 -45.990 1.00 95.25 778 ASP A N 1
ATOM 6093 C CA . ASP A 1 778 ? 17.919 5.844 -47.255 1.00 95.25 778 ASP A CA 1
ATOM 6094 C C . ASP A 1 778 ? 17.738 4.646 -48.191 1.00 95.25 778 ASP A C 1
ATOM 6096 O O . ASP A 1 778 ? 16.682 4.473 -48.806 1.00 95.25 778 ASP A O 1
ATOM 6100 N N . TYR A 1 779 ? 18.752 3.780 -48.265 1.00 96.06 779 TYR A N 1
ATOM 6101 C CA . TYR A 1 779 ? 18.683 2.564 -49.067 1.00 96.06 779 TYR A CA 1
ATOM 6102 C C . TYR A 1 779 ? 17.659 1.564 -48.501 1.00 96.06 779 TYR A C 1
ATOM 6104 O O . TYR A 1 779 ? 16.892 0.977 -49.261 1.00 96.06 779 TYR A O 1
ATOM 6112 N N . ALA A 1 780 ? 17.582 1.429 -47.174 1.00 96.31 780 ALA A N 1
ATOM 6113 C CA . ALA A 1 780 ? 16.581 0.625 -46.473 1.00 96.31 780 ALA A CA 1
ATOM 6114 C C . ALA A 1 780 ? 15.157 1.132 -46.699 1.00 96.31 780 ALA A C 1
ATOM 6116 O O . ALA A 1 780 ? 14.274 0.326 -46.970 1.00 96.31 780 ALA A O 1
ATOM 6117 N N . GLN A 1 781 ? 14.937 2.449 -46.676 1.00 96.25 781 GLN A N 1
ATOM 6118 C CA . GLN A 1 781 ? 13.619 3.029 -46.938 1.00 96.25 781 GLN A CA 1
ATOM 6119 C C . GLN A 1 781 ? 13.093 2.660 -48.331 1.00 96.25 781 GLN A C 1
ATOM 6121 O O . GLN A 1 781 ? 11.906 2.387 -48.485 1.00 96.25 781 GLN A O 1
ATOM 6126 N N . TYR A 1 782 ? 13.965 2.650 -49.344 1.00 95.31 782 TYR A N 1
ATOM 6127 C CA . TYR A 1 782 ? 13.585 2.302 -50.716 1.00 95.31 782 TYR A CA 1
ATOM 6128 C C . TYR A 1 782 ? 13.392 0.789 -50.925 1.00 95.31 782 TYR A C 1
ATOM 6130 O O . TYR A 1 782 ? 12.660 0.377 -51.821 1.00 95.31 782 TYR A O 1
ATOM 6138 N N . HIS A 1 783 ? 14.029 -0.041 -50.095 1.00 95.44 783 HIS A N 1
ATOM 6139 C CA . HIS A 1 783 ? 14.025 -1.504 -50.195 1.00 95.44 783 HIS A CA 1
ATOM 6140 C C . HIS A 1 783 ? 13.390 -2.186 -48.970 1.00 95.44 783 HIS A C 1
ATOM 6142 O O . HIS A 1 783 ? 13.782 -3.295 -48.597 1.00 95.44 783 HIS A O 1
ATOM 6148 N N . ILE A 1 784 ? 12.406 -1.533 -48.344 1.00 93.38 784 ILE A N 1
ATOM 6149 C CA . ILE A 1 784 ? 11.796 -2.008 -47.096 1.00 93.38 784 ILE A CA 1
ATOM 6150 C C . ILE A 1 784 ? 11.118 -3.375 -47.255 1.00 93.38 784 ILE A C 1
ATOM 6152 O O . ILE A 1 784 ? 11.222 -4.198 -46.355 1.00 93.38 784 ILE A O 1
ATOM 6156 N N . GLU A 1 785 ? 10.530 -3.670 -48.419 1.00 92.00 785 GLU A N 1
ATOM 6157 C CA . GLU A 1 785 ? 9.929 -4.981 -48.718 1.00 92.00 785 GLU A CA 1
ATOM 6158 C C . GLU A 1 785 ? 10.962 -6.116 -48.632 1.00 92.00 785 GLU A C 1
ATOM 6160 O O . GLU A 1 785 ? 10.719 -7.137 -47.997 1.00 92.00 785 GLU A O 1
ATOM 6165 N N . GLN A 1 786 ? 12.166 -5.911 -49.182 1.00 92.06 786 GLN A N 1
ATOM 6166 C CA . GLN A 1 786 ? 13.244 -6.904 -49.124 1.00 92.06 786 GLN A CA 1
ATOM 6167 C C . GLN A 1 786 ? 13.745 -7.123 -47.688 1.00 92.06 786 GLN A C 1
ATOM 6169 O O . GLN A 1 786 ? 14.110 -8.245 -47.324 1.00 92.06 786 GLN A O 1
ATOM 6174 N N . LEU A 1 787 ? 13.800 -6.057 -46.881 1.00 93.19 787 LEU A N 1
ATOM 6175 C CA . LEU A 1 787 ? 14.144 -6.162 -45.462 1.00 93.19 787 LEU A CA 1
ATOM 6176 C C . LEU A 1 787 ? 13.056 -6.893 -44.679 1.00 93.19 787 LEU A C 1
ATOM 6178 O O . LEU A 1 787 ? 13.385 -7.770 -43.882 1.00 93.19 787 LEU A O 1
ATOM 6182 N N . LEU A 1 788 ? 11.788 -6.564 -44.928 1.00 92.56 788 LEU A N 1
ATOM 6183 C CA . LEU A 1 788 ? 10.637 -7.194 -44.292 1.00 92.56 788 LEU A CA 1
ATOM 6184 C C . LEU A 1 788 ? 10.622 -8.691 -44.581 1.00 92.56 788 LEU A C 1
ATOM 6186 O O . LEU A 1 788 ? 10.600 -9.471 -43.635 1.00 92.56 788 LEU A O 1
ATOM 6190 N N . ASP A 1 789 ? 10.732 -9.098 -45.847 1.00 89.50 789 ASP A N 1
ATOM 6191 C CA . ASP A 1 789 ? 10.787 -10.512 -46.229 1.00 89.50 789 ASP A CA 1
ATOM 6192 C C . ASP A 1 789 ? 11.981 -11.230 -45.588 1.00 89.50 789 ASP A C 1
ATOM 6194 O O . ASP A 1 789 ? 11.860 -12.364 -45.130 1.00 89.50 789 ASP A O 1
ATOM 6198 N N . GLY A 1 790 ? 13.141 -10.566 -45.518 1.00 89.31 790 GLY A N 1
ATOM 6199 C CA . GLY A 1 790 ? 14.337 -11.117 -44.886 1.00 89.31 790 GLY A CA 1
ATOM 6200 C C . GLY A 1 790 ? 14.174 -11.345 -43.382 1.00 89.31 790 GLY A C 1
ATOM 6201 O O . GLY A 1 790 ? 14.549 -12.405 -42.884 1.00 89.31 790 GLY A O 1
ATOM 6202 N N . VAL A 1 791 ? 13.612 -10.373 -42.657 1.00 89.94 791 VAL A N 1
ATOM 6203 C CA . VAL A 1 791 ? 13.357 -10.483 -41.211 1.00 89.94 791 VAL A CA 1
ATOM 6204 C C . VAL A 1 791 ? 12.226 -11.471 -40.931 1.00 89.94 791 VAL A C 1
ATOM 6206 O O . VAL A 1 791 ? 12.355 -12.306 -40.037 1.00 89.94 791 VAL A O 1
ATOM 6209 N N . HIS A 1 792 ? 11.144 -11.422 -41.710 1.00 87.81 792 HIS A N 1
ATOM 6210 C CA . HIS A 1 792 ? 10.009 -12.339 -41.595 1.00 87.81 792 HIS A CA 1
ATOM 6211 C C . HIS A 1 792 ? 10.445 -13.786 -41.825 1.00 87.81 792 HIS A C 1
ATOM 6213 O O . HIS A 1 792 ? 10.175 -14.627 -40.977 1.00 87.81 792 HIS A O 1
ATOM 6219 N N . ALA A 1 793 ? 11.244 -14.066 -42.859 1.00 83.12 793 ALA A N 1
ATOM 6220 C CA . ALA A 1 793 ? 11.768 -15.406 -43.129 1.00 83.12 793 ALA A CA 1
ATOM 6221 C C . ALA A 1 793 ? 12.741 -15.938 -42.060 1.00 83.12 793 ALA A C 1
ATOM 6223 O O . ALA A 1 793 ? 12.988 -17.141 -42.016 1.00 83.12 793 ALA A O 1
ATOM 6224 N N . LEU A 1 794 ? 13.337 -15.074 -41.231 1.00 82.06 794 LEU A N 1
ATOM 6225 C CA . LEU A 1 794 ? 14.157 -15.493 -40.088 1.00 82.06 794 LEU A CA 1
ATOM 6226 C C . LEU A 1 794 ? 13.310 -15.720 -38.831 1.00 82.06 794 LEU A C 1
ATOM 6228 O O . LEU A 1 794 ? 13.584 -16.668 -38.097 1.00 82.06 794 LEU A O 1
ATOM 6232 N N . LYS A 1 795 ? 12.270 -14.901 -38.608 1.00 76.19 795 LYS A N 1
ATOM 6233 C CA . LYS A 1 795 ? 11.301 -15.086 -37.512 1.00 76.19 795 LYS A CA 1
ATOM 6234 C C . LYS A 1 795 ? 10.377 -16.292 -37.746 1.00 76.19 795 LYS A C 1
ATOM 6236 O O . LYS A 1 795 ? 10.012 -16.955 -36.783 1.00 76.19 795 LYS A O 1
ATOM 6241 N N . ALA A 1 796 ? 10.043 -16.602 -38.998 1.00 67.31 796 ALA A N 1
ATOM 6242 C CA . ALA A 1 796 ? 9.195 -17.721 -39.421 1.00 67.31 796 ALA A CA 1
ATOM 6243 C C . ALA A 1 796 ? 10.003 -18.996 -39.749 1.00 67.31 796 ALA A C 1
ATOM 6245 O O . ALA A 1 796 ? 9.736 -19.674 -40.739 1.00 67.31 796 ALA A O 1
ATOM 6246 N N . ARG A 1 797 ? 11.048 -19.298 -38.967 1.00 70.81 797 ARG A N 1
ATOM 6247 C CA . ARG A 1 797 ? 11.764 -20.581 -39.041 1.00 70.81 797 ARG A CA 1
ATOM 6248 C C . ARG A 1 797 ? 11.377 -21.455 -37.864 1.00 70.81 797 ARG A C 1
ATOM 6250 O O . ARG A 1 797 ? 12.087 -21.502 -36.858 1.00 70.81 797 ARG A O 1
ATOM 6257 N N . SER A 1 798 ? 10.288 -22.193 -38.013 1.00 77.50 798 SER A N 1
ATOM 6258 C CA . SER A 1 798 ? 9.935 -23.231 -37.057 1.00 77.50 798 SER A CA 1
ATOM 6259 C C . SER A 1 798 ? 11.027 -24.305 -36.979 1.00 77.50 798 SER A C 1
ATOM 6261 O O . SER A 1 798 ? 11.565 -24.781 -37.988 1.00 77.50 798 SER A O 1
ATOM 6263 N N . SER A 1 799 ? 11.353 -24.718 -35.755 1.00 81.38 799 SER A N 1
ATOM 6264 C CA . SER A 1 799 ? 12.200 -25.884 -35.493 1.00 81.38 799 SER A CA 1
ATOM 6265 C C . SER A 1 799 ? 11.430 -27.205 -35.602 1.00 81.38 799 SER A C 1
ATOM 6267 O O . SER A 1 799 ? 12.053 -28.266 -35.546 1.00 81.38 799 SER A O 1
ATOM 6269 N N . ASP A 1 800 ? 10.104 -27.155 -35.783 1.00 87.56 800 ASP A N 1
ATOM 6270 C CA . ASP A 1 800 ? 9.257 -28.334 -35.941 1.00 87.56 800 ASP A CA 1
ATOM 6271 C C . ASP A 1 800 ? 9.535 -29.028 -37.295 1.00 87.56 800 ASP A C 1
ATOM 6273 O O . ASP A 1 800 ? 9.291 -28.445 -38.361 1.00 87.56 800 ASP A O 1
ATOM 6277 N N . PRO A 1 801 ? 10.005 -30.292 -37.293 1.00 89.81 801 PRO A N 1
ATOM 6278 C CA . PRO A 1 801 ? 10.281 -31.040 -38.518 1.00 89.81 801 PRO A CA 1
ATOM 6279 C C . PRO A 1 801 ? 9.066 -31.222 -39.438 1.00 89.81 801 PRO A C 1
ATOM 6281 O O . PRO A 1 801 ? 9.246 -31.418 -40.641 1.00 89.81 801 PRO A O 1
ATOM 6284 N N . LEU A 1 802 ? 7.843 -31.209 -38.900 1.00 92.62 802 LEU A N 1
ATOM 6285 C CA . LEU A 1 802 ? 6.616 -31.338 -39.686 1.00 92.62 802 LEU A CA 1
ATOM 6286 C C . LEU A 1 802 ? 6.249 -30.026 -40.381 1.00 92.62 802 LEU A C 1
ATOM 6288 O O . LEU A 1 802 ? 5.845 -30.059 -41.543 1.00 92.62 802 LEU A O 1
ATOM 6292 N N . VAL A 1 803 ? 6.473 -28.882 -39.729 1.00 91.62 803 VAL A N 1
ATOM 6293 C CA . VAL A 1 803 ? 6.337 -27.565 -40.372 1.00 91.62 803 VAL A CA 1
ATOM 6294 C C . VAL A 1 803 ? 7.338 -27.441 -41.521 1.00 91.62 803 VAL A C 1
ATOM 6296 O O . VAL A 1 803 ? 6.954 -27.129 -42.649 1.00 91.62 803 VAL A O 1
ATOM 6299 N N . GLN A 1 804 ? 8.600 -27.810 -41.278 1.00 90.12 804 GLN A N 1
ATOM 6300 C CA . GLN A 1 804 ? 9.644 -27.821 -42.309 1.00 90.12 804 GLN A CA 1
ATOM 6301 C C . GLN A 1 804 ? 9.307 -28.763 -43.472 1.00 90.12 804 GLN A C 1
ATOM 6303 O O . GLN A 1 804 ? 9.611 -28.462 -44.628 1.00 90.12 804 GLN A O 1
ATOM 6308 N N . LEU A 1 805 ? 8.663 -29.901 -43.190 1.00 93.31 805 LEU A N 1
ATOM 6309 C CA . LEU A 1 805 ? 8.199 -30.825 -44.221 1.00 93.31 805 LEU A CA 1
ATOM 6310 C C . LEU A 1 805 ? 7.115 -30.192 -45.105 1.00 93.31 805 LEU A C 1
ATOM 6312 O O . LEU A 1 805 ? 7.191 -30.337 -46.323 1.00 93.31 805 LEU A O 1
ATOM 6316 N N . ILE A 1 806 ? 6.144 -29.482 -44.520 1.00 92.44 806 ILE A N 1
ATOM 6317 C CA . ILE A 1 806 ? 5.103 -28.768 -45.277 1.00 92.44 806 ILE A CA 1
ATOM 6318 C C . ILE A 1 806 ? 5.734 -27.685 -46.152 1.00 92.44 806 ILE A C 1
ATOM 6320 O O . ILE A 1 806 ? 5.491 -27.638 -47.357 1.00 92.44 806 ILE A O 1
ATOM 6324 N N . GLN A 1 807 ? 6.608 -26.861 -45.579 1.00 90.50 807 GLN A N 1
ATOM 6325 C CA . GLN A 1 807 ? 7.267 -25.766 -46.292 1.00 90.50 807 GLN A CA 1
ATOM 6326 C C . GLN A 1 807 ? 8.248 -26.243 -47.369 1.00 90.50 807 GLN A C 1
ATOM 6328 O O . GLN A 1 807 ? 8.479 -25.525 -48.339 1.00 90.50 807 GLN A O 1
ATOM 6333 N N . ARG A 1 808 ? 8.790 -27.464 -47.266 1.00 91.31 808 ARG A N 1
ATOM 6334 C CA . ARG A 1 808 ? 9.586 -28.075 -48.344 1.00 91.31 808 ARG A CA 1
ATOM 6335 C C . ARG A 1 808 ? 8.786 -28.160 -49.645 1.00 91.31 808 ARG A C 1
ATOM 6337 O O . ARG A 1 808 ? 9.315 -27.833 -50.704 1.00 91.31 808 ARG A O 1
ATOM 6344 N N . ASP A 1 809 ? 7.535 -28.604 -49.554 1.00 91.50 809 ASP A N 1
ATOM 6345 C CA . ASP A 1 809 ? 6.669 -28.805 -50.720 1.00 91.50 809 ASP A CA 1
ATOM 6346 C C . ASP A 1 809 ? 5.853 -27.534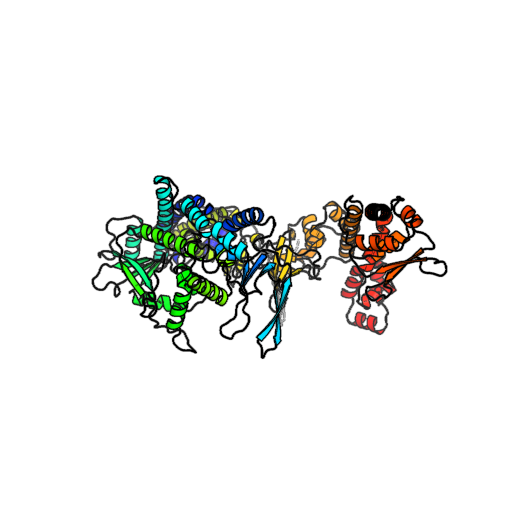 -51.042 1.00 91.50 809 ASP A C 1
ATOM 6348 O O . ASP A 1 809 ? 5.477 -27.312 -52.194 1.00 91.50 809 ASP A O 1
ATOM 6352 N N . PHE A 1 810 ? 5.647 -26.663 -50.046 1.00 91.56 810 PHE A N 1
ATOM 6353 C CA . PHE A 1 810 ? 4.858 -25.432 -50.124 1.00 91.56 810 PHE A CA 1
ATOM 6354 C C . PHE A 1 810 ? 5.619 -24.211 -49.577 1.00 91.56 810 PHE A C 1
ATOM 6356 O O . PHE A 1 810 ? 5.198 -23.566 -48.620 1.00 91.56 810 PHE A O 1
ATOM 6363 N N . SER A 1 811 ? 6.726 -23.839 -50.223 1.00 85.69 811 SER A N 1
ATOM 6364 C CA . SER A 1 811 ? 7.723 -22.882 -49.699 1.00 85.69 811 SER A CA 1
ATOM 6365 C C . SER A 1 811 ? 7.265 -21.437 -49.470 1.00 85.69 811 SER A C 1
ATOM 6367 O O . SER A 1 811 ? 8.054 -20.623 -49.001 1.00 85.69 811 SER A O 1
ATOM 6369 N N . ARG A 1 812 ? 6.037 -21.081 -49.858 1.00 84.25 812 ARG A N 1
ATOM 6370 C CA . ARG A 1 812 ? 5.449 -19.752 -49.622 1.00 84.25 812 ARG A CA 1
ATOM 6371 C C . ARG A 1 812 ? 4.536 -19.698 -48.397 1.00 84.25 812 ARG A C 1
ATOM 6373 O O . ARG A 1 812 ? 4.071 -18.615 -48.065 1.00 84.25 812 ARG A O 1
ATOM 6380 N N . LEU A 1 813 ? 4.252 -20.836 -47.761 1.00 88.38 813 LEU A N 1
ATOM 6381 C CA . LEU A 1 813 ? 3.367 -20.867 -46.602 1.00 88.38 813 LEU A CA 1
ATOM 6382 C C . LEU A 1 813 ? 4.086 -20.366 -45.342 1.00 88.38 813 LEU A C 1
ATOM 6384 O O . LEU A 1 813 ? 5.175 -20.864 -45.034 1.00 88.38 813 LEU A O 1
ATOM 6388 N N . PRO A 1 814 ? 3.481 -19.429 -44.592 1.00 88.88 814 PRO A N 1
ATOM 6389 C CA . PRO A 1 814 ? 4.023 -19.001 -43.312 1.00 88.88 814 PRO A CA 1
ATOM 6390 C C . PRO A 1 814 ? 3.876 -20.105 -42.256 1.00 88.88 814 PRO A C 1
ATOM 6392 O O . PRO A 1 814 ? 3.001 -20.972 -42.352 1.00 88.88 814 PRO A O 1
ATOM 6395 N N . ASP A 1 815 ? 4.712 -20.044 -41.219 1.00 88.44 815 ASP A N 1
ATOM 6396 C CA . ASP A 1 815 ? 4.696 -20.993 -40.096 1.00 88.44 815 ASP A CA 1
ATOM 6397 C C . ASP A 1 815 ? 3.320 -21.097 -39.437 1.00 88.44 815 ASP A C 1
ATOM 6399 O O . ASP A 1 815 ? 2.881 -22.194 -39.100 1.00 88.44 815 ASP A O 1
ATOM 6403 N N . SER A 1 816 ? 2.617 -19.970 -39.282 1.00 88.94 816 SER A N 1
ATOM 6404 C CA . SER A 1 816 ? 1.285 -19.938 -38.674 1.00 88.94 816 SER A CA 1
ATOM 6405 C C . SER A 1 816 ? 0.293 -20.832 -39.421 1.00 88.94 816 SER A C 1
ATOM 6407 O O . SER A 1 816 ? -0.474 -21.545 -38.779 1.00 88.94 816 SER A O 1
ATOM 6409 N N . VAL A 1 817 ? 0.337 -20.834 -40.758 1.00 91.50 817 VAL A N 1
ATOM 6410 C CA . VAL A 1 817 ? -0.539 -21.660 -41.601 1.00 91.50 817 VAL A CA 1
ATOM 6411 C C . VAL A 1 817 ? -0.115 -23.119 -41.531 1.00 91.50 817 VAL A C 1
ATOM 6413 O O . VAL A 1 817 ? -0.962 -23.988 -41.363 1.00 91.50 817 VAL A O 1
ATOM 6416 N N . ALA A 1 818 ? 1.186 -23.409 -41.603 1.00 91.50 818 ALA A N 1
ATOM 6417 C CA . ALA A 1 818 ? 1.675 -24.780 -41.477 1.00 91.50 818 ALA A CA 1
ATOM 6418 C C . ALA A 1 818 ? 1.315 -25.401 -40.113 1.00 91.50 818 ALA A C 1
ATOM 6420 O O . ALA A 1 818 ? 0.919 -26.562 -40.059 1.00 91.50 818 ALA A O 1
ATOM 6421 N N . LEU A 1 819 ? 1.401 -24.629 -39.026 1.00 90.00 819 LEU A N 1
ATOM 6422 C CA . LEU A 1 819 ? 0.988 -25.056 -37.688 1.00 90.00 819 LEU A CA 1
ATOM 6423 C C . LEU A 1 819 ? -0.523 -25.284 -37.592 1.00 90.00 819 LEU A C 1
ATOM 6425 O O . LEU A 1 819 ? -0.939 -26.289 -37.027 1.00 90.00 819 LEU A O 1
ATOM 6429 N N . GLU A 1 820 ? -1.340 -24.396 -38.163 1.00 91.19 820 GLU A N 1
ATOM 6430 C CA . GLU A 1 820 ? -2.800 -24.563 -38.176 1.00 91.19 820 GLU A CA 1
ATOM 6431 C C . GLU A 1 820 ? -3.216 -25.811 -38.969 1.00 91.19 820 GLU A C 1
ATOM 6433 O O . GLU A 1 820 ? -4.017 -26.618 -38.504 1.00 91.19 820 GLU A O 1
ATOM 6438 N N . LEU A 1 821 ? -2.589 -26.035 -40.125 1.00 92.88 821 LEU A N 1
ATOM 6439 C CA . LEU A 1 821 ? -2.764 -27.247 -40.921 1.00 92.88 821 LEU A CA 1
ATOM 6440 C C . LEU A 1 821 ? -2.383 -28.511 -40.131 1.00 92.88 821 LEU A C 1
ATOM 6442 O O . LEU A 1 821 ? -3.087 -29.521 -40.197 1.00 92.88 821 LEU A O 1
ATOM 6446 N N . LEU A 1 822 ? -1.297 -28.469 -39.353 1.00 92.50 822 LEU A N 1
ATOM 6447 C CA . LEU A 1 822 ? -0.914 -29.578 -38.478 1.00 92.50 822 LEU A CA 1
ATOM 6448 C C . LEU A 1 822 ? -1.911 -29.787 -37.338 1.00 92.50 822 LEU A C 1
ATOM 6450 O O . LEU A 1 822 ? -2.198 -30.936 -37.020 1.00 92.50 822 LEU A O 1
ATOM 6454 N N . ASP A 1 823 ? -2.460 -28.733 -36.743 1.00 88.19 823 ASP A N 1
ATOM 6455 C CA . ASP A 1 823 ? -3.458 -28.853 -35.674 1.00 88.19 823 ASP A CA 1
ATOM 6456 C C . ASP A 1 823 ? -4.736 -29.555 -36.167 1.00 88.19 823 ASP A C 1
ATOM 6458 O O . ASP A 1 823 ? -5.294 -30.406 -35.476 1.00 88.19 823 ASP A O 1
ATOM 6462 N N . MET A 1 824 ? -5.121 -29.308 -37.424 1.00 87.88 824 MET A N 1
ATOM 6463 C CA . MET A 1 824 ? -6.222 -30.011 -38.096 1.00 87.88 824 MET A CA 1
ATOM 6464 C C . MET A 1 824 ? -5.865 -31.435 -38.567 1.00 87.88 824 MET A C 1
ATOM 6466 O O . MET A 1 824 ? -6.751 -32.202 -38.946 1.00 87.88 824 MET A O 1
ATOM 6470 N N . THR A 1 825 ? -4.583 -31.814 -38.564 1.00 92.19 825 THR A N 1
ATOM 6471 C CA . THR A 1 825 ? -4.122 -33.126 -39.042 1.00 92.19 825 THR A CA 1
ATOM 6472 C C . THR A 1 825 ? -4.219 -34.183 -37.941 1.00 92.19 825 THR A C 1
ATOM 6474 O O . THR A 1 825 ? -3.775 -33.974 -36.813 1.00 92.19 825 THR A O 1
ATOM 6477 N N . SER A 1 826 ? -4.729 -35.371 -38.280 1.00 92.00 826 SER A N 1
ATOM 6478 C CA . SER A 1 826 ? -4.814 -36.492 -37.338 1.00 92.00 826 SER A CA 1
ATOM 6479 C C . SER A 1 826 ? -3.432 -36.940 -36.830 1.00 92.00 826 SER A C 1
ATOM 6481 O O . SER A 1 826 ? -2.443 -36.931 -37.566 1.00 92.00 826 SER A O 1
ATOM 6483 N N . GLU A 1 827 ? -3.352 -37.424 -35.586 1.00 92.50 827 GLU A N 1
ATOM 6484 C CA . GLU A 1 827 ? -2.094 -37.951 -35.022 1.00 92.50 827 GLU A CA 1
ATOM 6485 C C . GLU A 1 827 ? -1.521 -39.127 -35.837 1.00 92.50 827 GLU A C 1
ATOM 6487 O O . GLU A 1 827 ? -0.304 -39.289 -35.949 1.00 92.50 827 GLU A O 1
ATOM 6492 N N . ALA A 1 828 ? -2.389 -39.926 -36.469 1.00 91.62 828 ALA A N 1
ATOM 6493 C CA . ALA A 1 828 ? -1.972 -41.010 -37.354 1.00 91.62 828 ALA A CA 1
ATOM 6494 C C . ALA A 1 828 ? -1.258 -40.481 -38.608 1.00 91.62 828 ALA A C 1
ATOM 6496 O O . ALA A 1 828 ? -0.222 -41.021 -39.009 1.00 91.62 828 ALA A O 1
ATOM 6497 N N . ASP A 1 829 ? -1.771 -39.407 -39.209 1.00 92.25 829 ASP A N 1
ATOM 6498 C CA . ASP A 1 829 ? -1.147 -38.785 -40.373 1.00 92.25 829 ASP A CA 1
ATOM 6499 C C . ASP A 1 829 ? 0.131 -38.028 -40.003 1.00 92.25 829 ASP A C 1
ATOM 6501 O O . ASP A 1 829 ? 1.119 -38.152 -40.728 1.00 92.25 829 ASP A O 1
ATOM 6505 N N . LYS A 1 830 ? 0.194 -37.359 -38.841 1.00 93.88 830 LYS A N 1
ATOM 6506 C CA . LYS A 1 830 ? 1.446 -36.769 -38.318 1.00 93.88 830 LYS A CA 1
ATOM 6507 C C . LYS A 1 830 ? 2.540 -37.825 -38.120 1.00 93.88 830 LYS A C 1
ATOM 6509 O O . LYS A 1 830 ? 3.700 -37.613 -38.497 1.00 93.88 830 LYS A O 1
ATOM 6514 N N . ALA A 1 831 ? 2.192 -38.999 -37.589 1.00 91.50 831 ALA A N 1
ATOM 6515 C CA . ALA A 1 831 ? 3.128 -40.117 -37.450 1.00 91.50 831 ALA A CA 1
ATOM 6516 C C . ALA A 1 831 ? 3.611 -40.638 -38.818 1.00 91.50 831 ALA A C 1
ATOM 6518 O O . ALA A 1 831 ? 4.797 -40.953 -39.000 1.00 91.50 831 ALA A O 1
ATOM 6519 N N . ARG A 1 832 ? 2.718 -40.675 -39.816 1.00 91.38 832 ARG A N 1
ATOM 6520 C CA . ARG A 1 832 ? 3.052 -41.070 -41.192 1.00 91.38 832 ARG A CA 1
ATOM 6521 C C . ARG A 1 832 ? 3.952 -40.040 -41.879 1.00 91.38 832 ARG A C 1
ATOM 6523 O O . ARG A 1 832 ? 4.967 -40.410 -42.460 1.00 91.38 832 ARG A O 1
ATOM 6530 N N . MET A 1 833 ? 3.674 -38.749 -41.712 1.00 95.19 833 MET A N 1
ATOM 6531 C CA . MET A 1 833 ? 4.543 -37.652 -42.157 1.00 95.19 833 MET A CA 1
ATOM 6532 C C . MET A 1 833 ? 5.945 -37.757 -41.553 1.00 95.19 833 MET A C 1
ATOM 6534 O O . MET A 1 833 ? 6.947 -37.610 -42.257 1.00 95.19 833 MET A O 1
ATOM 6538 N N . THR A 1 834 ? 6.028 -38.065 -40.257 1.00 93.12 834 THR A N 1
ATOM 6539 C CA . THR A 1 834 ? 7.301 -38.192 -39.538 1.00 93.12 834 THR A CA 1
ATOM 6540 C C . THR A 1 834 ? 8.159 -39.331 -40.087 1.00 93.12 834 THR A C 1
ATOM 6542 O O . THR A 1 834 ? 9.364 -39.137 -40.287 1.00 93.12 834 THR A O 1
ATOM 6545 N N . SER A 1 835 ? 7.545 -40.492 -40.336 1.00 92.56 835 SER A N 1
ATOM 6546 C CA . SER A 1 835 ? 8.220 -41.719 -40.777 1.00 92.56 835 SER A CA 1
ATOM 6547 C C . SER A 1 835 ? 8.527 -41.736 -42.276 1.00 92.56 835 SER A C 1
ATOM 6549 O O . SER A 1 835 ? 9.644 -42.067 -42.665 1.00 92.56 835 SER A O 1
ATOM 6551 N N . GLU A 1 836 ? 7.574 -41.338 -43.120 1.00 93.69 836 GLU A N 1
ATOM 6552 C CA . GLU A 1 836 ? 7.695 -41.407 -44.581 1.00 93.69 836 GLU A CA 1
ATOM 6553 C C . GLU A 1 836 ? 8.245 -40.122 -45.215 1.00 93.69 836 GLU A C 1
ATOM 6555 O O . GLU A 1 836 ? 8.608 -40.126 -46.393 1.00 93.69 836 GLU A O 1
ATOM 6560 N N . LYS A 1 837 ? 8.308 -39.013 -44.461 1.00 92.44 837 LYS A N 1
ATOM 6561 C CA . LYS A 1 837 ? 8.711 -37.680 -44.953 1.00 92.44 837 LYS A CA 1
ATOM 6562 C C . LYS A 1 837 ? 7.885 -37.211 -46.162 1.00 92.44 837 LYS A C 1
ATOM 6564 O O . LYS A 1 837 ? 8.415 -36.585 -47.091 1.00 92.44 837 LYS A O 1
ATOM 6569 N N . ARG A 1 838 ? 6.582 -37.517 -46.150 1.00 92.25 838 ARG A N 1
ATOM 6570 C CA . ARG A 1 838 ? 5.589 -37.168 -47.182 1.00 92.25 838 ARG A CA 1
ATOM 6571 C C . ARG A 1 838 ? 4.340 -36.550 -46.563 1.00 92.25 838 ARG A C 1
ATOM 6573 O O . ARG A 1 838 ? 3.923 -36.970 -45.490 1.00 92.25 838 ARG A O 1
ATOM 6580 N N . ILE A 1 839 ? 3.749 -35.590 -47.268 1.00 92.69 839 ILE A N 1
ATOM 6581 C CA . ILE A 1 839 ? 2.526 -34.886 -46.862 1.00 92.69 839 ILE A CA 1
ATOM 6582 C C . ILE A 1 839 ? 1.293 -35.674 -47.362 1.00 92.69 839 ILE A C 1
ATOM 6584 O O . ILE A 1 839 ? 1.286 -36.086 -48.526 1.00 92.69 839 ILE A O 1
ATOM 6588 N N . PRO A 1 840 ? 0.263 -35.913 -46.523 1.00 93.06 840 PRO A N 1
ATOM 6589 C CA . PRO A 1 840 ? -1.016 -36.488 -46.944 1.00 93.06 840 PRO A CA 1
ATOM 6590 C C . PRO A 1 840 ? -1.717 -35.641 -48.013 1.00 93.06 840 PRO A C 1
ATOM 6592 O O . PRO A 1 840 ? -1.542 -34.427 -48.058 1.00 93.06 840 PRO A O 1
ATOM 6595 N N . LEU A 1 841 ? -2.541 -36.271 -48.858 1.00 91.19 841 LEU A N 1
ATOM 6596 C CA . LEU A 1 841 ? -3.222 -35.574 -49.955 1.00 91.19 841 LEU A CA 1
ATOM 6597 C C . LEU A 1 841 ? -4.143 -34.450 -49.457 1.00 91.19 841 LEU A C 1
ATOM 6599 O O . LEU A 1 841 ? -4.028 -33.340 -49.958 1.00 91.19 841 LEU A O 1
ATOM 6603 N N . GLU A 1 842 ? -4.983 -34.718 -48.455 1.00 89.31 842 GLU A N 1
ATOM 6604 C CA . GLU A 1 842 ? -5.914 -33.726 -47.887 1.00 89.31 842 GLU A CA 1
ATOM 6605 C C . GLU A 1 842 ? -5.163 -32.500 -47.341 1.00 89.31 842 GLU A C 1
ATOM 6607 O O . GLU A 1 842 ? -5.489 -31.358 -47.656 1.00 89.31 842 GLU A O 1
ATOM 6612 N N . LEU A 1 843 ? -4.066 -32.732 -46.611 1.00 93.00 843 LEU A N 1
ATOM 6613 C CA . LEU A 1 843 ? -3.211 -31.660 -46.100 1.00 93.00 843 LEU A CA 1
ATOM 6614 C C . LEU A 1 843 ? -2.565 -30.848 -47.235 1.00 93.00 843 LEU A C 1
ATOM 6616 O O . LEU A 1 843 ? -2.455 -29.627 -47.153 1.00 93.00 843 LEU A O 1
ATOM 6620 N N . ALA A 1 844 ? -2.150 -31.523 -48.310 1.00 92.38 844 ALA A N 1
ATOM 6621 C CA . ALA A 1 844 ? -1.585 -30.887 -49.495 1.00 92.38 844 ALA A CA 1
ATOM 6622 C C . ALA A 1 844 ? -2.624 -30.083 -50.299 1.00 92.38 844 ALA A C 1
ATOM 6624 O O . ALA A 1 844 ? -2.249 -29.120 -50.967 1.00 92.38 844 ALA A O 1
ATOM 6625 N N . GLU A 1 845 ? -3.903 -30.462 -50.272 1.00 92.31 845 GLU A N 1
ATOM 6626 C CA . GLU A 1 845 ? -4.993 -29.709 -50.902 1.00 92.31 845 GLU A CA 1
ATOM 6627 C C . GLU A 1 845 ? -5.257 -28.405 -50.149 1.00 92.31 845 GLU A C 1
ATOM 6629 O O . GLU A 1 845 ? -5.165 -27.341 -50.760 1.00 92.31 845 GLU A O 1
ATOM 6634 N N . HIS A 1 846 ? -5.416 -28.458 -48.824 1.00 91.44 846 HIS A N 1
ATOM 6635 C CA . HIS A 1 846 ? -5.560 -27.249 -48.006 1.00 91.44 846 HIS A CA 1
ATOM 6636 C C . HIS A 1 846 ? -4.335 -26.331 -48.087 1.00 91.44 846 HIS A C 1
ATOM 6638 O O . HIS A 1 846 ? -4.466 -25.119 -48.242 1.00 91.44 846 HIS A O 1
ATOM 6644 N N . ALA A 1 847 ? -3.122 -26.891 -48.082 1.00 92.12 847 ALA A N 1
ATOM 6645 C CA . ALA A 1 847 ? -1.898 -26.116 -48.281 1.00 92.12 847 ALA A CA 1
ATOM 6646 C C . ALA A 1 847 ? -1.887 -25.345 -49.618 1.00 92.12 847 ALA A C 1
ATOM 6648 O O . ALA A 1 847 ? -1.367 -24.230 -49.676 1.00 92.12 847 ALA A O 1
ATOM 6649 N N . ARG A 1 848 ? -2.471 -25.900 -50.693 1.00 91.19 848 ARG A N 1
ATOM 6650 C CA . ARG A 1 848 ? -2.612 -25.189 -51.977 1.00 91.19 848 ARG A CA 1
ATOM 6651 C C . ARG A 1 848 ? -3.661 -24.093 -51.922 1.00 91.19 848 ARG A C 1
ATOM 6653 O O . ARG A 1 848 ? -3.450 -23.074 -52.567 1.00 91.19 848 ARG A O 1
ATOM 6660 N N . GLU A 1 849 ? -4.756 -24.301 -51.199 1.00 89.31 849 GLU A N 1
ATOM 6661 C CA . GLU A 1 849 ? -5.795 -23.281 -51.019 1.00 89.31 849 GLU A CA 1
ATOM 6662 C C . GLU A 1 849 ? -5.224 -22.040 -50.332 1.00 89.31 849 GLU A C 1
ATOM 6664 O O . GLU A 1 849 ? -5.435 -20.941 -50.821 1.00 89.31 849 GLU A O 1
ATOM 6669 N N . TYR A 1 850 ? -4.403 -22.205 -49.289 1.00 88.50 850 TYR A N 1
ATOM 6670 C CA . TYR A 1 850 ? -3.721 -21.076 -48.640 1.00 88.50 850 TYR A CA 1
ATOM 6671 C C . TYR A 1 850 ? -2.668 -20.374 -49.517 1.00 88.50 850 TYR A C 1
ATOM 6673 O O . TYR A 1 850 ? -2.299 -19.239 -49.227 1.00 88.50 850 TYR A O 1
ATOM 6681 N N . GLN A 1 851 ? -2.117 -21.041 -50.538 1.00 83.25 851 GLN A N 1
ATOM 6682 C CA . GLN A 1 851 ? -1.135 -20.431 -51.447 1.00 83.25 851 GLN A CA 1
ATOM 6683 C C . GLN A 1 851 ? -1.763 -19.603 -52.574 1.00 83.25 851 GLN A C 1
ATOM 6685 O O . GLN A 1 851 ? -1.042 -18.816 -53.198 1.00 83.25 851 GLN A O 1
ATOM 6690 N N . GLN A 1 852 ? -3.033 -19.860 -52.891 1.00 79.38 852 GLN A N 1
ATOM 6691 C CA . GLN A 1 852 ? -3.796 -19.147 -53.916 1.00 79.38 852 GLN A CA 1
ATOM 6692 C C . GLN A 1 852 ? -4.329 -17.837 -53.353 1.00 79.38 852 GLN A C 1
ATOM 6694 O O . GLN A 1 852 ? -4.290 -16.847 -54.121 1.00 79.38 852 GLN A O 1
#

Nearest PDB structures (foldseek):
  6x2l-assembly1_A  TM=1.010E-01  e=5.485E+00  Homo sapiens

Mean predicted aligned error: 15.96 Å

Radius of gyration: 37.44 Å; Cα contacts (8 Å, |Δi|>4): 1194; chains: 1; bounding box: 112×84×104 Å

Solvent-accessible surface area (backbone atoms only — not comparable to full-atom values): 48091 Å² total; per-residue (Å²): 135,81,85,86,88,78,91,87,85,91,82,89,90,86,82,87,82,77,83,77,76,79,72,78,78,81,86,74,80,78,68,98,77,68,65,52,70,58,59,55,47,40,61,76,36,50,49,67,47,64,57,71,39,57,69,70,55,52,51,49,35,54,54,32,40,59,50,19,50,52,30,40,60,66,32,44,73,60,50,76,67,48,63,18,59,41,75,56,42,50,62,54,49,42,52,52,43,28,73,74,70,74,47,96,60,58,42,73,56,25,19,43,35,43,52,39,61,46,100,83,72,43,82,49,64,47,77,33,28,41,49,47,48,32,24,48,33,41,36,86,91,55,38,83,68,75,47,90,82,35,46,37,24,33,66,87,25,74,45,72,50,80,76,34,86,90,76,72,38,64,51,78,50,74,39,72,61,51,99,60,58,66,41,60,53,32,48,49,26,33,74,65,17,51,7,51,52,50,52,50,54,50,36,60,63,64,51,32,96,46,71,69,57,21,48,50,47,52,48,33,56,28,47,25,52,40,29,15,50,50,27,43,44,42,52,20,44,45,68,59,36,31,54,71,52,57,38,54,24,52,53,31,54,64,71,64,50,96,74,40,43,43,86,90,30,49,59,42,45,19,44,40,31,35,48,58,45,100,92,38,87,40,44,63,36,44,56,40,40,36,38,30,47,64,54,99,61,36,56,73,29,47,29,35,42,37,36,82,79,42,96,86,59,34,40,34,56,31,68,15,52,64,53,44,44,45,55,49,48,62,48,54,71,39,70,69,46,42,60,60,54,48,71,28,44,48,61,88,49,40,57,61,50,53,53,54,47,47,48,48,38,30,76,49,100,86,50,66,77,43,77,79,42,79,58,48,75,42,79,45,75,62,89,68,62,68,48,59,51,40,48,50,31,50,50,54,42,45,60,53,33,45,44,69,52,27,16,28,39,94,68,50,50,69,69,65,48,53,54,48,52,53,48,34,46,79,69,80,37,56,69,58,58,50,26,57,70,44,38,68,79,72,67,68,58,53,42,62,58,57,44,50,74,61,42,57,52,35,35,42,68,59,87,72,46,53,78,64,56,50,48,56,54,49,52,50,52,50,58,48,48,66,53,51,51,60,45,73,76,63,80,56,92,78,86,80,72,79,68,76,75,71,51,73,67,56,66,63,41,41,81,42,79,54,98,86,40,67,25,34,26,69,69,69,66,74,80,30,47,46,85,82,80,79,68,90,87,73,64,64,47,77,57,39,34,38,80,55,95,94,40,39,34,38,63,54,98,95,38,38,28,42,42,47,58,44,101,79,68,79,47,37,25,42,40,41,76,81,49,83,84,52,74,55,55,46,42,49,66,37,71,58,21,25,68,44,50,82,62,68,59,53,86,75,49,52,59,66,57,38,50,27,49,50,23,64,74,41,56,79,55,49,72,68,57,49,54,48,46,28,64,75,57,70,57,50,54,69,57,41,31,45,30,60,71,72,47,44,60,78,56,33,64,53,52,49,46,51,52,50,52,52,46,49,51,53,50,51,54,45,34,52,55,36,57,42,92,63,86,69,81,41,65,46,96,66,62,64,43,57,52,54,48,51,66,68,35,91,59,42,60,84,39,45,16,43,38,37,23,35,85,88,67,48,81,74,48,70,43,57,71,56,99,72,42,80,47,73,33,66,42,70,37,92,58,43,38,50,49,58,51,56,50,51,44,56,77,59,51,54,73,69,53,45,23,52,45,25,74,44,85,64,86,50,66,70,61,40,47,51,24,38,34,38,45,50,24,57,54,41,68,78,41,44,68,64,41,42,54,42,51,47,59,62,73,52,58,69,86,47,70,67,45,49,53,49,32,70,82,41,75,84,60,53,49,50,44,43,49,53,55,51,71,74,45,53,72,70,55,53,53,46,28,70,74,69,73,48,80,54,68,71,62,53,50,54,55,49,60,77,72,107

pLDDT: mean 83.52, std 15.08, range [25.31, 98.38]

InterPro domains:
  IPR046673 Dermonecrotic toxin, N-terminal domain [PF20178] (80-347)

Organism: NCBI:txid264459

Secondary structure (DSSP, 8-state):
-------------------------------TTSPPHHHHHHHHTS-HHHHTS-HHHHHHHHHHHHHHHHHHHHHHHHHTT---HHHHHHHHHHHHHHHHH-----TTTEEEEE--B-TTS-B--EEEEHHHHHHH---TTTTT---TT-EEEETT-EEEEEEETTTTEEEEEESS-----HHHHHHHHHHH-HHHHHHHHHHHHHS-SSHHHHHHHHHHHHHHHHHHHHHHHHHHHHHTSS-HHHHHHHHHHHTT-SS-EETTEEEEEEEEEEEEETTEEEEE-TT-EEEEE-SSSSSSS-EEEE-TT-SS-SEEEESSHHHHHHHHHHHHTSHHHHHHHGGGS-TTTHHHHHHHHHHHH--STTPPP-TT-----EEEEE-S-HHHHHHHHHHHHHHHHHHHHS--GGG--HHHHHHHHHHHHTTT--HHHHHHH--TT----HHHHHHHHHHTTTBSSGGGS-HHHHHHHHHHHHHHHHHHHHHHHH----S--------HHHHH-EEEEETTEEEEE-S--GGGEE-PPPPTTPPP-TTS-EEETTEEEEEETTEEEEEEE-TTSS-EEEPPSS-TTS---EEEE-SSS-EEETT--GGG--HHHHHHTTSTTGGG--HHHHHHHHHHHT--HHHHHHHHHTTPPPPHHHHHHHHHHHHHHHHHHHHHHHHSSS-PPPB-S-SHHHHHHHHHSTTS-TTEEEEEE-TTS-EEEEES-STT--EEEEEES--SBHHHHHHHHHHTS-HHHHHHHHS-----HHHHHHHHHHHHHHHHHHTHHHHHHHHHHHHT----HHHHHHHHH-TT--HHHHHHHHHTS-HHHHHHHHHH----HHHHHHHHHHH-